Protein 4KRI (pdb70)

Structure (mmCIF, N/CA/C/O backbone):
data_4KRI
#
_entry.id   4KRI
#
_cell.length_a   135.987
_cell.length_b   136.838
_cell.length_c   90.867
_cell.angle_alpha   90.00
_cell.angle_beta   118.39
_cell.angle_gamma   90.00
#
_symmetry.space_group_name_H-M   'C 1 2 1'
#
loop_
_entity.id
_entity.type
_entity.pdbx_description
1 polymer 'Phospholethanolamine N-methyltransferase 2'
2 non-polymer S-ADENOSYL-L-HOMOCYSTEINE
3 non-polymer '2-(methylamino)ethyl dihydrogen phosphate'
4 water water
#
loop_
_atom_site.group_PDB
_atom_site.id
_atom_site.type_symbol
_atom_site.label_atom_id
_atom_site.label_alt_id
_atom_site.label_comp_id
_atom_site.label_asym_id
_atom_site.label_entity_id
_atom_site.label_seq_id
_atom_site.pdbx_PDB_ins_code
_atom_site.Cartn_x
_atom_site.Cartn_y
_atom_site.Cartn_z
_atom_site.occupancy
_atom_site.B_iso_or_equiv
_atom_site.auth_seq_id
_atom_site.auth_comp_id
_atom_site.auth_asym_id
_atom_site.auth_atom_id
_atom_site.pdbx_PDB_model_num
ATOM 1 N N . ALA A 1 1 ? 29.747 -43.221 24.726 1.00 67.22 -1 ALA A N 1
ATOM 2 C CA . ALA A 1 1 ? 30.490 -44.433 24.391 1.00 68.20 -1 ALA A CA 1
ATOM 3 C C . ALA A 1 1 ? 29.646 -45.365 23.514 1.00 67.67 -1 ALA A C 1
ATOM 4 O O . ALA A 1 1 ? 29.165 -46.404 23.978 1.00 68.69 -1 ALA A O 1
ATOM 6 N N . SER A 1 2 ? 29.484 -44.991 22.245 1.00 61.72 0 SER A N 1
ATOM 7 C CA . SER A 1 2 ? 28.567 -45.683 21.333 1.00 58.27 0 SER A CA 1
ATOM 8 C C . SER A 1 2 ? 29.184 -46.877 20.594 1.00 61.50 0 SER A C 1
ATOM 9 O O . SER A 1 2 ? 30.390 -47.118 20.657 1.00 66.77 0 SER A O 1
ATOM 12 N N . MET A 1 3 ? 28.336 -47.619 19.890 1.00 68.97 1 MET A N 1
ATOM 13 C CA . MET A 1 3 ? 28.775 -48.772 19.111 1.00 58.31 1 MET A CA 1
ATOM 14 C C . MET A 1 3 ? 28.251 -48.683 17.672 1.00 45.66 1 MET A C 1
ATOM 15 O O . MET A 1 3 ? 27.368 -47.873 17.398 1.00 41.36 1 MET A O 1
ATOM 20 N N . PRO A 1 4 ? 28.816 -49.488 16.746 1.00 38.28 2 PRO A N 1
ATOM 21 C CA . PRO A 1 4 ? 28.426 -49.449 15.326 1.00 33.93 2 PRO A CA 1
ATOM 22 C C . PRO A 1 4 ? 26.926 -49.536 15.062 1.00 28.44 2 PRO A C 1
ATOM 23 O O . PRO A 1 4 ? 26.466 -49.104 14.002 1.00 29.07 2 PRO A O 1
ATOM 27 N N . ALA A 1 5 ? 26.164 -50.081 16.008 1.00 26.39 3 ALA A N 1
ATOM 28 C CA . ALA A 1 5 ? 24.710 -50.084 15.893 1.00 27.89 3 ALA A CA 1
ATOM 29 C C . ALA A 1 5 ? 24.157 -48.672 15.717 1.00 28.19 3 ALA A C 1
ATOM 30 O O . ALA A 1 5 ? 23.121 -48.484 15.069 1.00 26.95 3 ALA A O 1
ATOM 32 N N . VAL A 1 6 ? 24.836 -47.675 16.286 1.00 23.42 4 VAL A N 1
ATOM 33 C CA . VAL A 1 6 ? 24.354 -46.301 16.163 1.00 21.09 4 VAL A CA 1
ATOM 34 C C . VAL A 1 6 ? 24.401 -45.794 14.724 1.00 21.67 4 VAL A C 1
ATOM 35 O O . VAL A 1 6 ? 23.426 -45.217 14.226 1.00 21.77 4 VAL A O 1
ATOM 39 N N . GLU A 1 7 ? 25.532 -45.997 14.054 1.00 23.43 5 GLU A N 1
ATOM 40 C CA . GLU A 1 7 ? 25.652 -45.534 12.675 1.00 26.07 5 GLU A CA 1
ATOM 41 C C . GLU A 1 7 ? 24.665 -46.246 11.760 1.00 24.66 5 GLU A C 1
ATOM 42 O O . GLU A 1 7 ? 24.141 -45.647 10.818 1.00 26.69 5 GLU A O 1
ATOM 48 N N . ARG A 1 8 ? 24.395 -47.521 12.035 1.00 20.16 6 ARG A N 1
ATOM 49 C CA . ARG A 1 8 ? 23.398 -48.223 11.242 1.00 21.29 6 ARG A CA 1
ATOM 50 C C . ARG A 1 8 ? 22.023 -47.598 11.426 1.00 23.25 6 ARG A C 1
ATOM 51 O O . ARG A 1 8 ? 21.272 -47.462 10.461 1.00 23.63 6 ARG A O 1
ATOM 59 N N . GLN A 1 9 ? 21.705 -47.180 12.649 1.00 20.47 7 GLN A N 1
ATOM 60 C CA . GLN A 1 9 ? 20.414 -46.541 12.878 1.00 19.40 7 GLN A CA 1
ATOM 61 C C . GLN A 1 9 ? 20.321 -45.175 12.181 1.00 19.94 7 GLN A C 1
ATOM 62 O O . GLN A 1 9 ? 19.258 -44.814 11.666 1.00 20.74 7 GLN A O 1
ATOM 68 N N . LEU A 1 10 ? 21.427 -44.426 12.146 1.00 20.21 8 LEU A N 1
ATOM 69 C CA . LEU A 1 10 ? 21.423 -43.134 11.457 1.00 20.70 8 LEU A CA 1
ATOM 70 C C . LEU A 1 10 ? 21.077 -43.323 9.984 1.00 23.27 8 LEU A C 1
ATOM 71 O O . LEU A 1 10 ? 20.301 -42.546 9.418 1.00 19.86 8 LEU A O 1
ATOM 76 N N . ILE A 1 11 ? 21.649 -44.357 9.371 1.00 20.31 9 ILE A N 1
ATOM 77 C CA . ILE A 1 11 ? 21.387 -44.629 7.956 1.00 22.74 9 ILE A CA 1
ATOM 78 C C . ILE A 1 11 ? 19.975 -45.168 7.750 1.00 24.67 9 ILE A C 1
ATOM 79 O O . ILE A 1 11 ? 19.337 -44.877 6.730 1.00 22.18 9 ILE A O 1
ATOM 84 N N . GLU A 1 12 ? 19.460 -45.924 8.717 1.00 22.41 10 GLU A N 1
ATOM 85 C CA . GLU A 1 12 ? 18.063 -46.356 8.628 1.00 22.29 10 GLU A CA 1
ATOM 86 C C . GLU A 1 12 ? 17.114 -45.156 8.634 1.00 24.16 10 GLU A C 1
ATOM 87 O O . GLU A 1 12 ? 16.133 -45.135 7.888 1.00 23.26 10 GLU A O 1
ATOM 93 N N . CYS A 1 13 ? 17.411 -44.163 9.470 1.00 22.37 11 CYS A N 1
ATOM 94 C CA . CYS A 1 13 ? 16.624 -42.929 9.494 1.00 20.23 11 CYS A CA 1
ATOM 95 C C . CYS A 1 13 ? 16.611 -42.238 8.132 1.00 21.44 11 CYS A C 1
ATOM 96 O O . CYS A 1 13 ? 15.569 -41.729 7.691 1.00 21.82 11 CYS A O 1
ATOM 99 N N . LEU A 1 14 ? 17.758 -42.227 7.464 1.00 18.24 12 LEU A N 1
ATOM 100 C CA . LEU A 1 14 ? 17.858 -41.650 6.123 1.00 18.48 12 LEU A CA 1
ATOM 101 C C . LEU A 1 14 ? 16.926 -42.400 5.175 1.00 20.25 12 LEU A C 1
ATOM 102 O O . LEU A 1 14 ? 16.175 -41.794 4.408 1.00 20.48 12 LEU A O 1
ATOM 107 N N . HIS A 1 15 ? 16.960 -43.725 5.243 1.00 19.57 13 HIS A N 1
ATOM 108 C CA . HIS A 1 15 ? 16.115 -44.531 4.358 1.00 21.89 13 HIS A CA 1
ATOM 109 C C . HIS A 1 15 ? 14.611 -44.470 4.642 1.00 25.29 13 HIS A C 1
ATOM 110 O O . HIS A 1 15 ? 13.813 -44.869 3.798 1.00 22.33 13 HIS A O 1
ATOM 117 N N . HIS A 1 16 ? 14.211 -43.942 5.796 1.00 23.30 14 HIS A N 1
ATOM 118 C CA . HIS A 1 16 ? 12.786 -43.673 6.013 1.00 24.42 14 HIS A CA 1
ATOM 119 C C . HIS A 1 16 ? 12.269 -42.668 4.992 1.00 23.96 14 HIS A C 1
ATOM 120 O O . HIS A 1 16 ? 11.101 -42.726 4.575 1.00 24.41 14 HIS A O 1
ATOM 127 N N . VAL A 1 17 ? 13.136 -41.727 4.620 1.00 23.59 15 VAL A N 1
ATOM 128 C CA . VAL A 1 17 ? 12.782 -40.676 3.679 1.00 25.06 15 VAL A CA 1
ATOM 129 C C . VAL A 1 17 ? 13.097 -41.066 2.242 1.00 26.64 15 VAL A C 1
ATOM 130 O O . VAL A 1 17 ? 12.250 -40.909 1.358 1.00 29.70 15 VAL A O 1
ATOM 134 N N . ILE A 1 18 ? 14.299 -41.577 1.993 1.00 21.71 16 ILE A N 1
ATOM 135 C CA . ILE A 1 18 ? 14.704 -41.848 0.610 1.00 22.64 16 ILE A CA 1
ATOM 136 C C . ILE A 1 18 ? 14.381 -43.268 0.129 1.00 26.19 16 ILE A C 1
ATOM 137 O O . ILE A 1 18 ? 14.577 -43.588 -1.047 1.00 29.18 16 ILE A O 1
ATOM 142 N N . LYS A 1 19 ? 13.876 -44.100 1.035 1.00 27.88 17 LYS A N 1
ATOM 143 C CA . LYS A 1 19 ? 13.372 -45.423 0.663 1.00 29.48 17 LYS A CA 1
ATOM 144 C C . LYS A 1 19 ? 14.456 -46.323 0.058 1.00 35.17 17 LYS A C 1
ATOM 145 O O . LYS A 1 19 ? 15.473 -46.584 0.695 1.00 33.77 17 LYS A O 1
ATOM 151 N N . GLY A 1 20 ? 14.233 -46.802 -1.162 1.00 29.84 18 GLY A N 1
ATOM 152 C CA . GLY A 1 20 ? 15.180 -47.721 -1.781 1.00 28.31 18 GLY A CA 1
ATOM 153 C C . GLY A 1 20 ? 16.339 -47.041 -2.489 1.00 35.50 18 GLY A C 1
ATOM 154 O O . GLY A 1 20 ? 17.228 -47.719 -3.005 1.00 34.58 18 GLY A O 1
ATOM 155 N N . ALA A 1 21 ? 16.329 -45.707 -2.522 1.00 31.03 19 ALA A N 1
ATOM 156 C CA . ALA A 1 21 ? 17.382 -44.944 -3.200 1.00 31.83 19 ALA A CA 1
ATOM 157 C C . ALA A 1 21 ? 18.705 -45.048 -2.474 1.00 34.14 19 ALA A C 1
ATOM 158 O O . ALA A 1 21 ? 18.740 -45.152 -1.246 1.00 35.70 19 ALA A O 1
ATOM 160 N N . GLU A 1 22 ? 19.796 -45.009 -3.230 1.00 25.82 20 GLU A N 1
ATOM 161 C CA . GLU A 1 22 ? 21.078 -44.746 -2.608 1.00 29.37 20 GLU A CA 1
ATOM 162 C C . GLU A 1 22 ? 21.433 -43.307 -2.940 1.00 23.63 20 GLU A C 1
ATOM 163 O O . GLU A 1 22 ? 21.357 -42.899 -4.101 1.00 26.04 20 GLU A O 1
ATOM 169 N N . PRO A 1 23 ? 21.816 -42.535 -1.918 1.00 25.31 21 PRO A N 1
ATOM 170 C CA . PRO A 1 23 ? 22.096 -41.116 -2.148 1.00 24.57 21 PRO A CA 1
ATOM 171 C C . PRO A 1 23 ? 23.354 -40.934 -2.998 1.00 22.56 21 PRO A C 1
ATOM 172 O O . PRO A 1 23 ? 24.367 -41.615 -2.772 1.00 24.34 21 PRO A O 1
ATOM 176 N N . GLN A 1 24 ? 23.298 -40.034 -3.975 1.00 22.35 22 GLN A N 1
ATOM 177 C CA . GLN A 1 24 ? 24.442 -39.862 -4.876 1.00 22.74 22 GLN A CA 1
ATOM 178 C C . GLN A 1 24 ? 25.579 -39.116 -4.214 1.00 22.26 22 GLN A C 1
ATOM 179 O O . GLN A 1 24 ? 26.745 -39.464 -4.410 1.00 22.39 22 GLN A O 1
ATOM 185 N N . GLN A 1 25 ? 25.243 -38.084 -3.448 1.00 20.61 23 GLN A N 1
ATOM 186 C CA . GLN A 1 25 ? 26.262 -37.311 -2.727 1.00 24.34 23 GLN A CA 1
ATOM 187 C C . GLN A 1 25 ? 25.903 -37.204 -1.254 1.00 23.93 23 GLN A C 1
ATOM 188 O O . GLN A 1 25 ? 24.824 -36.716 -0.909 1.00 24.76 23 GLN A O 1
ATOM 194 N N . VAL A 1 26 ? 26.808 -37.647 -0.385 1.00 22.09 24 VAL A N 1
ATOM 195 C CA . VAL A 1 26 ? 26.559 -37.597 1.057 1.00 22.42 24 VAL A CA 1
ATOM 196 C C . VAL A 1 26 ? 27.657 -36.780 1.723 1.00 23.44 24 VAL A C 1
ATOM 197 O O . VAL A 1 26 ? 28.825 -36.894 1.353 1.00 23.87 24 VAL A O 1
ATOM 201 N N . GLY A 1 27 ? 27.275 -35.909 2.653 1.00 20.19 25 GLY A N 1
ATOM 202 C CA . GLY A 1 27 ? 28.239 -35.191 3.467 1.00 19.41 25 GLY A CA 1
ATOM 203 C C . GLY A 1 27 ? 28.122 -35.710 4.886 1.00 21.35 25 GLY A C 1
ATOM 204 O O . GLY A 1 27 ? 27.022 -36.058 5.326 1.00 22.28 25 GLY A O 1
ATOM 205 N N . ILE A 1 28 ? 29.254 -35.787 5.581 1.00 24.83 26 ILE A N 1
ATOM 206 C CA . ILE A 1 28 ? 29.290 -36.232 6.967 1.00 25.46 26 ILE A CA 1
ATOM 207 C C . ILE A 1 28 ? 30.060 -35.215 7.802 1.00 24.97 26 ILE A C 1
ATOM 208 O O . ILE A 1 28 ? 31.192 -34.878 7.484 1.00 27.04 26 ILE A O 1
ATOM 213 N N . LEU A 1 29 ? 29.423 -34.704 8.848 1.00 24.71 27 LEU A N 1
ATOM 214 C CA . LEU A 1 29 ? 30.096 -33.826 9.795 1.00 23.10 27 LEU A CA 1
ATOM 215 C C . LEU A 1 29 ? 30.154 -34.584 11.110 1.00 23.66 27 LEU A C 1
ATOM 216 O O . LEU A 1 29 ? 29.121 -34.809 11.744 1.00 25.14 27 LEU A O 1
ATOM 221 N N . CYS A 1 30 ? 31.354 -35.003 11.500 1.00 28.05 28 CYS A N 1
ATOM 222 C CA . CYS A 1 30 ? 31.518 -35.867 12.660 1.00 32.66 28 CYS A CA 1
ATOM 223 C C . CYS A 1 30 ? 32.948 -35.739 13.140 1.00 36.23 28 CYS A C 1
ATOM 224 O O . CYS A 1 30 ? 33.876 -36.152 12.439 1.00 38.55 28 CYS A O 1
ATOM 227 N N . PRO A 1 31 ? 33.135 -35.158 14.334 1.00 32.92 29 PRO A N 1
ATOM 228 C CA . PRO A 1 31 ? 34.497 -34.909 14.823 1.00 37.60 29 PRO A CA 1
ATOM 229 C C . PRO A 1 31 ? 35.228 -36.181 15.260 1.00 45.41 29 PRO A C 1
ATOM 230 O O . PRO A 1 31 ? 36.459 -36.169 15.335 1.00 46.94 29 PRO A O 1
ATOM 234 N N . GLN A 1 32 ? 34.495 -37.256 15.543 1.00 42.64 30 GLN A N 1
ATOM 235 C CA . GLN A 1 32 ? 35.135 -38.505 15.972 1.00 47.49 30 GLN A CA 1
ATOM 236 C C . GLN A 1 32 ? 35.379 -39.451 14.790 1.00 46.26 30 GLN A C 1
ATOM 237 O O . GLN A 1 32 ? 34.437 -39.956 14.178 1.00 40.92 30 GLN A O 1
ATOM 243 N N . ASP A 1 33 ? 36.651 -39.694 14.477 1.00 50.88 31 ASP A N 1
ATOM 244 C CA . ASP A 1 33 ? 37.023 -40.377 13.237 1.00 51.95 31 ASP A CA 1
ATOM 245 C C . ASP A 1 33 ? 36.477 -41.798 13.089 1.00 47.38 31 ASP A C 1
ATOM 246 O O . ASP A 1 33 ? 36.087 -42.209 11.996 1.00 43.62 31 ASP A O 1
ATOM 251 N N . ASP A 1 34 ? 36.435 -42.544 14.185 1.00 43.47 32 ASP A N 1
ATOM 252 C CA . ASP A 1 34 ? 35.936 -43.912 14.128 1.00 47.71 32 ASP A CA 1
ATOM 253 C C . ASP A 1 34 ? 34.442 -43.990 13.781 1.00 41.95 32 ASP A C 1
ATOM 254 O O . ASP A 1 34 ? 34.037 -44.804 12.950 1.00 39.27 32 ASP A O 1
ATOM 259 N N . GLN A 1 35 ? 33.626 -43.147 14.409 1.00 38.50 33 GLN A N 1
ATOM 260 C CA . GLN A 1 35 ? 32.204 -43.085 14.067 1.00 38.80 33 GLN A CA 1
ATOM 261 C C . GLN A 1 35 ? 32.000 -42.621 12.620 1.00 39.79 33 GLN A C 1
ATOM 262 O O . GLN A 1 35 ? 31.156 -43.158 11.899 1.00 36.92 33 GLN A O 1
ATOM 268 N N . ARG A 1 36 ? 32.794 -41.640 12.196 1.00 34.92 34 ARG A N 1
ATOM 269 C CA . ARG A 1 36 ? 32.730 -41.120 10.830 1.00 38.66 34 ARG A CA 1
ATOM 270 C C . ARG A 1 36 ? 33.021 -42.203 9.782 1.00 40.27 34 ARG A C 1
ATOM 271 O O . ARG A 1 36 ? 32.319 -42.310 8.770 1.00 35.05 34 ARG A O 1
ATOM 279 N N . LYS A 1 37 ? 34.048 -43.010 10.031 1.00 34.98 35 LYS A N 1
ATOM 280 C CA . LYS A 1 37 ? 34.394 -44.096 9.116 1.00 36.20 35 LYS A CA 1
ATOM 281 C C . LYS A 1 37 ? 33.342 -45.207 9.098 1.00 38.91 35 LYS A C 1
ATOM 282 O O . LYS A 1 37 ? 33.093 -45.820 8.056 1.00 41.48 35 LYS A O 1
ATOM 288 N N . ALA A 1 38 ? 32.733 -45.465 10.253 1.00 38.63 36 ALA A N 1
ATOM 289 C CA . ALA A 1 38 ? 31.627 -46.417 10.343 1.00 42.03 36 ALA A CA 1
ATOM 290 C C . ALA A 1 38 ? 30.444 -45.970 9.481 1.00 39.49 36 ALA A C 1
ATOM 291 O O . ALA A 1 38 ? 29.760 -46.792 8.868 1.00 39.48 36 ALA A O 1
ATOM 293 N N . LEU A 1 39 ? 30.190 -44.666 9.453 1.00 35.32 37 LEU A N 1
ATOM 294 C CA . LEU A 1 39 ? 29.150 -44.121 8.586 1.00 30.18 37 LEU A CA 1
ATOM 295 C C . LEU A 1 39 ? 29.523 -44.283 7.116 1.00 30.94 37 LEU A C 1
ATOM 296 O O . LEU A 1 39 ? 28.695 -44.676 6.294 1.00 32.57 37 LEU A O 1
ATOM 301 N N . THR A 1 40 ? 30.774 -43.984 6.787 1.00 32.61 38 THR A N 1
ATOM 302 C CA . THR A 1 40 ? 31.231 -44.060 5.402 1.00 35.66 38 THR A CA 1
ATOM 303 C C . THR A 1 40 ? 31.108 -45.468 4.831 1.00 36.63 38 THR A C 1
ATOM 304 O O . THR A 1 40 ? 30.693 -45.639 3.685 1.00 35.69 38 THR A O 1
ATOM 308 N N . GLU A 1 41 ? 31.452 -46.475 5.631 1.00 37.05 39 GLU A N 1
ATOM 309 C CA . GLU A 1 41 ? 31.439 -47.863 5.163 1.00 42.28 39 GLU A CA 1
ATOM 310 C C . GLU A 1 41 ? 30.027 -48.380 4.919 1.00 41.09 39 GLU A C 1
ATOM 311 O O . GLU A 1 41 ? 29.846 -49.451 4.342 1.00 42.36 39 GLU A O 1
ATOM 317 N N . GLN A 1 42 ? 29.034 -47.617 5.361 1.00 37.41 40 GLN A N 1
ATOM 318 C CA . GLN A 1 42 ? 27.634 -47.958 5.147 1.00 40.34 40 GLN A CA 1
ATOM 319 C C . GLN A 1 42 ? 27.219 -47.738 3.696 1.00 38.16 40 GLN A C 1
ATOM 320 O O . GLN A 1 42 ? 26.185 -48.242 3.257 1.00 37.19 40 GLN A O 1
ATOM 326 N N . PHE A 1 43 ? 28.019 -46.980 2.953 1.00 35.34 41 PHE A N 1
ATOM 327 C CA . PHE A 1 43 ? 27.654 -46.629 1.583 1.00 35.72 41 PHE A CA 1
ATOM 328 C C . PHE A 1 43 ? 28.440 -47.421 0.547 1.00 36.38 41 PHE A C 1
ATOM 329 O O . PHE A 1 43 ? 29.581 -47.823 0.796 1.00 38.72 41 PHE A O 1
ATOM 337 N N . GLY A 1 44 ? 27.823 -47.645 -0.613 1.00 28.58 42 GLY A N 1
ATOM 338 C CA . GLY A 1 44 ? 28.467 -48.357 -1.712 1.00 28.32 42 GLY A CA 1
ATOM 339 C C . GLY A 1 44 ? 28.930 -47.443 -2.833 1.00 26.68 42 GLY A C 1
ATOM 340 O O . GLY A 1 44 ? 28.971 -46.225 -2.675 1.00 28.68 42 GLY A O 1
ATOM 341 N N . SER A 1 45 ? 29.281 -48.026 -3.974 1.00 25.17 43 SER A N 1
ATOM 342 C CA . SER A 1 45 ? 29.964 -47.278 -5.025 1.00 24.53 43 SER A CA 1
ATOM 343 C C . SER A 1 45 ? 29.088 -46.253 -5.746 1.00 26.41 43 SER A C 1
ATOM 344 O O . SER A 1 45 ? 29.606 -45.427 -6.494 1.00 30.39 43 SER A O 1
ATOM 347 N N . LYS A 1 46 ? 27.773 -46.294 -5.522 1.00 27.52 44 LYS A N 1
ATOM 348 C CA . LYS A 1 46 ? 26.895 -45.304 -6.138 1.00 27.36 44 LYS A CA 1
ATOM 349 C C . LYS A 1 46 ? 26.836 -44.012 -5.330 1.00 26.77 44 LYS A C 1
ATOM 350 O O . LYS A 1 46 ? 26.172 -43.048 -5.727 1.00 30.75 44 LYS A O 1
ATOM 356 N N . THR A 1 47 ? 27.558 -43.980 -4.213 1.00 24.39 45 THR A N 1
ATOM 357 C CA . THR A 1 47 ? 27.549 -42.816 -3.344 1.00 24.99 45 THR A CA 1
ATOM 358 C C . THR A 1 47 ? 28.941 -42.217 -3.252 1.00 24.39 45 THR A C 1
ATOM 359 O O . THR A 1 47 ? 29.917 -42.950 -3.075 1.00 25.25 45 THR A O 1
ATOM 363 N N . ALA A 1 48 ? 29.033 -40.897 -3.394 1.00 22.71 46 ALA A N 1
ATOM 364 C CA . ALA A 1 48 ? 30.288 -40.192 -3.144 1.00 23.80 46 ALA A CA 1
ATOM 365 C C . ALA A 1 48 ? 30.159 -39.525 -1.799 1.00 20.60 46 ALA A C 1
ATOM 366 O O . ALA A 1 48 ? 29.139 -38.900 -1.516 1.00 25.16 46 ALA A O 1
ATOM 368 N N . THR A 1 49 ? 31.183 -39.647 -0.958 1.00 21.69 47 THR A N 1
ATOM 369 C CA . THR A 1 49 ? 31.075 -39.110 0.395 1.00 23.50 47 THR A CA 1
ATOM 370 C C . THR A 1 49 ? 32.127 -38.043 0.664 1.00 24.07 47 THR A C 1
ATOM 371 O O . THR A 1 49 ? 33.295 -38.216 0.305 1.00 22.91 47 THR A O 1
ATOM 375 N N . SER A 1 50 ? 31.702 -36.934 1.267 1.00 21.96 48 SER A N 1
ATOM 376 C CA . SER A 1 50 ? 32.643 -35.909 1.720 1.00 26.99 48 SER A CA 1
ATOM 377 C C . SER A 1 50 ? 32.544 -35.830 3.232 1.00 24.80 48 SER A C 1
ATOM 378 O O . SER A 1 50 ? 31.442 -35.858 3.771 1.00 27.02 48 SER A O 1
ATOM 381 N N . PHE A 1 51 ? 33.668 -35.706 3.931 1.00 27.37 49 PHE A N 1
ATOM 382 C CA . PHE A 1 51 ? 33.561 -35.555 5.380 1.00 35.51 49 PHE A CA 1
ATOM 383 C C . PHE A 1 51 ? 34.302 -34.344 5.938 1.00 28.68 49 PHE A C 1
ATOM 384 O O . PHE A 1 51 ? 35.325 -33.908 5.402 1.00 28.18 49 PHE A O 1
ATOM 392 N N . CYS A 1 52 ? 33.783 -33.806 7.033 1.00 27.17 50 CYS A N 1
ATOM 393 C CA . CYS A 1 52 ? 34.495 -32.756 7.739 1.00 34.88 50 CYS A CA 1
ATOM 394 C C . CYS A 1 52 ? 34.315 -32.875 9.240 1.00 35.99 50 CYS A C 1
ATOM 395 O O . CYS A 1 52 ? 33.443 -33.601 9.716 1.00 30.40 50 CYS A O 1
ATOM 398 N N . LYS A 1 53 ? 35.150 -32.157 9.980 1.00 33.77 51 LYS A N 1
ATOM 399 C CA . LYS A 1 53 ? 35.209 -32.325 11.426 1.00 37.84 51 LYS A CA 1
ATOM 400 C C . LYS A 1 53 ? 34.836 -31.057 12.190 1.00 40.21 51 LYS A C 1
ATOM 401 O O . LYS A 1 53 ? 34.740 -31.069 13.418 1.00 47.53 51 LYS A O 1
ATOM 407 N N . GLU A 1 54 ? 34.608 -29.969 11.460 1.00 39.52 52 GLU A N 1
ATOM 408 C CA . GLU A 1 54 ? 34.139 -28.717 12.060 1.00 39.88 52 GLU A CA 1
ATOM 409 C C . GLU A 1 54 ? 33.092 -28.104 11.151 1.00 40.55 52 GLU A C 1
ATOM 410 O O . GLU A 1 54 ? 33.115 -28.329 9.938 1.00 37.59 52 GLU A O 1
ATOM 416 N N . VAL A 1 55 ? 32.181 -27.317 11.714 1.00 33.51 53 VAL A N 1
ATOM 417 C CA . VAL A 1 55 ? 31.083 -26.803 10.899 1.00 33.39 53 VAL A CA 1
ATOM 418 C C . VAL A 1 55 ? 31.542 -25.805 9.835 1.00 36.80 53 VAL A C 1
ATOM 419 O O . VAL A 1 55 ? 30.922 -25.693 8.783 1.00 39.38 53 VAL A O 1
ATOM 423 N N . ASP A 1 56 ? 32.650 -25.110 10.075 1.00 37.04 54 ASP A N 1
ATOM 424 C CA . ASP A 1 56 ? 33.108 -24.144 9.082 1.00 44.50 54 ASP A CA 1
ATOM 425 C C . ASP A 1 56 ? 33.521 -24.812 7.768 1.00 44.57 54 ASP A C 1
ATOM 426 O O . ASP A 1 56 ? 33.514 -24.177 6.710 1.00 48.22 54 ASP A O 1
ATOM 431 N N . SER A 1 57 ? 33.841 -26.102 7.831 1.00 37.84 55 SER A N 1
ATOM 432 C CA . SER A 1 57 ? 34.170 -26.850 6.623 1.00 35.75 55 SER A CA 1
ATOM 433 C C . SER A 1 57 ? 32.922 -27.166 5.790 1.00 33.64 55 SER A C 1
ATOM 434 O O . SER A 1 57 ? 33.032 -27.661 4.676 1.00 30.49 55 SER A O 1
ATOM 437 N N . LEU A 1 58 ? 31.737 -26.861 6.308 1.00 28.27 56 LEU A N 1
ATOM 438 C CA . LEU A 1 58 ? 30.515 -27.093 5.520 1.00 24.71 56 LEU A CA 1
ATOM 439 C C . LEU A 1 58 ? 30.469 -26.194 4.288 1.00 32.82 56 LEU A C 1
ATOM 440 O O . LEU A 1 58 ? 29.698 -26.448 3.354 1.00 34.01 56 LEU A O 1
ATOM 445 N N . LYS A 1 59 ? 31.290 -25.146 4.285 1.00 28.61 57 LYS A N 1
ATOM 446 C CA . LYS A 1 59 ? 31.392 -24.242 3.144 1.00 30.15 57 LYS A CA 1
ATOM 447 C C . LYS A 1 59 ? 31.938 -24.968 1.913 1.00 37.92 57 LYS A C 1
ATOM 448 O O . LYS A 1 59 ? 31.835 -24.461 0.787 1.00 37.70 57 LYS A O 1
ATOM 454 N N . ASN A 1 60 ? 32.527 -26.145 2.134 1.00 27.08 58 ASN A N 1
ATOM 455 C CA . ASN A 1 60 ? 33.184 -26.899 1.072 1.00 27.07 58 ASN A CA 1
ATOM 456 C C . ASN A 1 60 ? 32.265 -27.976 0.519 1.00 24.23 58 ASN A C 1
ATOM 457 O O . ASN A 1 60 ? 32.611 -28.683 -0.442 1.00 29.29 58 ASN A O 1
ATOM 462 N N . LEU A 1 61 ? 31.096 -28.085 1.131 1.00 25.32 59 LEU A N 1
ATOM 463 C CA . LEU A 1 61 ? 30.094 -29.060 0.714 1.00 26.21 59 LEU A CA 1
ATOM 464 C C . LEU A 1 61 ? 28.927 -28.396 -0.013 1.00 27.96 59 LEU A C 1
ATOM 465 O O . LEU A 1 61 ? 28.457 -27.326 0.391 1.00 32.99 59 LEU A O 1
ATOM 470 N N . SER A 1 62 ? 28.457 -29.031 -1.089 1.00 27.08 60 SER A N 1
ATOM 471 C CA . SER A 1 62 ? 27.307 -28.520 -1.832 1.00 24.52 60 SER A CA 1
ATOM 472 C C . SER A 1 62 ? 26.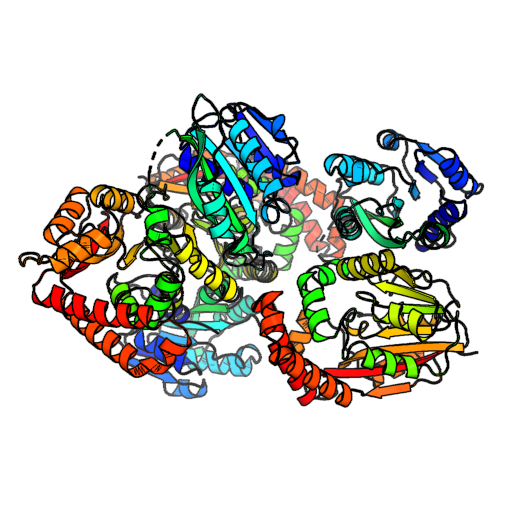632 -29.638 -2.618 1.00 28.60 60 SER A C 1
ATOM 473 O O . SER A 1 62 ? 27.211 -30.711 -2.794 1.00 28.80 60 SER A O 1
ATOM 476 N N . ASN A 1 63 ? 25.413 -29.372 -3.085 1.00 25.23 61 ASN A N 1
ATOM 477 C CA . ASN A 1 63 ? 24.666 -30.326 -3.906 1.00 26.88 61 ASN A CA 1
ATOM 478 C C . ASN A 1 63 ? 24.520 -31.698 -3.227 1.00 28.13 61 ASN A C 1
ATOM 479 O O . ASN A 1 63 ? 24.549 -32.745 -3.886 1.00 28.05 61 ASN A O 1
ATOM 484 N N . LEU A 1 64 ? 24.371 -31.699 -1.907 1.00 24.90 62 LEU A N 1
ATOM 485 C CA . LEU A 1 64 ? 24.276 -32.964 -1.174 1.00 21.36 62 LEU A CA 1
ATOM 486 C C . LEU A 1 64 ? 22.868 -33.528 -1.219 1.00 22.61 62 LEU A C 1
ATOM 487 O O . LEU A 1 64 ? 21.885 -32.790 -1.105 1.00 25.30 62 LEU A O 1
ATOM 492 N N . ASP A 1 65 ? 22.773 -34.844 -1.361 1.00 20.44 63 ASP A N 1
ATOM 493 C CA . ASP A 1 65 ? 21.483 -35.509 -1.194 1.00 18.34 63 ASP A CA 1
ATOM 494 C C . ASP A 1 65 ? 21.192 -35.809 0.271 1.00 21.52 63 ASP A C 1
ATOM 495 O O . ASP A 1 65 ? 20.040 -35.931 0.667 1.00 20.89 63 ASP A O 1
ATOM 500 N N . ALA A 1 66 ? 22.235 -35.937 1.081 1.00 20.94 64 ALA A N 1
ATOM 501 C CA . ALA A 1 66 ? 22.061 -36.172 2.505 1.00 21.43 64 ALA A CA 1
ATOM 502 C C . ALA A 1 66 ? 23.257 -35.613 3.227 1.00 19.40 64 ALA A C 1
ATOM 503 O O . ALA A 1 66 ? 24.385 -35.691 2.741 1.00 20.19 64 ALA A O 1
ATOM 505 N N . LEU A 1 67 ? 22.986 -35.042 4.391 1.00 18.21 65 LEU A N 1
ATOM 506 C CA . LEU A 1 67 ? 24.017 -34.558 5.277 1.00 20.62 65 LEU A CA 1
ATOM 507 C C . LEU A 1 67 ? 23.775 -35.227 6.617 1.00 23.67 65 LEU A C 1
ATOM 508 O O . LEU A 1 67 ? 22.694 -35.085 7.203 1.00 24.73 65 LEU A O 1
ATOM 513 N N . ILE A 1 68 ? 24.769 -35.968 7.095 1.00 22.86 66 ILE A N 1
ATOM 514 C CA . ILE A 1 68 ? 24.666 -36.653 8.377 1.00 19.92 66 ILE A CA 1
ATOM 515 C C . ILE A 1 68 ? 25.566 -35.939 9.364 1.00 25.76 66 ILE A C 1
ATOM 516 O O . ILE A 1 68 ? 26.763 -35.816 9.131 1.00 25.32 66 ILE A O 1
ATOM 521 N N . VAL A 1 69 ? 24.988 -35.453 10.460 1.00 18.52 67 VAL A N 1
ATOM 522 C CA . VAL A 1 69 ? 25.743 -34.675 11.429 1.00 21.44 67 VAL A CA 1
ATOM 523 C C . VAL A 1 69 ? 25.696 -35.429 12.741 1.00 25.28 67 VAL A C 1
ATOM 524 O O . VAL A 1 69 ? 24.627 -35.614 13.322 1.00 26.92 67 VAL A O 1
ATOM 528 N N . ASN A 1 70 ? 26.855 -35.868 13.212 1.00 25.33 68 ASN A N 1
ATOM 529 C CA . ASN A 1 70 ? 26.891 -36.797 14.330 1.00 22.75 68 ASN A CA 1
ATOM 530 C C . ASN A 1 70 ? 27.745 -36.289 15.497 1.00 24.04 68 ASN A C 1
ATOM 531 O O . ASN A 1 70 ? 28.967 -36.212 15.391 1.00 24.76 68 ASN A O 1
ATOM 536 N N . GLN A 1 71 ? 27.079 -35.916 16.591 1.00 24.73 69 GLN A N 1
ATOM 537 C CA . GLN A 1 71 ? 27.753 -35.440 17.808 1.00 30.16 69 GLN A CA 1
ATOM 538 C C . GLN A 1 71 ? 28.685 -34.262 17.543 1.00 28.54 69 GLN A C 1
ATOM 539 O O . GLN A 1 71 ? 29.799 -34.212 18.061 1.00 32.07 69 GLN A O 1
ATOM 545 N N . ALA A 1 72 ? 28.208 -33.306 16.755 1.00 27.81 70 ALA A N 1
ATOM 546 C CA . ALA A 1 72 ? 29.054 -32.204 16.305 1.00 30.17 70 ALA A CA 1
ATOM 547 C C . ALA A 1 72 ? 28.611 -30.851 16.851 1.00 30.33 70 ALA A C 1
ATOM 548 O O . ALA A 1 72 ? 29.275 -29.837 16.614 1.00 35.74 70 ALA A O 1
ATOM 550 N N . LEU A 1 73 ? 27.501 -30.831 17.583 1.00 28.11 71 LEU A N 1
ATOM 551 C CA . LEU A 1 73 ? 26.861 -29.566 17.932 1.00 24.24 71 LEU A CA 1
ATOM 552 C C . LEU A 1 73 ? 26.866 -29.215 19.419 1.00 31.82 71 LEU A C 1
ATOM 553 O O . LEU A 1 73 ? 25.985 -28.486 19.868 1.00 32.59 71 LEU A O 1
ATOM 558 N N . ASP A 1 74 ? 27.837 -29.724 20.175 1.00 29.50 72 ASP A N 1
ATOM 559 C CA . ASP A 1 74 ? 27.915 -29.423 21.612 1.00 37.49 72 ASP A CA 1
ATOM 560 C C . ASP A 1 74 ? 27.907 -27.919 21.887 1.00 36.94 72 ASP A C 1
ATOM 561 O O . ASP A 1 74 ? 27.237 -27.445 22.799 1.00 40.36 72 ASP A O 1
ATOM 566 N N . GLU A 1 75 ? 28.664 -27.169 21.095 1.00 39.08 73 GLU A N 1
ATOM 567 C CA . GLU A 1 75 ? 28.710 -25.720 21.252 1.00 41.91 73 GLU A CA 1
ATOM 568 C C . GLU A 1 75 ? 27.432 -25.052 20.764 1.00 43.16 73 GLU A C 1
ATOM 569 O O . GLU A 1 75 ? 26.889 -24.169 21.432 1.00 41.87 73 GLU A O 1
ATOM 575 N N . GLU A 1 76 ? 26.959 -25.476 19.594 1.00 35.47 74 GLU A N 1
ATOM 576 C CA . GLU A 1 76 ? 25.794 -24.859 18.955 1.00 31.46 74 GLU A CA 1
ATOM 577 C C . GLU A 1 76 ? 24.517 -24.928 19.782 1.00 36.21 74 GLU A C 1
ATOM 578 O O . GLU A 1 76 ? 23.726 -23.984 19.788 1.00 36.64 74 GLU A O 1
ATOM 584 N N . ILE A 1 77 ? 24.298 -26.038 20.478 1.00 34.09 75 ILE A N 1
ATOM 585 C CA . ILE A 1 77 ? 23.048 -26.176 21.229 1.00 37.36 75 ILE A CA 1
ATOM 586 C C . ILE A 1 77 ? 23.003 -25.261 22.457 1.00 40.27 75 ILE A C 1
ATOM 587 O O . ILE A 1 77 ? 21.967 -25.136 23.107 1.00 44.29 75 ILE A O 1
ATOM 592 N N . ASN A 1 78 ? 24.122 -24.610 22.762 1.00 39.40 76 ASN A N 1
ATOM 593 C CA . ASN A 1 78 ? 24.180 -23.673 23.884 1.00 49.26 76 ASN A CA 1
ATOM 594 C C . ASN A 1 78 ? 24.390 -22.221 23.442 1.00 52.39 76 ASN A C 1
ATOM 595 O O . ASN A 1 78 ? 24.575 -21.330 24.276 1.00 54.97 76 ASN A O 1
ATOM 600 N N . ASP A 1 79 ? 24.361 -21.988 22.131 1.00 45.22 77 ASP A N 1
ATOM 601 C CA . ASP A 1 79 ? 24.693 -20.678 21.566 1.00 43.73 77 ASP A CA 1
ATOM 602 C C . ASP A 1 79 ? 23.935 -20.474 20.254 1.00 38.75 77 ASP A C 1
ATOM 603 O O . ASP A 1 79 ? 24.283 -21.071 19.238 1.00 40.35 77 ASP A O 1
ATOM 608 N N . SER A 1 80 ? 22.918 -19.618 20.273 1.00 35.03 78 SER A N 1
ATOM 609 C CA . SER A 1 80 ? 22.028 -19.479 19.119 1.00 36.49 78 SER A CA 1
ATOM 610 C C . SER A 1 80 ? 22.728 -18.901 17.890 1.00 40.15 78 SER A C 1
ATOM 611 O O . SER A 1 80 ? 22.392 -19.253 16.761 1.00 38.55 78 SER A O 1
ATOM 614 N N . GLU A 1 81 ? 23.698 -18.015 18.100 1.00 36.56 79 GLU A N 1
ATOM 615 C CA . GLU A 1 81 ? 24.431 -17.445 16.972 1.00 37.45 79 GLU A CA 1
ATOM 616 C C . GLU A 1 81 ? 25.241 -18.518 16.248 1.00 38.54 79 GLU A C 1
ATOM 617 O O . GLU A 1 81 ? 25.261 -18.557 15.016 1.00 38.48 79 GLU A O 1
ATOM 623 N N . LYS A 1 82 ? 25.898 -19.390 17.011 1.00 33.59 80 LYS A N 1
ATOM 624 C CA . LYS A 1 82 ? 26.590 -20.534 16.421 1.00 34.70 80 LYS A CA 1
ATOM 625 C C . LYS A 1 82 ? 25.613 -21.516 15.785 1.00 34.24 80 LYS A C 1
ATOM 626 O O . LYS A 1 82 ? 25.895 -22.072 14.722 1.00 33.79 80 LYS A O 1
ATOM 632 N N . LEU A 1 83 ? 24.474 -21.741 16.436 1.00 28.60 81 LEU A N 1
ATOM 633 C CA . LEU A 1 83 ? 23.456 -22.636 15.885 1.00 27.62 81 LEU A CA 1
ATOM 634 C C . LEU A 1 83 ? 22.924 -22.076 14.566 1.00 28.12 81 LEU A C 1
ATOM 635 O O . LEU A 1 83 ? 22.718 -22.820 13.610 1.00 27.52 81 LEU A O 1
ATOM 640 N N . ASP A 1 84 ? 22.733 -20.763 14.503 1.00 32.07 82 ASP A N 1
ATOM 641 C CA . ASP A 1 84 ? 22.248 -20.139 13.271 1.00 34.18 82 ASP A CA 1
ATOM 642 C C . ASP A 1 84 ? 23.242 -20.315 12.120 1.00 34.02 82 ASP A C 1
ATOM 643 O O . ASP A 1 84 ? 22.844 -20.542 10.974 1.00 32.20 82 ASP A O 1
ATOM 648 N N . LYS A 1 85 ? 24.530 -20.186 12.419 1.00 35.24 83 LYS A N 1
ATOM 649 C CA . LYS A 1 85 ? 25.560 -20.425 11.412 1.00 30.52 83 LYS A CA 1
ATOM 650 C C . LYS A 1 85 ? 25.497 -21.855 10.885 1.00 32.49 83 LYS A C 1
ATOM 651 O O . LYS A 1 85 ? 25.629 -22.083 9.683 1.00 31.26 83 LYS A O 1
ATOM 657 N N . PHE A 1 86 ? 25.279 -22.812 11.781 1.00 29.08 84 PHE A N 1
ATOM 658 C CA . PHE A 1 86 ? 25.196 -24.209 11.369 1.00 32.90 84 PHE A CA 1
ATOM 659 C C . PHE A 1 86 ? 23.975 -24.474 10.505 1.00 31.50 84 PHE A C 1
ATOM 660 O O . PHE A 1 86 ? 24.077 -25.131 9.476 1.00 26.86 84 PHE A O 1
ATOM 668 N N . ILE A 1 87 ? 22.811 -23.996 10.933 1.00 25.68 85 ILE A N 1
ATOM 669 C CA . ILE A 1 87 ? 21.594 -24.273 10.165 1.00 24.10 85 ILE A CA 1
ATOM 670 C C . ILE A 1 87 ? 21.716 -23.659 8.782 1.00 27.09 85 ILE A C 1
ATOM 671 O O . ILE A 1 87 ? 21.318 -24.264 7.784 1.00 27.01 85 ILE A O 1
ATOM 676 N N . THR A 1 88 ? 22.280 -22.457 8.738 1.00 26.13 86 THR A N 1
ATOM 677 C CA . THR A 1 88 ? 22.536 -21.773 7.480 1.00 28.33 86 THR A CA 1
ATOM 678 C C . THR A 1 88 ? 23.447 -22.603 6.585 1.00 27.46 86 THR A C 1
ATOM 679 O O . THR A 1 88 ? 23.138 -22.823 5.414 1.00 27.34 86 THR A O 1
ATOM 683 N N . ALA A 1 89 ? 24.548 -23.092 7.142 1.00 26.91 87 ALA A N 1
ATOM 684 C CA . ALA A 1 89 ? 25.526 -23.840 6.352 1.00 27.47 87 ALA A CA 1
ATOM 685 C C . ALA A 1 89 ? 24.934 -25.174 5.910 1.00 25.65 87 ALA A C 1
ATOM 686 O O . ALA A 1 89 ? 25.190 -25.645 4.804 1.00 28.47 87 ALA A O 1
ATOM 688 N N . ALA A 1 90 ? 24.141 -25.788 6.780 1.00 22.75 88 ALA A N 1
ATOM 689 C CA . ALA A 1 90 ? 23.499 -27.053 6.437 1.00 22.49 88 ALA A CA 1
ATOM 690 C C . ALA A 1 90 ? 22.535 -26.883 5.266 1.00 25.88 88 ALA A C 1
ATOM 691 O O . ALA A 1 90 ? 22.554 -27.673 4.324 1.00 24.72 88 ALA A O 1
ATOM 693 N N . LEU A 1 91 ? 21.707 -25.842 5.319 1.00 22.34 89 LEU A N 1
ATOM 694 C CA . LEU A 1 91 ? 20.777 -25.543 4.232 1.00 23.68 89 LEU A CA 1
ATOM 695 C C . LEU A 1 91 ? 21.502 -25.244 2.926 1.00 25.41 89 LEU A C 1
ATOM 696 O O . LEU A 1 91 ? 21.084 -25.708 1.862 1.00 26.25 89 LEU A O 1
ATOM 701 N N . ARG A 1 92 ? 22.588 -24.479 2.989 1.00 25.86 90 ARG A N 1
ATOM 702 C CA . ARG A 1 92 ? 23.320 -24.180 1.762 1.00 25.20 90 ARG A CA 1
ATOM 703 C C . ARG A 1 92 ? 23.928 -25.435 1.131 1.00 29.67 90 ARG A C 1
ATOM 704 O O . ARG A 1 92 ? 24.001 -25.546 -0.091 1.00 29.21 90 ARG A O 1
ATOM 712 N N . SER A 1 93 ? 24.338 -26.392 1.960 1.00 22.58 91 SER A N 1
ATOM 713 C CA . SER A 1 93 ? 25.050 -27.561 1.453 1.00 23.46 91 SER A CA 1
ATOM 714 C C . SER A 1 93 ? 24.122 -28.572 0.784 1.00 27.97 91 SER A C 1
ATOM 715 O O . SER A 1 93 ? 24.570 -29.388 -0.030 1.00 25.95 91 SER A O 1
ATOM 718 N N . LEU A 1 94 ? 22.839 -28.532 1.137 1.00 25.30 92 LEU A N 1
ATOM 719 C CA . LEU A 1 94 ? 21.883 -29.539 0.660 1.00 22.42 92 LEU A CA 1
ATOM 720 C C . LEU A 1 94 ? 21.159 -29.116 -0.602 1.00 23.56 92 LEU A C 1
ATOM 721 O O . LEU A 1 94 ? 20.845 -27.942 -0.779 1.00 24.82 92 LEU A O 1
ATOM 726 N N . ARG A 1 95 ? 20.899 -30.079 -1.481 1.00 23.91 93 ARG A N 1
ATOM 727 C CA . ARG A 1 95 ? 19.940 -29.873 -2.566 1.00 26.86 93 ARG A CA 1
ATOM 728 C C . ARG A 1 95 ? 18.545 -29.730 -1.987 1.00 27.46 93 ARG A C 1
ATOM 729 O O . ARG A 1 95 ? 18.264 -30.239 -0.902 1.00 25.28 93 ARG A O 1
ATOM 737 N N . THR A 1 96 ? 17.644 -29.074 -2.716 1.00 28.40 94 THR A N 1
ATOM 738 C CA . THR A 1 96 ? 16.248 -29.094 -2.302 1.00 25.91 94 THR A CA 1
ATOM 739 C C . THR A 1 96 ? 15.780 -30.556 -2.259 1.00 26.80 94 THR A C 1
ATOM 740 O O . THR A 1 96 ? 16.144 -31.356 -3.127 1.00 26.34 94 THR A O 1
ATOM 744 N N . ASP A 1 97 ? 15.019 -30.883 -1.218 1.00 23.35 95 ASP A N 1
ATOM 745 C CA . ASP A 1 97 ? 14.577 -32.251 -0.877 1.00 24.04 95 ASP A CA 1
ATOM 746 C C . ASP A 1 97 ? 15.682 -33.103 -0.257 1.00 23.92 95 ASP A C 1
ATOM 747 O O . ASP A 1 97 ? 15.455 -34.270 0.059 1.00 24.45 95 ASP A O 1
ATOM 752 N N . GLY A 1 98 ? 16.860 -32.521 -0.071 1.00 21.28 96 GLY A N 1
ATOM 753 C CA . GLY A 1 98 ? 17.955 -33.220 0.586 1.00 22.87 96 GLY A CA 1
ATOM 754 C C . GLY A 1 98 ? 17.635 -33.446 2.054 1.00 24.11 96 GLY A C 1
ATOM 755 O O . GLY A 1 98 ? 16.863 -32.694 2.649 1.00 23.26 96 GLY A O 1
ATOM 756 N N . VAL A 1 99 ? 18.215 -34.489 2.640 1.00 18.64 97 VAL A N 1
ATOM 757 C CA . VAL A 1 99 ? 17.832 -34.899 3.980 1.00 19.40 97 VAL A CA 1
ATOM 758 C C . VAL A 1 99 ? 18.954 -34.591 4.965 1.00 21.30 97 VAL A C 1
ATOM 759 O O . VAL A 1 99 ? 20.116 -34.867 4.687 1.00 21.09 97 VAL A O 1
ATOM 763 N N . LEU A 1 100 ? 18.600 -33.998 6.105 1.00 17.58 98 LEU A N 1
ATOM 764 C CA . LEU A 1 100 ? 19.537 -33.838 7.215 1.00 19.28 98 LEU A CA 1
ATOM 765 C C . LEU A 1 100 ? 19.207 -34.852 8.281 1.00 19.96 98 LEU A C 1
ATOM 766 O O . LEU A 1 100 ? 18.085 -34.889 8.772 1.00 21.71 98 LEU A O 1
ATOM 771 N N . ILE A 1 101 ? 20.187 -35.679 8.634 1.00 18.30 99 ILE A N 1
ATOM 772 C CA . ILE A 1 101 ? 20.071 -36.580 9.772 1.00 18.91 99 ILE A CA 1
ATOM 773 C C . ILE A 1 101 ? 21.011 -36.034 10.836 1.00 22.65 99 ILE A C 1
ATOM 774 O O . ILE A 1 101 ? 22.224 -35.993 10.639 1.00 20.63 99 ILE A O 1
ATOM 779 N N . LEU A 1 102 ? 20.455 -35.582 11.954 1.00 19.85 100 LEU A N 1
ATOM 780 C CA . LEU A 1 102 ? 21.249 -34.919 12.966 1.00 21.53 100 LEU A CA 1
ATOM 781 C C . LEU A 1 102 ? 21.149 -35.691 14.271 1.00 23.45 100 LEU A C 1
ATOM 782 O O . LEU A 1 102 ? 20.065 -35.850 14.822 1.00 21.49 100 LEU A O 1
ATOM 787 N N . ARG A 1 103 ? 22.282 -36.186 14.753 1.00 22.68 101 ARG A N 1
ATOM 788 C CA . ARG A 1 103 ? 22.317 -36.923 16.005 1.00 20.86 101 ARG A CA 1
ATOM 789 C C . ARG A 1 103 ? 23.033 -36.072 17.042 1.00 21.92 101 ARG A C 1
ATOM 790 O O . ARG A 1 103 ? 24.181 -35.667 16.850 1.00 21.80 101 ARG A O 1
ATOM 798 N N . GLN A 1 104 ? 22.361 -35.808 18.151 1.00 20.41 102 GLN A N 1
ATOM 799 C CA . GLN A 1 104 ? 22.977 -35.080 19.242 1.00 25.11 102 GLN A CA 1
ATOM 800 C C . GLN A 1 104 ? 22.455 -35.615 20.559 1.00 24.75 102 GLN A C 1
ATOM 801 O O . GLN A 1 104 ? 21.240 -35.701 20.756 1.00 24.78 102 GLN A O 1
ATOM 807 N N . ASP A 1 105 ? 23.376 -35.968 21.458 1.00 25.37 103 ASP A N 1
ATOM 808 C CA . ASP A 1 105 ? 23.014 -36.435 22.799 1.00 23.48 103 ASP A CA 1
ATOM 809 C C . ASP A 1 105 ? 22.652 -35.246 23.685 1.00 25.24 103 ASP A C 1
ATOM 810 O O . ASP A 1 105 ? 23.449 -34.312 23.825 1.00 32.12 103 ASP A O 1
ATOM 815 N N . LEU A 1 106 ? 21.457 -35.268 24.277 1.00 23.72 104 LEU A N 1
ATOM 816 C CA . LEU A 1 106 ? 21.015 -34.179 25.146 1.00 24.33 104 LEU A CA 1
ATOM 817 C C . LEU A 1 106 ? 20.972 -34.593 26.627 1.00 26.81 104 LEU A C 1
ATOM 818 O O . LEU A 1 106 ? 20.400 -33.889 27.452 1.00 30.74 104 LEU A O 1
ATOM 823 N N . SER A 1 107 ? 21.584 -35.728 26.960 1.00 27.54 105 SER A N 1
ATOM 824 C CA . SER A 1 107 ? 21.529 -36.233 28.333 1.00 32.52 105 SER A CA 1
ATOM 825 C C . SER A 1 107 ? 22.322 -35.369 29.319 1.00 34.31 105 SER A C 1
ATOM 826 O O . SER A 1 107 ? 22.052 -35.387 30.521 1.00 34.00 105 SER A O 1
ATOM 829 N N . LYS A 1 108 ? 23.296 -34.618 28.813 1.00 32.23 106 LYS A N 1
ATOM 830 C CA . LYS A 1 108 ? 24.090 -33.734 29.670 1.00 39.52 106 LYS A CA 1
ATOM 831 C C . LYS A 1 108 ? 23.543 -32.318 29.628 1.00 50.01 106 LYS A C 1
ATOM 832 O O . LYS A 1 108 ? 24.128 -31.405 30.211 1.00 50.24 106 LYS A O 1
ATOM 838 N N . VAL A 1 109 ? 22.433 -32.143 28.914 1.00 48.78 107 VAL A N 1
ATOM 839 C CA . VAL A 1 109 ? 21.697 -30.885 28.928 1.00 49.62 107 VAL A CA 1
ATOM 840 C C . VAL A 1 109 ? 20.559 -30.996 29.934 1.00 52.97 107 VAL A C 1
ATOM 841 O O . VAL A 1 109 ? 19.544 -31.659 29.683 1.00 51.81 107 VAL A O 1
ATOM 845 N N . LYS A 1 110 ? 20.746 -30.346 31.077 1.00 53.14 108 LYS A N 1
ATOM 846 C CA . LYS A 1 110 ? 19.803 -30.424 32.184 1.00 54.69 108 LYS A CA 1
ATOM 847 C C . LYS A 1 110 ? 18.380 -30.015 31.777 1.00 56.33 108 LYS A C 1
ATOM 848 O O . LYS A 1 110 ? 17.409 -30.664 32.168 1.00 58.83 108 LYS A O 1
ATOM 854 N N . GLU A 1 111 ? 18.263 -28.961 30.973 1.00 53.11 109 GLU A N 1
ATOM 855 C CA . GLU A 1 111 ? 16.958 -28.502 30.486 1.00 45.95 109 GLU A CA 1
ATOM 856 C C . GLU A 1 111 ? 16.212 -29.616 29.740 1.00 47.57 109 GLU A C 1
ATOM 857 O O . GLU A 1 111 ? 16.622 -30.041 28.658 1.00 41.17 109 GLU A O 1
ATOM 863 N N . MET A 1 112 ? 15.120 -30.097 30.324 1.00 47.97 110 MET A N 1
ATOM 864 C CA . MET A 1 112 ? 14.414 -31.240 29.755 1.00 54.17 110 MET A CA 1
ATOM 865 C C . MET A 1 112 ? 13.648 -30.922 28.475 1.00 49.56 110 MET A C 1
ATOM 866 O O . MET A 1 112 ? 13.402 -31.815 27.658 1.00 49.46 110 MET A O 1
ATOM 871 N N . LYS A 1 113 ? 13.263 -29.661 28.298 1.00 41.46 111 LYS A N 1
ATOM 872 C CA . LYS A 1 113 ? 12.530 -29.270 27.099 1.00 45.20 111 LYS A CA 1
ATOM 873 C C . LYS A 1 113 ? 13.470 -29.021 25.925 1.00 36.31 111 LYS A C 1
ATOM 874 O O . LYS A 1 113 ? 13.018 -28.599 24.862 1.00 34.97 111 LYS A O 1
ATOM 880 N N . LYS A 1 114 ? 14.767 -29.262 26.114 1.00 30.56 112 LYS A N 1
ATOM 881 C CA . LYS A 1 114 ? 15.753 -28.949 25.076 1.00 29.11 112 LYS A CA 1
ATOM 882 C C . LYS A 1 114 ? 15.430 -29.582 23.723 1.00 25.28 112 LYS A C 1
ATOM 883 O O . LYS A 1 114 ? 15.527 -28.927 22.681 1.00 25.24 112 LYS A O 1
ATOM 889 N N . MET A 1 115 ? 15.046 -30.852 23.724 1.00 28.55 113 MET A N 1
ATOM 890 C CA . MET A 1 115 ? 14.707 -31.508 22.461 1.00 23.11 113 MET A CA 1
ATOM 891 C C . MET A 1 115 ? 13.578 -30.757 21.765 1.00 26.35 113 MET A C 1
ATOM 892 O O . MET A 1 115 ? 13.625 -30.523 20.555 1.00 27.16 113 MET A O 1
ATOM 897 N N . ALA A 1 116 ? 12.569 -30.369 22.532 1.00 23.45 114 ALA A N 1
ATOM 898 C CA . ALA A 1 116 ? 11.417 -29.676 21.954 1.00 26.56 114 ALA A CA 1
ATOM 899 C C . ALA A 1 116 ? 11.792 -28.297 21.425 1.00 28.82 114 ALA A C 1
ATOM 900 O O . ALA A 1 116 ? 11.356 -27.897 20.349 1.00 25.99 114 ALA A O 1
ATOM 902 N N . MET A 1 117 ? 12.607 -27.571 22.184 1.00 25.81 115 MET A N 1
ATOM 903 C CA . MET A 1 117 ? 13.011 -26.228 21.780 1.00 24.97 115 MET A CA 1
ATOM 904 C C . MET A 1 117 ? 13.898 -26.258 20.542 1.00 27.22 115 MET A C 1
ATOM 905 O O . MET A 1 117 ? 13.786 -25.399 19.670 1.00 28.90 115 MET A O 1
ATOM 910 N N . LEU A 1 118 ? 14.777 -27.252 20.460 1.00 22.69 116 LEU A N 1
ATOM 911 C CA . LEU A 1 118 ? 15.609 -27.412 19.274 1.00 22.51 116 LEU A CA 1
ATOM 912 C C . LEU A 1 118 ? 14.744 -27.733 18.058 1.00 22.85 116 LEU A C 1
ATOM 913 O O . LEU A 1 118 ? 14.936 -27.157 16.976 1.00 23.84 116 LEU A O 1
ATOM 918 N N . THR A 1 119 ? 13.773 -28.626 18.238 1.00 21.37 117 THR A N 1
ATOM 919 C CA . THR A 1 119 ? 12.894 -29.008 17.139 1.00 22.13 117 THR A CA 1
ATOM 920 C C . THR A 1 119 ? 12.148 -27.793 16.609 1.00 22.83 117 THR A C 1
ATOM 921 O O . THR A 1 119 ? 12.066 -27.582 15.391 1.00 24.82 117 THR A O 1
ATOM 925 N N . ASP A 1 120 ? 11.627 -26.972 17.515 1.00 25.49 118 ASP A N 1
ATOM 926 C CA . ASP A 1 120 ? 10.931 -25.759 17.094 1.00 27.60 118 ASP A CA 1
ATOM 927 C C . ASP A 1 120 ? 11.883 -24.801 16.382 1.00 28.86 118 ASP A C 1
ATOM 928 O O . ASP A 1 120 ? 11.519 -24.176 15.389 1.00 31.80 118 ASP A O 1
ATOM 933 N N . TYR A 1 121 ? 13.108 -24.700 16.883 1.00 25.43 119 TYR A N 1
ATOM 934 C CA . TYR A 1 121 ? 14.093 -23.797 16.301 1.00 25.21 119 TYR A CA 1
ATOM 935 C C . TYR A 1 121 ? 14.404 -24.187 14.854 1.00 26.27 119 TYR A C 1
ATOM 936 O O . TYR A 1 121 ? 14.462 -23.333 13.968 1.00 32.71 119 TYR A O 1
ATOM 945 N N . PHE A 1 122 ? 14.618 -25.480 14.626 1.00 24.43 120 PHE A N 1
ATOM 946 C CA . PHE A 1 122 ? 14.886 -25.988 13.283 1.00 28.66 120 PHE A CA 1
ATOM 947 C C . PHE A 1 122 ? 13.679 -25.756 12.374 1.00 31.11 120 PHE A C 1
ATOM 948 O O . PHE A 1 122 ? 13.829 -25.445 11.185 1.00 32.40 120 PHE A O 1
ATOM 956 N N . ASP A 1 123 ? 12.484 -25.905 12.937 1.00 25.60 121 ASP A N 1
ATOM 957 C CA . ASP A 1 123 ? 11.246 -25.850 12.147 1.00 29.61 121 ASP A CA 1
ATOM 958 C C . ASP A 1 123 ? 10.922 -24.426 11.693 1.00 30.52 121 ASP A C 1
ATOM 959 O O . ASP A 1 123 ? 10.249 -24.219 10.680 1.00 32.83 121 ASP A O 1
ATOM 964 N N . VAL A 1 124 ? 11.416 -23.449 12.447 1.00 28.98 122 VAL A N 1
ATOM 965 C CA . VAL A 1 124 ? 11.088 -22.042 12.231 1.00 31.33 122 VAL A CA 1
ATOM 966 C C . VAL A 1 124 ? 12.120 -21.324 11.355 1.00 33.04 122 VAL A C 1
ATOM 967 O O . VAL A 1 124 ? 11.784 -20.390 10.624 1.00 30.29 122 VAL A O 1
ATOM 971 N N . PHE A 1 125 ? 13.369 -21.773 11.415 1.00 25.77 123 PHE A N 1
ATOM 972 C CA . PHE A 1 125 ? 14.459 -21.104 10.699 1.00 31.38 123 PHE A CA 1
ATOM 973 C C . PHE A 1 125 ? 14.228 -20.980 9.186 1.00 29.64 123 PHE A C 1
ATOM 974 O O . PHE A 1 125 ? 13.828 -21.933 8.522 1.00 29.24 123 PHE A O 1
ATOM 982 N N . ARG A 1 126 ? 14.484 -19.791 8.653 1.00 29.06 124 ARG A N 1
ATOM 983 C CA . ARG A 1 126 ? 14.329 -19.554 7.221 1.00 30.15 124 ARG A CA 1
ATOM 984 C C . ARG A 1 126 ? 15.580 -18.903 6.640 1.00 32.16 124 ARG A C 1
ATOM 985 O O . ARG A 1 126 ? 16.201 -18.052 7.275 1.00 35.78 124 ARG A O 1
ATOM 993 N N . LEU A 1 127 ? 15.958 -19.318 5.434 1.00 28.73 125 LEU A N 1
ATOM 994 C CA . LEU A 1 127 ? 17.113 -18.735 4.760 1.00 29.16 125 LEU A CA 1
ATOM 995 C C . LEU A 1 127 ? 16.715 -18.247 3.378 1.00 35.06 125 LEU A C 1
AT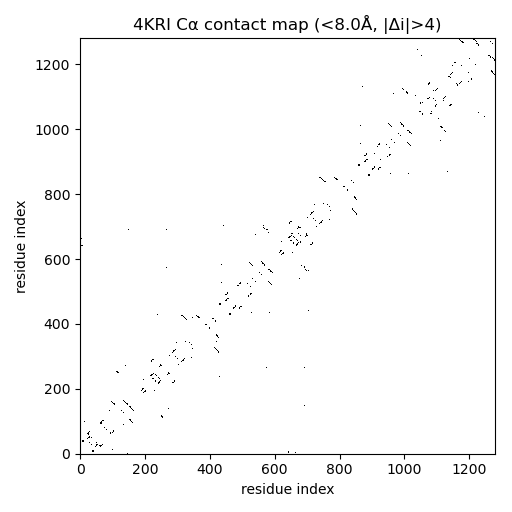OM 996 O O . LEU A 1 127 ? 16.041 -18.960 2.633 1.00 31.29 125 LEU A O 1
ATOM 1001 N N . GLU A 1 128 ? 17.119 -17.030 3.028 1.00 30.29 126 GLU A N 1
ATOM 1002 C CA . GLU A 1 128 ? 16.873 -16.551 1.673 1.00 38.55 126 GLU A CA 1
ATOM 1003 C C . GLU A 1 128 ? 17.687 -17.337 0.639 1.00 36.38 126 GLU A C 1
ATOM 1004 O O . GLU A 1 128 ? 18.898 -17.481 0.764 1.00 40.08 126 GLU A O 1
ATOM 1010 N N . GLU A 1 129 ? 17.010 -17.854 -0.378 1.00 41.95 127 GLU A N 1
ATOM 1011 C CA . GLU A 1 129 ? 17.687 -18.553 -1.468 1.00 45.62 127 GLU A CA 1
ATOM 1012 C C . GLU A 1 129 ? 16.931 -18.285 -2.762 1.00 49.06 127 GLU A C 1
ATOM 1013 O O . GLU A 1 129 ? 15.789 -18.710 -2.925 1.00 46.38 127 GLU A O 1
ATOM 1019 N N . GLY A 1 130 ? 17.559 -17.561 -3.680 1.00 55.20 128 GLY A N 1
ATOM 1020 C CA . GLY A 1 130 ? 16.866 -17.153 -4.888 1.00 56.09 128 GLY A CA 1
ATOM 1021 C C . GLY A 1 130 ? 15.793 -16.133 -4.560 1.00 58.04 128 GLY A C 1
ATOM 1022 O O . GLY A 1 130 ? 16.024 -15.229 -3.757 1.00 61.64 128 GLY A O 1
ATOM 1023 N N . ASN A 1 131 ? 14.617 -16.278 -5.167 1.00 60.93 129 ASN A N 1
ATOM 1024 C CA . ASN A 1 131 ? 13.525 -15.333 -4.934 1.00 68.71 129 ASN A CA 1
ATOM 1025 C C . ASN A 1 131 ? 12.497 -15.805 -3.905 1.00 64.52 129 ASN A C 1
ATOM 1026 O O . ASN A 1 131 ? 11.358 -15.329 -3.882 1.00 65.67 129 ASN A O 1
ATOM 1031 N N . GLY A 1 132 ? 12.912 -16.735 -3.051 1.00 55.14 130 GLY A N 1
ATOM 1032 C CA . GLY A 1 132 ? 12.079 -17.205 -1.960 1.00 51.63 130 GLY A CA 1
ATOM 1033 C C . GLY A 1 132 ? 12.948 -17.662 -0.804 1.00 46.68 130 GLY A C 1
ATOM 1034 O O . GLY A 1 132 ? 14.141 -17.352 -0.758 1.00 52.01 130 GLY A O 1
ATOM 1035 N N . ASN A 1 133 ? 12.357 -18.399 0.129 1.00 33.69 131 ASN A N 1
ATOM 1036 C CA . ASN A 1 133 ? 13.106 -18.927 1.264 1.00 31.41 131 ASN A CA 1
ATOM 1037 C C . ASN A 1 133 ? 13.282 -20.440 1.192 1.00 30.98 131 ASN A C 1
ATOM 1038 O O . ASN A 1 133 ? 12.551 -21.129 0.480 1.00 29.92 131 ASN A O 1
ATOM 1043 N N . VAL A 1 134 ? 14.265 -20.946 1.929 1.00 26.45 132 VAL A N 1
ATOM 1044 C CA . VAL A 1 134 ? 14.381 -22.379 2.153 1.00 23.17 132 VAL A CA 1
ATOM 1045 C C . VAL A 1 134 ? 14.437 -22.620 3.650 1.00 28.50 132 VAL A C 1
ATOM 1046 O O . VAL A 1 134 ? 14.791 -21.722 4.420 1.00 29.79 132 VAL A O 1
ATOM 1050 N N . GLY A 1 135 ? 14.089 -23.833 4.059 1.00 27.66 133 GLY A N 1
ATOM 1051 C CA . GLY A 1 135 ? 14.111 -24.182 5.465 1.00 23.09 133 GLY A CA 1
ATOM 1052 C C . GLY A 1 135 ? 13.955 -25.678 5.597 1.00 25.55 133 GLY A C 1
ATOM 1053 O O . GLY A 1 135 ? 13.854 -26.386 4.593 1.00 24.79 133 GLY A O 1
ATOM 1054 N N . PHE A 1 136 ? 13.936 -26.173 6.828 1.00 22.54 134 PHE A N 1
ATOM 1055 C CA . PHE A 1 136 ? 13.756 -27.604 7.027 1.00 22.39 134 PHE A CA 1
ATOM 1056 C C . PHE A 1 136 ? 12.320 -27.972 7.344 1.00 28.55 134 PHE A C 1
ATOM 1057 O O . PHE A 1 136 ? 11.698 -27.377 8.227 1.00 29.69 134 PHE A O 1
ATOM 1065 N N . GLN A 1 137 ? 11.798 -28.957 6.616 1.00 22.95 135 GLN A N 1
ATOM 1066 C CA . GLN A 1 137 ? 10.514 -29.565 6.942 1.00 21.68 135 GLN A CA 1
ATOM 1067 C C . GLN A 1 137 ? 10.756 -30.709 7.921 1.00 25.77 135 GLN A C 1
ATOM 1068 O O . GLN A 1 137 ? 11.680 -31.507 7.747 1.00 23.85 135 GLN A O 1
ATOM 1074 N N . PHE A 1 138 ? 9.931 -30.783 8.958 1.00 25.16 136 PHE A N 1
ATOM 1075 C CA . PHE A 1 138 ? 10.085 -31.808 9.986 1.00 24.51 136 PHE A CA 1
ATOM 1076 C C . PHE A 1 138 ? 9.619 -33.192 9.517 1.00 21.70 136 PHE A C 1
ATOM 1077 O O . PHE A 1 138 ? 8.567 -33.323 8.876 1.00 24.42 136 PHE A O 1
ATOM 1085 N N . TYR A 1 139 ? 10.409 -34.224 9.830 1.00 20.73 137 TYR A N 1
ATOM 1086 C CA . TYR A 1 139 ? 9.974 -35.602 9.615 1.00 19.53 137 TYR A CA 1
ATOM 1087 C C . TYR A 1 139 ? 9.837 -36.392 10.922 1.00 22.58 137 TYR A C 1
ATOM 1088 O O . TYR A 1 139 ? 8.779 -36.964 11.192 1.00 21.00 137 TYR A O 1
ATOM 1097 N N . ALA A 1 140 ? 10.898 -36.453 11.718 1.00 22.66 138 ALA A N 1
ATOM 1098 C CA . ALA A 1 140 ? 10.832 -37.197 12.975 1.00 18.79 138 ALA A CA 1
ATOM 1099 C C . ALA A 1 140 ? 11.951 -36.839 13.932 1.00 19.96 138 ALA A C 1
ATOM 1100 O O . ALA A 1 140 ? 12.976 -36.290 13.536 1.00 20.24 138 ALA A O 1
ATOM 1102 N N . VAL A 1 141 ? 11.731 -37.151 15.202 1.00 19.17 139 VAL A N 1
ATOM 1103 C CA . VAL A 1 141 ? 12.815 -37.221 16.173 1.00 19.21 139 VAL A CA 1
ATOM 1104 C C . VAL A 1 141 ? 12.769 -38.622 16.752 1.00 20.30 139 VAL A C 1
ATOM 1105 O O . VAL A 1 141 ? 11.734 -39.058 17.259 1.00 20.05 139 VAL A O 1
ATOM 1109 N N . ASN A 1 142 ? 13.882 -39.335 16.659 1.00 21.51 140 ASN A N 1
ATOM 1110 C CA . ASN A 1 142 ? 13.982 -40.659 17.248 1.00 19.42 140 ASN A CA 1
ATOM 1111 C C . ASN A 1 142 ? 15.005 -40.679 18.361 1.00 20.97 140 ASN A C 1
ATOM 1112 O O . ASN A 1 142 ? 15.857 -39.791 18.455 1.00 22.04 140 ASN A O 1
ATOM 1117 N N . GLU A 1 143 ? 14.925 -41.702 19.199 1.00 17.83 141 GLU A N 1
ATOM 1118 C CA . GLU A 1 143 ? 15.990 -41.954 20.168 1.00 20.17 141 GLU A CA 1
ATOM 1119 C C . GLU A 1 143 ? 17.029 -42.875 19.562 1.00 22.92 141 GLU A C 1
ATOM 1120 O O . GLU A 1 143 ? 16.682 -43.804 18.822 1.00 19.25 141 GLU A O 1
ATOM 1126 N N . VAL A 1 144 ? 18.298 -42.636 19.900 1.00 20.06 142 VAL A N 1
ATOM 1127 C CA . VAL A 1 144 ? 19.353 -43.582 19.575 1.00 19.36 142 VAL A CA 1
ATOM 1128 C C . VAL A 1 144 ? 19.167 -44.815 20.454 1.00 19.37 142 VAL A C 1
ATOM 1129 O O . VAL A 1 144 ? 19.263 -44.731 21.681 1.00 20.26 142 VAL A O 1
ATOM 1133 N N . LEU A 1 145 ? 18.873 -45.956 19.843 1.00 21.09 143 LEU A N 1
ATOM 1134 C CA . LEU A 1 145 ? 18.464 -47.126 20.627 1.00 20.15 143 LEU A CA 1
ATOM 1135 C C . LEU A 1 145 ? 19.639 -47.759 21.373 1.00 21.47 143 LEU A C 1
ATOM 1136 O O . LEU A 1 145 ? 19.471 -48.293 22.478 1.00 20.66 143 LEU A O 1
ATOM 1141 N N . ASP A 1 146 ? 20.829 -47.682 20.788 1.00 19.70 144 ASP A N 1
ATOM 1142 C CA . ASP A 1 146 ? 22.014 -48.186 21.454 1.00 22.48 144 ASP A CA 1
ATOM 1143 C C . ASP A 1 146 ? 22.137 -47.510 22.807 1.00 22.03 144 ASP A C 1
ATOM 1144 O O . ASP A 1 146 ? 22.528 -48.130 23.796 1.00 22.22 144 ASP A O 1
ATOM 1149 N N . SER A 1 147 ? 21.800 -46.232 22.854 1.00 19.37 145 SER A N 1
ATOM 1150 C CA . SER A 1 147 ? 21.998 -45.478 24.089 1.00 21.56 145 SER A CA 1
ATOM 1151 C C . SER A 1 147 ? 20.987 -45.892 25.151 1.00 20.93 145 SER A C 1
ATOM 1152 O O . SER A 1 147 ? 21.304 -45.906 26.337 1.00 20.44 145 SER A O 1
ATOM 1155 N N . VAL A 1 148 ? 19.776 -46.248 24.724 1.00 19.77 146 VAL A N 1
ATOM 1156 C CA . VAL A 1 148 ? 18.790 -46.753 25.671 1.00 20.59 146 VAL A CA 1
ATOM 1157 C C . VAL A 1 148 ? 19.243 -48.077 26.271 1.00 21.04 146 VAL A C 1
ATOM 1158 O O . VAL A 1 148 ? 19.217 -48.275 27.499 1.00 20.33 146 VAL A O 1
ATOM 1162 N N . TYR A 1 149 ? 19.674 -48.991 25.410 1.00 18.56 147 TYR A N 1
ATOM 1163 C CA . TYR A 1 149 ? 19.906 -50.366 25.840 1.00 20.23 147 TYR A CA 1
ATOM 1164 C C . TYR A 1 149 ? 21.250 -50.611 26.518 1.00 20.33 147 TYR A C 1
ATOM 1165 O O . TYR A 1 149 ? 21.370 -51.555 27.284 1.00 23.36 147 TYR A O 1
ATOM 1174 N N . VAL A 1 150 ? 22.245 -49.772 26.218 1.00 21.23 148 VAL A N 1
ATOM 1175 C CA . VAL A 1 150 ? 23.603 -49.955 26.747 1.00 19.41 148 VAL A CA 1
ATOM 1176 C C . VAL A 1 150 ? 23.931 -48.940 27.844 1.00 22.92 148 VAL A C 1
ATOM 1177 O O . VAL A 1 150 ? 24.682 -49.233 28.789 1.00 26.88 148 VAL A O 1
ATOM 1181 N N . HIS A 1 151 ? 23.368 -47.747 27.723 1.00 24.40 149 HIS A N 1
ATOM 1182 C CA . HIS A 1 151 ? 23.733 -46.656 28.632 1.00 23.99 149 HIS A CA 1
ATOM 1183 C C . HIS A 1 151 ? 22.591 -46.076 29.465 1.00 22.71 149 HIS A C 1
ATOM 1184 O O . HIS A 1 151 ? 22.777 -45.056 30.143 1.00 28.25 149 HIS A O 1
ATOM 1191 N N . GLN A 1 152 ? 21.425 -46.720 29.443 1.00 21.81 150 GLN A N 1
ATOM 1192 C CA . GLN A 1 152 ? 20.242 -46.197 30.123 1.00 22.51 150 GLN A CA 1
ATOM 1193 C C . GLN A 1 152 ? 20.014 -44.708 29.846 1.00 25.43 150 GLN A C 1
ATOM 1194 O O . GLN A 1 152 ? 19.738 -43.919 30.755 1.00 26.37 150 GLN A O 1
ATOM 1200 N N . ASN A 1 153 ? 20.162 -44.339 28.578 1.00 20.78 151 ASN A N 1
ATOM 1201 C CA . ASN A 1 153 ? 20.041 -42.952 28.146 1.00 18.72 151 ASN A CA 1
ATOM 1202 C C . ASN A 1 153 ? 18.956 -42.835 27.086 1.00 17.34 151 ASN A C 1
ATOM 1203 O O . ASN A 1 153 ? 19.122 -43.337 25.976 1.00 21.74 151 ASN A O 1
ATOM 1208 N N . TRP A 1 154 ? 17.859 -42.158 27.437 1.00 18.94 152 TRP A N 1
ATOM 1209 C CA . TRP A 1 154 ? 16.702 -41.982 26.559 1.00 18.71 152 TRP A CA 1
ATOM 1210 C C . TRP A 1 154 ? 16.714 -40.614 25.887 1.00 20.00 152 TRP A C 1
ATOM 1211 O O . TRP A 1 154 ? 15.802 -40.287 25.124 1.00 22.35 152 TRP A O 1
ATOM 1222 N N . LEU A 1 155 ? 17.747 -39.819 26.160 1.00 21.40 153 LEU A N 1
ATOM 1223 C CA . LEU A 1 155 ? 17.813 -38.455 25.628 1.00 24.15 153 LEU A CA 1
ATOM 1224 C C . LEU A 1 155 ? 18.906 -38.256 24.573 1.00 22.86 153 LEU A C 1
ATOM 1225 O O . LEU A 1 155 ? 19.445 -37.152 24.409 1.00 24.58 153 LEU A O 1
ATOM 1230 N N . ASP A 1 156 ? 19.221 -39.319 23.849 1.00 20.00 154 ASP A N 1
ATOM 1231 C CA . ASP A 1 156 ? 20.189 -39.240 22.758 1.00 21.75 154 ASP A CA 1
ATOM 1232 C C . ASP A 1 156 ? 19.323 -39.206 21.496 1.00 22.35 154 ASP A C 1
ATOM 1233 O O . ASP A 1 156 ? 18.660 -40.189 21.173 1.00 22.58 154 ASP A O 1
ATOM 1238 N N . PHE A 1 157 ? 19.270 -38.063 20.813 1.00 19.97 155 PHE A N 1
ATOM 1239 C CA . PHE A 1 157 ? 18.249 -37.880 19.763 1.00 21.79 155 PHE A CA 1
ATOM 1240 C C . PHE A 1 157 ? 18.778 -37.847 18.329 1.00 23.29 155 PHE A C 1
ATOM 1241 O O . PHE A 1 157 ? 19.912 -37.450 18.089 1.00 21.04 155 PHE A O 1
ATOM 1249 N N . ILE A 1 158 ? 17.937 -38.276 17.391 1.00 19.70 156 ILE A N 1
ATOM 1250 C CA . ILE A 1 158 ? 18.208 -38.175 15.960 1.00 18.88 156 ILE A CA 1
ATOM 1251 C C . ILE A 1 158 ? 17.066 -37.396 15.333 1.00 20.33 156 ILE A C 1
ATOM 1252 O O . ILE A 1 158 ? 15.915 -37.823 15.404 1.00 21.21 156 ILE A O 1
ATOM 1257 N N . TRP A 1 159 ? 17.368 -36.258 14.721 1.00 19.80 157 TRP A N 1
ATOM 1258 C CA . TRP A 1 159 ? 16.346 -35.542 13.957 1.00 16.66 157 TRP A CA 1
ATOM 1259 C C . TRP A 1 159 ? 16.451 -35.948 12.503 1.00 20.01 157 TRP A C 1
ATOM 1260 O O . TRP A 1 159 ? 17.543 -36.047 11.962 1.00 18.45 157 TRP A O 1
ATOM 1271 N N . THR A 1 160 ? 15.312 -36.155 11.861 1.00 19.36 158 THR A N 1
ATOM 1272 C CA . THR A 1 160 ? 15.271 -36.353 10.416 1.00 18.44 158 THR A CA 1
ATOM 1273 C C . THR A 1 160 ? 14.523 -35.156 9.857 1.00 19.87 158 THR A C 1
ATOM 1274 O O . THR A 1 160 ? 13.355 -34.969 10.179 1.00 19.33 158 THR A O 1
ATOM 1278 N N . LEU A 1 161 ? 15.193 -34.351 9.030 1.00 20.58 159 LEU A N 1
ATOM 1279 C CA . LEU A 1 161 ? 14.599 -33.124 8.470 1.00 19.15 159 LEU A CA 1
ATOM 1280 C C . LEU A 1 161 ? 14.880 -33.076 6.976 1.00 25.30 159 LEU A C 1
ATOM 1281 O O . LEU A 1 161 ? 15.848 -33.672 6.513 1.00 21.99 159 LEU A O 1
ATOM 1286 N N . MET A 1 162 ? 14.044 -32.369 6.217 1.00 20.74 160 MET A N 1
ATOM 1287 C CA . MET A 1 162 ? 14.242 -32.280 4.772 1.00 21.16 160 MET A CA 1
ATOM 1288 C C . MET A 1 162 ? 14.248 -30.824 4.329 1.00 21.72 160 MET A C 1
ATOM 1289 O O . MET A 1 162 ? 13.406 -30.037 4.770 1.00 23.37 160 MET A O 1
ATOM 1294 N N . LYS A 1 163 ? 15.182 -30.457 3.455 1.00 23.54 161 LYS A N 1
ATOM 1295 C CA . LYS A 1 163 ? 15.232 -29.088 2.941 1.00 23.72 161 LYS A CA 1
ATOM 1296 C C . LYS A 1 163 ? 14.091 -28.850 1.960 1.00 24.96 161 LYS A C 1
ATOM 1297 O O . LYS A 1 163 ? 13.906 -29.632 1.029 1.00 24.41 161 LYS A O 1
ATOM 1303 N N . LYS A 1 164 ? 13.339 -27.768 2.159 1.00 22.77 162 LYS A N 1
ATOM 1304 C CA . LYS A 1 164 ? 12.185 -27.450 1.305 1.00 22.20 162 LYS A CA 1
ATOM 1305 C C . LYS A 1 164 ? 12.147 -25.958 0.990 1.00 25.44 162 LYS A C 1
ATOM 1306 O O . LYS A 1 164 ? 12.722 -25.142 1.722 1.00 24.76 162 LYS A O 1
ATOM 1312 N N . PRO A 1 165 ? 11.491 -25.597 -0.122 1.00 29.25 163 PRO A N 1
ATOM 1313 C CA . PRO A 1 165 ? 11.278 -24.181 -0.449 1.00 31.27 163 PRO A CA 1
ATOM 1314 C C . PRO A 1 165 ? 10.064 -23.629 0.302 1.00 32.02 163 PRO A C 1
ATOM 1315 O O . PRO A 1 165 ? 9.091 -24.364 0.511 1.00 28.68 163 PRO A O 1
ATOM 1319 N N . PHE A 1 166 ? 10.117 -22.360 0.712 1.00 36.23 164 PHE A N 1
ATOM 1320 C CA . PHE A 1 166 ? 8.991 -21.740 1.424 1.00 35.85 164 PHE A CA 1
ATOM 1321 C C . PHE A 1 166 ? 8.662 -20.340 0.903 1.00 44.33 164 PHE A C 1
ATOM 1322 O O . PHE A 1 166 ? 9.564 -19.603 0.494 1.00 38.84 164 PHE A O 1
ATOM 1330 N N . PRO A 1 167 ? 7.369 -19.957 0.948 1.00 61.51 165 PRO A N 1
ATOM 1331 C CA . PRO A 1 167 ? 6.956 -18.578 0.643 1.00 72.84 165 PRO A CA 1
ATOM 1332 C C . PRO A 1 167 ? 7.638 -17.574 1.575 1.00 80.03 165 PRO A C 1
ATOM 1333 O O . PRO A 1 167 ? 8.307 -17.978 2.527 1.00 82.82 165 PRO A O 1
ATOM 1337 N N . LYS A 1 168 ? 7.462 -16.282 1.315 1.00 85.79 166 LYS A N 1
ATOM 1338 C CA . LYS A 1 168 ? 8.157 -15.258 2.089 1.00 88.13 166 LYS A CA 1
ATOM 1339 C C . LYS A 1 168 ? 7.264 -14.625 3.155 1.00 89.14 166 LYS A C 1
ATOM 1340 O O . LYS A 1 168 ? 7.021 -15.215 4.210 1.00 87.67 166 LYS A O 1
ATOM 1346 N N . VAL A 1 173 ? -0.298 -19.672 8.031 1.00 90.29 171 VAL A N 1
ATOM 1347 C CA . VAL A 1 173 ? -0.383 -21.099 7.729 1.00 87.71 171 VAL A CA 1
ATOM 1348 C C . VAL A 1 173 ? 0.317 -21.939 8.812 1.00 82.66 171 VAL A C 1
ATOM 1349 O O . VAL A 1 173 ? 1.519 -22.207 8.744 1.00 89.19 171 VAL A O 1
ATOM 1353 N N . VAL A 1 174 ? -0.446 -22.343 9.823 1.00 69.65 172 VAL A N 1
ATOM 1354 C CA . VAL A 1 174 ? 0.124 -23.031 10.978 1.00 60.00 172 VAL A CA 1
ATOM 1355 C C . VAL A 1 174 ? 0.090 -24.546 10.798 1.00 52.15 172 VAL A C 1
ATOM 1356 O O . VAL A 1 174 ? -0.931 -25.105 10.397 1.00 47.68 172 VAL A O 1
ATOM 1360 N N . SER A 1 175 ? 1.209 -25.208 11.089 1.00 47.51 173 SER A N 1
ATOM 1361 C CA . SER A 1 175 ? 1.287 -26.662 10.955 1.00 41.38 173 SER A CA 1
ATOM 1362 C C . SER A 1 175 ? 0.431 -27.381 11.997 1.00 39.43 173 SER A C 1
ATOM 1363 O O . SER A 1 175 ? 0.097 -26.815 13.038 1.00 38.19 173 SER A O 1
ATOM 1366 N N . PHE A 1 176 ? 0.073 -28.625 11.692 1.00 37.88 174 PHE A N 1
ATOM 1367 C CA . PHE A 1 176 ? -0.671 -29.486 12.602 1.00 33.07 174 PHE A CA 1
ATOM 1368 C C . PHE A 1 176 ? 0.080 -29.603 13.931 1.00 34.73 174 PHE A C 1
ATOM 1369 O O . PHE A 1 176 ? -0.515 -29.453 14.998 1.00 32.48 174 PHE A O 1
ATOM 1377 N N . ARG A 1 177 ? 1.390 -29.848 13.851 1.00 30.93 175 ARG A N 1
ATOM 1378 C CA . ARG A 1 177 ? 2.233 -29.976 15.038 1.00 31.43 175 ARG A CA 1
ATOM 1379 C C . ARG A 1 177 ? 2.182 -28.691 15.857 1.00 30.65 175 ARG A C 1
ATOM 1380 O O . ARG A 1 177 ? 2.022 -28.729 17.077 1.00 34.04 175 ARG A O 1
ATOM 1388 N N . ASP A 1 178 ? 2.300 -27.554 15.181 1.00 29.84 176 ASP A N 1
ATOM 1389 C CA . ASP A 1 178 ? 2.324 -26.278 15.886 1.00 30.33 176 ASP A CA 1
ATOM 1390 C C . ASP A 1 178 ? 0.960 -25.962 16.485 1.00 34.33 176 ASP A C 1
ATOM 1391 O O . ASP A 1 178 ? 0.867 -25.394 17.572 1.00 35.48 176 ASP A O 1
ATOM 1396 N N . PHE A 1 179 ? -0.098 -26.341 15.778 1.00 31.46 177 PHE A N 1
ATOM 1397 C CA . PHE A 1 179 ? -1.446 -26.172 16.296 1.00 31.90 177 PHE A CA 1
ATOM 1398 C C . PHE A 1 179 ? -1.640 -26.914 17.618 1.00 31.94 177 PHE A C 1
ATOM 1399 O O . PHE A 1 179 ? -2.199 -26.358 18.563 1.00 34.13 177 PHE A O 1
ATOM 1407 N N . LEU A 1 180 ? -1.192 -28.166 17.666 1.00 28.31 178 LEU A N 1
ATOM 1408 C CA . LEU A 1 180 ? -1.274 -28.983 18.878 1.00 28.81 178 LEU A CA 1
ATOM 1409 C C . LEU A 1 180 ? -0.468 -28.349 20.023 1.00 31.12 178 LEU A C 1
ATOM 1410 O O . LEU A 1 180 ? -0.967 -28.212 21.139 1.00 35.54 178 LEU A O 1
ATOM 1415 N N . ASP A 1 181 ? 0.769 -27.952 19.731 1.00 32.27 179 ASP A N 1
ATOM 1416 C CA . ASP A 1 181 ? 1.682 -27.414 20.750 1.00 31.16 179 ASP A CA 1
ATOM 1417 C C . ASP A 1 181 ? 1.293 -26.015 21.239 1.00 33.29 179 ASP A C 1
ATOM 1418 O O . ASP A 1 181 ? 1.667 -25.617 22.345 1.00 33.98 179 ASP A O 1
ATOM 1423 N N . ARG A 1 182 ? 0.571 -25.257 20.418 1.00 29.65 180 ARG A N 1
ATOM 1424 C CA . ARG A 1 182 ? 0.287 -23.858 20.747 1.00 35.13 180 ARG A CA 1
ATOM 1425 C C . ARG A 1 182 ? -1.109 -23.631 21.306 1.00 35.13 180 ARG A C 1
ATOM 1426 O O . ARG A 1 182 ? -1.401 -22.562 21.836 1.00 38.60 180 ARG A O 1
ATOM 1434 N N . THR A 1 183 ? -1.974 -24.632 21.181 1.00 34.25 181 THR A N 1
ATOM 1435 C CA . THR A 1 183 ? -3.363 -24.464 21.586 1.00 38.33 181 THR A CA 1
ATOM 1436 C C . THR A 1 183 ? -3.770 -25.435 22.687 1.00 34.20 181 THR A C 1
ATOM 1437 O O . THR A 1 183 ? -3.697 -25.111 23.870 1.00 35.83 181 THR A O 1
ATOM 1441 N N . GLN A 1 184 ? -4.187 -26.634 22.299 1.00 29.70 182 GLN A N 1
ATOM 1442 C CA . GLN A 1 184 ? -4.711 -27.588 23.271 1.00 32.48 182 GLN A CA 1
ATOM 1443 C C . GLN A 1 184 ? -3.614 -28.161 24.166 1.00 30.20 182 GLN A C 1
ATOM 1444 O O . GLN A 1 184 ? -3.814 -28.358 25.370 1.00 27.58 182 GLN A O 1
ATOM 1450 N N . TYR A 1 185 ? -2.455 -28.425 23.579 1.00 24.11 183 TYR A N 1
ATOM 1451 C CA . TYR A 1 185 ? -1.404 -29.111 24.313 1.00 24.23 183 TYR A CA 1
ATOM 1452 C C . TYR A 1 185 ? -0.187 -28.218 24.550 1.00 26.55 183 TYR A C 1
ATOM 1453 O O . TYR A 1 185 ? 0.950 -28.610 24.288 1.00 26.88 183 TYR A O 1
ATOM 1462 N N . THR A 1 186 ? -0.446 -27.008 25.037 1.00 26.86 184 THR A N 1
ATOM 1463 C CA . THR A 1 186 ? 0.598 -26.199 25.659 1.00 30.60 184 THR A CA 1
ATOM 1464 C C . THR A 1 186 ? 1.056 -26.904 26.919 1.00 30.07 184 THR A C 1
ATOM 1465 O O . THR A 1 186 ? 0.351 -27.765 27.440 1.00 28.31 184 THR A O 1
ATOM 1469 N N . ASP A 1 187 ? 2.221 -26.526 27.428 1.00 28.02 185 ASP A N 1
ATOM 1470 C CA . ASP A 1 187 ? 2.699 -27.123 28.670 1.00 34.66 185 ASP A CA 1
ATOM 1471 C C . ASP A 1 187 ? 1.681 -26.976 29.814 1.00 33.69 185 ASP A C 1
ATOM 1472 O O . ASP A 1 187 ? 1.382 -27.943 30.512 1.00 32.43 185 ASP A O 1
ATOM 1477 N N . THR A 1 188 ? 1.128 -25.778 29.992 1.00 34.49 186 THR A N 1
ATOM 1478 C CA . THR A 1 188 ? 0.133 -25.579 31.045 1.00 30.25 186 THR A CA 1
ATOM 1479 C C . THR A 1 188 ? -1.142 -26.380 30.794 1.00 35.04 186 THR A C 1
ATOM 1480 O O . THR A 1 188 ? -1.744 -26.914 31.731 1.00 33.85 186 THR A O 1
ATOM 1484 N N . GLY A 1 189 ? -1.564 -26.456 29.536 1.00 32.08 187 GLY A N 1
ATOM 1485 C CA . GLY A 1 189 ? -2.701 -27.280 29.186 1.00 28.58 187 GLY A CA 1
ATOM 1486 C C . GLY A 1 189 ? -2.464 -28.746 29.501 1.00 29.87 187 GLY A C 1
ATOM 1487 O O . GLY A 1 189 ? -3.347 -29.425 30.035 1.00 29.39 187 GLY A O 1
ATOM 1488 N N . ILE A 1 190 ? -1.278 -29.236 29.149 1.00 27.39 188 ILE A N 1
ATOM 1489 C CA . ILE A 1 190 ? -0.918 -30.622 29.422 1.00 29.50 188 ILE A CA 1
ATOM 1490 C C . ILE A 1 190 ? -0.960 -30.910 30.924 1.00 31.18 188 ILE A C 1
ATOM 1491 O O . ILE A 1 190 ? -1.608 -31.858 31.358 1.00 25.65 188 ILE A O 1
ATOM 1496 N N . PHE A 1 191 ? -0.292 -30.089 31.728 1.00 29.95 189 PHE A N 1
ATOM 1497 C CA . PHE A 1 191 ? -0.258 -30.364 33.160 1.00 32.94 189 PHE A CA 1
ATOM 1498 C C . PHE A 1 191 ? -1.613 -30.163 33.849 1.00 30.94 189 PHE A C 1
ATOM 1499 O O . PHE A 1 191 ? -1.923 -30.852 34.816 1.00 34.98 189 PHE A O 1
ATOM 1507 N N . ALA A 1 192 ? -2.438 -29.250 33.338 1.00 30.18 190 ALA A N 1
ATOM 1508 C CA . ALA A 1 192 ? -3.787 -29.097 33.873 1.00 31.99 190 ALA A CA 1
ATOM 1509 C C . ALA A 1 192 ? -4.622 -30.340 33.541 1.00 35.14 190 ALA A C 1
ATOM 1510 O O . ALA A 1 192 ? -5.376 -30.828 34.375 1.00 30.48 190 ALA A O 1
ATOM 1512 N N . TYR A 1 193 ? -4.477 -30.855 32.324 1.00 27.07 191 TYR A N 1
ATOM 1513 C CA . TYR A 1 193 ? -5.146 -32.100 31.943 1.00 27.91 191 TYR A CA 1
ATOM 1514 C C . TYR A 1 193 ? -4.686 -33.272 32.823 1.00 32.21 191 TYR A C 1
ATOM 1515 O O . TYR A 1 193 ? -5.513 -34.051 33.306 1.00 28.60 191 TYR A O 1
ATOM 1524 N N . GLU A 1 194 ? -3.374 -33.411 33.010 1.00 29.31 192 GLU A N 1
ATOM 1525 C CA . GLU A 1 194 ? -2.845 -34.494 33.841 1.00 30.67 192 GLU A CA 1
ATOM 1526 C C . GLU A 1 194 ? -3.429 -34.429 35.256 1.00 33.12 192 GLU A C 1
ATOM 1527 O O . GLU A 1 194 ? -3.719 -35.456 35.884 1.00 30.05 192 GLU A O 1
ATOM 1533 N N . TRP A 1 195 ? -3.616 -33.212 35.754 1.00 33.30 193 TRP A N 1
ATOM 1534 C CA . TRP A 1 195 ? -4.146 -33.040 37.099 1.00 35.18 193 TRP A CA 1
ATOM 1535 C C . TRP A 1 195 ? -5.545 -33.637 37.217 1.00 34.77 193 TRP A C 1
ATOM 1536 O O . TRP A 1 195 ? -5.845 -34.328 38.188 1.00 37.64 193 TRP A O 1
ATOM 1547 N N . ILE A 1 196 ? -6.399 -33.389 36.226 1.00 30.03 194 ILE A N 1
ATOM 1548 C CA . ILE A 1 196 ? -7.755 -33.927 36.274 1.00 30.93 194 ILE A CA 1
ATOM 1549 C C . ILE A 1 196 ? -7.846 -35.414 35.887 1.00 33.55 194 ILE A C 1
ATOM 1550 O O . ILE A 1 196 ? -8.607 -36.173 36.498 1.00 36.07 194 ILE A O 1
ATOM 1555 N N . PHE A 1 197 ? -7.084 -35.832 34.884 1.00 30.35 195 PHE A N 1
ATOM 1556 C CA . PHE A 1 197 ? -7.164 -37.218 34.420 1.00 32.89 195 PHE A CA 1
ATOM 1557 C C . PHE A 1 197 ? -6.446 -38.205 35.350 1.00 34.49 195 PHE A C 1
ATOM 1558 O O . PHE A 1 197 ? -6.899 -39.338 35.539 1.00 32.10 195 PHE A O 1
ATOM 1566 N N . GLY A 1 198 ? -5.331 -37.771 35.931 1.00 33.36 196 GLY A N 1
ATOM 1567 C CA . GLY A 1 198 ? -4.537 -38.636 36.788 1.00 34.03 196 GLY A CA 1
ATOM 1568 C C . GLY A 1 198 ? -3.090 -38.659 36.334 1.00 31.90 196 GLY A C 1
ATOM 1569 O O . GLY A 1 198 ? -2.821 -38.451 35.152 1.00 28.10 196 GLY A O 1
ATOM 1570 N N . ASN A 1 199 ? -2.162 -38.906 37.260 1.00 30.13 197 ASN A N 1
ATOM 1571 C CA . ASN A 1 199 ? -0.734 -38.910 36.936 1.00 30.21 197 ASN A CA 1
ATOM 1572 C C . ASN A 1 199 ? -0.372 -39.647 35.644 1.00 26.77 197 ASN A C 1
ATOM 1573 O O . ASN A 1 199 ? -0.758 -40.796 35.459 1.00 27.94 197 ASN A O 1
ATOM 1578 N N . ASN A 1 200 ? 0.371 -38.966 34.772 1.00 25.13 198 ASN A N 1
ATOM 1579 C CA . ASN A 1 200 ? 0.871 -39.520 33.502 1.00 25.30 198 ASN A CA 1
ATOM 1580 C C . ASN A 1 200 ? -0.166 -39.760 32.409 1.00 22.83 198 ASN A C 1
ATOM 1581 O O . ASN A 1 200 ? 0.180 -40.268 31.341 1.00 24.14 198 ASN A O 1
ATOM 1586 N N . PHE A 1 201 ? -1.416 -39.381 32.654 1.00 25.88 199 PHE A N 1
ATOM 1587 C CA . PHE A 1 201 ? -2.473 -39.612 31.675 1.00 22.76 199 PHE A CA 1
ATOM 1588 C C . PHE A 1 201 ? -3.134 -38.337 31.175 1.00 28.02 199 PHE A C 1
ATOM 1589 O O . PHE A 1 201 ? -3.314 -37.385 31.934 1.00 28.00 199 PHE A O 1
ATOM 1597 N N . ILE A 1 202 ? -3.520 -38.351 29.897 1.00 24.54 200 ILE A N 1
ATOM 1598 C CA . ILE A 1 202 ? -4.279 -37.259 29.295 1.00 22.66 200 ILE A CA 1
ATOM 1599 C C . ILE A 1 202 ? -5.576 -37.844 28.727 1.00 25.05 200 ILE A C 1
ATOM 1600 O O . ILE A 1 202 ? -6.143 -37.320 27.780 1.00 30.51 200 ILE A O 1
ATOM 1605 N N . SER A 1 203 ? -6.041 -38.944 29.313 1.00 25.98 201 SER A N 1
ATOM 1606 C CA . SER A 1 203 ? -7.220 -39.640 28.817 1.00 25.52 201 SER A CA 1
ATOM 1607 C C . SER A 1 203 ? -8.181 -39.943 29.959 1.00 26.06 201 SER A C 1
ATOM 1608 O O . SER A 1 203 ? -7.756 -40.133 31.103 1.00 28.18 201 SER A O 1
ATOM 1611 N N . PRO A 1 204 ? -9.482 -39.981 29.651 1.00 27.40 202 PRO A N 1
ATOM 1612 C CA . PRO A 1 204 ? -10.549 -40.239 30.621 1.00 28.06 202 PRO A CA 1
ATOM 1613 C C . PRO A 1 204 ? -10.261 -41.440 31.511 1.00 25.60 202 PRO A C 1
ATOM 1614 O O . PRO A 1 204 ? -9.934 -42.528 31.012 1.00 28.20 202 PRO A O 1
ATOM 1618 N N . GLY A 1 205 ? -10.355 -41.227 32.818 1.00 28.31 203 GLY A N 1
ATOM 1619 C CA . GLY A 1 205 ? -10.330 -42.320 33.772 1.00 31.70 203 GLY A CA 1
ATOM 1620 C C . GLY A 1 205 ? -8.963 -42.699 34.311 1.00 33.37 203 GLY A C 1
ATOM 1621 O O . GLY A 1 205 ? -8.870 -43.525 35.219 1.00 29.58 203 GLY A O 1
ATOM 1622 N N . GLY A 1 206 ? -7.910 -42.110 33.753 1.00 31.15 204 GLY A N 1
ATOM 1623 C CA . GLY A 1 206 ? -6.561 -42.328 34.245 1.00 31.78 204 GLY A CA 1
ATOM 1624 C C . GLY A 1 206 ? -6.135 -43.787 34.291 1.00 27.04 204 GLY A C 1
ATOM 1625 O O . GLY A 1 206 ? -6.525 -44.584 33.433 1.00 28.27 204 GLY A O 1
ATOM 1626 N N . TRP A 1 207 ? -5.343 -44.135 35.303 1.00 22.86 205 TRP A N 1
ATOM 1627 C CA . TRP A 1 207 ? -4.672 -45.447 35.361 1.00 23.70 205 TRP A CA 1
ATOM 1628 C C . TRP A 1 207 ? -5.677 -46.604 35.373 1.00 26.25 205 TRP A C 1
ATOM 1629 O O . TRP A 1 207 ? -5.551 -47.551 34.608 1.00 24.28 205 TRP A O 1
ATOM 1640 N N . ASN A 1 208 ? -6.676 -46.531 36.244 1.00 28.59 206 ASN A N 1
ATOM 1641 C CA . ASN A 1 208 ? -7.624 -47.630 36.358 1.00 25.73 206 ASN A CA 1
ATOM 1642 C C . ASN A 1 208 ? -8.392 -47.861 35.064 1.00 28.30 206 ASN A C 1
ATOM 1643 O O . ASN A 1 208 ? -8.676 -49.002 34.696 1.00 27.19 206 ASN A O 1
ATOM 1648 N N . GLN A 1 209 ? -8.746 -46.784 34.373 1.00 25.46 207 GLN A N 1
ATOM 1649 C CA . GLN A 1 209 ? -9.534 -46.952 33.158 1.00 27.11 207 GLN A CA 1
ATOM 1650 C C . GLN A 1 209 ? -8.664 -47.497 32.044 1.00 24.56 207 GLN A C 1
ATOM 1651 O O . GLN A 1 209 ? -9.093 -48.364 31.284 1.00 25.68 207 GLN A O 1
ATOM 1657 N N . ASN A 1 210 ? -7.446 -46.990 31.936 1.00 23.67 208 ASN A N 1
ATOM 1658 C CA . ASN A 1 210 ? -6.563 -47.503 30.901 1.00 21.58 208 ASN A CA 1
ATOM 1659 C C . ASN A 1 210 ? -6.272 -48.989 31.086 1.00 21.81 208 ASN A C 1
ATOM 1660 O O . ASN A 1 210 ? -6.140 -49.730 30.109 1.00 24.92 208 ASN A O 1
ATOM 1665 N N . LEU A 1 211 ? -6.199 -49.441 32.332 1.00 25.30 209 LEU A N 1
ATOM 1666 C CA . LEU A 1 211 ? -5.946 -50.859 32.570 1.00 27.40 209 LEU A CA 1
ATOM 1667 C C . LEU A 1 211 ? -7.129 -51.697 32.094 1.00 29.98 209 LEU A C 1
ATOM 1668 O O . LEU A 1 211 ? -6.954 -52.769 31.515 1.00 27.41 209 LEU A O 1
ATOM 1673 N N . ALA A 1 212 ? -8.336 -51.203 32.341 1.00 27.30 210 ALA A N 1
ATOM 1674 C CA . ALA A 1 212 ? -9.542 -51.902 31.910 1.00 26.11 210 ALA A CA 1
ATOM 1675 C C . ALA A 1 212 ? -9.579 -52.001 30.383 1.00 30.75 210 ALA A C 1
ATOM 1676 O O . ALA A 1 212 ? -9.957 -53.032 29.835 1.00 27.76 210 ALA A O 1
ATOM 1678 N N . ILE A 1 213 ? -9.162 -50.934 29.702 1.00 25.92 211 ILE A N 1
ATOM 1679 C CA . ILE A 1 213 ? -9.115 -50.939 28.239 1.00 25.46 211 ILE A CA 1
ATOM 1680 C C . ILE A 1 213 ? -8.057 -51.912 27.711 1.00 24.05 211 ILE A C 1
ATOM 1681 O O . ILE A 1 213 ? -8.318 -52.672 26.775 1.00 27.22 211 ILE A O 1
ATOM 1686 N N . LEU A 1 214 ? -6.871 -51.911 28.315 1.00 25.17 212 LEU A N 1
ATOM 1687 C CA . LEU A 1 214 ? -5.807 -52.820 27.878 1.00 25.13 212 LEU A CA 1
ATOM 1688 C C . LEU A 1 214 ? -6.224 -54.282 27.962 1.00 22.97 212 LEU A C 1
ATOM 1689 O O . LEU A 1 214 ? -5.829 -55.102 27.129 1.00 25.52 212 LEU A O 1
ATOM 1694 N N . LYS A 1 215 ? -7.021 -54.612 28.965 1.00 25.28 213 LYS A N 1
ATOM 1695 C CA . LYS A 1 215 ? -7.478 -55.983 29.130 1.00 27.93 213 LYS A CA 1
ATOM 1696 C C . LYS A 1 215 ? -8.390 -56.448 27.995 1.00 31.23 213 LYS A C 1
ATOM 1697 O O . LYS A 1 215 ? -8.535 -57.643 27.763 1.00 32.42 213 LYS A O 1
ATOM 1703 N N . ARG A 1 216 ? -8.993 -55.505 27.285 1.00 28.76 214 ARG A N 1
ATOM 1704 C CA . ARG A 1 216 ? -9.884 -55.867 26.187 1.00 30.24 214 ARG A CA 1
ATOM 1705 C C . ARG A 1 216 ? -9.142 -56.313 24.926 1.00 31.96 214 ARG A C 1
ATOM 1706 O O . ARG A 1 216 ? -9.766 -56.713 23.937 1.00 32.56 214 ARG A O 1
ATOM 1714 N N . PHE A 1 217 ? -7.814 -56.273 24.973 1.00 27.88 215 PHE A N 1
ATOM 1715 C CA . PHE A 1 217 ? -7.002 -56.879 23.914 1.00 26.71 215 PHE A CA 1
ATOM 1716 C C . PHE A 1 217 ? -7.125 -58.392 23.999 1.00 34.43 215 PHE A C 1
ATOM 1717 O O . PHE A 1 217 ? -6.901 -59.098 23.011 1.00 38.43 215 PHE A O 1
ATOM 1725 N N . GLY A 1 218 ? -7.472 -58.883 25.188 1.00 34.59 216 GLY A N 1
ATOM 1726 C CA . GLY A 1 218 ? -7.417 -60.305 25.474 1.00 34.22 216 GLY A CA 1
ATOM 1727 C C . GLY A 1 218 ? -6.035 -60.672 25.980 1.00 38.03 216 GLY A C 1
ATOM 1728 O O . GLY A 1 218 ? -5.286 -59.800 26.422 1.00 43.41 216 GLY A O 1
ATOM 1729 N N . PRO A 1 219 ? -5.680 -61.962 25.917 1.00 37.55 217 PRO A N 1
ATOM 1730 C CA . PRO A 1 219 ? -4.381 -62.420 26.425 1.00 43.89 217 PRO A CA 1
ATOM 1731 C C . PRO A 1 219 ? -3.216 -61.745 25.708 1.00 43.95 217 PRO A C 1
ATOM 1732 O O . PRO A 1 219 ? -3.163 -61.746 24.474 1.00 43.60 217 PRO A O 1
ATOM 1736 N N . MET A 1 220 ? -2.317 -61.146 26.482 1.00 29.85 218 MET A N 1
ATOM 1737 C CA . MET A 1 220 ? -1.075 -60.591 25.952 1.00 29.28 218 MET A CA 1
ATOM 1738 C C . MET A 1 220 ? 0.086 -61.238 26.689 1.00 30.79 218 MET A C 1
ATOM 1739 O O . MET A 1 220 ? -0.054 -61.634 27.851 1.00 32.84 218 MET A O 1
ATOM 1744 N N . LYS A 1 221 ? 1.227 -61.368 26.017 1.00 28.95 219 LYS A N 1
ATOM 1745 C CA . LYS A 1 221 ? 2.366 -62.053 26.617 1.00 29.63 219 LYS A CA 1
ATOM 1746 C C . LYS A 1 221 ? 3.581 -61.155 26.741 1.00 23.72 219 LYS A C 1
ATOM 1747 O O . LYS A 1 221 ? 3.771 -60.240 25.942 1.00 24.30 219 LYS A O 1
ATOM 1753 N N . THR A 1 222 ? 4.395 -61.425 27.756 1.00 27.74 220 THR A N 1
ATOM 1754 C CA . THR A 1 222 ? 5.633 -60.698 27.965 1.00 25.77 220 THR A CA 1
ATOM 1755 C C . THR A 1 222 ? 6.467 -60.671 26.693 1.00 25.72 220 THR A C 1
ATOM 1756 O O . THR A 1 222 ? 6.664 -61.704 26.044 1.00 29.33 220 THR A O 1
ATOM 1760 N N . GLY A 1 223 ? 6.940 -59.488 26.320 1.00 23.88 221 GLY A N 1
ATOM 1761 C CA . GLY A 1 223 ? 7.872 -59.392 25.214 1.00 29.11 221 GLY A CA 1
ATOM 1762 C C . GLY A 1 223 ? 7.209 -59.122 23.874 1.00 25.88 221 GLY A C 1
ATOM 1763 O O . GLY A 1 223 ? 7.906 -58.809 22.897 1.00 27.27 221 GLY A O 1
ATOM 1764 N N . GLN A 1 224 ? 5.888 -59.259 23.799 1.00 21.43 222 GLN A N 1
ATOM 1765 C CA . GLN A 1 224 ? 5.199 -58.878 22.566 1.00 19.31 222 GLN A CA 1
ATOM 1766 C C . GLN A 1 224 ? 5.357 -57.382 22.300 1.00 25.78 222 GLN A C 1
ATOM 1767 O O . GLN A 1 224 ? 5.605 -56.598 23.222 1.00 25.50 222 GLN A O 1
ATOM 1773 N N . ARG A 1 225 ? 5.256 -56.992 21.031 1.00 20.66 223 ARG A N 1
ATOM 1774 C CA . ARG A 1 225 ? 5.566 -55.617 20.651 1.00 21.33 223 ARG A CA 1
ATOM 1775 C C . ARG A 1 225 ? 4.316 -54.805 20.404 1.00 22.60 223 ARG A C 1
ATOM 1776 O O . ARG A 1 225 ? 3.444 -55.213 19.627 1.00 21.31 223 ARG A O 1
ATOM 1784 N N . MET A 1 226 ? 4.233 -53.645 21.048 1.00 17.60 224 MET A N 1
ATOM 1785 C CA . MET A 1 226 ? 3.076 -52.778 20.894 1.00 17.95 224 MET A CA 1
ATOM 1786 C C . MET A 1 226 ? 3.475 -51.405 20.367 1.00 21.72 224 MET A C 1
ATOM 1787 O O . MET A 1 226 ? 4.459 -50.819 20.826 1.00 22.24 224 MET A O 1
ATOM 1792 N N . LEU A 1 227 ? 2.706 -50.906 19.399 1.00 17.45 225 LEU A N 1
ATOM 1793 C CA . LEU A 1 227 ? 2.842 -49.530 18.936 1.00 17.60 225 LEU A CA 1
ATOM 1794 C C . LEU A 1 227 ? 1.741 -48.716 19.574 1.00 20.25 225 LEU A C 1
ATOM 1795 O O . LEU A 1 227 ? 0.555 -49.052 19.427 1.00 21.31 225 LEU A O 1
ATOM 1800 N N . ASP A 1 228 ? 2.109 -47.640 20.274 1.00 16.85 226 ASP A N 1
ATOM 1801 C CA . ASP A 1 228 ? 1.094 -46.755 20.869 1.00 16.84 226 ASP A CA 1
ATOM 1802 C C . ASP A 1 228 ? 1.055 -45.473 20.066 1.00 22.27 226 ASP A C 1
ATOM 1803 O O . ASP A 1 228 ? 2.036 -44.744 20.019 1.00 21.28 226 ASP A O 1
ATOM 1808 N N . ILE A 1 229 ? -0.083 -45.200 19.432 1.00 18.36 227 ILE A N 1
ATOM 1809 C CA . ILE A 1 229 ? -0.219 -44.023 18.594 1.00 17.82 227 ILE A CA 1
ATOM 1810 C C . ILE A 1 229 ? -0.859 -42.901 19.411 1.00 19.18 227 ILE A C 1
ATOM 1811 O O . ILE A 1 229 ? -1.970 -43.049 19.913 1.00 23.12 227 ILE A O 1
ATOM 1816 N N . GLY A 1 230 ? -0.157 -41.774 19.525 1.00 18.23 228 GLY A N 1
ATOM 1817 C CA . GLY A 1 230 ? -0.640 -40.654 20.312 1.00 19.11 228 GLY A CA 1
ATOM 1818 C C . GLY A 1 230 ? -0.436 -40.894 21.791 1.00 22.43 228 GLY A C 1
ATOM 1819 O O . GLY A 1 230 ? -1.352 -40.742 22.592 1.00 23.52 228 GLY A O 1
ATOM 1820 N N . VAL A 1 231 ? 0.795 -41.227 22.142 1.00 20.21 229 VAL A N 1
ATOM 1821 C CA . VAL A 1 231 ? 1.143 -41.714 23.468 1.00 21.34 229 VAL A CA 1
ATOM 1822 C C . VAL A 1 231 ? 1.121 -40.628 24.560 1.00 23.96 229 VAL A C 1
ATOM 1823 O O . VAL A 1 231 ? 1.143 -40.940 25.755 1.00 24.59 229 VAL A O 1
ATOM 1827 N N . GLY A 1 232 ? 1.050 -39.358 24.157 1.00 21.93 230 GLY A N 1
ATOM 1828 C CA . GLY A 1 232 ? 0.895 -38.268 25.109 1.00 19.06 230 GLY A CA 1
ATOM 1829 C C . GLY A 1 232 ? 2.095 -38.177 26.042 1.00 19.34 230 GLY A C 1
ATOM 1830 O O . GLY A 1 232 ? 3.235 -38.249 25.590 1.00 22.24 230 GLY A O 1
ATOM 1831 N N . ILE A 1 233 ? 1.846 -38.056 27.347 1.00 21.79 231 ILE A N 1
ATOM 1832 C CA . ILE A 1 233 ? 2.953 -37.979 28.297 1.00 22.05 231 ILE A CA 1
ATOM 1833 C C . ILE A 1 233 ? 3.382 -39.339 28.837 1.00 21.46 231 ILE A C 1
ATOM 1834 O O . ILE A 1 233 ? 4.204 -39.417 29.758 1.00 22.29 231 ILE A O 1
ATOM 1839 N N . GLY A 1 234 ? 2.841 -40.408 28.248 1.00 23.46 232 GLY A N 1
ATOM 1840 C CA . GLY A 1 234 ? 3.475 -41.716 28.373 1.00 24.43 232 GLY A CA 1
ATOM 1841 C C . GLY A 1 234 ? 2.846 -42.713 29.336 1.00 21.70 232 GLY A C 1
ATOM 1842 O O . GLY A 1 234 ? 3.269 -43.874 29.389 1.00 22.93 232 GLY A O 1
ATOM 1843 N N . GLY A 1 235 ? 1.856 -42.271 30.103 1.00 22.01 233 GLY A N 1
ATOM 1844 C CA . GLY A 1 235 ? 1.272 -43.110 31.136 1.00 23.48 233 GLY A CA 1
ATOM 1845 C C . GLY A 1 235 ? 0.784 -44.463 30.661 1.00 24.13 233 GLY A C 1
ATOM 1846 O O . GLY A 1 235 ? 1.021 -45.483 31.320 1.00 24.67 233 GLY A O 1
ATOM 1847 N N . GLY A 1 236 ? 0.116 -44.475 29.517 1.00 24.48 234 GLY A N 1
ATOM 1848 C CA . GLY A 1 236 ? -0.397 -45.711 28.946 1.00 21.71 234 GLY A CA 1
ATOM 1849 C C . GLY A 1 236 ? 0.694 -46.655 28.485 1.00 19.48 234 GLY A C 1
ATOM 1850 O O . GLY A 1 236 ? 0.622 -47.867 28.735 1.00 23.06 234 GLY A O 1
ATOM 1851 N N . ALA A 1 237 ? 1.702 -46.123 27.793 1.00 18.87 235 ALA A N 1
ATOM 1852 C CA . ALA A 1 237 ? 2.801 -46.964 27.342 1.00 18.41 235 ALA A CA 1
ATOM 1853 C C . ALA A 1 237 ? 3.547 -47.555 28.525 1.00 21.12 235 ALA A C 1
ATOM 1854 O O . ALA A 1 237 ? 3.903 -48.741 28.527 1.00 21.87 235 ALA A O 1
ATOM 1856 N N . ARG A 1 238 ? 3.810 -46.717 29.523 1.00 21.23 236 ARG A N 1
ATOM 1857 C CA . ARG A 1 238 ? 4.534 -47.158 30.700 1.00 24.39 236 ARG A CA 1
ATOM 1858 C C . ARG A 1 238 ? 3.753 -48.235 31.453 1.00 24.26 236 ARG A C 1
ATOM 1859 O O . ARG A 1 238 ? 4.340 -49.168 32.010 1.00 21.63 236 ARG A O 1
ATOM 1867 N N . GLN A 1 239 ? 2.431 -48.101 31.459 1.00 23.18 237 GLN A N 1
ATOM 1868 C CA . GLN A 1 239 ? 1.555 -49.078 32.105 1.00 20.25 237 GLN A CA 1
ATOM 1869 C C . GLN A 1 239 ? 1.493 -50.412 31.357 1.00 21.50 237 GLN A C 1
ATOM 1870 O O . GLN A 1 239 ? 1.496 -51.482 31.971 1.00 25.28 237 GLN A O 1
ATOM 1876 N N . ALA A 1 240 ? 1.423 -50.343 30.033 1.00 20.78 238 ALA A N 1
ATOM 1877 C CA . ALA A 1 240 ? 1.465 -51.561 29.221 1.00 21.19 238 ALA A CA 1
ATOM 1878 C C . ALA A 1 240 ? 2.751 -52.339 29.489 1.00 24.06 238 ALA A C 1
ATOM 1879 O O . ALA A 1 240 ? 2.743 -53.576 29.608 1.00 21.42 238 ALA A O 1
ATOM 1881 N N . ALA A 1 241 ? 3.863 -51.616 29.609 1.00 19.17 239 ALA A N 1
ATOM 1882 C CA . ALA A 1 241 ? 5.131 -52.264 29.876 1.00 21.38 239 ALA A CA 1
ATOM 1883 C C . ALA A 1 241 ? 5.163 -52.802 31.307 1.00 22.91 239 ALA A C 1
ATOM 1884 O O . ALA A 1 241 ? 5.572 -53.949 31.540 1.00 22.42 239 ALA A O 1
ATOM 1886 N N . SER A 1 242 ? 4.744 -51.994 32.276 1.00 22.30 240 SER A N 1
ATOM 1887 C CA . SER A 1 242 ? 4.934 -52.417 33.669 1.00 24.23 240 SER A CA 1
ATOM 1888 C C . SER A 1 242 ? 3.955 -53.512 34.098 1.00 26.92 240 SER A C 1
ATOM 1889 O O . SER A 1 242 ? 4.298 -54.370 34.910 1.00 25.26 240 SER A O 1
ATOM 1892 N N . GLU A 1 243 ? 2.754 -53.496 33.536 1.00 27.11 241 GLU A N 1
ATOM 1893 C CA . GLU A 1 243 ? 1.709 -54.442 33.928 1.00 25.20 241 GLU A CA 1
ATOM 1894 C C . GLU A 1 243 ? 1.734 -55.737 33.132 1.00 32.04 241 GLU A C 1
ATOM 1895 O O . GLU A 1 243 ? 1.431 -56.805 33.668 1.00 29.06 241 GLU A O 1
ATOM 1901 N N . PHE A 1 244 ? 2.066 -55.640 31.848 1.00 26.48 242 PHE A N 1
ATOM 1902 C CA . PHE A 1 244 ? 2.032 -56.815 30.983 1.00 24.56 242 PHE A CA 1
ATOM 1903 C C . PHE A 1 244 ? 3.394 -57.223 30.440 1.00 27.15 242 PHE A C 1
ATOM 1904 O O . PHE A 1 244 ? 3.515 -58.270 29.805 1.00 27.79 242 PHE A O 1
ATOM 1912 N N . GLY A 1 245 ? 4.422 -56.411 30.672 1.00 20.43 243 GLY A N 1
ATOM 1913 C CA . GLY A 1 245 ? 5.749 -56.757 30.189 1.00 20.22 243 GLY A CA 1
ATOM 1914 C C . GLY A 1 245 ? 5.886 -56.627 28.681 1.00 21.32 243 GLY A C 1
ATOM 1915 O O . GLY A 1 245 ? 6.753 -57.262 28.067 1.00 23.77 243 GLY A O 1
ATOM 1916 N N . LEU A 1 246 ? 5.025 -55.804 28.092 1.00 20.19 244 LEU A N 1
ATOM 1917 C CA . LEU A 1 246 ? 5.089 -55.544 26.660 1.00 22.58 244 LEU A CA 1
ATOM 1918 C C . LEU A 1 246 ? 6.278 -54.645 26.350 1.00 23.48 244 LEU A C 1
ATOM 1919 O O . LEU A 1 246 ? 6.675 -53.818 27.178 1.00 21.95 244 LEU A O 1
ATOM 1924 N N . GLN A 1 247 ? 6.844 -54.817 25.157 1.00 21.31 245 GLN A N 1
ATOM 1925 C CA . GLN A 1 247 ? 7.779 -53.844 24.606 1.00 17.14 245 GLN A CA 1
ATOM 1926 C C . GLN A 1 247 ? 6.940 -52.836 23.836 1.00 18.91 245 GLN A C 1
ATOM 1927 O O . GLN A 1 247 ? 6.191 -53.203 22.915 1.00 23.16 245 GLN A O 1
ATOM 1933 N N . VAL A 1 248 ? 7.031 -51.570 24.227 1.00 17.91 246 VAL A N 1
ATOM 1934 C CA . VAL A 1 248 ? 6.110 -50.566 23.709 1.00 18.67 246 VAL A CA 1
ATOM 1935 C C . VAL A 1 248 ? 6.863 -49.434 23.047 1.00 22.78 246 VAL A C 1
ATOM 1936 O O . VAL A 1 248 ? 7.770 -48.871 23.640 1.00 22.07 246 VAL A O 1
ATOM 1940 N N . HIS A 1 249 ? 6.492 -49.114 21.810 1.00 18.30 247 HIS A N 1
ATOM 1941 C CA . HIS A 1 249 ? 7.052 -47.955 21.132 1.00 18.89 247 HIS A CA 1
ATOM 1942 C C . HIS A 1 249 ? 5.945 -46.949 20.989 1.00 18.32 247 HIS A C 1
ATOM 1943 O O . HIS A 1 249 ? 4.928 -47.216 20.350 1.00 20.60 247 HIS A O 1
ATOM 1950 N N . GLY A 1 250 ? 6.131 -45.785 21.591 1.00 17.56 248 GLY A N 1
ATOM 1951 C CA . GLY A 1 250 ? 5.092 -44.774 21.573 1.00 17.58 248 GLY A CA 1
ATOM 1952 C C . GLY A 1 250 ? 5.445 -43.625 20.665 1.00 22.21 248 GLY A C 1
ATOM 1953 O O . GLY A 1 250 ? 6.585 -43.156 20.681 1.00 20.27 248 GLY A O 1
ATOM 1954 N N . VAL A 1 251 ? 4.471 -43.169 19.874 1.00 20.66 249 VAL A N 1
ATOM 1955 C CA . VAL A 1 251 ? 4.706 -42.032 18.991 1.00 21.27 249 VAL A CA 1
ATOM 1956 C C . VAL A 1 251 ? 3.719 -40.916 19.293 1.00 17.53 249 VAL A C 1
ATOM 1957 O O . VAL A 1 251 ? 2.577 -41.166 19.703 1.00 19.30 249 VAL A O 1
ATOM 1961 N N . ASP A 1 252 ? 4.171 -39.674 19.136 1.00 17.77 250 ASP A N 1
ATOM 1962 C CA . ASP A 1 252 ? 3.279 -38.537 19.291 1.00 18.60 250 ASP A CA 1
ATOM 1963 C C . ASP A 1 252 ? 3.783 -37.405 18.430 1.00 24.56 250 ASP A C 1
ATOM 1964 O O . ASP A 1 252 ? 4.985 -37.275 18.226 1.00 21.33 250 ASP A O 1
ATOM 1969 N N . LEU A 1 253 ? 2.865 -36.585 17.926 1.00 19.46 251 LEU A N 1
ATOM 1970 C CA . LEU A 1 253 ? 3.265 -35.481 17.075 1.00 20.81 251 LEU A CA 1
ATOM 1971 C C . LEU A 1 253 ? 3.680 -34.289 17.922 1.00 22.74 251 LEU A C 1
ATOM 1972 O O . LEU A 1 253 ? 4.461 -33.443 17.480 1.00 26.35 251 LEU A O 1
ATOM 1977 N N . SER A 1 254 ? 3.171 -34.225 19.149 1.00 23.46 252 SER A N 1
ATOM 1978 C CA . SER A 1 254 ? 3.462 -33.079 20.002 1.00 25.03 252 SER A CA 1
ATOM 1979 C C . SER A 1 254 ? 4.780 -33.211 20.755 1.00 26.20 252 SER A C 1
ATOM 1980 O O . SER A 1 254 ? 4.943 -34.130 21.557 1.00 23.86 252 SER A O 1
ATOM 1983 N N . THR A 1 255 ? 5.719 -32.291 20.515 1.00 25.33 253 THR A N 1
ATOM 1984 C CA . THR A 1 255 ? 6.969 -32.281 21.265 1.00 25.30 253 THR A CA 1
ATOM 1985 C C . THR A 1 255 ? 6.748 -31.886 22.718 1.00 25.54 253 THR A C 1
ATOM 1986 O O . THR A 1 255 ? 7.494 -32.326 23.591 1.00 26.74 253 THR A O 1
ATOM 1990 N N . ASN A 1 256 ? 5.751 -31.047 22.983 1.00 25.25 254 ASN A N 1
ATOM 1991 C CA . ASN A 1 256 ? 5.390 -30.734 24.366 1.00 25.56 254 ASN A CA 1
ATOM 1992 C C . ASN A 1 256 ? 5.020 -31.987 25.166 1.00 23.97 254 ASN A C 1
ATOM 1993 O O . ASN A 1 256 ? 5.474 -32.163 26.300 1.00 26.93 254 ASN A O 1
ATOM 1998 N N . MET A 1 257 ? 4.206 -32.849 24.563 1.00 23.67 255 MET A N 1
ATOM 1999 C CA . MET A 1 257 ? 3.800 -34.106 25.179 1.00 20.84 255 MET A CA 1
ATOM 2000 C C . MET A 1 257 ? 4.987 -35.036 25.367 1.00 23.48 255 MET A C 1
ATOM 2001 O O . MET A 1 257 ? 5.231 -35.554 26.463 1.00 22.43 255 MET A O 1
ATOM 2006 N N . LEU A 1 258 ? 5.734 -35.261 24.292 1.00 20.18 256 LEU A N 1
ATOM 2007 C CA . LEU A 1 258 ? 6.777 -36.268 24.352 1.00 22.87 256 LEU A CA 1
ATOM 2008 C C . LEU A 1 258 ? 7.956 -35.820 25.213 1.00 26.72 256 LEU A C 1
ATOM 2009 O O . LEU A 1 258 ? 8.647 -36.651 25.801 1.00 24.47 256 LEU A O 1
ATOM 2014 N N . ALA A 1 259 ? 8.176 -34.509 25.321 1.00 22.83 257 ALA A N 1
ATOM 2015 C CA . ALA A 1 259 ? 9.214 -34.019 26.224 1.00 28.12 257 ALA A CA 1
ATOM 2016 C C . ALA A 1 259 ? 8.990 -34.560 27.636 1.00 27.19 257 ALA A C 1
ATOM 2017 O O . ALA A 1 259 ? 9.953 -34.924 28.333 1.00 28.37 257 ALA A O 1
ATOM 2019 N N . VAL A 1 260 ? 7.727 -34.604 28.051 1.00 26.66 258 VAL A N 1
ATOM 2020 C CA . VAL A 1 260 ? 7.362 -35.087 29.383 1.00 26.81 258 VAL A CA 1
ATOM 2021 C C . VAL A 1 260 ? 7.541 -36.597 29.489 1.00 24.04 258 VAL A C 1
ATOM 2022 O O . VAL A 1 260 ? 8.117 -37.104 30.453 1.00 25.49 258 VAL A O 1
ATOM 2026 N N . ALA A 1 261 ? 7.051 -37.314 28.488 1.00 21.32 259 ALA A N 1
ATOM 2027 C CA . ALA A 1 261 ? 7.213 -38.761 28.459 1.00 22.61 259 ALA A CA 1
ATOM 2028 C C . ALA A 1 261 ? 8.692 -39.154 28.536 1.00 21.88 259 ALA A C 1
ATOM 2029 O O . ALA A 1 261 ? 9.064 -40.061 29.280 1.00 19.58 259 ALA A O 1
ATOM 2031 N N . LEU A 1 262 ? 9.530 -38.451 27.770 1.00 20.83 260 LEU A N 1
ATOM 2032 C CA . LEU A 1 262 ? 10.939 -38.752 27.667 1.00 21.05 260 LEU A CA 1
ATOM 2033 C C . LEU A 1 262 ? 11.648 -38.434 28.959 1.00 22.64 260 LEU A C 1
ATOM 2034 O O . LEU A 1 262 ? 12.463 -39.230 29.414 1.00 21.38 260 LEU A O 1
ATOM 2039 N N . GLU A 1 263 ? 11.320 -37.290 29.563 1.00 22.51 261 GLU A N 1
ATOM 2040 C CA . GLU A 1 263 ? 11.942 -36.903 30.830 1.00 25.42 261 GLU A CA 1
ATOM 2041 C C . GLU A 1 263 ? 11.666 -37.971 31.870 1.00 23.84 261 GLU A C 1
ATOM 2042 O O . GLU A 1 263 ? 12.552 -38.358 32.646 1.00 25.85 261 GLU A O 1
ATOM 2048 N N . ARG A 1 264 ? 10.432 -38.458 31.866 1.00 23.78 262 ARG A N 1
ATOM 2049 C CA . ARG A 1 264 ? 10.000 -39.395 32.893 1.00 21.43 262 ARG A CA 1
ATOM 2050 C C . ARG A 1 264 ? 10.578 -40.793 32.719 1.00 26.44 262 ARG A C 1
ATOM 2051 O O . ARG A 1 264 ? 10.977 -41.425 33.691 1.00 26.06 262 ARG A O 1
ATOM 2059 N N . VAL A 1 265 ? 10.667 -41.273 31.488 1.00 21.49 263 VAL A N 1
ATOM 2060 C CA . VAL A 1 265 ? 11.272 -42.584 31.306 1.00 21.58 263 VAL A CA 1
ATOM 2061 C C . VAL A 1 265 ? 12.787 -42.529 31.512 1.00 24.02 263 VAL A C 1
ATOM 2062 O O . VAL A 1 265 ? 13.374 -43.483 32.025 1.00 23.04 263 VAL A O 1
ATOM 2066 N N . HIS A 1 266 ? 13.427 -41.413 31.151 1.00 24.14 264 HIS A N 1
ATOM 2067 C CA . HIS A 1 266 ? 14.863 -41.282 31.360 1.00 21.35 264 HIS A CA 1
ATOM 2068 C C . HIS A 1 266 ? 15.201 -41.294 32.855 1.00 20.88 264 HIS A C 1
ATOM 2069 O O . HIS A 1 266 ? 16.226 -41.830 33.278 1.00 24.19 264 HIS A O 1
ATOM 2076 N N . LYS A 1 267 ? 14.334 -40.696 33.652 1.00 25.26 265 LYS A N 1
ATOM 2077 C CA . LYS A 1 267 ? 14.575 -40.657 35.091 1.00 28.22 265 LYS A CA 1
ATOM 2078 C C . LYS A 1 267 ? 14.246 -41.971 35.787 1.00 24.93 265 LYS A C 1
ATOM 2079 O O . LYS A 1 267 ? 14.976 -42.407 36.684 1.00 28.17 265 LYS A O 1
ATOM 2085 N N . GLU A 1 268 ? 13.163 -42.605 35.356 1.00 26.01 266 GLU A N 1
ATOM 2086 C CA . GLU A 1 268 ? 12.630 -43.791 36.032 1.00 30.43 266 GLU A CA 1
ATOM 2087 C C . GLU A 1 268 ? 13.233 -45.090 35.488 1.00 34.05 266 GLU A C 1
ATOM 2088 O O . GLU A 1 268 ? 13.416 -46.061 36.229 1.00 30.84 266 GLU A O 1
ATOM 2094 N N . LYS A 1 269 ? 13.546 -45.078 34.193 1.00 25.25 267 LYS A N 1
ATOM 2095 C CA . LYS A 1 269 ? 14.276 -46.156 33.503 1.00 26.35 267 LYS A CA 1
ATOM 2096 C C . LYS A 1 269 ? 13.460 -47.455 33.319 1.00 32.54 267 LYS A C 1
ATOM 2097 O O . LYS A 1 269 ? 13.228 -48.215 34.262 1.00 35.34 267 LYS A O 1
ATOM 2103 N N . ASP A 1 270 ? 12.991 -47.677 32.094 1.00 24.81 268 ASP A N 1
ATOM 2104 C CA . ASP A 1 270 ? 12.352 -48.936 31.742 1.00 21.27 268 ASP A CA 1
ATOM 2105 C C . ASP A 1 270 ? 12.680 -49.191 30.274 1.00 19.94 268 ASP A C 1
ATOM 2106 O O . ASP A 1 270 ? 12.118 -48.533 29.393 1.00 22.45 268 ASP A O 1
ATOM 2111 N N . ALA A 1 271 ? 13.582 -50.141 30.015 1.00 19.91 269 ALA A N 1
ATOM 2112 C CA . ALA A 1 271 ? 14.055 -50.378 28.650 1.00 18.89 269 ALA A CA 1
ATOM 2113 C C . ALA A 1 271 ? 13.007 -50.997 27.735 1.00 20.50 269 ALA A C 1
ATOM 2114 O O . ALA A 1 271 ? 13.260 -51.159 26.537 1.00 20.19 269 ALA A O 1
ATOM 2116 N N . ARG A 1 272 ? 11.836 -51.326 28.275 1.00 19.21 270 ARG A N 1
ATOM 2117 C CA . ARG A 1 272 ? 10.739 -51.809 27.418 1.00 20.52 270 ARG A CA 1
ATOM 2118 C C . ARG A 1 272 ? 10.081 -50.697 26.632 1.00 19.05 270 ARG A C 1
ATOM 2119 O O . ARG A 1 272 ? 9.341 -50.956 25.683 1.00 19.90 270 ARG A O 1
ATOM 2127 N N . VAL A 1 273 ? 10.357 -49.454 27.010 1.00 18.89 271 VAL A N 1
ATOM 2128 C CA . VAL A 1 273 ? 9.630 -48.327 26.449 1.00 17.72 271 VAL A CA 1
ATOM 2129 C C . VAL A 1 273 ? 10.529 -47.373 25.683 1.00 23.65 271 VAL A C 1
ATOM 2130 O O . VAL A 1 273 ? 11.538 -46.919 26.198 1.00 21.64 271 VAL A O 1
ATOM 2134 N N . THR A 1 274 ? 10.153 -47.069 24.446 1.00 18.60 272 THR A N 1
ATOM 2135 C CA . THR A 1 274 ? 10.890 -46.087 23.648 1.00 18.31 272 THR A CA 1
ATOM 2136 C C . THR A 1 274 ? 9.859 -45.153 23.004 1.00 19.03 272 THR A C 1
ATOM 2137 O O . THR A 1 274 ? 8.680 -45.494 22.944 1.00 20.41 272 THR A O 1
ATOM 2141 N N . TYR A 1 275 ? 10.304 -43.987 22.541 1.00 18.87 273 TYR A N 1
ATOM 2142 C CA . TYR A 1 275 ? 9.404 -42.956 22.022 1.00 17.92 273 TYR A CA 1
ATOM 2143 C C . TYR A 1 275 ? 9.953 -42.313 20.746 1.00 18.54 273 TYR A C 1
ATOM 2144 O O . TYR A 1 275 ? 11.165 -42.297 20.527 1.00 21.50 273 TYR A O 1
ATOM 2153 N N . ALA A 1 276 ? 9.063 -41.778 19.903 1.00 18.86 274 ALA A N 1
ATOM 2154 C CA . ALA A 1 276 ? 9.487 -41.012 18.720 1.00 19.00 274 ALA A CA 1
ATOM 2155 C C . ALA A 1 276 ? 8.502 -39.876 18.486 1.00 22.21 274 ALA A C 1
ATOM 2156 O O . ALA A 1 276 ? 7.305 -40.051 18.710 1.00 21.98 274 ALA A O 1
ATOM 2158 N N . VAL A 1 277 ? 9.000 -38.705 18.089 1.00 18.82 275 VAL A N 1
ATOM 2159 C CA . VAL A 1 277 ? 8.111 -37.634 17.653 1.00 16.26 275 VAL A CA 1
ATOM 2160 C C . VAL A 1 277 ? 7.875 -37.837 16.158 1.00 17.44 275 VAL A C 1
ATOM 2161 O O . VAL A 1 277 ? 8.824 -37.827 15.375 1.00 20.15 275 VAL A O 1
ATOM 2165 N N . CYS A 1 278 ? 6.622 -38.036 15.764 1.00 18.63 276 CYS A N 1
ATOM 2166 C CA . CYS A 1 278 ? 6.284 -38.151 14.339 1.00 18.01 276 CYS A CA 1
ATOM 2167 C C . CYS A 1 278 ? 4.792 -38.148 14.175 1.00 22.58 276 CYS A C 1
ATOM 2168 O O . CYS A 1 278 ? 4.058 -38.285 15.145 1.00 20.67 276 CYS A O 1
ATOM 2171 N N . ASP A 1 279 ? 4.355 -37.962 12.937 1.00 20.04 277 ASP A N 1
ATOM 2172 C CA . ASP A 1 279 ? 2.940 -37.993 12.593 1.00 23.90 277 ASP A CA 1
ATOM 2173 C C . ASP A 1 279 ? 2.644 -39.431 12.177 1.00 23.64 277 ASP A C 1
ATOM 2174 O O . ASP A 1 279 ? 3.212 -39.937 11.213 1.00 25.91 277 ASP A O 1
ATOM 2179 N N . ALA A 1 280 ? 1.772 -40.097 12.926 1.00 21.86 278 ALA A N 1
ATOM 2180 C CA . ALA A 1 280 ? 1.524 -41.524 12.722 1.00 25.98 278 ALA A CA 1
ATOM 2181 C C . ALA A 1 280 ? 0.891 -41.830 11.359 1.00 27.12 278 ALA A C 1
ATOM 2182 O O . ALA A 1 280 ? 0.897 -42.974 10.906 1.00 33.30 278 ALA A O 1
ATOM 2184 N N . CYS A 1 281 ? 0.376 -40.801 10.700 1.00 30.23 279 CYS A N 1
ATOM 2185 C CA . CYS A 1 281 ? -0.153 -40.948 9.346 1.00 32.84 279 CYS A CA 1
ATOM 2186 C C . CYS A 1 281 ? 0.911 -40.925 8.261 1.00 42.00 279 CYS A C 1
ATOM 2187 O O . CYS A 1 281 ? 0.641 -41.299 7.116 1.00 45.61 279 CYS A O 1
ATOM 2190 N N . GLU A 1 282 ? 2.110 -40.472 8.611 1.00 36.27 280 GLU A N 1
ATOM 2191 C CA . GLU A 1 282 ? 3.178 -40.288 7.629 1.00 37.60 280 GLU A CA 1
ATOM 2192 C C . GLU A 1 282 ? 4.353 -41.228 7.840 1.00 39.35 280 GLU A C 1
ATOM 2193 O O . GLU A 1 282 ? 4.970 -41.699 6.883 1.00 40.25 280 GLU A O 1
ATOM 2199 N N . TYR A 1 283 ? 4.671 -41.489 9.099 1.00 31.10 281 TYR A N 1
ATOM 2200 C CA . TYR A 1 283 ? 5.917 -42.139 9.457 1.00 31.21 281 TYR A CA 1
ATOM 2201 C C . TYR A 1 283 ? 6.043 -43.566 8.936 1.00 38.04 281 TYR A C 1
ATOM 2202 O O . TYR A 1 283 ? 5.060 -44.303 8.855 1.00 35.18 281 TYR A O 1
ATOM 2211 N N . GLU A 1 284 ? 7.271 -43.942 8.592 1.00 35.47 282 GLU A N 1
ATOM 2212 C CA . GLU A 1 284 ? 7.546 -45.248 8.009 1.00 35.97 282 GLU A CA 1
ATOM 2213 C C . GLU A 1 284 ? 7.756 -46.299 9.100 1.00 36.75 282 GLU A C 1
ATOM 2214 O O . GLU A 1 284 ? 8.879 -46.487 9.574 1.00 44.72 282 GLU A O 1
ATOM 2220 N N . PHE A 1 285 ? 6.682 -46.975 9.502 1.00 34.78 283 PHE A N 1
ATOM 2221 C CA . PHE A 1 285 ? 6.798 -48.071 10.468 1.00 28.85 283 PHE A CA 1
ATOM 2222 C C . PHE A 1 285 ? 7.264 -49.342 9.777 1.00 31.65 283 PHE A C 1
ATOM 2223 O O . PHE A 1 285 ? 7.040 -49.522 8.578 1.00 33.81 283 PHE A O 1
ATOM 2231 N N . GLU A 1 286 ? 7.916 -50.221 10.529 1.00 30.13 284 GLU A N 1
ATOM 2232 C CA . GLU A 1 286 ? 8.361 -51.485 9.965 1.00 28.90 284 GLU A CA 1
ATOM 2233 C C . GLU A 1 286 ? 7.121 -52.322 9.692 1.00 22.09 284 GLU A C 1
ATOM 2234 O O . GLU A 1 286 ? 6.284 -52.492 10.574 1.00 27.12 284 GLU A O 1
ATOM 2240 N N . PRO A 1 287 ? 6.998 -52.853 8.474 1.00 24.38 285 PRO A N 1
ATOM 2241 C CA . PRO A 1 287 ? 5.780 -53.626 8.213 1.00 25.17 285 PRO A CA 1
ATOM 2242 C C . PRO A 1 287 ? 5.797 -54.975 8.918 1.00 22.53 285 PRO A C 1
ATOM 2243 O O . PRO A 1 287 ? 6.886 -55.553 9.133 1.00 24.22 285 PRO A O 1
ATOM 2247 N N . ASN A 1 288 ? 4.605 -55.466 9.259 1.00 24.59 286 ASN A N 1
ATOM 2248 C CA . ASN A 1 288 ? 4.428 -56.807 9.809 1.00 25.13 286 ASN A CA 1
ATOM 2249 C C . ASN A 1 288 ? 5.262 -57.023 11.050 1.00 25.99 286 ASN A C 1
ATOM 2250 O O . ASN A 1 288 ? 5.813 -58.096 11.247 1.00 27.22 286 ASN A O 1
ATOM 2255 N N . SER A 1 289 ? 5.337 -56.011 11.897 1.00 21.10 287 SER A N 1
ATOM 2256 C CA . SER A 1 289 ? 6.300 -56.061 12.990 1.00 20.65 287 SER A CA 1
ATOM 2257 C C . SER A 1 289 ? 5.673 -55.952 14.373 1.00 22.55 287 SER A C 1
ATOM 2258 O O . SER A 1 289 ? 6.291 -56.373 15.361 1.00 24.11 287 SER A O 1
ATOM 2261 N N . PHE A 1 290 ? 4.459 -55.408 14.458 1.00 22.09 288 PHE A N 1
ATOM 2262 C CA . PHE A 1 290 ? 3.816 -55.230 15.764 1.00 20.21 288 PHE A CA 1
ATOM 2263 C C . PHE A 1 290 ? 2.769 -56.283 16.082 1.00 20.03 288 PHE A C 1
ATOM 2264 O O . PHE A 1 290 ? 1.922 -56.609 15.251 1.00 20.93 288 PHE A O 1
ATOM 2272 N N . ASP A 1 291 ? 2.803 -56.789 17.316 1.00 19.39 289 ASP A N 1
ATOM 2273 C CA . ASP A 1 291 ? 1.727 -57.653 17.797 1.00 20.68 289 ASP A CA 1
ATOM 2274 C C . ASP A 1 291 ? 0.431 -56.883 18.061 1.00 22.28 289 ASP A C 1
ATOM 2275 O O . ASP A 1 291 ? -0.659 -57.419 17.869 1.00 21.57 289 ASP A O 1
ATOM 2280 N N . TYR A 1 292 ? 0.559 -55.633 18.510 1.00 19.77 290 TYR A N 1
ATOM 2281 C CA . TYR A 1 292 ? -0.578 -54.808 18.894 1.00 20.70 290 TYR A CA 1
ATOM 2282 C C . TYR A 1 292 ? -0.354 -53.389 18.456 1.00 23.37 290 TYR A C 1
ATOM 2283 O O . TYR A 1 292 ? 0.768 -52.895 18.471 1.00 22.00 290 TYR A O 1
ATOM 2292 N N . VAL A 1 293 ? -1.434 -52.727 18.071 1.00 18.06 291 VAL A N 1
ATOM 2293 C CA . VAL A 1 293 ? -1.409 -51.293 17.890 1.00 18.29 291 VAL A CA 1
ATOM 2294 C C . VAL A 1 293 ? -2.517 -50.760 18.776 1.00 19.78 291 VAL A C 1
ATOM 2295 O O . VAL A 1 293 ? -3.661 -51.220 18.718 1.00 20.52 291 VAL A O 1
ATOM 2299 N N . PHE A 1 294 ? -2.165 -49.813 19.626 1.00 17.64 292 PHE A N 1
ATOM 2300 C CA . PHE A 1 294 ? -3.090 -49.283 20.613 1.00 17.27 292 PHE A CA 1
ATOM 2301 C C . PHE A 1 294 ? -3.170 -47.788 20.412 1.00 17.79 292 PHE A C 1
ATOM 2302 O O . PHE A 1 294 ? -2.143 -47.134 20.247 1.00 21.40 292 PHE A O 1
ATOM 2310 N N . SER A 1 295 ? -4.369 -47.218 20.447 1.00 18.51 293 SER A N 1
ATOM 2311 C CA . SER A 1 295 ? -4.463 -45.768 20.380 1.00 18.55 293 SER A CA 1
ATOM 2312 C C . SER A 1 295 ? -5.546 -45.309 21.312 1.00 21.09 293 SER A C 1
ATOM 2313 O O . SER A 1 295 ? -6.705 -45.663 21.142 1.00 22.82 293 SER A O 1
ATOM 2316 N N . ARG A 1 296 ? -5.168 -44.526 22.313 1.00 19.46 294 ARG A N 1
ATOM 2317 C CA . ARG A 1 296 ? -6.125 -44.150 23.348 1.00 19.51 294 ARG A CA 1
ATOM 2318 C C . ARG A 1 296 ? -6.487 -42.666 23.275 1.00 22.40 294 ARG A C 1
ATOM 2319 O O . ARG A 1 296 ? -5.685 -41.805 23.661 1.00 24.94 294 ARG A O 1
ATOM 2327 N N . ASP A 1 297 ? -7.670 -42.387 22.728 1.00 22.29 295 ASP A N 1
ATOM 2328 C CA . ASP A 1 297 ? -8.247 -41.051 22.689 1.00 24.37 295 ASP A CA 1
ATOM 2329 C C . ASP A 1 297 ? -7.367 -40.056 21.937 1.00 22.71 295 ASP A C 1
ATOM 2330 O O . ASP A 1 297 ? -7.193 -38.906 22.348 1.00 27.88 295 ASP A O 1
ATOM 2335 N N . CYS A 1 298 ? -6.857 -40.525 20.800 1.00 22.08 296 CYS A N 1
ATOM 2336 C CA . CYS A 1 298 ? -6.000 -39.744 19.921 1.00 25.42 296 CYS A CA 1
ATOM 2337 C C . CYS A 1 298 ? -6.670 -39.448 18.582 1.00 26.55 296 CYS A C 1
ATOM 2338 O O . CYS A 1 298 ? -6.578 -38.329 18.071 1.00 24.88 296 CYS A O 1
ATOM 2341 N N . ILE A 1 299 ? -7.345 -40.435 18.003 1.00 22.42 297 ILE A N 1
ATOM 2342 C CA . ILE A 1 299 ? -7.622 -40.321 16.571 1.00 22.89 297 ILE A CA 1
ATOM 2343 C C . ILE A 1 299 ? -8.730 -39.351 16.187 1.00 26.04 297 ILE A C 1
ATOM 2344 O O . ILE A 1 299 ? -8.909 -39.083 15.010 1.00 26.18 297 ILE A O 1
ATOM 2349 N N . GLN A 1 300 ? -9.435 -38.784 17.163 1.00 23.95 298 GLN A N 1
ATOM 2350 C CA . GLN A 1 300 ? -10.337 -37.674 16.846 1.00 25.69 298 GLN A CA 1
ATOM 2351 C C . GLN A 1 300 ? -9.557 -36.463 16.311 1.00 25.71 298 GLN A C 1
ATOM 2352 O O . GLN A 1 300 ? -10.141 -35.556 15.717 1.00 28.73 298 GLN A O 1
ATOM 2358 N N . HIS A 1 301 ? -8.240 -36.456 16.522 1.00 22.44 299 HIS A N 1
ATOM 2359 C CA . HIS A 1 301 ? -7.361 -35.419 15.972 1.00 25.79 299 HIS A CA 1
ATOM 2360 C C . HIS A 1 301 ? -7.040 -35.635 14.491 1.00 25.14 299 HIS A C 1
ATOM 2361 O O . HIS A 1 301 ? -6.574 -34.713 13.815 1.00 27.19 299 HIS A O 1
ATOM 2368 N N . ILE A 1 302 ? -7.288 -36.845 13.990 1.00 23.76 300 ILE A N 1
ATOM 2369 C CA . ILE A 1 302 ? -6.777 -37.252 12.680 1.00 22.37 300 ILE A CA 1
ATOM 2370 C C . ILE A 1 302 ? -7.865 -37.310 11.623 1.00 26.78 300 ILE A C 1
ATOM 2371 O O . ILE A 1 302 ? -8.828 -38.069 11.758 1.00 27.48 300 ILE A O 1
ATOM 2376 N N . LYS A 1 303 ? -7.714 -36.502 10.574 1.00 23.32 301 LYS A N 1
ATOM 2377 C CA . LYS A 1 303 ? -8.735 -36.407 9.533 1.00 28.04 301 LYS A CA 1
ATOM 2378 C C . LYS A 1 303 ? -8.794 -37.665 8.677 1.00 33.26 301 LYS A C 1
ATOM 2379 O O . LYS A 1 303 ? -9.873 -38.250 8.498 1.00 28.26 301 LYS A O 1
ATOM 2385 N N . ASP A 1 304 ? -7.647 -38.082 8.147 1.00 32.20 302 ASP A N 1
ATOM 2386 C CA . ASP A 1 304 ? -7.631 -39.190 7.190 1.00 30.08 302 ASP A CA 1
ATOM 2387 C C . ASP A 1 304 ? -7.632 -40.551 7.874 1.00 28.22 302 ASP A C 1
ATOM 2388 O O . ASP A 1 304 ? -6.604 -41.223 7.932 1.00 25.36 302 ASP A O 1
ATOM 2393 N N . THR A 1 305 ? -8.792 -40.971 8.366 1.00 29.33 303 THR A N 1
ATOM 2394 C CA . THR A 1 305 ? -8.907 -42.276 9.025 1.00 29.33 303 THR A CA 1
ATOM 2395 C C . THR A 1 305 ? -8.531 -43.447 8.108 1.00 26.89 303 THR A C 1
ATOM 2396 O O . THR A 1 305 ? -7.868 -44.400 8.544 1.00 25.97 303 THR A O 1
ATOM 2400 N N . ASP A 1 306 ? -8.942 -43.380 6.840 1.00 25.21 304 ASP A N 1
ATOM 2401 C CA . ASP A 1 306 ? -8.560 -44.412 5.861 1.00 28.75 304 ASP A CA 1
ATOM 2402 C C . ASP A 1 306 ? -7.039 -44.611 5.778 1.00 29.04 304 ASP A C 1
ATOM 2403 O O . ASP A 1 306 ? -6.548 -45.744 5.813 1.00 25.47 304 ASP A O 1
ATOM 2408 N N . LYS A 1 307 ? -6.298 -43.513 5.655 1.00 25.04 305 LYS A N 1
ATOM 2409 C CA . LYS A 1 307 ? -4.848 -43.609 5.563 1.00 22.63 305 LYS A CA 1
ATOM 2410 C C . LYS A 1 307 ? -4.289 -44.191 6.853 1.00 23.77 305 LYS A C 1
ATOM 2411 O O . LYS A 1 307 ? -3.428 -45.058 6.813 1.00 22.88 305 LYS A O 1
ATOM 2417 N N . LEU A 1 308 ? -4.785 -43.709 7.988 1.00 24.70 306 LEU A N 1
ATOM 2418 C CA . LEU A 1 308 ? -4.311 -44.188 9.284 1.00 22.90 306 LEU A CA 1
ATOM 2419 C C . LEU A 1 308 ? -4.544 -45.677 9.428 1.00 22.72 306 LEU A C 1
ATOM 2420 O O . LEU A 1 308 ? -3.646 -46.414 9.841 1.00 19.24 306 LEU A O 1
ATOM 2425 N N . PHE A 1 309 ? -5.751 -46.121 9.088 1.00 22.41 307 PHE A N 1
ATOM 2426 C CA . PHE A 1 309 ? -6.071 -47.543 9.213 1.00 24.63 307 PHE A CA 1
ATOM 2427 C C . PHE A 1 309 ? -5.233 -48.421 8.291 1.00 22.66 307 PHE A C 1
ATOM 2428 O O . PHE A 1 309 ? -4.845 -49.524 8.682 1.00 23.21 307 PHE A O 1
ATOM 2436 N N . SER A 1 310 ? -4.933 -47.947 7.079 1.00 22.37 308 SER A N 1
ATOM 2437 C CA . SER A 1 310 ? -4.075 -48.721 6.171 1.00 22.64 308 SER A CA 1
ATOM 2438 C C . SER A 1 310 ? -2.644 -48.805 6.702 1.00 21.52 308 SER A C 1
ATOM 2439 O O . SER A 1 310 ? -1.981 -49.838 6.569 1.00 25.81 308 SER A O 1
ATOM 2442 N N . ARG A 1 311 ? -2.173 -47.719 7.318 1.00 21.74 309 ARG A N 1
ATOM 2443 C CA . ARG A 1 311 ? -0.846 -47.720 7.929 1.00 22.79 309 ARG A CA 1
ATOM 2444 C C . ARG A 1 311 ? -0.763 -48.659 9.137 1.00 22.52 309 ARG A C 1
ATOM 2445 O O . ARG A 1 311 ? 0.240 -49.361 9.333 1.00 22.19 309 ARG A O 1
ATOM 2453 N N . ILE A 1 312 ? -1.814 -48.675 9.943 1.00 21.00 310 ILE A N 1
ATOM 2454 C CA . ILE A 1 312 ? -1.905 -49.602 11.065 1.00 19.42 310 ILE A CA 1
ATOM 2455 C C . ILE A 1 312 ? -1.925 -51.045 10.574 1.00 22.71 310 ILE A C 1
ATOM 2456 O O . ILE A 1 312 ? -1.205 -51.900 11.095 1.00 21.27 310 ILE A O 1
ATOM 2461 N N . TYR A 1 313 ? -2.759 -51.325 9.573 1.00 20.80 311 TYR A N 1
ATOM 2462 C CA . TYR A 1 313 ? -2.816 -52.657 8.987 1.00 20.99 311 TYR A CA 1
ATOM 2463 C C . TYR A 1 313 ? -1.437 -53.105 8.506 1.00 21.38 311 TYR A C 1
ATOM 2464 O O . TYR A 1 313 ? -1.022 -54.247 8.737 1.00 21.95 311 TYR A O 1
ATOM 2473 N N . ARG A 1 314 ? -0.722 -52.203 7.840 1.00 21.16 312 ARG A N 1
ATOM 2474 C CA . ARG A 1 314 ? 0.604 -52.515 7.302 1.00 21.58 312 ARG A CA 1
ATOM 2475 C C . ARG A 1 314 ? 1.597 -52.870 8.423 1.00 22.57 312 ARG A C 1
ATOM 2476 O O . ARG A 1 314 ? 2.382 -53.824 8.293 1.00 22.76 312 ARG A O 1
ATOM 2484 N N . ALA A 1 315 ? 1.532 -52.125 9.522 1.00 23.22 313 ALA A N 1
ATOM 2485 C CA . ALA A 1 315 ? 2.508 -52.276 10.604 1.00 21.41 313 ALA A CA 1
ATOM 2486 C C . ALA A 1 315 ? 2.266 -53.515 11.467 1.00 20.45 313 ALA A C 1
ATOM 2487 O O . ALA A 1 315 ? 3.191 -54.020 12.099 1.00 21.47 313 ALA A O 1
ATOM 2489 N N . LEU A 1 316 ? 1.020 -53.992 11.505 1.00 23.12 314 LEU A N 1
ATOM 2490 C CA . LEU A 1 316 ? 0.693 -55.183 12.299 1.00 20.45 314 LEU A CA 1
ATOM 2491 C C . LEU A 1 316 ? 1.240 -56.448 11.668 1.00 22.52 314 LEU A C 1
ATOM 2492 O O . LEU A 1 316 ? 1.239 -56.588 10.439 1.00 22.74 314 LEU A O 1
ATOM 2497 N N . LYS A 1 317 ? 1.695 -57.376 12.510 1.00 22.03 315 LYS A N 1
ATOM 2498 C CA . LYS A 1 317 ? 1.946 -58.752 12.079 1.00 23.11 315 LYS A CA 1
ATOM 2499 C C . LYS A 1 317 ? 0.620 -59.386 11.664 1.00 27.34 315 LYS A C 1
ATOM 2500 O O . LYS A 1 317 ? -0.427 -59.028 12.191 1.00 25.74 315 LYS A O 1
ATOM 2506 N N . PRO A 1 318 ? 0.651 -60.318 10.703 1.00 22.19 316 PRO A N 1
ATOM 2507 C CA . PRO A 1 318 ? -0.543 -61.135 10.448 1.00 26.37 316 PRO A CA 1
ATOM 2508 C C . PRO A 1 318 ? -1.028 -61.745 11.766 1.00 23.72 316 PRO A C 1
ATOM 2509 O O . PRO A 1 318 ? -0.191 -62.270 12.523 1.00 26.58 316 PRO A O 1
ATOM 2513 N N . GLY A 1 319 ? -2.323 -61.640 12.052 1.00 28.50 317 GLY A N 1
ATOM 2514 C CA . GLY A 1 319 ? -2.880 -62.124 13.307 1.00 32.56 317 GLY A CA 1
ATOM 2515 C C . GLY A 1 319 ? -2.817 -61.100 14.432 1.00 31.14 317 GLY A C 1
ATOM 2516 O O . GLY A 1 319 ? -3.365 -61.321 15.514 1.00 30.75 317 GLY A O 1
ATOM 2517 N N . GLY A 1 320 ? -2.152 -59.976 14.181 1.00 25.64 318 GLY A N 1
ATOM 2518 C CA . GLY A 1 320 ? -2.029 -58.919 15.181 1.00 20.89 318 GLY A CA 1
ATOM 2519 C C . GLY A 1 320 ? -3.330 -58.169 15.414 1.00 23.25 318 GLY A C 1
ATOM 2520 O O . GLY A 1 320 ? -4.267 -58.260 14.618 1.00 23.59 318 GLY A O 1
ATOM 2521 N N . LYS A 1 321 ? -3.386 -57.408 16.503 1.00 21.93 319 LYS A N 1
ATOM 2522 C CA . LYS A 1 321 ? -4.642 -56.780 16.910 1.00 20.75 319 LYS A CA 1
ATOM 2523 C C . LYS A 1 321 ? -4.503 -55.281 17.107 1.00 20.72 319 LYS A C 1
ATOM 2524 O O . LYS A 1 321 ? -3.513 -54.811 17.665 1.00 20.69 319 LYS A O 1
ATOM 2530 N N . VAL A 1 322 ? -5.505 -54.543 16.631 1.00 21.20 320 VAL A N 1
ATOM 2531 C CA . VAL A 1 322 ? -5.584 -53.102 16.838 1.00 19.09 320 VAL A CA 1
ATOM 2532 C C . VAL A 1 322 ? -6.720 -52.824 17.811 1.00 22.39 320 VAL A C 1
ATOM 2533 O O . VAL A 1 322 ? -7.742 -53.489 17.765 1.00 23.02 320 VAL A O 1
ATOM 2537 N N . LEU A 1 323 ? -6.507 -51.884 18.732 1.00 19.91 321 LEU A N 1
ATOM 2538 C CA . LEU A 1 323 ? -7.539 -51.459 19.667 1.00 19.68 321 LEU A CA 1
ATOM 2539 C C . LEU A 1 323 ? -7.433 -49.955 19.820 1.00 19.98 321 LEU A C 1
ATOM 2540 O O . LEU A 1 323 ? -6.361 -49.426 20.099 1.00 22.38 321 LEU A O 1
ATOM 2545 N N . ILE A 1 324 ? -8.549 -49.264 19.607 1.00 21.34 322 ILE A N 1
ATOM 2546 C CA . ILE A 1 324 ? -8.574 -47.804 19.652 1.00 19.17 322 ILE A CA 1
ATOM 2547 C C . ILE A 1 324 ? -9.790 -47.344 20.461 1.00 21.87 322 ILE A C 1
ATOM 2548 O O . ILE A 1 324 ? -10.880 -47.911 20.330 1.00 24.50 322 ILE A O 1
ATOM 2553 N N . THR A 1 325 ? -9.604 -46.337 21.310 1.00 21.17 323 THR A N 1
ATOM 2554 C CA . THR A 1 325 ? -10.737 -45.594 21.854 1.00 19.27 323 THR A CA 1
ATOM 2555 C C . THR A 1 325 ? -10.636 -44.173 21.331 1.00 22.38 323 THR A C 1
ATOM 2556 O O . THR A 1 325 ? -9.546 -43.685 21.094 1.00 21.73 323 THR A O 1
ATOM 2560 N N . MET A 1 326 ? -11.776 -43.509 21.130 1.00 22.60 324 MET A N 1
ATOM 2561 C CA . MET A 1 326 ? -11.731 -42.176 20.539 1.00 22.92 324 MET A CA 1
ATOM 2562 C C . MET A 1 326 ? -12.974 -41.389 20.904 1.00 22.32 324 MET A C 1
ATOM 2563 O O . MET A 1 326 ? -14.016 -41.978 21.178 1.00 24.77 324 MET A O 1
ATOM 2568 N N . TYR A 1 327 ? -12.876 -40.063 20.900 1.00 22.25 325 TYR A N 1
ATOM 2569 C CA . TYR A 1 327 ? -14.093 -39.247 20.891 1.00 25.04 325 TYR A CA 1
ATOM 2570 C C . TYR A 1 327 ? -14.758 -39.489 19.544 1.00 25.99 325 TYR A C 1
ATOM 2571 O O . TYR A 1 327 ? -14.068 -39.555 18.521 1.00 25.69 325 TYR A O 1
ATOM 2580 N N . GLY A 1 328 ? -16.082 -39.628 19.536 1.00 24.70 326 GLY A N 1
ATOM 2581 C CA . GLY A 1 328 ? -16.826 -39.757 18.293 1.00 24.12 326 GLY A CA 1
ATOM 2582 C C . GLY A 1 328 ? -18.066 -38.888 18.305 1.00 30.21 326 GLY A C 1
ATOM 2583 O O . GLY A 1 328 ? -18.342 -38.198 19.289 1.00 29.31 326 GLY A O 1
ATOM 2584 N N . VAL A 1 329 ? -18.818 -38.911 17.210 1.00 24.02 327 VAL A N 1
ATOM 2585 C CA . VAL A 1 329 ? -20.060 -38.145 17.157 1.00 28.56 327 VAL A CA 1
ATOM 2586 C C . VAL A 1 329 ? -21.246 -39.102 17.262 1.00 32.28 327 VAL A C 1
ATOM 2587 O O . VAL A 1 329 ? -21.219 -40.209 16.708 1.00 33.52 327 VAL A O 1
ATOM 2591 N N . GLY A 1 330 ? -22.265 -38.681 18.008 1.00 32.39 328 GLY A N 1
ATOM 2592 C CA . GLY A 1 330 ? -23.450 -39.484 18.231 1.00 34.54 328 GLY A CA 1
ATOM 2593 C C . GLY A 1 330 ? -24.494 -39.235 17.164 1.00 34.96 328 GLY A C 1
ATOM 2594 O O . GLY A 1 330 ? -24.194 -38.690 16.094 1.00 34.94 328 GLY A O 1
ATOM 2595 N N . HIS A 1 331 ? -25.726 -39.636 17.446 1.00 31.58 329 HIS A N 1
ATOM 2596 C CA . HIS A 1 331 ? -26.779 -39.536 16.445 1.00 31.95 329 HIS A CA 1
ATOM 2597 C C . HIS A 1 331 ? -27.835 -38.492 16.783 1.00 36.04 329 HIS A C 1
ATOM 2598 O O . HIS A 1 331 ? -28.874 -38.427 16.132 1.00 40.37 329 HIS A O 1
ATOM 2605 N N . GLY A 1 332 ? -27.569 -37.676 17.793 1.00 35.58 330 GLY A N 1
ATOM 2606 C CA . GLY A 1 332 ? -28.500 -36.619 18.152 1.00 37.87 330 GLY A CA 1
ATOM 2607 C C . GLY A 1 332 ? -28.321 -35.377 17.300 1.00 37.53 330 GLY A C 1
ATOM 2608 O O . GLY A 1 332 ? -27.358 -35.261 16.543 1.00 43.67 330 GLY A O 1
ATOM 2609 N N . THR A 1 333 ? -29.257 -34.444 17.427 1.00 37.73 331 THR A N 1
ATOM 2610 C CA . THR A 1 333 ? -29.167 -33.177 16.725 1.00 35.11 331 THR A CA 1
ATOM 2611 C C . THR A 1 333 ? -28.024 -32.355 17.302 1.00 34.30 331 THR A C 1
ATOM 2612 O O . THR A 1 333 ? -28.006 -32.054 18.496 1.00 38.15 331 THR A O 1
ATOM 2616 N N . LEU A 1 334 ? -27.077 -31.988 16.449 1.00 35.77 332 LEU A N 1
ATOM 2617 C CA . LEU A 1 334 ? -25.881 -31.279 16.897 1.00 39.93 332 LEU A CA 1
ATOM 2618 C C . LEU A 1 334 ? -26.203 -29.850 17.337 1.00 38.04 332 LEU A C 1
ATOM 2619 O O . LEU A 1 334 ? -26.890 -29.123 16.628 1.00 43.79 332 LEU A O 1
ATOM 2624 N N . SER A 1 335 ? -25.706 -29.454 18.507 1.00 39.23 333 SER A N 1
ATOM 2625 C CA . SER A 1 335 ? -25.883 -28.079 18.981 1.00 40.60 333 SER A CA 1
ATOM 2626 C C . SER A 1 335 ? -24.779 -27.166 18.451 1.00 39.15 333 SER A C 1
ATOM 2627 O O . SER A 1 335 ? -23.681 -27.627 18.139 1.00 35.00 333 SER A O 1
ATOM 2630 N N . GLU A 1 336 ? -25.073 -25.872 18.346 1.00 40.35 334 GLU A N 1
ATOM 2631 C CA . GLU A 1 336 ? -24.089 -24.901 17.874 1.00 39.08 334 GLU A CA 1
ATOM 2632 C C . GLU A 1 336 ? -22.884 -24.866 18.814 1.00 42.08 334 GLU A C 1
ATOM 2633 O O . GLU A 1 336 ? -21.748 -24.663 18.387 1.00 37.61 334 GLU A O 1
ATOM 2639 N N . SER A 1 337 ? -23.144 -25.079 20.100 1.00 36.35 335 SER A N 1
ATOM 2640 C CA . SER A 1 337 ? -22.097 -25.089 21.108 1.00 38.18 335 SER A CA 1
ATOM 2641 C C . SER A 1 337 ? -21.161 -26.282 20.914 1.00 33.98 335 SER A C 1
ATOM 2642 O O . SER A 1 337 ? -19.960 -26.146 21.047 1.00 33.66 335 SER A O 1
ATOM 2645 N N . PHE A 1 338 ? -21.722 -27.443 20.589 1.00 31.94 336 PHE A N 1
ATOM 2646 C CA . PHE A 1 338 ? -20.894 -28.623 20.346 1.00 32.33 336 PHE A CA 1
ATOM 2647 C C . PHE A 1 338 ? -20.068 -28.421 19.085 1.00 35.70 336 PHE A C 1
ATOM 2648 O O . PHE A 1 338 ? -18.886 -28.765 19.034 1.00 32.18 336 PHE A O 1
ATOM 2656 N N . LYS A 1 339 ? -20.698 -27.861 18.061 1.00 34.88 337 LYS A N 1
ATOM 2657 C CA . LYS A 1 339 ? -20.026 -27.616 16.789 1.00 34.46 337 LYS A CA 1
ATOM 2658 C C . LYS A 1 339 ? -18.879 -26.607 16.932 1.00 33.92 337 LYS A C 1
ATOM 2659 O O . LYS A 1 339 ? -17.824 -26.767 16.312 1.00 34.41 337 LYS A O 1
ATOM 2665 N N . GLU A 1 340 ? -19.074 -25.586 17.759 1.00 31.58 338 GLU A N 1
ATOM 2666 C CA . GLU A 1 340 ? -18.006 -24.626 18.030 1.00 31.14 338 GLU A CA 1
ATOM 2667 C C . GLU A 1 340 ? -16.867 -25.291 18.803 1.00 33.91 338 GLU A C 1
ATOM 2668 O O . GLU A 1 340 ? -15.701 -24.991 18.569 1.00 33.93 338 GLU A O 1
ATOM 2674 N N . TYR A 1 341 ? -17.213 -26.187 19.724 1.00 30.02 339 TYR A N 1
ATOM 2675 C CA . TYR A 1 341 ? -16.221 -26.961 20.468 1.00 30.66 339 TYR A CA 1
ATOM 2676 C C . TYR A 1 341 ? -15.432 -27.835 19.498 1.00 30.97 339 TYR A C 1
ATOM 2677 O O . TYR A 1 341 ? -14.199 -27.874 19.552 1.00 29.77 339 TYR A O 1
ATOM 2686 N N . VAL A 1 342 ? -16.136 -28.501 18.583 1.00 30.06 340 VAL A N 1
ATOM 2687 C CA . VAL A 1 342 ? -15.472 -29.377 17.620 1.00 29.79 340 VAL A CA 1
ATOM 2688 C C . VAL A 1 342 ? -14.550 -28.593 16.691 1.00 32.26 340 VAL A C 1
ATOM 2689 O O . VAL A 1 342 ? -13.435 -29.022 16.410 1.00 28.42 340 VAL A O 1
ATOM 2693 N N . SER A 1 343 ? -15.010 -27.431 16.243 1.00 31.23 341 SER A N 1
ATOM 2694 C CA . SER A 1 343 ? -14.235 -26.590 15.341 1.00 32.10 341 SER A CA 1
ATOM 2695 C C . SER A 1 343 ? -12.999 -25.998 16.018 1.00 30.94 341 SER A C 1
ATOM 2696 O O . SER A 1 343 ? -11.933 -25.922 15.407 1.00 33.32 341 SER A O 1
ATOM 2699 N N . GLN A 1 344 ? -13.145 -25.591 17.278 1.00 29.50 342 GLN A N 1
ATOM 2700 C CA . GLN A 1 344 ? -12.049 -24.997 18.034 1.00 30.04 342 GLN A CA 1
ATOM 2701 C C . GLN A 1 344 ? -10.987 -26.046 18.347 1.00 31.93 342 GLN A C 1
ATOM 2702 O O . GLN A 1 344 ? -9.793 -25.740 18.331 1.00 32.69 342 GLN A O 1
ATOM 2708 N N . ARG A 1 345 ? -11.414 -27.278 18.620 1.00 28.23 343 ARG A N 1
ATOM 2709 C CA . ARG A 1 345 ? -10.479 -28.377 18.882 1.00 28.49 343 ARG A CA 1
ATOM 2710 C C . ARG A 1 345 ? -9.908 -28.939 17.584 1.00 27.79 343 ARG A C 1
ATOM 2711 O O . ARG A 1 345 ? -8.900 -29.655 17.598 1.00 29.33 343 ARG A O 1
ATOM 2719 N N . GLN A 1 346 ? -10.562 -28.606 16.473 1.00 24.74 344 GLN A N 1
ATOM 2720 C CA . GLN A 1 346 ? -10.302 -29.231 15.177 1.00 30.52 344 GLN A CA 1
ATOM 2721 C C . GLN A 1 346 ? -10.422 -30.754 15.202 1.00 29.95 344 GLN A C 1
ATOM 2722 O O . GLN A 1 346 ? -9.634 -31.463 14.567 1.00 27.68 344 GLN A O 1
ATOM 2728 N N . TYR A 1 347 ? -11.427 -31.260 15.908 1.00 28.87 345 TYR A N 1
ATOM 2729 C CA . TYR A 1 347 ? -11.681 -32.695 15.884 1.00 27.80 345 TYR A CA 1
ATOM 2730 C C . TYR A 1 347 ? -12.359 -33.109 14.584 1.00 26.16 345 TYR A C 1
ATOM 2731 O O . TYR A 1 347 ? -13.234 -32.398 14.070 1.00 28.19 345 TYR A O 1
ATOM 2740 N N . TYR A 1 348 ? -11.947 -34.263 14.062 1.00 25.70 346 TYR A N 1
ATOM 2741 C CA . TYR A 1 348 ? -12.609 -34.881 12.916 1.00 24.33 346 TYR A CA 1
ATOM 2742 C C . TYR A 1 348 ? -13.348 -36.111 13.417 1.00 24.96 346 TYR A C 1
ATOM 2743 O O . TYR A 1 348 ? -12.800 -37.218 13.436 1.00 28.47 346 TYR A O 1
ATOM 2752 N N . LEU A 1 349 ? -14.588 -35.916 13.857 1.00 25.87 347 LEU A N 1
ATOM 2753 C CA . LEU A 1 349 ? -15.333 -37.004 14.504 1.00 25.31 347 LEU A CA 1
ATOM 2754 C C . LEU A 1 349 ? -16.071 -37.919 13.536 1.00 28.41 347 LEU A C 1
ATOM 2755 O O . LEU A 1 349 ? -16.633 -37.472 12.525 1.00 29.28 347 LEU A O 1
ATOM 2760 N N . LYS A 1 350 ? -16.081 -39.204 13.876 1.00 27.35 348 LYS A N 1
ATOM 2761 C CA . LYS A 1 350 ? -16.813 -40.213 13.120 1.00 28.67 348 LYS A CA 1
ATOM 2762 C C . LYS A 1 350 ? -17.745 -40.964 14.056 1.00 26.08 348 LYS A C 1
ATOM 2763 O O . LYS A 1 350 ? -17.577 -40.908 15.279 1.00 27.92 348 LYS A O 1
ATOM 2769 N N . ASN A 1 351 ? -18.712 -41.681 13.484 1.00 29.01 349 ASN A N 1
ATOM 2770 C CA . ASN A 1 351 ? -19.543 -42.588 14.274 1.00 24.94 349 ASN A CA 1
ATOM 2771 C C . ASN A 1 351 ? -19.065 -44.026 14.120 1.00 25.77 349 ASN A C 1
ATOM 2772 O O . ASN A 1 351 ? -18.116 -44.285 13.374 1.00 27.05 349 ASN A O 1
ATOM 2777 N N . LEU A 1 352 ? -19.686 -44.960 14.835 1.00 28.68 350 LEU A N 1
ATOM 2778 C CA . LEU A 1 352 ? -19.193 -46.338 14.816 1.00 31.21 350 LEU A CA 1
ATOM 2779 C C . LEU A 1 352 ? -19.398 -46.997 13.454 1.00 30.79 350 LEU A C 1
ATOM 2780 O O . LEU A 1 352 ? -18.580 -47.829 13.024 1.00 31.88 350 LEU A O 1
ATOM 2785 N N . GLU A 1 353 ? -20.483 -46.623 12.787 1.00 29.36 351 GLU A N 1
ATOM 2786 C CA . GLU A 1 353 ? -20.785 -47.155 11.464 1.00 35.70 351 GLU A CA 1
ATOM 2787 C C . GLU A 1 353 ? -19.641 -46.819 10.529 1.00 28.34 351 GLU A C 1
ATOM 2788 O O . GLU A 1 353 ? -19.226 -47.640 9.713 1.00 30.56 351 GLU A O 1
ATOM 2794 N N . GLN A 1 354 ? -19.142 -45.592 10.647 1.00 24.91 352 GLN A N 1
ATOM 2795 C CA . GLN A 1 354 ? -18.095 -45.129 9.749 1.00 29.06 352 GLN A CA 1
ATOM 2796 C C . GLN A 1 354 ? -16.776 -45.837 10.012 1.00 26.08 352 GLN A C 1
ATOM 2797 O O . GLN A 1 354 ? -16.060 -46.213 9.080 1.00 28.21 352 GLN A O 1
ATOM 2803 N N . ILE A 1 355 ? -16.454 -46.006 11.290 1.00 24.88 353 ILE A N 1
ATOM 2804 C CA . ILE A 1 355 ? -15.237 -46.706 11.678 1.00 22.60 353 ILE A CA 1
ATOM 2805 C C . ILE A 1 355 ? -15.273 -48.143 11.175 1.00 24.91 353 ILE A C 1
ATOM 2806 O O . ILE A 1 355 ? -14.295 -48.638 10.612 1.00 26.01 353 ILE A O 1
ATOM 2811 N N . GLU A 1 356 ? -16.415 -48.810 11.330 1.00 26.06 354 GLU A N 1
ATOM 2812 C CA . GLU A 1 356 ? -16.506 -50.194 10.867 1.00 29.21 354 GLU A CA 1
ATOM 2813 C C . GLU A 1 356 ? -16.355 -50.301 9.342 1.00 33.43 354 GLU A C 1
ATOM 2814 O O . GLU A 1 356 ? -15.694 -51.213 8.851 1.00 30.93 354 GLU A O 1
ATOM 2820 N N . GLU A 1 357 ? -16.959 -49.365 8.607 1.00 28.65 355 GLU A N 1
ATOM 2821 C CA . GLU A 1 357 ? -16.842 -49.323 7.144 1.00 30.16 355 GLU A CA 1
ATOM 2822 C C . GLU A 1 357 ? -15.385 -49.231 6.706 1.00 27.22 355 GLU A C 1
ATOM 2823 O O . GLU A 1 357 ? -14.932 -49.966 5.819 1.00 30.41 355 GLU A O 1
ATOM 2829 N N . ILE A 1 358 ? -14.652 -48.316 7.334 1.00 26.70 356 ILE A N 1
ATOM 2830 C CA . ILE A 1 358 ? -13.246 -48.109 7.006 1.00 25.62 356 ILE A CA 1
ATOM 2831 C C . ILE A 1 358 ? -12.416 -49.341 7.359 1.00 26.63 356 ILE A C 1
ATOM 2832 O O . ILE A 1 358 ? -11.540 -49.757 6.596 1.00 26.72 356 ILE A O 1
ATOM 2837 N N . ALA A 1 359 ? -12.716 -49.954 8.497 1.00 23.71 357 ALA A N 1
ATOM 2838 C CA . ALA A 1 359 ? -11.942 -51.115 8.927 1.00 26.55 357 ALA A CA 1
ATOM 2839 C C . ALA A 1 359 ? -12.160 -52.296 7.987 1.00 28.63 357 ALA A C 1
ATOM 2840 O O . ALA A 1 359 ? -11.217 -53.033 7.683 1.00 27.30 357 ALA A O 1
ATOM 2842 N N . LYS A 1 360 ? -13.397 -52.475 7.525 1.00 27.88 358 LYS A N 1
ATOM 2843 C CA . LYS A 1 360 ? -13.680 -53.529 6.555 1.00 26.63 358 LYS A CA 1
ATOM 2844 C C . LYS A 1 360 ? -12.933 -53.310 5.237 1.00 32.25 358 LYS A C 1
ATOM 2845 O O . LYS A 1 360 ? -12.326 -54.243 4.692 1.00 30.60 358 LYS A O 1
ATOM 2851 N N . LYS A 1 361 ? -12.978 -52.078 4.735 1.00 26.44 359 LYS A N 1
ATOM 2852 C CA . LYS A 1 361 ? -12.296 -51.723 3.482 1.00 31.97 359 LYS A CA 1
ATOM 2853 C C . LYS A 1 361 ? -10.791 -51.959 3.581 1.00 24.84 359 LYS A C 1
ATOM 2854 O O . LYS A 1 361 ? -10.154 -52.437 2.629 1.00 29.46 359 LYS A O 1
ATOM 2860 N N . THR A 1 362 ? -10.236 -51.637 4.746 1.00 25.98 360 THR A N 1
ATOM 2861 C CA . THR A 1 362 ? -8.809 -51.821 5.012 1.00 26.03 360 THR A CA 1
ATOM 2862 C C . THR A 1 362 ? -8.403 -53.294 5.016 1.00 31.64 360 THR A C 1
ATOM 2863 O O . THR A 1 362 ? -7.267 -53.651 4.675 1.00 33.12 360 THR A O 1
ATOM 2867 N N . GLY A 1 363 ? -9.331 -54.159 5.403 1.00 26.72 361 GLY A N 1
ATOM 2868 C CA . GLY A 1 363 ? -9.059 -55.584 5.369 1.00 27.92 361 GLY A CA 1
ATOM 2869 C C . GLY A 1 363 ? -9.026 -56.258 6.730 1.00 28.08 361 GLY A C 1
ATOM 2870 O O . GLY A 1 363 ? -8.677 -57.440 6.832 1.00 28.56 361 GLY A O 1
ATOM 2871 N N . PHE A 1 364 ? -9.389 -55.511 7.771 1.00 27.88 362 PHE A N 1
ATOM 2872 C CA . PHE A 1 364 ? -9.475 -56.068 9.118 1.00 30.15 362 PHE A CA 1
ATOM 2873 C C . PHE A 1 364 ? -10.626 -57.066 9.237 1.00 27.94 362 PHE A C 1
ATOM 2874 O O . PHE A 1 364 ? -11.648 -56.932 8.559 1.00 27.47 362 PHE A O 1
ATOM 2882 N N . ILE A 1 365 ? -10.444 -58.073 10.088 1.00 26.90 363 ILE A N 1
ATOM 2883 C CA . ILE A 1 365 ? -11.501 -59.042 10.391 1.00 32.17 363 ILE A CA 1
ATOM 2884 C C . ILE A 1 365 ? -11.783 -59.028 11.895 1.00 28.53 363 ILE A C 1
ATOM 2885 O O . ILE A 1 365 ? -11.116 -58.309 12.635 1.00 26.96 363 ILE A O 1
ATOM 2890 N N . ASP A 1 366 ? -12.764 -59.815 12.342 1.00 33.00 364 ASP A N 1
ATOM 2891 C CA . ASP A 1 366 ? -13.119 -59.876 13.766 1.00 30.56 364 ASP A CA 1
ATOM 2892 C C . ASP A 1 366 ? -13.301 -58.487 14.366 1.00 29.84 364 ASP A C 1
ATOM 2893 O O . ASP A 1 366 ? -12.742 -58.177 15.422 1.00 31.68 364 ASP A O 1
ATOM 2898 N N . ILE A 1 367 ? -14.075 -57.649 13.684 1.00 24.87 365 ILE A N 1
ATOM 2899 C CA . ILE A 1 367 ? -14.276 -56.269 14.122 1.00 26.54 365 ILE A CA 1
ATOM 2900 C C . ILE A 1 367 ? -15.251 -56.170 15.295 1.00 30.01 365 ILE A C 1
ATOM 2901 O O . ILE A 1 367 ? -16.370 -56.686 15.235 1.00 32.77 365 ILE A O 1
ATOM 2906 N N . GLU A 1 368 ? -14.813 -55.512 16.363 1.00 28.78 366 GLU A N 1
ATOM 2907 C CA . GLU A 1 368 ? -15.672 -55.205 17.505 1.00 26.99 366 GLU A CA 1
ATOM 2908 C C . GLU A 1 368 ? -15.811 -53.693 17.639 1.00 29.36 366 GLU A C 1
ATOM 2909 O O . GLU A 1 368 ? -14.805 -52.972 17.636 1.00 29.22 366 GLU A O 1
ATOM 2915 N N . VAL A 1 369 ? -17.044 -53.203 17.748 1.00 29.07 367 VAL A N 1
ATOM 2916 C CA . VAL A 1 369 ? -17.248 -51.791 18.050 1.00 25.77 367 VAL A CA 1
ATOM 2917 C C . VAL A 1 369 ? -18.174 -51.648 19.251 1.00 32.54 367 VAL A C 1
ATOM 2918 O O . VAL A 1 369 ? -19.086 -52.461 19.447 1.00 37.15 367 VAL A O 1
ATOM 2922 N N . GLU A 1 370 ? -17.941 -50.617 20.054 1.00 29.63 368 GLU A N 1
ATOM 2923 C CA . GLU A 1 370 ? -18.804 -50.362 21.205 1.00 30.03 368 GLU A CA 1
ATOM 2924 C C . GLU A 1 370 ? -18.991 -48.890 21.509 1.00 27.39 368 GLU A C 1
ATOM 2925 O O . GLU A 1 370 ? -18.044 -48.115 21.464 1.00 27.54 368 GLU A O 1
ATOM 2931 N N . ASN A 1 371 ? -20.230 -48.509 21.827 1.00 25.52 369 ASN A N 1
ATOM 2932 C CA . ASN A 1 371 ? -20.510 -47.163 22.284 1.00 28.85 369 ASN A CA 1
ATOM 2933 C C . ASN A 1 371 ? -20.324 -47.115 23.798 1.00 28.88 369 ASN A C 1
ATOM 2934 O O . ASN A 1 371 ? -21.170 -47.604 24.540 1.00 35.14 369 ASN A O 1
ATOM 2939 N N . MET A 1 372 ? -19.211 -46.535 24.251 1.00 31.42 370 MET A N 1
ATOM 2940 C CA . MET A 1 372 ? -18.893 -46.500 25.679 1.00 29.89 370 MET A CA 1
ATOM 2941 C C . MET A 1 372 ? -19.284 -45.184 26.317 1.00 31.08 370 MET A C 1
ATOM 2942 O O . MET A 1 372 ? -18.790 -44.829 27.391 1.00 30.31 370 MET A O 1
ATOM 2947 N N . THR A 1 373 ? -20.176 -44.454 25.660 1.00 32.55 371 THR A N 1
ATOM 2948 C CA . THR A 1 373 ? -20.597 -43.163 26.180 1.00 27.46 371 THR A CA 1
ATOM 2949 C C . THR A 1 373 ? -21.137 -43.203 27.626 1.00 30.11 371 THR A C 1
ATOM 2950 O O . THR A 1 373 ? -20.860 -42.282 28.401 1.00 32.94 371 THR A O 1
ATOM 2954 N N . PRO A 1 374 ? -21.879 -44.266 28.008 1.00 36.04 372 PRO A N 1
ATOM 2955 C CA . PRO A 1 374 ? -22.313 -44.271 29.411 1.00 35.02 372 PRO A CA 1
ATOM 2956 C C . PRO A 1 374 ? -21.168 -44.322 30.420 1.00 31.71 372 PRO A C 1
ATOM 2957 O O . PRO A 1 374 ? -21.291 -43.708 31.480 1.00 36.31 372 PRO A O 1
ATOM 2961 N N . ARG A 1 375 ? -20.087 -45.037 30.113 1.00 28.93 373 ARG A N 1
ATOM 2962 C CA . ARG A 1 375 ? -18.914 -45.016 30.981 1.00 26.92 373 ARG A CA 1
ATOM 2963 C C . ARG A 1 375 ? -18.238 -43.636 30.964 1.00 31.45 373 ARG A C 1
ATOM 2964 O O . ARG A 1 375 ? -17.802 -43.141 31.998 1.00 34.23 373 ARG A O 1
ATOM 2972 N N . PHE A 1 376 ? -18.164 -43.023 29.786 1.00 31.09 374 PHE A N 1
ATOM 2973 C CA . PHE A 1 376 ? -17.593 -41.690 29.635 1.00 33.47 374 PHE A CA 1
ATOM 2974 C C . PHE A 1 376 ? -18.316 -40.711 30.556 1.00 32.82 374 PHE A C 1
ATOM 2975 O O . PHE A 1 376 ? -17.679 -39.896 31.225 1.00 33.10 374 PHE A O 1
ATOM 2983 N N . LYS A 1 377 ? -19.642 -40.811 30.601 1.00 33.65 375 LYS A N 1
ATOM 2984 C CA . LYS A 1 377 ? -20.447 -39.938 31.463 1.00 35.16 375 LYS A CA 1
ATOM 2985 C C . LYS A 1 377 ? -20.076 -40.121 32.941 1.00 34.37 375 LYS A C 1
ATOM 2986 O O . LYS A 1 377 ? -19.875 -39.138 33.654 1.00 31.95 375 LYS A O 1
ATOM 2992 N N . GLU A 1 378 ? -19.956 -41.373 33.386 1.00 34.06 376 GLU A N 1
ATOM 2993 C CA . GLU A 1 378 ? -19.561 -41.662 34.768 1.00 37.19 376 GLU A CA 1
ATOM 2994 C C . GLU A 1 378 ? -18.197 -41.052 35.089 1.00 35.84 376 GLU A C 1
ATOM 2995 O O . GLU A 1 378 ? -18.002 -40.474 36.159 1.00 35.31 376 GLU A O 1
ATOM 3001 N N . ILE A 1 379 ? -17.261 -41.197 34.156 1.00 31.06 377 ILE A N 1
ATOM 3002 C CA . ILE A 1 379 ? -15.913 -40.675 34.331 1.00 34.71 377 ILE A CA 1
ATOM 3003 C C . ILE A 1 379 ? -15.920 -39.148 34.459 1.00 35.84 377 ILE A C 1
ATOM 3004 O O . ILE A 1 379 ? -15.251 -38.589 35.335 1.00 31.12 377 ILE A O 1
ATOM 3009 N N . LEU A 1 380 ? -16.690 -38.476 33.605 1.00 28.59 378 LEU A N 1
ATOM 3010 C CA . LEU A 1 380 ? -16.753 -37.015 33.647 1.00 36.08 378 LEU A CA 1
ATOM 3011 C C . LEU A 1 380 ? -17.288 -36.540 34.990 1.00 39.45 378 LEU A C 1
ATOM 3012 O O . LEU A 1 380 ? -16.783 -35.568 35.563 1.00 36.73 378 LEU A O 1
ATOM 3017 N N . LEU A 1 381 ? -18.296 -37.239 35.502 1.00 38.91 379 LEU A N 1
ATOM 3018 C CA . LEU A 1 381 ? -18.892 -36.885 36.795 1.00 42.79 379 LEU A CA 1
ATOM 3019 C C . LEU A 1 381 ? -17.919 -37.060 37.963 1.00 46.58 379 LEU A C 1
ATOM 3020 O O . LEU A 1 381 ? -17.853 -36.213 38.859 1.00 44.26 379 LEU A O 1
ATOM 3025 N N . GLU A 1 382 ? -17.193 -38.175 37.955 1.00 40.13 380 GLU A N 1
ATOM 3026 C CA . GLU A 1 382 ? -16.215 -38.481 38.995 1.00 43.57 380 GLU A CA 1
ATOM 3027 C C . GLU A 1 382 ? -15.073 -37.484 38.930 1.00 39.98 380 GLU A C 1
ATOM 3028 O O . GLU A 1 382 ? -14.668 -36.909 39.943 1.00 40.88 380 GLU A O 1
ATOM 3034 N N . GLU A 1 383 ? -14.547 -37.291 37.725 1.00 37.66 381 GLU A N 1
ATOM 3035 C CA . GLU A 1 383 ? -13.462 -36.348 37.513 1.00 42.92 381 GLU A CA 1
ATOM 3036 C C . GLU A 1 383 ? -13.850 -34.955 38.007 1.00 42.61 381 GLU A C 1
ATOM 3037 O O . GLU A 1 383 ? -13.075 -34.304 38.709 1.00 43.15 381 GLU A O 1
ATOM 3043 N N . ARG A 1 384 ? -15.061 -34.512 37.683 1.00 35.69 382 ARG A N 1
ATOM 3044 C CA . ARG A 1 384 ? -15.475 -33.165 38.071 1.00 43.22 382 ARG A CA 1
ATOM 3045 C C . ARG A 1 384 ? -15.646 -32.982 39.576 1.00 46.05 382 ARG A C 1
ATOM 3046 O O . ARG A 1 384 ? -15.335 -31.913 40.109 1.00 53.07 382 ARG A O 1
ATOM 3054 N N . GLU A 1 385 ? -16.134 -34.004 40.271 1.00 42.08 383 GLU A N 1
ATOM 3055 C CA . GLU A 1 385 ? -16.262 -33.869 41.718 1.00 50.54 383 GLU A CA 1
ATOM 3056 C C . GLU A 1 385 ? -14.864 -33.732 42.313 1.00 51.24 383 GLU A C 1
ATOM 3057 O O . GLU A 1 385 ? -14.680 -33.087 43.340 1.00 46.61 383 GLU A O 1
ATOM 3063 N N . ARG A 1 386 ? -13.877 -34.315 41.636 1.00 52.26 384 ARG A N 1
ATOM 3064 C CA . ARG A 1 386 ? -12.484 -34.235 42.077 1.00 52.18 384 ARG A CA 1
ATOM 3065 C C . ARG A 1 386 ? -11.871 -32.832 41.917 1.00 57.12 384 ARG A C 1
ATOM 3066 O O . ARG A 1 386 ? -11.303 -32.308 42.876 1.00 64.09 384 ARG A O 1
ATOM 3074 N N . ILE A 1 387 ? -11.985 -32.222 40.732 1.00 53.67 385 ILE A N 1
ATOM 3075 C CA . ILE A 1 387 ? -11.507 -30.841 40.544 1.00 68.29 385 ILE A CA 1
ATOM 3076 C C . ILE A 1 387 ? -12.236 -29.858 41.460 1.00 69.49 385 ILE A C 1
ATOM 3077 O O . ILE A 1 387 ? -11.629 -28.939 42.011 1.00 73.33 385 ILE A O 1
ATOM 3082 N N . GLU A 1 388 ? -13.544 -30.048 41.597 1.00 69.41 386 GLU A N 1
ATOM 3083 C CA . GLU A 1 388 ? -14.367 -29.201 42.455 1.00 67.48 386 GLU A CA 1
ATOM 3084 C C . GLU A 1 388 ? -13.961 -29.346 43.915 1.00 64.86 386 GLU A C 1
ATOM 3085 O O . GLU A 1 388 ? -13.981 -28.378 44.674 1.00 60.43 386 GLU A O 1
ATOM 3091 N N . GLN A 1 389 ? -13.587 -30.559 44.307 1.00 60.48 387 GLN A N 1
ATOM 3092 C CA . GLN A 1 389 ? -13.248 -30.833 45.699 1.00 71.28 387 GLN A CA 1
ATOM 3093 C C . GLN A 1 389 ? -11.816 -30.423 46.049 1.00 69.53 387 GLN A C 1
ATOM 3094 O O . GLN A 1 389 ? -11.539 -30.019 47.178 1.00 73.03 387 GLN A O 1
ATOM 3100 N N . ASP A 1 390 ? -10.912 -30.519 45.080 1.00 62.95 388 ASP A N 1
ATOM 3101 C CA . ASP A 1 390 ? -9.504 -30.218 45.325 1.00 63.61 388 ASP A CA 1
ATOM 3102 C C . ASP A 1 390 ? -9.083 -28.877 44.731 1.00 54.42 388 ASP A C 1
ATOM 3103 O O . ASP A 1 390 ? -7.900 -28.653 44.478 1.00 51.82 388 ASP A O 1
ATOM 3108 N N . LYS A 1 391 ? -10.065 -28.003 44.518 1.00 49.41 389 LYS A N 1
ATOM 3109 C CA . LYS A 1 391 ? -9.856 -26.631 44.049 1.00 55.82 389 LYS A CA 1
ATOM 3110 C C . LYS A 1 391 ? -8.627 -25.939 44.660 1.00 55.17 389 LYS A C 1
ATOM 3111 O O . LYS A 1 391 ? -7.777 -25.415 43.940 1.00 46.57 389 LYS A O 1
ATOM 3117 N N . GLU A 1 392 ? -8.536 -25.962 45.986 1.00 57.67 390 GLU A N 1
ATOM 3118 C CA . GLU A 1 392 ? -7.479 -25.263 46.720 1.00 67.89 390 GLU A CA 1
ATOM 3119 C C . GLU A 1 392 ? -6.065 -25.761 46.395 1.00 65.02 390 GLU A C 1
ATOM 3120 O O . GLU A 1 392 ? -5.116 -24.977 46.342 1.00 64.66 390 GLU A O 1
ATOM 3126 N N . THR A 1 393 ? -5.924 -27.065 46.187 1.00 60.98 391 THR A N 1
ATOM 3127 C CA . THR A 1 393 ? -4.624 -27.631 45.842 1.00 65.22 391 THR A CA 1
ATOM 3128 C C . THR A 1 393 ? -4.280 -27.333 44.378 1.00 62.38 391 THR A C 1
ATOM 3129 O O . THR A 1 393 ? -3.108 -27.191 44.024 1.00 65.80 391 THR A O 1
ATOM 3133 N N . PHE A 1 394 ? -5.308 -27.226 43.538 1.00 58.83 392 PHE A N 1
ATOM 3134 C CA . PHE A 1 394 ? -5.128 -26.889 42.126 1.00 54.55 392 PHE A CA 1
ATOM 3135 C C . PHE A 1 394 ? -4.634 -25.450 41.963 1.00 57.43 392 PHE A C 1
ATOM 3136 O O . PHE A 1 394 ? -3.706 -25.182 41.197 1.00 53.27 392 PHE A O 1
ATOM 3144 N N . LEU A 1 395 ? -5.262 -24.529 42.688 1.00 53.19 393 LEU A N 1
ATOM 3145 C CA . LEU A 1 395 ? -4.954 -23.108 42.565 1.00 57.10 393 LEU A CA 1
ATOM 3146 C C . LEU A 1 395 ? -3.565 -22.764 43.091 1.00 59.47 393 LEU A C 1
ATOM 3147 O O . LEU A 1 395 ? -3.036 -21.690 42.810 1.00 58.92 393 LEU A O 1
ATOM 3152 N N . ALA A 1 396 ? -2.975 -23.680 43.850 1.00 58.08 394 ALA A N 1
ATOM 3153 C CA . ALA A 1 396 ? -1.605 -23.510 44.311 1.00 64.27 394 ALA A CA 1
ATOM 3154 C C . ALA A 1 396 ? -0.616 -23.751 43.173 1.00 62.65 394 ALA A C 1
ATOM 3155 O O . ALA A 1 396 ? 0.525 -23.290 43.224 1.00 60.29 394 ALA A O 1
ATOM 3157 N N . LYS A 1 397 ? -1.061 -24.478 42.152 1.00 55.57 395 LYS A N 1
ATOM 3158 C CA . LYS A 1 397 ? -0.185 -24.887 41.059 1.00 61.57 395 LYS A CA 1
ATOM 3159 C C . LYS A 1 397 ? -0.492 -24.163 39.745 1.00 55.85 395 LYS A C 1
ATOM 3160 O O . LYS A 1 397 ? 0.422 -23.813 38.994 1.00 55.17 395 LYS A O 1
ATOM 3166 N N . PHE A 1 398 ? -1.774 -23.943 39.469 1.00 50.31 396 PHE A N 1
ATOM 3167 C CA . PHE A 1 398 ? -2.193 -23.329 38.210 1.00 48.97 396 PHE A CA 1
ATOM 3168 C C . PHE A 1 398 ? -3.044 -22.086 38.442 1.00 50.39 396 PHE A C 1
ATOM 3169 O O . PHE A 1 398 ? -3.457 -21.807 39.572 1.00 51.97 396 PHE A O 1
ATOM 3177 N N . SER A 1 399 ? -3.318 -21.353 37.365 1.00 52.53 397 SER A N 1
ATOM 3178 C CA . SER A 1 399 ? -4.084 -20.110 37.457 1.00 52.87 397 SER A CA 1
ATOM 3179 C C . SER A 1 399 ? -5.576 -20.358 37.646 1.00 48.66 397 SER A C 1
ATOM 3180 O O . SER A 1 399 ? -6.064 -21.472 37.453 1.00 47.08 397 SER A O 1
ATOM 3183 N N . GLN A 1 400 ? -6.290 -19.305 38.030 1.00 50.67 398 GLN A N 1
ATOM 3184 C CA . GLN A 1 400 ? -7.740 -19.338 38.139 1.00 50.98 398 GLN A CA 1
ATOM 3185 C C . GLN A 1 400 ? -8.369 -19.570 36.764 1.00 52.76 398 GLN A C 1
ATOM 3186 O O . GLN A 1 400 ? -9.373 -20.271 36.640 1.00 48.94 398 GLN A O 1
ATOM 3192 N N . ASN A 1 401 ? -7.770 -18.975 35.734 1.00 56.09 399 ASN A N 1
ATOM 3193 C CA . ASN A 1 401 ? -8.264 -19.123 34.363 1.00 58.26 399 ASN A CA 1
ATOM 3194 C C . ASN A 1 401 ? -8.208 -20.576 33.899 1.00 53.65 399 ASN A C 1
ATOM 3195 O O . ASN A 1 401 ? -9.111 -21.063 33.215 1.00 51.80 399 ASN A O 1
ATOM 3200 N N . ALA A 1 402 ? -7.131 -21.259 34.272 1.00 52.08 400 ALA A N 1
ATOM 3201 C CA . ALA A 1 402 ? -6.975 -22.675 33.961 1.00 51.62 400 ALA A CA 1
ATOM 3202 C C . ALA A 1 402 ? -8.032 -23.497 34.694 1.00 47.39 400 ALA A C 1
ATOM 3203 O O . ALA A 1 402 ? -8.657 -24.386 34.108 1.00 45.95 400 ALA A O 1
ATOM 3205 N N . TYR A 1 403 ? -8.229 -23.188 35.973 1.00 45.04 401 TYR A N 1
ATOM 3206 C CA . TYR A 1 403 ? -9.211 -23.894 36.796 1.00 43.50 401 TYR A CA 1
ATOM 3207 C C . TYR A 1 403 ? -10.636 -23.803 36.250 1.00 44.34 401 TYR A C 1
ATOM 3208 O O . TYR A 1 403 ? -11.322 -24.818 36.113 1.00 42.63 401 TYR A O 1
ATOM 3217 N N . ASP A 1 404 ? -11.091 -22.590 35.953 1.00 48.04 402 ASP A N 1
ATOM 3218 C CA . ASP A 1 404 ? -12.445 -22.413 35.438 1.00 49.19 402 ASP A CA 1
ATOM 3219 C C . ASP A 1 404 ? -12.639 -23.115 34.087 1.00 48.78 402 ASP A C 1
ATOM 3220 O O . ASP A 1 404 ? -13.716 -23.645 33.807 1.00 50.91 402 ASP A O 1
ATOM 3225 N N . GLY A 1 405 ? -11.592 -23.127 33.264 1.00 46.33 403 GLY A N 1
ATOM 3226 C CA . GLY A 1 405 ? -11.638 -23.803 31.977 1.00 39.85 403 GLY A CA 1
ATOM 3227 C C . GLY A 1 405 ? -11.835 -25.305 32.101 1.00 39.96 403 GLY A C 1
ATOM 3228 O O . GLY A 1 405 ? -12.485 -25.934 31.253 1.00 40.14 403 GLY A O 1
ATOM 3229 N N . LEU A 1 406 ? -11.266 -25.893 33.151 1.00 37.26 404 LEU A N 1
ATOM 3230 C CA . LEU A 1 406 ? -11.479 -27.315 33.408 1.00 39.95 404 LEU A CA 1
ATOM 3231 C C . LEU A 1 406 ? -12.915 -27.565 33.868 1.00 43.56 404 LEU A C 1
ATOM 3232 O O . LEU A 1 406 ? -13.585 -28.483 33.390 1.00 42.97 404 LEU A O 1
ATOM 3237 N N . VAL A 1 407 ? -13.382 -26.748 34.806 1.00 39.64 405 VAL A N 1
ATOM 3238 C CA . VAL A 1 407 ? -14.733 -26.903 35.332 1.00 45.17 405 VAL A CA 1
ATOM 3239 C C . VAL A 1 407 ? -15.780 -26.730 34.236 1.00 40.68 405 VAL A C 1
ATOM 3240 O O . VAL A 1 407 ? -16.697 -27.546 34.108 1.00 40.61 405 VAL A O 1
ATOM 3244 N N . SER A 1 408 ? -15.629 -25.676 33.437 1.00 40.71 406 SER A N 1
ATOM 3245 C CA . SER A 1 408 ? -16.591 -25.381 32.380 1.00 38.90 406 SER A CA 1
ATOM 3246 C C . SER A 1 408 ? -16.510 -26.394 31.250 1.00 33.97 406 SER A C 1
ATOM 3247 O O . SER A 1 408 ? -17.511 -26.695 30.607 1.00 37.91 406 SER A O 1
ATOM 3250 N N . GLY A 1 409 ? -15.316 -26.917 31.006 1.00 37.10 407 GLY A N 1
ATOM 3251 C CA . GLY A 1 409 ? -15.157 -27.910 29.963 1.00 40.74 407 GLY A CA 1
ATOM 3252 C C . GLY A 1 409 ? -15.881 -29.192 30.310 1.00 35.48 407 GLY A C 1
ATOM 3253 O O . GLY A 1 409 ? -16.535 -29.810 29.465 1.00 34.83 407 GLY A O 1
ATOM 3254 N N . TRP A 1 410 ? -15.762 -29.607 31.563 1.00 39.67 408 TRP A N 1
ATOM 3255 C CA . TRP A 1 410 ? -16.379 -30.859 31.976 1.00 31.69 408 TRP A CA 1
ATOM 3256 C C . TRP A 1 410 ? -17.898 -30.704 32.039 1.00 40.95 408 TRP A C 1
ATOM 3257 O O . TRP A 1 410 ? -18.637 -31.593 31.601 1.00 34.10 408 TRP A O 1
ATOM 3268 N N . LYS A 1 411 ? -18.361 -29.557 32.533 1.00 39.55 409 LYS A N 1
ATOM 3269 C CA . LYS A 1 411 ? -19.787 -29.234 32.486 1.00 40.41 409 LYS A CA 1
ATOM 3270 C C . LYS A 1 411 ? -20.314 -29.326 31.049 1.00 40.75 409 LYS A C 1
ATOM 3271 O O . LYS A 1 411 ? -21.333 -29.965 30.791 1.00 40.13 409 LYS A O 1
ATOM 3277 N N . SER A 1 412 ? -19.596 -28.706 30.115 1.00 42.30 410 SER A N 1
ATOM 3278 C CA . SER A 1 412 ? -19.994 -28.714 28.708 1.00 32.98 410 SER A CA 1
ATOM 3279 C C . SER A 1 412 ? -20.054 -30.104 28.070 1.00 32.29 410 SER A C 1
ATOM 3280 O O . SER A 1 412 ? -21.010 -30.424 27.359 1.00 34.74 410 SER A O 1
ATOM 3283 N N . LYS A 1 413 ? -19.034 -30.924 28.305 1.00 36.30 411 LYS A N 1
ATOM 3284 C CA . LYS A 1 413 ? -19.029 -32.280 27.762 1.00 33.15 411 LYS A CA 1
ATOM 3285 C C . LYS A 1 413 ? -20.224 -33.096 28.251 1.00 34.12 411 LYS A C 1
ATOM 3286 O O . LYS A 1 413 ? -20.810 -33.866 27.493 1.00 33.27 411 LYS A O 1
ATOM 3292 N N . LEU A 1 414 ? -20.608 -32.895 29.506 1.00 36.35 412 LEU A N 1
ATOM 3293 C CA . LEU A 1 414 ? -21.783 -33.564 30.048 1.00 41.27 412 LEU A CA 1
ATOM 3294 C C . LEU A 1 414 ? -23.051 -33.201 29.259 1.00 43.72 412 LEU A C 1
ATOM 3295 O O . LEU A 1 414 ? -23.851 -34.077 28.921 1.00 38.63 412 LEU A O 1
ATOM 3300 N N . GLN A 1 415 ? -23.211 -31.925 28.925 1.00 37.85 413 GLN A N 1
ATOM 3301 C CA . GLN A 1 415 ? -24.335 -31.511 28.090 1.00 37.60 413 GLN A CA 1
ATOM 3302 C C . GLN A 1 415 ? -24.231 -32.029 26.641 1.00 39.88 413 GLN A C 1
ATOM 3303 O O . GLN A 1 415 ? -25.248 -32.351 26.014 1.00 38.40 413 GLN A O 1
ATOM 3309 N N . TYR A 1 416 ? -23.011 -32.112 26.112 1.00 34.09 414 TYR A N 1
ATOM 3310 C CA . TYR A 1 416 ? -22.803 -32.650 24.769 1.00 35.16 414 TYR A CA 1
ATOM 3311 C C . TYR A 1 416 ? -23.214 -34.115 24.725 1.00 39.77 414 TYR A C 1
ATOM 3312 O O . TYR A 1 416 ? -23.739 -34.596 23.717 1.00 35.80 414 TYR A O 1
ATOM 3321 N N . ILE A 1 417 ? -22.956 -34.828 25.816 1.00 38.77 415 ILE A N 1
ATOM 3322 C CA . ILE A 1 417 ? -23.378 -36.218 25.920 1.00 40.90 415 ILE A CA 1
ATOM 3323 C C . ILE A 1 417 ? -24.899 -36.286 25.973 1.00 42.18 415 ILE A C 1
ATOM 3324 O O . ILE A 1 417 ? -25.519 -37.131 25.329 1.00 40.91 415 ILE A O 1
ATOM 3329 N N . ALA A 1 418 ? -25.489 -35.381 26.744 1.00 35.29 416 ALA A N 1
ATOM 3330 C CA . ALA A 1 418 ? -26.937 -35.348 26.930 1.00 38.57 416 ALA A CA 1
ATOM 3331 C C . ALA A 1 418 ? -27.686 -35.205 25.610 1.00 42.87 416 ALA A C 1
ATOM 3332 O O . ALA A 1 418 ? -28.742 -35.807 25.410 1.00 44.96 416 ALA A O 1
ATOM 3334 N N . ASP A 1 419 ? -27.140 -34.405 24.706 1.00 40.69 417 ASP A N 1
ATOM 3335 C CA . ASP A 1 419 ? -27.762 -34.216 23.400 1.00 38.54 417 ASP A CA 1
ATOM 3336 C C . ASP A 1 419 ? -27.398 -35.339 22.418 1.00 37.72 417 ASP A C 1
ATOM 3337 O O . ASP A 1 419 ? -27.826 -35.324 21.262 1.00 39.25 417 ASP A O 1
ATOM 3342 N N . ASP A 1 420 ? -26.627 -36.317 22.899 1.00 36.27 418 ASP A N 1
ATOM 3343 C CA . ASP A 1 420 ? -26.049 -37.385 22.063 1.00 33.75 418 ASP A CA 1
ATOM 3344 C C . ASP A 1 420 ? -25.243 -36.814 20.901 1.00 35.65 418 ASP A C 1
ATOM 3345 O O . ASP A 1 420 ? -25.296 -37.324 19.778 1.00 34.85 418 ASP A O 1
ATOM 3350 N N . ASN A 1 421 ? -24.496 -35.748 21.182 1.00 31.11 419 ASN A N 1
ATOM 3351 C CA . ASN A 1 421 ? -23.553 -35.209 20.214 1.00 32.40 419 ASN A CA 1
ATOM 3352 C C . ASN A 1 421 ? -22.193 -35.886 20.423 1.00 28.00 419 ASN A C 1
ATOM 3353 O O . ASN A 1 421 ? -21.601 -36.428 19.492 1.00 31.36 419 ASN A O 1
ATOM 3358 N N . HIS A 1 422 ? -21.723 -35.856 21.667 1.00 30.80 420 HIS A N 1
ATOM 3359 C CA . HIS A 1 422 ? -20.395 -36.353 22.036 1.00 31.16 420 HIS A CA 1
ATOM 3360 C C . HIS A 1 422 ? -20.505 -37.814 22.460 1.00 29.08 420 HIS A C 1
ATOM 3361 O O . HIS A 1 422 ? -21.232 -38.133 23.397 1.00 30.91 420 HIS A O 1
ATOM 3368 N N . ASN A 1 423 ? -19.790 -38.704 21.774 1.00 29.93 421 ASN A N 1
ATOM 3369 C CA . ASN A 1 423 ? -19.751 -40.104 22.172 1.00 27.75 421 ASN A CA 1
ATOM 3370 C C . ASN A 1 423 ? -18.316 -40.546 22.458 1.00 26.00 421 ASN A C 1
ATOM 3371 O O . ASN A 1 423 ? -17.355 -39.900 22.027 1.00 25.81 421 ASN A O 1
ATOM 3376 N N . TRP A 1 424 ? -18.172 -41.653 23.181 1.00 24.25 422 TRP A N 1
ATOM 3377 C CA . TRP A 1 424 ? -16.844 -42.198 23.466 1.00 24.92 422 TRP A CA 1
ATOM 3378 C C . TRP A 1 424 ? -16.853 -43.615 22.931 1.00 26.82 422 TRP A C 1
ATOM 3379 O O . TRP A 1 424 ? -17.557 -44.480 23.468 1.00 27.70 422 TRP A O 1
ATOM 3390 N N . ASN A 1 425 ? -16.101 -43.845 21.854 1.00 26.13 423 ASN A N 1
ATOM 3391 C CA . ASN A 1 425 ? -16.209 -45.082 21.088 1.00 22.11 423 ASN A CA 1
ATOM 3392 C C . ASN A 1 425 ? -15.011 -46.019 21.223 1.00 27.19 423 ASN A C 1
ATOM 3393 O O . ASN A 1 425 ? -13.883 -45.566 21.393 1.00 26.84 423 ASN A O 1
ATOM 3398 N N . PHE A 1 426 ? -15.286 -47.318 21.119 1.00 23.99 424 PHE A N 1
ATOM 3399 C CA . PHE A 1 426 ? -14.287 -48.381 21.187 1.00 25.57 424 PHE A CA 1
ATOM 3400 C C . PHE A 1 426 ? -14.278 -49.136 19.855 1.00 24.53 424 PHE A C 1
ATOM 3401 O O . PHE A 1 426 ? -15.334 -49.422 19.284 1.00 24.91 424 PHE A O 1
ATOM 3409 N N . PHE A 1 427 ? -13.092 -49.446 19.353 1.00 22.05 425 PHE A N 1
ATOM 3410 C CA . PHE A 1 427 ? -12.944 -50.244 18.143 1.00 24.54 425 PHE A CA 1
ATOM 3411 C C . PHE A 1 427 ? -11.792 -51.224 18.343 1.00 22.31 425 PHE A C 1
ATOM 3412 O O . PHE A 1 427 ? -10.729 -50.848 18.832 1.00 22.82 425 PHE A O 1
ATOM 3420 N N . ALA A 1 428 ? -12.009 -52.488 17.993 1.00 20.53 426 ALA A N 1
ATOM 3421 C CA . ALA A 1 428 ? -10.907 -53.453 17.953 1.00 23.96 426 ALA A CA 1
ATOM 3422 C C . ALA A 1 428 ? -11.065 -54.339 16.729 1.00 24.54 426 ALA A C 1
ATOM 3423 O O . ALA A 1 428 ? -12.177 -54.522 16.245 1.00 25.31 426 ALA A O 1
ATOM 3425 N N . ALA A 1 429 ? -9.959 -54.879 16.221 1.00 24.04 427 ALA A N 1
ATOM 3426 C CA . ALA A 1 429 ? -10.006 -55.781 15.074 1.00 20.85 427 ALA A CA 1
ATOM 3427 C C . ALA A 1 429 ? -8.670 -56.473 14.917 1.00 23.24 427 ALA A C 1
ATOM 3428 O O . ALA A 1 429 ? -7.679 -56.104 15.567 1.00 24.36 427 ALA A O 1
ATOM 3430 N N . VAL A 1 430 ? -8.646 -57.482 14.059 1.00 22.17 428 VAL A N 1
ATOM 3431 C CA . VAL A 1 430 ? -7.428 -58.251 13.839 1.00 21.27 428 VAL A CA 1
ATOM 3432 C C . VAL A 1 430 ? -7.030 -58.283 12.356 1.00 24.35 428 VAL A C 1
ATOM 3433 O O . VAL A 1 430 ? -7.887 -58.207 11.463 1.00 23.79 428 VAL A O 1
ATOM 3437 N N . LYS A 1 431 ? -5.728 -58.370 12.108 1.00 25.37 429 LYS A N 1
ATOM 3438 C CA . LYS A 1 431 ? -5.214 -58.530 10.755 1.00 26.88 429 LYS A CA 1
ATOM 3439 C C . LYS A 1 431 ? -5.251 -60.013 10.439 1.00 22.62 429 LYS A C 1
ATOM 3440 O O . LYS A 1 431 ? -4.814 -60.817 11.247 1.00 27.03 429 LYS A O 1
ATOM 3446 N N . PRO A 1 432 ? -5.806 -60.387 9.272 1.00 23.01 430 PRO A N 1
ATOM 3447 C CA . PRO A 1 432 ? -5.979 -61.818 9.004 1.00 26.31 430 PRO A CA 1
ATOM 3448 C C . PRO A 1 432 ? -4.698 -62.621 9.030 1.00 36.79 430 PRO A C 1
ATOM 3449 O O . PRO A 1 432 ? -3.645 -62.054 8.699 1.00 32.57 430 PRO A O 1
ATOM 3453 N N . GLN A 1 433 ? -4.838 -63.874 9.493 1.00 43.33 431 GLN A N 1
ATOM 3454 C CA . GLN A 1 433 ? -3.875 -64.999 9.440 1.00 60.75 431 GLN A CA 1
ATOM 3455 C C . GLN A 1 433 ? -3.221 -65.463 10.759 1.00 68.98 431 GLN A C 1
ATOM 3456 O O . GLN A 1 433 ? -2.301 -66.285 10.739 1.00 73.49 431 GLN A O 1
ATOM 3463 N N . PRO B 1 4 ? 3.812 -56.218 38.382 1.00 48.08 2 PRO B N 1
ATOM 3464 C CA . PRO B 1 4 ? 2.961 -57.369 38.064 1.00 42.17 2 PRO B CA 1
ATOM 3465 C C . PRO B 1 4 ? 3.473 -58.125 36.846 1.00 34.53 2 PRO B C 1
ATOM 3466 O O . PRO B 1 4 ? 3.032 -59.246 36.598 1.00 34.86 2 PRO B O 1
ATOM 3470 N N . ALA B 1 5 ? 4.372 -57.505 36.084 1.00 31.15 3 ALA B N 1
ATOM 3471 C CA . ALA B 1 5 ? 4.935 -58.144 34.897 1.00 31.02 3 ALA B CA 1
ATOM 3472 C C . ALA B 1 5 ? 5.665 -59.429 35.272 1.00 27.31 3 ALA B C 1
ATOM 3473 O O . ALA B 1 5 ? 5.691 -60.391 34.501 1.00 31.78 3 ALA B O 1
ATOM 3475 N N . VAL B 1 6 ? 6.268 -59.442 36.459 1.00 28.07 4 VAL B N 1
ATOM 3476 C CA . VAL B 1 6 ? 6.993 -60.622 36.920 1.00 29.66 4 VAL B CA 1
ATOM 3477 C C . VAL B 1 6 ? 6.047 -61.799 37.132 1.00 26.89 4 VAL B C 1
ATOM 3478 O O . VAL B 1 6 ? 6.300 -62.901 36.647 1.00 26.30 4 VAL B O 1
ATOM 3482 N N . GLU B 1 7 ? 4.957 -61.563 37.855 1.00 30.53 5 GLU B N 1
ATOM 3483 C CA . GLU B 1 7 ? 4.014 -62.631 38.167 1.00 31.93 5 GLU B CA 1
ATOM 3484 C C . GLU B 1 7 ? 3.366 -63.185 36.903 1.00 36.92 5 GLU B C 1
ATOM 3485 O O . GLU B 1 7 ? 3.085 -64.375 36.810 1.00 32.67 5 GLU B O 1
ATOM 3491 N N . ARG B 1 8 ? 3.142 -62.320 35.920 1.00 31.71 6 ARG B N 1
ATOM 3492 C CA . ARG B 1 8 ? 2.631 -62.782 34.638 1.00 31.71 6 ARG B CA 1
ATOM 3493 C C . ARG B 1 8 ? 3.642 -63.662 33.905 1.00 32.40 6 ARG B C 1
ATOM 3494 O O . ARG B 1 8 ? 3.259 -64.643 33.265 1.00 29.80 6 ARG B O 1
ATOM 3502 N N . GLN B 1 9 ? 4.929 -63.331 34.006 1.00 26.30 7 GLN B N 1
ATOM 3503 C CA . GLN B 1 9 ? 5.947 -64.158 33.368 1.00 23.96 7 GLN B CA 1
ATOM 3504 C C . GLN B 1 9 ? 6.047 -65.533 34.037 1.00 26.04 7 GLN B C 1
ATOM 3505 O O . GLN B 1 9 ? 6.271 -66.539 33.359 1.00 28.98 7 GLN B O 1
ATOM 3511 N N . LEU B 1 10 ? 5.892 -65.574 35.361 1.00 29.57 8 LEU B N 1
ATOM 3512 C CA . LEU B 1 10 ? 5.921 -66.853 36.071 1.00 29.18 8 LEU B CA 1
ATOM 3513 C C . LEU B 1 10 ? 4.802 -67.761 35.565 1.00 30.61 8 LEU B C 1
ATOM 3514 O O . LEU B 1 10 ? 5.011 -68.956 35.353 1.00 28.88 8 LEU B O 1
ATOM 3519 N N . ILE B 1 11 ? 3.623 -67.185 35.346 1.00 27.01 9 ILE B N 1
ATOM 3520 C CA . ILE B 1 11 ? 2.484 -67.953 34.839 1.00 32.38 9 ILE B CA 1
ATOM 3521 C C . ILE B 1 11 ? 2.694 -68.390 33.386 1.00 31.80 9 ILE B C 1
ATOM 3522 O O . ILE B 1 11 ? 2.275 -69.484 32.985 1.00 30.88 9 ILE B O 1
ATOM 3527 N N . GLU B 1 12 ? 3.349 -67.543 32.596 1.00 32.83 10 GLU B N 1
ATOM 3528 C CA . GLU B 1 12 ? 3.681 -67.905 31.222 1.00 30.30 10 GLU B CA 1
ATOM 3529 C C . GLU B 1 12 ? 4.622 -69.113 31.191 1.00 34.16 10 GLU B C 1
ATOM 3530 O O . GLU B 1 12 ? 4.467 -70.009 30.354 1.00 31.85 10 GLU B O 1
ATOM 3536 N N . CYS B 1 13 ? 5.590 -69.140 32.108 1.00 28.78 11 CYS B N 1
ATOM 3537 C CA . CYS B 1 13 ? 6.521 -70.268 32.195 1.00 28.81 11 CYS B CA 1
ATOM 3538 C C . CYS B 1 13 ? 5.756 -71.559 32.450 1.00 29.30 11 CYS B C 1
ATOM 3539 O O . CYS B 1 13 ? 6.068 -72.591 31.860 1.00 28.74 11 CYS B O 1
ATOM 3542 N N . LEU B 1 14 ? 4.746 -71.490 33.315 1.00 28.31 12 LEU B N 1
ATOM 3543 C CA . LEU B 1 14 ? 3.895 -72.646 33.595 1.00 30.17 12 LEU B CA 1
ATOM 3544 C C . LEU B 1 14 ? 3.194 -73.116 32.325 1.00 33.54 12 LEU B C 1
ATOM 3545 O O . LEU B 1 14 ? 3.107 -74.317 32.060 1.00 33.42 12 LEU B O 1
ATOM 3550 N N . HIS B 1 15 ? 2.716 -72.168 31.527 1.00 29.04 13 HIS B N 1
ATOM 3551 C CA . HIS B 1 15 ? 2.002 -72.521 30.297 1.00 30.96 13 HIS B CA 1
ATOM 3552 C C . HIS B 1 15 ? 2.892 -72.990 29.146 1.00 34.46 13 HIS B C 1
ATOM 3553 O O . HIS B 1 15 ? 2.389 -73.520 28.162 1.00 39.43 13 HIS B O 1
ATOM 3560 N N . HIS B 1 16 ? 4.205 -72.806 29.259 1.00 33.52 14 HIS B N 1
ATOM 3561 C CA . HIS B 1 16 ? 5.123 -73.402 28.287 1.00 32.49 14 HIS B CA 1
ATOM 3562 C C . HIS B 1 16 ? 5.009 -74.918 28.390 1.00 36.08 14 HIS B C 1
ATOM 3563 O O . HIS B 1 16 ? 5.153 -75.642 27.396 1.00 37.90 14 HIS B O 1
ATOM 3570 N N . VAL B 1 17 ? 4.753 -75.393 29.605 1.00 33.21 15 VAL B N 1
ATOM 3571 C CA . VAL B 1 17 ? 4.616 -76.824 29.851 1.00 37.05 15 VAL B CA 1
ATOM 3572 C C . VAL B 1 17 ? 3.182 -77.319 29.653 1.00 45.20 15 VAL B C 1
ATOM 3573 O O . VAL B 1 17 ? 2.942 -78.247 28.876 1.00 49.46 15 VAL B O 1
ATOM 3577 N N . ILE B 1 18 ? 2.229 -76.692 30.336 1.00 38.07 16 ILE B N 1
ATOM 3578 C CA . ILE B 1 18 ? 0.853 -77.189 30.316 1.00 38.62 16 ILE B CA 1
ATOM 3579 C C . ILE B 1 18 ? 0.012 -76.630 29.163 1.00 42.95 16 ILE B C 1
ATOM 3580 O O . ILE B 1 18 ? -1.153 -77.005 28.999 1.00 44.30 16 ILE B O 1
ATOM 3585 N N . LYS B 1 19 ? 0.602 -75.734 28.375 1.00 45.98 17 LYS B N 1
ATOM 3586 C CA . LYS B 1 19 ? -0.052 -75.207 27.173 1.00 53.73 17 LYS B CA 1
ATOM 3587 C C . LYS B 1 19 ? -1.336 -74.433 27.464 1.00 49.31 17 LYS B C 1
ATOM 3588 O O . LYS B 1 19 ? -1.342 -73.495 28.263 1.00 47.01 17 LYS B O 1
ATOM 3594 N N . GLY B 1 20 ? -2.419 -74.836 26.805 1.00 57.82 18 GLY B N 1
ATOM 3595 C CA . GLY B 1 20 ? -3.691 -74.145 26.919 1.00 60.67 18 GLY B CA 1
ATOM 3596 C C . GLY B 1 20 ? -4.526 -74.594 28.101 1.00 62.39 18 GLY B C 1
ATOM 3597 O O . GLY B 1 20 ? -5.568 -74.005 28.394 1.00 70.75 18 GLY B O 1
ATOM 3598 N N . ALA B 1 21 ? -4.074 -75.640 28.782 1.00 59.43 19 ALA B N 1
ATOM 3599 C CA . ALA B 1 21 ? -4.765 -76.124 29.973 1.00 64.95 19 ALA B CA 1
ATOM 3600 C C . ALA B 1 21 ? -4.663 -75.113 31.109 1.00 59.70 19 ALA B C 1
ATOM 3601 O O . ALA B 1 21 ? -3.745 -74.291 31.145 1.00 56.08 19 ALA B O 1
ATOM 3603 N N . GLU B 1 22 ? -5.618 -75.177 32.030 1.00 54.81 20 GLU B N 1
ATOM 3604 C CA . GLU B 1 22 ? -5.543 -74.421 33.271 1.00 56.05 20 GLU B CA 1
ATOM 3605 C C . GLU B 1 22 ? -5.458 -75.428 34.409 1.00 53.83 20 GLU B C 1
ATOM 3606 O O . GLU B 1 22 ? -6.184 -76.423 34.414 1.00 54.64 20 GLU B O 1
ATOM 3612 N N . PRO B 1 23 ? -4.560 -75.182 35.373 1.00 52.47 21 PRO B N 1
ATOM 3613 C CA . PRO B 1 23 ? -4.301 -76.169 36.425 1.00 54.81 21 PRO B CA 1
ATOM 3614 C C . PRO B 1 23 ? -5.499 -76.263 37.360 1.00 47.95 21 PRO B C 1
ATOM 3615 O O . PRO B 1 23 ? -6.163 -75.247 37.573 1.00 48.17 21 PRO B O 1
ATOM 3619 N N . GLN B 1 24 ? -5.773 -77.447 37.900 1.00 48.25 22 GLN B N 1
ATOM 3620 C CA . GLN B 1 24 ? -6.885 -77.619 38.833 1.00 53.99 22 GLN B CA 1
ATOM 3621 C C . GLN B 1 24 ? -6.514 -77.139 40.231 1.00 54.19 22 GLN B C 1
ATOM 3622 O O . GLN B 1 24 ? -7.282 -76.422 40.879 1.00 49.55 22 GLN B O 1
ATOM 3628 N N . GLN B 1 25 ? -5.340 -77.560 40.694 1.00 48.63 23 GLN B N 1
ATOM 3629 C CA . GLN B 1 25 ? -4.813 -77.151 41.993 1.00 47.60 23 GLN B CA 1
ATOM 3630 C C . GLN B 1 25 ? -3.497 -76.399 41.798 1.00 44.01 23 GLN B C 1
ATOM 3631 O O . GLN B 1 25 ? -2.566 -76.916 41.181 1.00 44.22 23 GLN B O 1
ATOM 3637 N N . VAL B 1 26 ? -3.427 -75.172 42.302 1.00 41.51 24 VAL B N 1
ATOM 3638 C CA . VAL B 1 26 ? -2.175 -74.420 42.273 1.00 40.21 24 VAL B CA 1
ATOM 3639 C C . VAL B 1 26 ? -1.752 -74.056 43.692 1.00 41.39 24 VAL B C 1
ATOM 3640 O O . VAL B 1 26 ? -2.561 -73.560 44.481 1.00 42.63 24 VAL B O 1
ATOM 3644 N N . GLY B 1 27 ? -0.492 -74.329 44.024 1.00 38.88 25 GLY B N 1
ATOM 3645 C CA . GLY B 1 27 ? 0.054 -73.938 45.316 1.00 35.04 25 GLY B CA 1
ATOM 3646 C C . GLY B 1 27 ? 1.015 -72.776 45.142 1.00 36.67 25 GLY B C 1
ATOM 3647 O O . GLY B 1 27 ? 1.780 -72.730 44.174 1.00 36.90 25 GLY B O 1
ATOM 3648 N N . ILE B 1 28 ? 0.964 -71.820 46.064 1.00 34.06 26 ILE B N 1
ATOM 3649 C CA . ILE B 1 28 ? 1.821 -70.642 45.976 1.00 38.80 26 ILE B CA 1
ATOM 3650 C C . ILE B 1 28 ? 2.608 -70.417 47.267 1.00 38.89 26 ILE B C 1
ATOM 3651 O O . ILE B 1 28 ? 2.027 -70.268 48.348 1.00 39.05 26 ILE B O 1
ATOM 3656 N N . LEU B 1 29 ? 3.932 -70.416 47.147 1.00 36.98 27 LEU B N 1
ATOM 3657 C CA . LEU B 1 29 ? 4.817 -70.108 48.270 1.00 34.26 27 LEU B CA 1
ATOM 3658 C C . LEU B 1 29 ? 5.475 -68.765 47.977 1.00 36.94 27 LEU B C 1
ATOM 3659 O O . LEU B 1 29 ? 6.359 -68.665 47.128 1.00 31.45 27 LEU B O 1
ATOM 3664 N N . CYS B 1 30 ? 5.028 -67.727 48.673 1.00 39.99 28 CYS B N 1
ATOM 3665 C CA . CYS B 1 30 ? 5.463 -66.370 48.372 1.00 42.09 28 CYS B CA 1
ATOM 3666 C C . CYS B 1 30 ? 5.294 -65.487 49.607 1.00 44.39 28 CYS B C 1
ATOM 3667 O O . CYS B 1 30 ? 4.175 -65.108 49.949 1.00 45.09 28 CYS B O 1
ATOM 3670 N N . PRO B 1 31 ? 6.411 -65.167 50.279 1.00 43.79 29 PRO B N 1
ATOM 3671 C CA . PRO B 1 31 ? 6.417 -64.415 51.543 1.00 47.86 29 PRO B CA 1
ATOM 3672 C C . PRO B 1 31 ? 5.827 -63.010 51.421 1.00 49.64 29 PRO B C 1
ATOM 3673 O O . PRO B 1 31 ? 5.291 -62.492 52.403 1.00 48.82 29 PRO B O 1
ATOM 3677 N N . GLN B 1 32 ? 5.934 -62.403 50.243 1.00 50.69 30 GLN B N 1
ATOM 3678 C CA . GLN B 1 32 ? 5.444 -61.038 50.033 1.00 55.91 30 GLN B CA 1
ATOM 3679 C C . GLN B 1 32 ? 3.974 -61.020 49.580 1.00 51.65 30 GLN B C 1
ATOM 3680 O O . GLN B 1 32 ? 3.644 -61.463 48.479 1.00 46.64 30 GLN B O 1
ATOM 3686 N N . ASP B 1 33 ? 3.096 -60.506 50.440 1.00 49.85 31 ASP B N 1
ATOM 3687 C CA . ASP B 1 33 ? 1.649 -60.580 50.217 1.00 47.08 31 ASP B CA 1
ATOM 3688 C C . ASP B 1 33 ? 1.165 -59.928 48.916 1.00 47.28 31 ASP B C 1
ATOM 3689 O O . ASP B 1 33 ? 0.266 -60.453 48.256 1.00 49.63 31 ASP B O 1
ATOM 3694 N N . ASP B 1 34 ? 1.753 -58.791 48.553 1.00 48.29 32 ASP B N 1
ATOM 3695 C CA . ASP B 1 34 ? 1.394 -58.108 47.309 1.00 55.65 32 ASP B CA 1
ATOM 3696 C C . ASP B 1 34 ? 1.703 -58.984 46.094 1.00 52.13 32 ASP B C 1
ATOM 3697 O O . ASP B 1 34 ? 0.927 -59.045 45.134 1.00 49.46 32 ASP B O 1
ATOM 3702 N N . GLN B 1 35 ? 2.837 -59.671 46.144 1.00 48.33 33 GLN B N 1
ATOM 3703 C CA . GLN B 1 35 ? 3.222 -60.565 45.060 1.00 50.61 33 GLN B CA 1
ATOM 3704 C C . GLN B 1 35 ? 2.335 -61.813 45.026 1.00 46.67 33 GLN B C 1
ATOM 3705 O O . GLN B 1 35 ? 2.007 -62.308 43.949 1.00 43.14 33 GLN B O 1
ATOM 3711 N N . ARG B 1 36 ? 1.937 -62.311 46.196 1.00 42.40 34 ARG B N 1
ATOM 3712 C CA . ARG B 1 36 ? 1.069 -63.491 46.257 1.00 44.03 34 ARG B CA 1
ATOM 3713 C C . ARG B 1 36 ? -0.299 -63.229 45.642 1.00 44.21 34 ARG B C 1
ATOM 3714 O O . ARG B 1 36 ? -0.804 -64.032 44.853 1.00 46.38 34 ARG B O 1
ATOM 3722 N N . LYS B 1 37 ? -0.900 -62.105 46.013 1.00 45.06 35 LYS B N 1
ATOM 3723 C CA . LYS B 1 37 ? -2.242 -61.780 45.558 1.00 52.36 35 LYS B CA 1
ATOM 3724 C C . LYS B 1 37 ? -2.278 -61.553 44.056 1.00 48.05 35 LYS B C 1
ATOM 3725 O O . LYS B 1 37 ? -3.231 -61.944 43.380 1.00 51.45 35 LYS B O 1
ATOM 3731 N N . ALA B 1 38 ? -1.227 -60.927 43.541 1.00 43.33 36 ALA B N 1
ATOM 3732 C CA . ALA B 1 38 ? -1.086 -60.728 42.108 1.00 44.21 36 ALA B CA 1
ATOM 3733 C C . ALA B 1 38 ? -1.064 -62.078 41.400 1.00 47.09 36 ALA B C 1
ATOM 3734 O O . ALA B 1 38 ? -1.675 -62.250 40.344 1.00 53.29 36 ALA B O 1
ATOM 3736 N N . LEU B 1 39 ? -0.346 -63.033 41.988 1.00 46.01 37 LEU B N 1
ATOM 3737 C CA . LEU B 1 39 ? -0.307 -64.397 41.470 1.00 45.15 37 LEU B CA 1
ATOM 3738 C C . LEU B 1 39 ? -1.689 -65.049 41.491 1.00 45.54 37 LEU B C 1
ATOM 3739 O O . LEU B 1 39 ? -2.130 -65.621 40.493 1.00 46.85 37 LEU B O 1
ATOM 3744 N N . THR B 1 40 ? -2.366 -64.955 42.632 1.00 44.00 38 THR B N 1
ATOM 3745 C CA . THR B 1 40 ? -3.666 -65.587 42.820 1.00 44.81 38 THR B CA 1
ATOM 3746 C C . THR B 1 40 ? -4.708 -65.103 41.810 1.00 44.74 38 THR B C 1
ATOM 3747 O O . THR B 1 40 ? -5.464 -65.905 41.256 1.00 46.53 38 THR B O 1
ATOM 3751 N N . GLU B 1 41 ? -4.736 -63.797 41.561 1.00 47.43 39 GLU B N 1
ATOM 3752 C CA . GLU B 1 41 ? -5.723 -63.220 40.651 1.00 63.77 39 GLU B CA 1
ATOM 3753 C C . GLU B 1 41 ? -5.410 -63.448 39.173 1.00 65.46 39 GLU B C 1
ATOM 3754 O O . GLU B 1 41 ? -6.106 -62.930 38.302 1.00 69.03 39 GLU B O 1
ATOM 3760 N N . GLN B 1 42 ? -4.371 -64.228 38.894 1.00 61.14 40 GLN B N 1
ATOM 3761 C CA . GLN B 1 42 ? -4.054 -64.614 37.527 1.00 59.09 40 GLN B CA 1
ATOM 3762 C C . GLN B 1 42 ? -4.845 -65.856 37.124 1.00 54.32 40 GLN B C 1
ATOM 3763 O O . GLN B 1 42 ? -4.981 -66.151 35.939 1.00 58.73 40 GLN B O 1
ATOM 3769 N N . PHE B 1 43 ? -5.368 -66.577 38.112 1.00 52.93 41 PHE B N 1
ATOM 3770 C CA . PHE B 1 43 ? -6.110 -67.815 37.849 1.00 60.07 41 PHE B CA 1
ATOM 3771 C C . PHE B 1 43 ? -7.627 -67.627 37.873 1.00 58.85 41 PHE B C 1
ATOM 3772 O O . PHE B 1 43 ? -8.142 -66.729 38.542 1.00 61.42 41 PHE B O 1
ATOM 3780 N N . GLY B 1 44 ? -8.334 -68.484 37.141 1.00 57.31 42 GLY B N 1
ATOM 3781 C CA . GLY B 1 44 ? -9.776 -68.365 37.003 1.00 64.29 42 GLY B CA 1
ATOM 3782 C C . GLY B 1 44 ? -10.573 -69.312 37.882 1.00 66.68 42 GLY B C 1
ATOM 3783 O O . GLY B 1 44 ? -10.047 -69.882 38.838 1.00 64.95 42 GLY B O 1
ATOM 3784 N N . SER B 1 45 ? -11.849 -69.481 37.543 1.00 69.82 43 SER B N 1
ATOM 3785 C CA . SER B 1 45 ? -12.777 -70.288 38.331 1.00 70.85 43 SER B CA 1
ATOM 3786 C C . SER B 1 45 ? -12.454 -71.780 38.313 1.00 66.82 43 SER B C 1
ATOM 3787 O O . SER B 1 45 ? -12.812 -72.505 39.241 1.00 65.59 43 SER B O 1
ATOM 3790 N N . LYS B 1 46 ? -11.777 -72.234 37.260 1.00 69.25 44 LYS B N 1
ATOM 3791 C CA . LYS B 1 46 ? -11.446 -73.652 37.104 1.00 74.16 44 LYS B CA 1
ATOM 3792 C C . LYS B 1 46 ? -10.261 -74.078 37.971 1.00 70.27 44 LYS B C 1
ATOM 3793 O O . LYS B 1 46 ? -9.906 -75.259 38.019 1.00 70.94 44 LYS B O 1
ATOM 3799 N N . THR B 1 47 ? -9.658 -73.111 38.656 1.00 62.59 45 THR B N 1
ATOM 3800 C CA . THR B 1 47 ? -8.464 -73.356 39.456 1.00 53.41 45 THR B CA 1
ATOM 3801 C C . THR B 1 47 ? -8.701 -73.034 40.925 1.00 54.07 45 THR B C 1
ATOM 3802 O O . THR B 1 47 ? -9.135 -71.932 41.258 1.00 57.50 45 THR B O 1
ATOM 3806 N N . ALA B 1 48 ? -8.417 -73.993 41.802 1.00 51.04 46 ALA B N 1
ATOM 3807 C CA . ALA B 1 48 ? -8.420 -73.730 43.238 1.00 54.81 46 ALA B CA 1
ATOM 3808 C C . ALA B 1 48 ? -6.992 -73.453 43.685 1.00 56.11 46 ALA B C 1
ATOM 3809 O O . ALA B 1 48 ? -6.080 -74.220 43.370 1.00 54.72 46 ALA B O 1
ATOM 3811 N N . THR B 1 49 ? -6.800 -72.355 44.410 1.00 55.87 47 THR B N 1
ATOM 3812 C CA . THR B 1 49 ? -5.466 -71.944 44.837 1.00 55.59 47 THR B CA 1
ATOM 3813 C C . THR B 1 49 ? -5.274 -72.062 46.345 1.00 51.64 47 THR B C 1
ATOM 3814 O O . THR B 1 49 ? -6.188 -71.799 47.127 1.00 51.19 47 THR B O 1
ATOM 3818 N N . SER B 1 50 ? -4.075 -72.472 46.742 1.00 43.08 48 SER B N 1
ATOM 3819 C CA . SER B 1 50 ? -3.706 -72.548 48.148 1.00 46.06 48 SER B CA 1
ATOM 3820 C C . SER B 1 50 ? -2.351 -71.875 48.316 1.00 41.81 48 SER B C 1
ATOM 3821 O O . SER B 1 50 ? -1.528 -71.890 47.399 1.00 43.29 48 SER B O 1
ATOM 3824 N N . PHE B 1 51 ? -2.116 -71.261 49.469 1.00 44.65 49 PHE B N 1
ATOM 3825 C CA . PHE B 1 51 ? -0.849 -70.567 49.669 1.00 43.29 49 PHE B CA 1
ATOM 3826 C C . PHE B 1 51 ? -0.249 -70.784 51.054 1.00 46.35 49 PHE B C 1
ATOM 3827 O O . PHE B 1 51 ? -0.960 -71.105 52.006 1.00 51.10 49 PHE B O 1
ATOM 3835 N N . CYS B 1 52 ? 1.068 -70.618 51.146 1.00 46.12 50 CYS B N 1
ATOM 3836 C CA . CYS B 1 52 ? 1.772 -70.597 52.428 1.00 49.36 50 CYS B CA 1
ATOM 3837 C C . CYS B 1 52 ? 2.910 -69.584 52.321 1.00 51.49 50 CYS B C 1
ATOM 3838 O O . CYS B 1 52 ? 3.237 -69.132 51.219 1.00 47.66 50 CYS B O 1
ATOM 3841 N N . LYS B 1 53 ? 3.511 -69.225 53.453 1.00 54.88 51 LYS B N 1
ATOM 3842 C CA . LYS B 1 53 ? 4.484 -68.132 53.470 1.00 56.38 51 LYS B CA 1
ATOM 3843 C C . LYS B 1 53 ? 5.893 -68.564 53.878 1.00 56.31 51 LYS B C 1
ATOM 3844 O O . LYS B 1 53 ? 6.849 -67.804 53.714 1.00 58.66 51 LYS B O 1
ATOM 3850 N N . GLU B 1 54 ? 6.018 -69.778 54.405 1.00 57.53 52 GLU B N 1
ATOM 3851 C CA . GLU B 1 54 ? 7.332 -70.358 54.686 1.00 63.36 52 GLU B CA 1
ATOM 3852 C C . GLU B 1 54 ? 7.465 -71.736 54.059 1.00 57.44 52 GLU B C 1
ATOM 3853 O O . GLU B 1 54 ? 6.463 -72.424 53.850 1.00 58.86 52 GLU B O 1
ATOM 3859 N N . VAL B 1 55 ? 8.702 -72.131 53.763 1.00 54.27 53 VAL B N 1
ATOM 3860 C CA . VAL B 1 55 ? 8.976 -73.465 53.241 1.00 57.12 53 VAL B CA 1
ATOM 3861 C C . VAL B 1 55 ? 8.340 -74.520 54.135 1.00 58.04 53 VAL B C 1
ATOM 3862 O O . VAL B 1 55 ? 7.697 -75.448 53.657 1.00 53.79 53 VAL B O 1
ATOM 3866 N N . ASP B 1 56 ? 8.479 -74.345 55.441 1.00 71.46 54 ASP B N 1
ATOM 3867 C CA . ASP B 1 56 ? 8.015 -75.352 56.384 1.00 80.76 54 ASP B CA 1
ATOM 3868 C C . ASP B 1 56 ? 6.498 -75.572 56.420 1.00 76.58 54 ASP B C 1
ATOM 3869 O O . ASP B 1 56 ? 6.032 -76.554 56.991 1.00 82.71 54 ASP B O 1
ATOM 3874 N N . SER B 1 57 ? 5.728 -74.679 55.806 1.00 66.66 55 SER B N 1
ATOM 3875 C CA . SER B 1 57 ? 4.288 -74.907 55.699 1.00 62.22 55 SER B CA 1
ATOM 3876 C C . SER B 1 57 ? 3.888 -75.423 54.311 1.00 52.02 55 SER B C 1
ATOM 3877 O O . SER B 1 57 ? 2.704 -75.514 53.989 1.00 52.14 55 SER B O 1
ATOM 3880 N N . LEU B 1 58 ? 4.888 -75.776 53.501 1.00 51.14 56 LEU B N 1
ATOM 3881 C CA . LEU B 1 58 ? 4.647 -76.409 52.205 1.00 50.25 56 LEU B CA 1
ATOM 3882 C C . LEU B 1 58 ? 3.997 -77.778 52.426 1.00 50.17 56 LEU B C 1
ATOM 3883 O O . LEU B 1 58 ? 3.328 -78.314 51.542 1.00 48.32 56 LEU B O 1
ATOM 3888 N N . LYS B 1 59 ? 4.175 -78.324 53.626 1.00 53.58 57 LYS B N 1
ATOM 3889 C CA . LYS B 1 59 ? 3.604 -79.621 53.972 1.00 59.97 57 LYS B CA 1
ATOM 3890 C C . LYS B 1 59 ? 2.086 -79.571 54.091 1.00 59.84 57 LYS B C 1
ATOM 3891 O O . LYS B 1 59 ? 1.425 -80.611 54.099 1.00 64.63 57 LYS B O 1
ATOM 3897 N N . ASN B 1 60 ? 1.539 -78.362 54.183 1.00 54.79 58 ASN B N 1
ATOM 3898 C CA . ASN B 1 60 ? 0.092 -78.176 54.233 1.00 60.81 58 ASN B CA 1
ATOM 3899 C C . ASN B 1 60 ? -0.523 -78.166 52.835 1.00 59.38 58 ASN B C 1
ATOM 3900 O O . ASN B 1 60 ? -1.746 -78.107 52.681 1.00 57.55 58 ASN B O 1
ATOM 3905 N N . LEU B 1 61 ? 0.338 -78.218 51.822 1.00 56.25 59 LEU B N 1
ATOM 3906 C CA . LEU B 1 61 ? -0.098 -78.208 50.430 1.00 53.90 59 LEU B CA 1
ATOM 3907 C C . LEU B 1 61 ? 0.020 -79.614 49.840 1.00 54.96 59 LEU B C 1
ATOM 3908 O O . LEU B 1 61 ? 0.977 -80.336 50.128 1.00 56.00 59 LEU B O 1
ATOM 3913 N N . SER B 1 62 ? -0.954 -80.004 49.020 1.00 53.65 60 SER B N 1
ATOM 3914 C CA . SER B 1 62 ? -0.980 -81.357 48.465 1.00 49.34 60 SER B CA 1
ATOM 3915 C C . SER B 1 62 ? -1.730 -81.439 47.135 1.00 49.63 60 SER B C 1
ATOM 3916 O O . SER B 1 62 ? -2.571 -80.589 46.829 1.00 53.19 60 SER B O 1
ATOM 3919 N N . ASN B 1 63 ? -1.411 -82.468 46.352 1.00 50.69 61 ASN B N 1
ATOM 3920 C CA . ASN B 1 63 ? -2.083 -82.746 45.083 1.00 55.37 61 ASN B CA 1
ATOM 3921 C C . ASN B 1 63 ? -2.116 -81.556 44.120 1.00 49.64 61 ASN B C 1
ATOM 3922 O O . ASN B 1 63 ? -3.133 -81.289 43.473 1.00 52.07 61 ASN B O 1
ATOM 3927 N N . LEU B 1 64 ? -0.994 -80.847 44.030 1.00 39.04 62 LEU B N 1
ATOM 3928 C CA . LEU B 1 64 ? -0.890 -79.677 43.159 1.00 41.72 62 LEU B CA 1
ATOM 3929 C C . LEU B 1 64 ? -0.565 -80.054 41.719 1.00 37.24 62 LEU B C 1
ATOM 3930 O O . LEU B 1 64 ? 0.191 -80.998 41.467 1.00 40.66 62 LEU B O 1
ATOM 3935 N N . ASP B 1 65 ? -1.136 -79.311 40.773 1.00 41.78 63 ASP B N 1
ATOM 3936 C CA . ASP B 1 65 ? -0.767 -79.443 39.368 1.00 38.01 63 ASP B CA 1
ATOM 3937 C C . ASP B 1 65 ? 0.381 -78.483 39.085 1.00 36.12 63 ASP B C 1
ATOM 3938 O O . ASP B 1 65 ? 1.169 -78.681 38.159 1.00 37.08 63 ASP B O 1
ATOM 3943 N N . ALA B 1 66 ? 0.468 -77.440 39.905 1.00 37.54 64 ALA B N 1
ATOM 3944 C CA . ALA B 1 66 ? 1.524 -76.443 39.768 1.00 33.29 64 ALA B CA 1
ATOM 3945 C C . ALA B 1 66 ? 1.858 -75.869 41.132 1.00 34.22 64 ALA B C 1
ATOM 3946 O O . ALA B 1 66 ? 0.966 -75.631 41.944 1.00 35.76 64 ALA B O 1
ATOM 3948 N N . LEU B 1 67 ? 3.144 -75.645 41.368 1.00 36.39 65 LEU B N 1
ATOM 3949 C CA . LEU B 1 67 ? 3.608 -75.000 42.586 1.00 32.41 65 LEU B CA 1
ATOM 3950 C C . LEU B 1 67 ? 4.517 -73.859 42.167 1.00 31.95 65 LEU B C 1
ATOM 3951 O O . LEU B 1 67 ? 5.491 -74.059 41.435 1.00 30.45 65 LEU B O 1
ATOM 3956 N N . ILE B 1 68 ? 4.180 -72.656 42.607 1.00 30.41 66 ILE B N 1
ATOM 3957 C CA . ILE B 1 68 ? 4.938 -71.475 42.242 1.00 30.63 66 ILE B CA 1
ATOM 3958 C C . ILE B 1 68 ? 5.620 -70.947 43.496 1.00 32.45 66 ILE B C 1
ATOM 3959 O O . ILE B 1 68 ? 4.955 -70.636 44.490 1.00 37.31 66 ILE B O 1
ATOM 3964 N N . VAL B 1 69 ? 6.946 -70.893 43.454 1.00 30.29 67 VAL B N 1
ATOM 3965 C CA . VAL B 1 69 ? 7.750 -70.501 44.608 1.00 29.16 67 VAL B CA 1
ATOM 3966 C C . VAL B 1 69 ? 8.502 -69.230 44.249 1.00 34.13 67 VAL B C 1
ATOM 3967 O O . VAL B 1 69 ? 9.389 -69.246 43.390 1.00 34.92 67 VAL B O 1
ATOM 3971 N N . ASN B 1 70 ? 8.133 -68.128 44.893 1.00 32.07 68 ASN B N 1
ATOM 3972 C CA . ASN B 1 70 ? 8.622 -66.812 44.481 1.00 34.06 68 ASN B CA 1
ATOM 3973 C C . ASN B 1 70 ? 9.389 -66.086 45.588 1.00 31.62 68 ASN B C 1
ATOM 3974 O O . ASN B 1 70 ? 8.797 -65.663 46.579 1.00 33.94 68 ASN B O 1
ATOM 3979 N N . GLN B 1 71 ? 10.704 -65.962 45.402 1.00 30.91 69 GLN B N 1
ATOM 3980 C CA . GLN B 1 71 ? 11.604 -65.274 46.339 1.00 34.82 69 GLN B CA 1
ATOM 3981 C C . GLN B 1 71 ? 11.507 -65.836 47.749 1.00 38.48 69 GLN B C 1
ATOM 3982 O O . GLN B 1 71 ? 11.493 -65.089 48.725 1.00 38.38 69 GLN B O 1
ATOM 3988 N N . ALA B 1 72 ? 11.459 -67.158 47.857 1.00 37.61 70 ALA B N 1
ATOM 3989 C CA . ALA B 1 72 ? 11.217 -67.784 49.152 1.00 38.63 70 ALA B CA 1
ATOM 3990 C C . ALA B 1 72 ? 12.421 -68.553 49.678 1.00 41.52 70 ALA B C 1
ATOM 3991 O O . ALA B 1 72 ? 12.361 -69.124 50.767 1.00 41.35 70 ALA B O 1
ATOM 3993 N N . LEU B 1 73 ? 13.512 -68.558 48.917 1.00 37.72 71 LEU B N 1
ATOM 3994 C CA . LEU B 1 73 ? 14.637 -69.435 49.226 1.00 38.25 71 LEU B CA 1
ATOM 3995 C C . LEU B 1 73 ? 15.954 -68.715 49.543 1.00 42.73 71 LEU B C 1
ATOM 3996 O O . LEU B 1 73 ? 17.027 -69.276 49.310 1.00 41.79 71 LEU B O 1
ATOM 4001 N N . ASP B 1 74 ? 15.872 -67.494 50.073 1.00 44.42 72 ASP B N 1
ATOM 4002 C CA . ASP B 1 74 ? 17.064 -66.732 50.472 1.00 49.36 72 ASP B CA 1
ATOM 4003 C C . ASP B 1 74 ? 18.024 -67.564 51.320 1.00 51.09 72 ASP B C 1
ATOM 4004 O O . ASP B 1 74 ? 19.237 -67.533 51.109 1.00 56.59 72 ASP B O 1
ATOM 4009 N N . GLU B 1 75 ? 17.471 -68.316 52.268 1.00 47.54 73 GLU B N 1
ATOM 4010 C CA . GLU B 1 75 ? 18.276 -69.122 53.178 1.00 50.41 73 GLU B CA 1
ATOM 4011 C C . GLU B 1 75 ? 18.697 -70.450 52.561 1.00 49.45 73 GLU B C 1
ATOM 4012 O O . GLU B 1 75 ? 19.822 -70.909 52.756 1.00 53.71 73 GLU B O 1
ATOM 4018 N N . GLU B 1 76 ? 17.779 -71.070 51.830 1.00 44.13 74 GLU B N 1
ATOM 4019 C CA . GLU B 1 76 ? 17.995 -72.420 51.317 1.00 48.18 74 GLU B CA 1
ATOM 4020 C C . GLU B 1 76 ? 19.113 -72.487 50.276 1.00 46.93 74 GLU B C 1
ATOM 4021 O O . GLU B 1 76 ? 19.826 -73.488 50.193 1.00 46.75 74 GLU B O 1
ATOM 4027 N N . ILE B 1 77 ? 19.280 -71.425 49.488 1.00 47.12 75 ILE B N 1
ATOM 4028 C CA . ILE B 1 77 ? 20.337 -71.415 48.473 1.00 49.20 75 ILE B CA 1
ATOM 4029 C C . ILE B 1 77 ? 21.740 -71.367 49.083 1.00 55.47 75 ILE B C 1
ATOM 4030 O O . ILE B 1 77 ? 22.736 -71.517 48.376 1.00 53.34 75 ILE B O 1
ATOM 4035 N N . ASN B 1 78 ? 21.816 -71.166 50.396 1.00 57.37 76 ASN B N 1
ATOM 4036 C CA . ASN B 1 78 ? 23.099 -71.164 51.095 1.00 67.76 76 ASN B CA 1
ATOM 4037 C C . ASN B 1 78 ? 23.182 -72.214 52.202 1.00 69.36 76 ASN B C 1
ATOM 4038 O O . ASN B 1 78 ? 24.029 -72.124 53.090 1.00 72.97 76 ASN B O 1
ATOM 4043 N N . ASP B 1 79 ? 22.302 -73.210 52.143 1.00 64.11 77 ASP B N 1
ATOM 4044 C CA . ASP B 1 79 ? 22.267 -74.272 53.148 1.00 57.39 77 ASP B CA 1
ATOM 4045 C C . ASP B 1 79 ? 21.690 -75.554 52.547 1.00 52.78 77 ASP B C 1
ATOM 4046 O O . ASP B 1 79 ? 20.480 -75.660 52.342 1.00 54.45 77 ASP B O 1
ATOM 4051 N N . SER B 1 80 ? 22.562 -76.524 52.288 1.00 53.13 78 SER B N 1
ATOM 4052 C CA . SER B 1 80 ? 22.176 -77.786 51.658 1.00 55.24 78 SER B CA 1
ATOM 4053 C C . SER B 1 80 ? 21.071 -78.514 52.421 1.00 56.71 78 SER B C 1
ATOM 4054 O O . SER B 1 80 ? 20.162 -79.084 51.817 1.00 59.29 78 SER B O 1
ATOM 4057 N N . GLU B 1 81 ? 21.145 -78.493 53.749 1.00 49.97 79 GLU B N 1
ATOM 4058 C CA . GLU B 1 81 ? 20.141 -79.171 54.562 1.00 53.01 79 GLU B CA 1
ATOM 4059 C C . GLU B 1 81 ? 18.753 -78.523 54.468 1.00 49.98 79 GLU B C 1
ATOM 4060 O O . GLU B 1 81 ? 17.737 -79.221 54.450 1.00 50.20 79 GLU B O 1
ATOM 4066 N N . LYS B 1 82 ? 18.711 -77.195 54.400 1.00 47.56 80 LYS B N 1
ATOM 4067 C CA . LYS B 1 82 ? 17.447 -76.483 54.233 1.00 44.48 80 LYS B CA 1
ATOM 4068 C C . LYS B 1 82 ? 16.907 -76.623 52.811 1.00 44.00 80 LYS B C 1
ATOM 4069 O O . LYS B 1 82 ? 15.695 -76.711 52.602 1.00 42.93 80 LYS B O 1
ATOM 4075 N N . LEU B 1 83 ? 17.812 -76.645 51.838 1.00 41.17 81 LEU B N 1
ATOM 4076 C CA . LEU B 1 83 ? 17.419 -76.805 50.443 1.00 37.59 81 LEU B CA 1
ATOM 4077 C C . LEU B 1 83 ? 16.812 -78.193 50.231 1.00 43.92 81 LEU B C 1
ATOM 4078 O O . LEU B 1 83 ? 15.820 -78.348 49.515 1.00 42.93 81 LEU B O 1
ATOM 4083 N N . ASP B 1 84 ? 17.396 -79.197 50.882 1.00 44.16 82 ASP B N 1
ATOM 4084 C CA . ASP B 1 84 ? 16.891 -80.561 50.782 1.00 44.56 82 ASP B CA 1
ATOM 4085 C C . ASP B 1 84 ? 15.456 -80.660 51.291 1.00 44.67 82 ASP B C 1
ATOM 4086 O O . ASP B 1 84 ? 14.615 -81.305 50.662 1.00 46.71 82 ASP B O 1
ATOM 4091 N N . LYS B 1 85 ? 15.184 -80.013 52.423 1.00 46.36 83 LYS B N 1
ATOM 4092 C CA . LYS B 1 85 ? 13.837 -79.971 52.982 1.00 51.89 83 LYS B CA 1
ATOM 4093 C C . LYS B 1 85 ? 12.846 -79.363 52.000 1.00 44.88 83 LYS B C 1
ATOM 4094 O O . LYS B 1 85 ? 11.722 -79.846 51.866 1.00 46.19 83 LYS B O 1
ATOM 4100 N N . PHE B 1 86 ? 13.263 -78.303 51.317 1.00 44.64 84 PHE B N 1
ATOM 4101 C CA . PHE B 1 86 ? 12.389 -77.654 50.353 1.00 43.18 84 PHE B CA 1
ATOM 4102 C C . PHE B 1 86 ? 12.060 -78.570 49.185 1.00 40.53 84 PHE B C 1
ATOM 4103 O O . PHE B 1 86 ? 10.890 -78.738 48.833 1.00 41.52 84 PHE B O 1
ATOM 4111 N N . ILE B 1 87 ? 13.098 -79.145 48.580 1.00 39.88 85 ILE B N 1
ATOM 4112 C CA . ILE B 1 87 ? 12.919 -79.974 47.393 1.00 36.21 85 ILE B CA 1
ATOM 4113 C C . ILE B 1 87 ? 12.023 -81.159 47.727 1.00 35.60 85 ILE B C 1
ATOM 4114 O O . ILE B 1 87 ? 11.126 -81.516 46.962 1.00 42.25 85 ILE B O 1
ATOM 4119 N N . THR B 1 88 ? 12.258 -81.745 48.892 1.00 39.06 86 THR B N 1
ATOM 4120 C CA . THR B 1 88 ? 11.427 -82.836 49.381 1.00 41.21 86 THR B CA 1
ATOM 4121 C C . THR B 1 88 ? 9.960 -82.420 49.525 1.00 44.16 86 THR B C 1
ATOM 4122 O O . THR B 1 88 ? 9.065 -83.103 49.025 1.00 42.70 86 THR B O 1
ATOM 4126 N N . ALA B 1 89 ? 9.714 -81.299 50.193 1.00 44.46 87 ALA B N 1
ATOM 4127 C CA . ALA B 1 89 ? 8.341 -80.836 50.397 1.00 41.02 87 ALA B CA 1
ATOM 4128 C C . ALA B 1 89 ? 7.685 -80.438 49.076 1.00 41.47 87 ALA B C 1
ATOM 4129 O O . ALA B 1 89 ? 6.492 -80.655 48.881 1.00 42.45 87 ALA B O 1
ATOM 4131 N N . ALA B 1 90 ? 8.473 -79.861 48.172 1.00 39.20 88 ALA B N 1
ATOM 4132 C CA . ALA B 1 90 ? 7.978 -79.496 46.850 1.00 36.97 88 ALA B CA 1
ATOM 4133 C C . ALA B 1 90 ? 7.535 -80.739 46.078 1.00 41.40 88 ALA B C 1
ATOM 4134 O O . ALA B 1 90 ? 6.453 -80.763 45.489 1.00 41.12 88 ALA B O 1
ATOM 4136 N N . LEU B 1 91 ? 8.373 -81.772 46.091 1.00 38.59 89 LEU B N 1
ATOM 4137 C CA . LEU B 1 91 ? 8.055 -83.018 45.402 1.00 39.06 89 LEU B CA 1
ATOM 4138 C C . LEU B 1 91 ? 6.801 -83.666 45.982 1.00 41.14 89 LEU B C 1
ATOM 4139 O O . LEU B 1 91 ? 5.946 -84.152 45.240 1.00 43.42 89 LEU B O 1
ATOM 4144 N N . ARG B 1 92 ? 6.682 -83.640 47.305 1.00 40.19 90 ARG B N 1
ATOM 4145 C CA . ARG B 1 92 ? 5.533 -84.235 47.983 1.00 47.41 90 ARG B CA 1
ATOM 4146 C C . ARG B 1 92 ? 4.234 -83.499 47.677 1.00 48.26 90 ARG B C 1
ATOM 4147 O O . ARG B 1 92 ? 3.173 -84.116 47.577 1.00 49.09 90 ARG B O 1
ATOM 4155 N N . SER B 1 93 ? 4.322 -82.182 47.519 1.00 44.95 91 SER B N 1
ATOM 4156 C CA . SER B 1 93 ? 3.137 -81.363 47.278 1.00 43.26 91 SER B CA 1
ATOM 4157 C C . SER B 1 93 ? 2.577 -81.548 45.872 1.00 43.00 91 SER B C 1
ATOM 4158 O O . SER B 1 93 ? 1.392 -81.311 45.642 1.00 46.80 91 SER B O 1
ATOM 4161 N N . LEU B 1 94 ? 3.426 -81.971 44.939 1.00 41.85 92 LEU B N 1
ATOM 4162 C CA . LEU B 1 94 ? 3.031 -82.070 43.537 1.00 40.18 92 LEU B CA 1
ATOM 4163 C C . LEU B 1 94 ? 2.533 -83.458 43.141 1.00 43.21 92 LEU B C 1
ATOM 4164 O O . LEU B 1 94 ? 2.999 -84.476 43.661 1.00 42.51 92 LEU B O 1
ATOM 4169 N N . ARG B 1 95 ? 1.563 -83.483 42.232 1.00 49.46 93 ARG B N 1
ATOM 4170 C CA . ARG B 1 95 ? 1.165 -84.714 41.568 1.00 53.56 93 ARG B CA 1
ATOM 4171 C C . ARG B 1 95 ? 2.252 -85.021 40.539 1.00 47.21 93 ARG B C 1
ATOM 4172 O O . ARG B 1 95 ? 3.023 -84.135 40.164 1.00 44.15 93 ARG B O 1
ATOM 4180 N N . THR B 1 96 ? 2.336 -86.270 40.095 1.00 43.04 94 THR B N 1
ATOM 4181 C CA . THR B 1 96 ? 3.277 -86.616 39.035 1.00 46.15 94 THR B CA 1
ATOM 4182 C C . THR B 1 96 ? 2.879 -85.863 37.763 1.00 41.94 94 THR B C 1
ATOM 4183 O O . THR B 1 96 ? 1.691 -85.749 37.458 1.00 47.77 94 THR B O 1
ATOM 4187 N N . ASP B 1 97 ? 3.883 -85.337 37.059 1.00 41.24 95 ASP B N 1
ATOM 4188 C CA . ASP B 1 97 ? 3.722 -84.431 35.910 1.00 48.20 95 ASP B CA 1
ATOM 4189 C C . ASP B 1 97 ? 3.402 -82.996 36.339 1.00 45.01 95 ASP B C 1
ATOM 4190 O O . ASP B 1 97 ? 3.276 -82.105 35.498 1.00 39.87 95 ASP B O 1
ATOM 4195 N N . GLY B 1 98 ? 3.279 -82.781 37.646 1.00 42.90 96 GLY B N 1
ATOM 4196 C CA . GLY B 1 98 ? 3.073 -81.445 38.178 1.00 37.28 96 GLY B CA 1
ATOM 4197 C C . GLY B 1 98 ? 4.287 -80.564 37.947 1.00 36.62 96 GLY B C 1
ATOM 4198 O O . GLY B 1 98 ? 5.412 -81.059 37.855 1.00 35.14 96 GLY B O 1
ATOM 4199 N N . VAL B 1 99 ? 4.062 -79.256 37.859 1.00 32.58 97 VAL B N 1
ATOM 4200 C CA . VAL B 1 99 ? 5.119 -78.329 37.466 1.00 31.82 97 VAL B CA 1
ATOM 4201 C C . VAL B 1 99 ? 5.536 -77.421 38.614 1.00 32.50 97 VAL B C 1
ATOM 4202 O O . VAL B 1 99 ? 4.687 -76.841 39.286 1.00 33.31 97 VAL B O 1
ATOM 4206 N N . LEU B 1 100 ? 6.845 -77.305 38.828 1.00 31.73 98 LEU B N 1
ATOM 4207 C CA . LEU B 1 100 ? 7.392 -76.338 39.774 1.00 32.04 98 LEU B CA 1
ATOM 4208 C C . LEU B 1 100 ? 7.976 -75.145 39.037 1.00 27.90 98 LEU B C 1
ATOM 4209 O O . LEU B 1 100 ? 8.842 -75.307 38.173 1.00 28.22 98 LEU B O 1
ATOM 4214 N N . ILE B 1 101 ? 7.479 -73.951 39.369 1.00 28.31 99 ILE B N 1
ATOM 4215 C CA . ILE B 1 101 ? 8.025 -72.702 38.847 1.00 28.55 99 ILE B CA 1
ATOM 4216 C C . ILE B 1 101 ? 8.708 -71.997 40.015 1.00 28.83 99 ILE B C 1
ATOM 4217 O O . ILE B 1 101 ? 8.053 -71.587 40.978 1.00 30.81 99 ILE B O 1
ATOM 4222 N N . LEU B 1 102 ? 10.024 -71.878 39.936 1.00 26.57 100 LEU B N 1
ATOM 4223 C CA . LEU B 1 102 ? 10.822 -71.385 41.050 1.00 29.25 100 LEU B CA 1
ATOM 4224 C C . LEU B 1 102 ? 11.542 -70.118 40.629 1.00 28.99 100 LEU B C 1
ATOM 4225 O O . LEU B 1 102 ? 12.374 -70.146 39.719 1.00 28.25 100 LEU B O 1
ATOM 4230 N N . ARG B 1 103 ? 11.219 -69.009 41.285 1.00 27.77 101 ARG B N 1
ATOM 4231 C CA . ARG B 1 103 ? 11.855 -67.731 40.985 1.00 29.46 101 ARG B CA 1
ATOM 4232 C C . ARG B 1 103 ? 12.741 -67.358 42.162 1.00 25.90 101 ARG B C 1
ATOM 4233 O O . ARG B 1 103 ? 12.261 -67.270 43.295 1.00 27.64 101 ARG B O 1
ATOM 4241 N N . GLN B 1 104 ? 14.021 -67.123 41.895 1.00 26.81 102 GLN B N 1
ATOM 4242 C CA . GLN B 1 104 ? 14.950 -66.685 42.938 1.00 30.71 102 GLN B CA 1
ATOM 4243 C C . GLN B 1 104 ? 16.019 -65.783 42.330 1.00 28.56 102 GLN B C 1
ATOM 4244 O O . GLN B 1 104 ? 16.650 -66.148 41.337 1.00 28.32 102 GLN B O 1
ATOM 4250 N N . ASP B 1 105 ? 16.218 -64.606 42.919 1.00 29.78 103 ASP B N 1
ATOM 4251 C CA . ASP B 1 105 ? 17.217 -63.658 42.425 1.00 28.38 103 ASP B CA 1
ATOM 4252 C C . ASP B 1 105 ? 18.613 -64.040 42.927 1.00 31.38 103 ASP B C 1
ATOM 4253 O O . ASP B 1 105 ? 18.807 -64.272 44.129 1.00 34.64 103 ASP B O 1
ATOM 4258 N N . LEU B 1 106 ? 19.578 -64.123 42.012 1.00 28.89 104 LEU B N 1
ATOM 4259 C CA . LEU B 1 106 ? 20.942 -64.512 42.377 1.00 30.74 104 LEU B CA 1
ATOM 4260 C C . LEU B 1 106 ? 21.942 -63.367 42.184 1.00 31.90 104 LEU B C 1
ATOM 4261 O O . LEU B 1 106 ? 23.149 -63.591 42.207 1.00 34.05 104 LEU B O 1
ATOM 4266 N N . SER B 1 107 ? 21.441 -62.143 42.002 1.00 31.12 105 SER B N 1
ATOM 4267 C CA . SER B 1 107 ? 22.312 -61.005 41.698 1.00 31.83 105 SER B CA 1
ATOM 4268 C C . SER B 1 107 ? 23.227 -60.648 42.874 1.00 36.77 105 SER B C 1
ATOM 4269 O O . SER B 1 107 ? 24.317 -60.108 42.681 1.00 37.87 105 SER B O 1
ATOM 4272 N N . LYS B 1 108 ? 22.773 -60.952 44.085 1.00 33.06 106 LYS B N 1
ATOM 4273 C CA . LYS B 1 108 ? 23.527 -60.641 45.305 1.00 39.82 106 LYS B CA 1
ATOM 4274 C C . LYS B 1 108 ? 24.415 -61.795 45.746 1.00 48.76 106 LYS B C 1
ATOM 4275 O O . LYS B 1 108 ? 25.161 -61.673 46.724 1.00 48.67 106 LYS B O 1
ATOM 4281 N N . VAL B 1 109 ? 24.318 -62.921 45.045 1.00 45.37 107 VAL B N 1
ATOM 4282 C CA . VAL B 1 109 ? 25.179 -64.066 45.328 1.00 50.29 107 VAL B CA 1
ATOM 4283 C C . VAL B 1 109 ? 26.503 -63.890 44.594 1.00 58.01 107 VAL B C 1
ATOM 4284 O O . VAL B 1 109 ? 26.551 -63.873 43.367 1.00 59.83 107 VAL B O 1
ATOM 4288 N N . LYS B 1 110 ? 27.576 -63.749 45.362 1.00 65.55 108 LYS B N 1
ATOM 4289 C CA . LYS B 1 110 ? 28.889 -63.438 44.815 1.00 72.24 108 LYS B CA 1
ATOM 4290 C C . LYS B 1 110 ? 29.442 -64.560 43.929 1.00 74.06 108 LYS B C 1
ATOM 4291 O O . LYS B 1 110 ? 30.233 -64.313 43.013 1.00 75.88 108 LYS B O 1
ATOM 4297 N N . GLU B 1 111 ? 29.003 -65.786 44.199 1.00 68.27 109 GLU B N 1
ATOM 4298 C CA . GLU B 1 111 ? 29.396 -66.951 43.406 1.00 61.37 109 GLU B CA 1
ATOM 4299 C C . GLU B 1 111 ? 28.681 -66.984 42.053 1.00 63.57 109 GLU B C 1
ATOM 4300 O O . GLU B 1 111 ? 27.463 -67.168 41.986 1.00 60.36 109 GLU B O 1
ATOM 4306 N N . MET B 1 112 ? 29.442 -66.819 40.973 1.00 56.84 110 MET B N 1
ATOM 4307 C CA . MET B 1 112 ? 28.842 -66.672 39.649 1.00 59.39 110 MET B CA 1
ATOM 4308 C C . MET B 1 112 ? 28.369 -67.971 38.988 1.00 57.67 110 MET B C 1
ATOM 4309 O O . MET B 1 112 ? 27.629 -67.931 38.003 1.00 55.65 110 MET B O 1
ATOM 4314 N N . LYS B 1 113 ? 28.783 -69.115 39.523 1.00 56.96 111 LYS B N 1
ATOM 4315 C CA . LYS B 1 113 ? 28.331 -70.394 38.981 1.00 57.38 111 LYS B CA 1
ATOM 4316 C C . LYS B 1 113 ? 27.110 -70.897 39.743 1.00 50.67 111 LYS B C 1
ATOM 4317 O O . LYS B 1 113 ? 26.698 -72.048 39.578 1.00 46.34 111 LYS B O 1
ATOM 4323 N N . LYS B 1 114 ? 26.534 -70.031 40.574 1.00 42.98 112 LYS B N 1
ATOM 4324 C CA . LYS B 1 114 ? 25.439 -70.432 41.454 1.00 41.00 112 LYS B CA 1
ATOM 4325 C C . LYS B 1 114 ? 24.223 -70.966 40.689 1.00 36.20 112 LYS B C 1
ATOM 4326 O O . LYS B 1 114 ? 23.636 -71.978 41.082 1.00 36.29 112 LYS B O 1
ATOM 4332 N N . MET B 1 115 ? 23.842 -70.287 39.612 1.00 33.67 113 MET B N 1
ATOM 4333 C CA . MET B 1 115 ? 22.720 -70.753 38.794 1.00 33.42 113 MET B CA 1
ATOM 4334 C C . MET B 1 115 ? 22.952 -72.190 38.320 1.00 36.80 113 MET B C 1
ATOM 4335 O O . MET B 1 115 ? 22.078 -73.049 38.458 1.00 31.67 113 MET B O 1
ATOM 4340 N N . ALA B 1 116 ? 24.138 -72.448 37.779 1.00 35.41 114 ALA B N 1
ATOM 4341 C CA . ALA B 1 116 ? 24.489 -73.785 37.309 1.00 35.24 114 ALA B CA 1
ATOM 4342 C C . ALA B 1 116 ? 24.504 -74.826 38.429 1.00 35.75 114 ALA B C 1
ATOM 4343 O O . ALA B 1 116 ? 24.059 -75.963 38.236 1.00 36.03 114 ALA B O 1
ATOM 4345 N N . MET B 1 117 ? 25.014 -74.446 39.600 1.00 31.21 115 MET B N 1
ATOM 4346 C CA . MET B 1 117 ? 25.106 -75.378 40.711 1.00 35.00 115 MET B CA 1
ATOM 4347 C C . MET B 1 117 ? 23.722 -75.761 41.225 1.00 35.49 115 MET B C 1
ATOM 4348 O O . MET B 1 117 ? 23.483 -76.920 41.564 1.00 37.35 115 MET B O 1
ATOM 4353 N N . LEU B 1 118 ? 22.813 -74.787 41.283 1.00 31.51 116 LEU B N 1
ATOM 4354 C CA . LEU B 1 118 ? 21.448 -75.059 41.731 1.00 33.18 116 LEU B CA 1
ATOM 4355 C C . LEU B 1 118 ? 20.724 -75.962 40.744 1.00 30.95 116 LEU B C 1
ATOM 4356 O O . LEU B 1 118 ? 20.005 -76.882 41.138 1.00 33.98 116 LEU B O 1
ATOM 4361 N N . THR B 1 119 ? 20.926 -75.691 39.462 1.00 30.53 117 THR B N 1
ATOM 4362 C CA . THR B 1 119 ? 20.314 -76.476 38.400 1.00 31.65 117 THR B CA 1
ATOM 4363 C C . THR B 1 119 ? 20.741 -77.937 38.510 1.00 34.69 117 THR B C 1
ATOM 4364 O O . THR B 1 119 ? 19.898 -78.837 38.467 1.00 35.10 117 THR B O 1
ATOM 4368 N N . ASP B 1 120 ? 22.041 -78.172 38.676 1.00 34.70 118 ASP B N 1
ATOM 4369 C CA . ASP B 1 120 ? 22.536 -79.533 38.880 1.00 37.03 118 ASP B CA 1
ATOM 4370 C C . ASP B 1 120 ? 21.970 -80.145 40.159 1.00 36.55 118 ASP B C 1
ATOM 4371 O O . ASP B 1 120 ? 21.665 -81.338 40.195 1.00 39.55 118 ASP B O 1
ATOM 4376 N N . TYR B 1 121 ? 21.829 -79.337 41.210 1.00 34.45 119 TYR B N 1
ATOM 4377 C CA . TYR B 1 121 ? 21.341 -79.850 42.491 1.00 36.14 119 TYR B CA 1
ATOM 4378 C C . TYR B 1 121 ? 19.900 -80.355 42.378 1.00 39.84 119 TYR B C 1
ATOM 4379 O O . TYR B 1 121 ? 19.567 -81.421 42.908 1.00 40.44 119 TYR B O 1
ATOM 4388 N N . PHE B 1 122 ? 19.061 -79.576 41.697 1.00 35.68 120 PHE B N 1
ATOM 4389 C CA . PHE B 1 122 ? 17.676 -79.957 41.418 1.00 40.44 120 PHE B CA 1
ATOM 4390 C C . PHE B 1 122 ? 17.623 -81.185 40.517 1.00 43.04 120 PHE B C 1
ATOM 4391 O O . PHE B 1 122 ? 16.775 -82.060 40.695 1.00 43.31 120 PHE B O 1
ATOM 4399 N N . ASP B 1 123 ? 18.526 -81.236 39.541 1.00 36.19 121 ASP B N 1
ATOM 4400 C CA . ASP B 1 123 ? 18.519 -82.306 38.548 1.00 44.05 121 ASP B CA 1
ATOM 4401 C C . ASP B 1 123 ? 18.927 -83.647 39.149 1.00 42.98 121 ASP B C 1
ATOM 4402 O O . ASP B 1 123 ? 18.535 -84.705 38.656 1.00 44.33 121 ASP B O 1
ATOM 4407 N N . VAL B 1 124 ? 19.702 -83.593 40.227 1.00 38.27 122 VAL B N 1
ATOM 4408 C CA . VAL B 1 124 ? 20.256 -84.791 40.843 1.00 41.93 122 VAL B CA 1
ATOM 4409 C C . VAL B 1 124 ? 19.384 -85.336 41.983 1.00 43.88 122 VAL B C 1
ATOM 4410 O O . VAL B 1 124 ? 19.313 -86.553 42.194 1.00 49.46 122 VAL B O 1
ATOM 4414 N N . PHE B 1 125 ? 18.701 -84.444 42.696 1.00 34.82 123 PHE B N 1
ATOM 4415 C CA . PHE B 1 125 ? 17.985 -84.831 43.915 1.00 38.01 123 PHE B CA 1
ATOM 4416 C C . PHE B 1 125 ? 16.929 -85.894 43.626 1.00 36.00 123 PHE B C 1
ATOM 4417 O O . PHE B 1 125 ? 16.232 -85.834 42.611 1.00 42.72 123 PHE B O 1
ATOM 4425 N N . ARG B 1 126 ? 16.833 -86.875 44.515 1.00 41.77 124 ARG B N 1
ATOM 4426 C CA . ARG B 1 126 ? 15.878 -87.962 44.363 1.00 49.55 124 ARG B CA 1
ATOM 4427 C C . ARG B 1 126 ? 15.184 -88.234 45.688 1.00 50.04 124 ARG B C 1
ATOM 4428 O O . ARG B 1 126 ? 15.812 -88.199 46.749 1.00 49.84 124 ARG B O 1
ATOM 4436 N N . LEU B 1 127 ? 13.884 -88.503 45.616 1.00 54.37 125 LEU B N 1
ATOM 4437 C CA . LEU B 1 127 ? 13.073 -88.747 46.805 1.00 53.65 125 LEU B CA 1
ATOM 4438 C C . LEU B 1 127 ? 12.276 -90.040 46.652 1.00 53.54 125 LEU B C 1
ATOM 4439 O O . LEU B 1 127 ? 11.685 -90.293 45.601 1.00 50.51 125 LEU B O 1
ATOM 4444 N N . GLU B 1 128 ? 12.260 -90.860 47.696 1.00 58.02 126 GLU B N 1
ATOM 4445 C CA . GLU B 1 128 ? 11.522 -92.117 47.642 1.00 64.71 126 GLU B CA 1
ATOM 4446 C C . GLU B 1 128 ? 10.009 -91.891 47.691 1.00 60.52 126 GLU B C 1
ATOM 4447 O O . GLU B 1 128 ? 9.490 -91.315 48.649 1.00 54.47 126 GLU B O 1
ATOM 4453 N N . GLU B 1 129 ? 9.317 -92.352 46.649 1.00 64.07 127 GLU B N 1
ATOM 4454 C CA . GLU B 1 129 ? 7.862 -92.221 46.545 1.00 70.54 127 GLU B CA 1
ATOM 4455 C C . GLU B 1 129 ? 7.311 -93.101 45.418 1.00 79.64 127 GLU B C 1
ATOM 4456 O O . GLU B 1 129 ? 7.675 -92.931 44.253 1.00 77.73 127 GLU B O 1
ATOM 4462 N N . GLY B 1 130 ? 6.441 -94.044 45.768 1.00 90.87 128 GLY B N 1
ATOM 4463 C CA . GLY B 1 130 ? 5.722 -94.827 44.774 1.00 98.23 128 GLY B CA 1
ATOM 4464 C C . GLY B 1 130 ? 6.391 -96.119 44.339 1.00 102.56 128 GLY B C 1
ATOM 4465 O O . GLY B 1 130 ? 6.216 -96.558 43.200 1.00 102.91 128 GLY B O 1
ATOM 4466 N N . ASN B 1 131 ? 7.134 -96.736 45.257 1.00 105.49 129 ASN B N 1
ATOM 4467 C CA . ASN B 1 131 ? 7.958 -97.917 44.971 1.00 108.94 129 ASN B CA 1
ATOM 4468 C C . ASN B 1 131 ? 9.014 -97.637 43.916 1.00 104.60 129 ASN B C 1
ATOM 4469 O O . ASN B 1 131 ? 9.375 -98.501 43.115 1.00 104.65 129 ASN B O 1
ATOM 4474 N N . GLY B 1 132 ? 9.502 -96.407 43.935 1.00 98.73 130 GLY B N 1
ATOM 4475 C CA . GLY B 1 132 ? 10.559 -95.969 43.052 1.00 89.29 130 GLY B CA 1
ATOM 4476 C C . GLY B 1 132 ? 10.988 -94.617 43.570 1.00 78.76 130 GLY B C 1
ATOM 4477 O O . GLY B 1 132 ? 10.782 -94.301 44.745 1.00 74.93 130 GLY B O 1
ATOM 4478 N N . ASN B 1 133 ? 11.574 -93.808 42.702 1.00 66.06 131 ASN B N 1
ATOM 4479 C CA . ASN B 1 133 ? 11.911 -92.450 43.081 1.00 53.80 131 ASN B CA 1
ATOM 4480 C C . ASN B 1 133 ? 11.113 -91.448 42.279 1.00 48.99 131 ASN B C 1
ATOM 4481 O O . ASN B 1 133 ? 10.560 -91.770 41.227 1.00 46.36 131 ASN B O 1
ATOM 4486 N N . VAL B 1 134 ? 11.059 -90.225 42.788 1.00 43.59 132 VAL B N 1
ATOM 4487 C CA . VAL B 1 134 ? 10.542 -89.106 42.029 1.00 43.45 132 VAL B CA 1
ATOM 4488 C C . VAL B 1 134 ? 11.618 -88.036 42.099 1.00 40.94 132 VAL B C 1
ATOM 4489 O O . VAL B 1 134 ? 12.475 -88.073 42.987 1.00 42.86 132 VAL B O 1
ATOM 4493 N N . GLY B 1 135 ? 11.585 -87.098 41.162 1.00 41.36 133 GLY B N 1
ATOM 4494 C CA . GLY B 1 135 ? 12.569 -86.037 41.132 1.00 39.57 133 GLY B CA 1
ATOM 4495 C C . GLY B 1 135 ? 12.123 -85.030 40.110 1.00 39.74 133 GLY B C 1
ATOM 4496 O O . GLY B 1 135 ? 11.096 -85.231 39.456 1.00 38.61 133 GLY B O 1
ATOM 4497 N N . PHE B 1 136 ? 12.876 -83.948 39.959 1.00 33.84 134 PHE B N 1
ATOM 4498 C CA . PHE B 1 136 ? 12.498 -82.942 38.988 1.00 31.25 134 PHE B CA 1
ATOM 4499 C C . PHE B 1 136 ? 13.213 -83.142 37.666 1.00 34.21 134 PHE B C 1
ATOM 4500 O O . PHE B 1 136 ? 14.434 -83.285 37.621 1.00 38.61 134 PHE B O 1
ATOM 4508 N N . GLN B 1 137 ? 12.436 -83.166 36.590 1.00 34.05 135 GLN B N 1
ATOM 4509 C CA . GLN B 1 137 ? 12.991 -83.185 35.252 1.00 34.82 135 GLN B CA 1
ATOM 4510 C C . GLN B 1 137 ? 13.186 -81.735 34.831 1.00 36.14 135 GLN B C 1
ATOM 4511 O O . GLN B 1 137 ? 12.326 -80.885 35.078 1.00 36.25 135 GLN B O 1
ATOM 4517 N N . PHE B 1 138 ? 14.330 -81.451 34.228 1.00 33.10 136 PHE B N 1
ATOM 4518 C CA . PHE B 1 138 ? 14.647 -80.102 33.795 1.00 30.55 136 PHE B CA 1
ATOM 4519 C C . PHE B 1 138 ? 13.852 -79.692 32.553 1.00 32.21 136 PHE B C 1
ATOM 4520 O O . PHE B 1 138 ? 13.768 -80.452 31.592 1.00 32.68 136 PHE B O 1
ATOM 4528 N N . TYR B 1 139 ? 13.267 -78.494 32.573 1.00 28.57 137 TYR B N 1
ATOM 4529 C CA . TYR B 1 139 ? 12.697 -77.922 31.354 1.00 26.50 137 TYR B CA 1
ATOM 4530 C C . TYR B 1 139 ? 13.472 -76.680 30.922 1.00 28.50 137 TYR B C 1
ATOM 4531 O O . TYR B 1 139 ? 13.930 -76.597 29.780 1.00 30.06 137 TYR B O 1
ATOM 4540 N N . ALA B 1 140 ? 13.623 -75.714 31.828 1.00 28.58 138 ALA B N 1
ATOM 4541 C CA . ALA B 1 140 ? 14.287 -74.469 31.464 1.00 23.72 138 ALA B CA 1
ATOM 4542 C C . ALA B 1 140 ? 14.747 -73.637 32.639 1.00 22.87 138 ALA B C 1
ATOM 4543 O O . ALA B 1 140 ? 14.257 -73.787 33.764 1.00 26.01 138 ALA B O 1
ATOM 4545 N N . VAL B 1 141 ? 15.695 -72.747 32.366 1.00 23.13 139 VAL B N 1
ATOM 4546 C CA . VAL B 1 141 ? 15.967 -71.638 33.268 1.00 23.84 139 VAL B CA 1
ATOM 4547 C C . VAL B 1 141 ? 15.816 -70.372 32.447 1.00 22.33 139 VAL B C 1
ATOM 4548 O O . VAL B 1 141 ? 16.456 -70.225 31.403 1.00 25.07 139 VAL B O 1
ATOM 4552 N N . ASN B 1 142 ? 14.964 -69.461 32.901 1.00 20.96 140 ASN B N 1
ATOM 4553 C CA . ASN B 1 142 ? 14.793 -68.180 32.211 1.00 21.54 140 ASN B CA 1
ATOM 4554 C C . ASN B 1 142 ? 15.231 -67.035 33.092 1.00 24.31 140 ASN B C 1
ATOM 4555 O O . ASN B 1 142 ? 15.370 -67.196 34.308 1.00 24.88 140 ASN B O 1
ATOM 4560 N N . GLU B 1 143 ? 15.447 -65.879 32.472 1.00 25.43 141 GLU B N 1
ATOM 4561 C CA . GLU B 1 143 ? 15.649 -64.648 33.227 1.00 26.06 141 GLU B CA 1
ATOM 4562 C C . GLU B 1 143 ? 14.317 -63.961 33.456 1.00 24.64 141 GLU B C 1
ATOM 4563 O O . GLU B 1 143 ? 13.450 -63.984 32.583 1.00 23.63 141 GLU B O 1
ATOM 4569 N N . VAL B 1 144 ? 14.150 -63.361 34.631 1.00 23.28 142 VAL B N 1
ATOM 4570 C CA . VAL B 1 144 ? 13.035 -62.461 34.879 1.00 22.32 142 VAL B CA 1
ATOM 4571 C C . VAL B 1 144 ? 13.273 -61.195 34.068 1.00 24.81 142 VAL B C 1
ATOM 4572 O O . VAL B 1 144 ? 14.210 -60.439 34.337 1.00 24.51 142 VAL B O 1
ATOM 4576 N N . LEU B 1 145 ? 12.441 -60.971 33.059 1.00 24.89 143 LEU B N 1
ATOM 4577 C CA . LEU B 1 145 ? 12.693 -59.891 32.109 1.00 24.88 143 LEU B CA 1
ATOM 4578 C C . LEU B 1 145 ? 12.499 -58.500 32.721 1.00 24.47 143 LEU B C 1
ATOM 4579 O O . LEU B 1 145 ? 13.180 -57.550 32.347 1.00 24.52 143 LEU B O 1
ATOM 4584 N N . ASP B 1 146 ? 11.583 -58.381 33.671 1.00 22.31 144 ASP B N 1
ATOM 4585 C CA . ASP B 1 146 ? 11.362 -57.107 34.335 1.00 22.93 144 ASP B CA 1
ATOM 4586 C C . ASP B 1 146 ? 12.657 -56.666 35.012 1.00 25.50 144 ASP B C 1
ATOM 4587 O O . ASP B 1 146 ? 13.016 -55.477 35.034 1.00 24.72 144 ASP B O 1
ATOM 4592 N N . SER B 1 147 ? 13.382 -57.634 35.545 1.00 23.10 145 SER B N 1
ATOM 4593 C CA . SER B 1 147 ? 14.622 -57.323 36.236 1.00 22.52 145 SER B CA 1
ATOM 4594 C C . SER B 1 147 ? 15.680 -56.842 35.250 1.00 21.88 145 SER B C 1
ATOM 4595 O O . SER B 1 147 ? 16.465 -55.938 35.560 1.00 22.75 145 SER B O 1
ATOM 4598 N N . VAL B 1 148 ? 15.679 -57.414 34.048 1.00 20.93 146 VAL B N 1
ATOM 4599 C CA . VAL B 1 148 ? 16.632 -56.982 33.035 1.00 21.64 146 VAL B CA 1
ATOM 4600 C C . VAL B 1 148 ? 16.340 -55.544 32.616 1.00 27.15 146 VAL B C 1
ATOM 4601 O O . VAL B 1 148 ? 17.231 -54.693 32.596 1.00 23.28 146 VAL B O 1
ATOM 4605 N N . TYR B 1 149 ? 15.082 -55.256 32.311 1.00 22.06 147 TYR B N 1
ATOM 4606 C CA . TYR B 1 149 ? 14.767 -54.010 31.651 1.00 19.80 147 TYR B CA 1
ATOM 4607 C C . TYR B 1 149 ? 14.597 -52.831 32.596 1.00 20.55 147 TYR B C 1
ATOM 4608 O O . TYR B 1 149 ? 14.716 -51.684 32.170 1.00 21.16 147 TYR B O 1
ATOM 4617 N N . VAL B 1 150 ? 14.292 -53.106 33.867 1.00 19.96 148 VAL B N 1
ATOM 4618 C CA . VAL B 1 150 ? 14.041 -52.048 34.852 1.00 20.61 148 VAL B CA 1
ATOM 4619 C C . VAL B 1 150 ? 15.201 -51.916 35.862 1.00 21.88 148 VAL B C 1
ATOM 4620 O O . VAL B 1 150 ? 15.510 -50.815 36.329 1.00 27.44 148 VAL B O 1
ATOM 4624 N N . HIS B 1 151 ? 15.854 -53.026 36.175 1.00 23.15 149 HIS B N 1
ATOM 4625 C CA . HIS B 1 151 ? 16.886 -53.012 37.224 1.00 24.60 149 HIS B CA 1
ATOM 4626 C C . HIS B 1 151 ? 18.295 -53.412 36.790 1.00 22.47 149 HIS B C 1
ATOM 4627 O O . HIS B 1 151 ? 19.158 -53.639 37.644 1.00 26.71 149 HIS B O 1
ATOM 4634 N N . GLN B 1 152 ? 18.527 -53.480 35.479 1.00 21.11 150 GLN B N 1
ATOM 4635 C CA . GLN B 1 152 ? 19.790 -53.958 34.916 1.00 26.48 150 GLN B CA 1
ATOM 4636 C C . GLN B 1 152 ? 20.332 -55.199 35.623 1.00 24.87 150 GLN B C 1
ATOM 4637 O O . GLN B 1 152 ? 21.500 -55.273 35.981 1.00 25.71 150 GLN B O 1
ATOM 4643 N N . ASN B 1 153 ? 19.454 -56.172 35.822 1.00 22.05 151 ASN B N 1
ATOM 4644 C CA . ASN B 1 153 ? 19.795 -57.384 36.558 1.00 20.96 151 ASN B CA 1
ATOM 4645 C C . ASN B 1 153 ? 19.480 -58.564 35.660 1.00 20.91 151 ASN B C 1
ATOM 4646 O O . ASN B 1 153 ? 18.314 -58.843 35.380 1.00 22.04 151 ASN B O 1
ATOM 4651 N N . TRP B 1 154 ? 20.529 -59.248 35.209 1.00 22.00 152 TRP B N 1
ATOM 4652 C CA . TRP B 1 154 ? 20.393 -60.407 34.331 1.00 22.52 152 TRP B CA 1
ATOM 4653 C C . TRP B 1 154 ? 20.418 -61.719 35.106 1.00 22.69 152 TRP B C 1
ATOM 4654 O O . TRP B 1 154 ? 20.343 -62.787 34.510 1.00 27.05 152 TRP B O 1
ATOM 4665 N N . LEU B 1 155 ? 20.514 -61.645 36.432 1.00 22.21 153 LEU B N 1
ATOM 4666 C CA . LEU B 1 155 ? 20.720 -62.854 37.236 1.00 23.88 153 LEU B CA 1
ATOM 4667 C C . LEU B 1 155 ? 19.539 -63.154 38.146 1.00 23.72 153 LEU B C 1
ATOM 4668 O O . LEU B 1 155 ? 19.712 -63.726 39.220 1.00 27.91 153 LEU B O 1
ATOM 4673 N N . ASP B 1 156 ? 18.341 -62.749 37.720 1.00 22.91 154 ASP B N 1
ATOM 4674 C CA . ASP B 1 156 ? 17.111 -63.052 38.453 1.00 23.13 154 ASP B CA 1
ATOM 4675 C C . ASP B 1 156 ? 16.469 -64.202 37.684 1.00 25.22 154 ASP B C 1
ATOM 4676 O O . ASP B 1 156 ? 16.016 -64.021 36.549 1.00 27.15 154 ASP B O 1
ATOM 4681 N N . PHE B 1 157 ? 16.456 -65.389 38.277 1.00 26.44 155 PHE B N 1
ATOM 4682 C CA . PHE B 1 157 ? 16.166 -66.602 37.515 1.00 25.08 155 PHE B CA 1
ATOM 4683 C C . PHE B 1 157 ? 14.845 -67.260 37.844 1.00 24.35 155 PHE B C 1
ATOM 4684 O O . PHE B 1 157 ? 14.346 -67.168 38.971 1.00 27.88 155 PHE B O 1
ATOM 4692 N N . ILE B 1 158 ? 14.293 -67.923 36.833 1.00 24.10 156 ILE B N 1
ATOM 4693 C CA . ILE B 1 158 ? 13.099 -68.741 36.974 1.00 25.18 156 ILE B CA 1
ATOM 4694 C C . ILE B 1 158 ? 13.436 -70.128 36.466 1.00 24.22 156 ILE B C 1
ATOM 4695 O O . ILE B 1 158 ? 13.838 -70.282 35.311 1.00 28.02 156 ILE B O 1
ATOM 4700 N N . TRP B 1 159 ? 13.281 -71.133 37.321 1.00 23.53 157 TRP B N 1
ATOM 4701 C CA . TRP B 1 159 ? 13.457 -72.520 36.896 1.00 24.87 157 TRP B CA 1
ATOM 4702 C C . TRP B 1 159 ? 12.085 -73.094 36.587 1.00 27.46 157 TRP B C 1
ATOM 4703 O O . TRP B 1 159 ? 11.136 -72.875 37.336 1.00 26.75 157 TRP B O 1
ATOM 4714 N N . THR B 1 160 ? 11.982 -73.821 35.481 1.00 27.46 158 THR B N 1
ATOM 4715 C CA . THR B 1 160 ? 10.769 -74.572 35.173 1.00 26.99 158 THR B CA 1
ATOM 4716 C C . THR B 1 160 ? 11.146 -76.037 35.250 1.00 26.43 158 THR B C 1
ATOM 4717 O O . THR B 1 160 ? 11.990 -76.506 34.482 1.00 28.32 158 THR B O 1
ATOM 4721 N N . LEU B 1 161 ? 10.529 -76.759 36.178 1.00 27.93 159 LEU B N 1
ATOM 4722 C CA . LEU B 1 161 ? 10.898 -78.147 36.447 1.00 33.55 159 LEU B CA 1
ATOM 4723 C C . LEU B 1 161 ? 9.637 -78.995 36.521 1.00 37.66 159 LEU B C 1
ATOM 4724 O O . LEU B 1 161 ? 8.595 -78.520 36.960 1.00 35.33 159 LEU B O 1
ATOM 4729 N N . MET B 1 162 ? 9.726 -80.255 36.111 1.00 32.47 160 MET B N 1
ATOM 4730 C CA . MET B 1 162 ? 8.549 -81.123 36.151 1.00 38.16 160 MET B CA 1
ATOM 4731 C C . MET B 1 162 ? 8.790 -82.326 37.050 1.00 38.82 160 MET B C 1
ATOM 4732 O O . MET B 1 162 ? 9.830 -82.977 36.944 1.00 40.41 160 MET B O 1
ATOM 4737 N N . LYS B 1 163 ? 7.831 -82.634 37.920 1.00 36.29 161 LYS B N 1
ATOM 4738 C CA . LYS B 1 163 ? 7.960 -83.816 38.769 1.00 33.69 161 LYS B CA 1
ATOM 4739 C C . LYS B 1 163 ? 7.800 -85.068 37.918 1.00 39.26 161 LYS B C 1
ATOM 4740 O O . LYS B 1 163 ? 6.813 -85.205 37.189 1.00 40.63 161 LYS B O 1
ATOM 4746 N N . LYS B 1 164 ? 8.771 -85.972 38.011 1.00 38.93 162 LYS B N 1
ATOM 4747 C CA . LYS B 1 164 ? 8.771 -87.192 37.205 1.00 41.16 162 LYS B CA 1
ATOM 4748 C C . LYS B 1 164 ? 9.110 -88.411 38.042 1.00 41.83 162 LYS B C 1
ATOM 4749 O O . LYS B 1 164 ? 9.814 -88.303 39.047 1.00 42.09 162 LYS B O 1
ATOM 4755 N N . PRO B 1 165 ? 8.603 -89.585 37.631 1.00 48.64 163 PRO B N 1
ATOM 4756 C CA . PRO B 1 165 ? 8.986 -90.834 38.294 1.00 49.70 163 PRO B CA 1
ATOM 4757 C C . PRO B 1 165 ? 10.336 -91.315 37.780 1.00 50.57 163 PRO B C 1
ATOM 4758 O O . PRO B 1 165 ? 10.623 -91.186 36.588 1.00 48.51 163 PRO B O 1
ATOM 4762 N N . PHE B 1 166 ? 11.169 -91.830 38.677 1.00 57.53 164 PHE B N 1
ATOM 4763 C CA . PHE B 1 166 ? 12.433 -92.438 38.279 1.00 60.84 164 PHE B CA 1
ATOM 4764 C C . PHE B 1 166 ? 12.561 -93.821 38.905 1.00 66.96 164 PHE B C 1
ATOM 4765 O O . PHE B 1 166 ? 12.055 -94.056 40.004 1.00 63.02 164 PHE B O 1
ATOM 4773 N N . PRO B 1 167 ? 13.222 -94.743 38.189 1.00 75.36 165 PRO B N 1
ATOM 4774 C CA . PRO B 1 167 ? 13.680 -96.059 38.645 1.00 82.40 165 PRO B CA 1
ATOM 4775 C C . PRO B 1 167 ? 14.013 -96.111 40.141 1.00 86.92 165 PRO B C 1
ATOM 4776 O O . PRO B 1 167 ? 15.176 -95.955 40.519 1.00 88.01 165 PRO B O 1
ATOM 4780 N N . VAL B 1 173 ? 21.720 -93.990 33.888 1.00 97.97 171 VAL B N 1
ATOM 4781 C CA . VAL B 1 173 ? 21.354 -93.328 32.640 1.00 96.97 171 VAL B CA 1
ATOM 4782 C C . VAL B 1 173 ? 21.804 -91.859 32.665 1.00 94.80 171 VAL B C 1
ATOM 4783 O O . VAL B 1 173 ? 21.833 -91.231 33.725 1.00 98.92 171 VAL B O 1
ATOM 4787 N N . VAL B 1 174 ? 22.187 -91.328 31.503 1.00 87.11 172 VAL B N 1
ATOM 4788 C CA . VAL B 1 174 ? 22.878 -90.034 31.436 1.00 77.84 172 VAL B CA 1
ATOM 4789 C C . VAL B 1 174 ? 22.224 -89.031 30.483 1.00 64.24 172 VAL B C 1
ATOM 4790 O O . VAL B 1 174 ? 22.033 -89.315 29.298 1.00 63.54 172 VAL B O 1
ATOM 4794 N N . SER B 1 175 ? 21.906 -87.847 30.998 1.00 53.01 173 SER B N 1
ATOM 4795 C CA . SER B 1 175 ? 21.252 -86.818 30.194 1.00 49.33 173 SER B CA 1
ATOM 4796 C C . SER B 1 175 ? 22.201 -86.176 29.180 1.00 41.29 173 SER B C 1
ATOM 4797 O O . SER B 1 175 ? 23.421 -86.191 29.357 1.00 38.66 173 SER B O 1
ATOM 4800 N N . PHE B 1 176 ? 21.618 -85.630 28.114 1.00 40.21 174 PHE B N 1
ATOM 4801 C CA . PHE B 1 176 ? 22.348 -84.889 27.090 1.00 39.16 174 PHE B CA 1
ATOM 4802 C C . PHE B 1 176 ? 22.998 -83.662 27.737 1.00 37.75 174 PHE B C 1
ATOM 4803 O O . PHE B 1 176 ? 24.162 -83.350 27.476 1.00 37.87 174 PHE B O 1
ATOM 4811 N N . ARG B 1 177 ? 22.238 -82.977 28.589 1.00 37.57 175 ARG B N 1
ATOM 4812 C CA . ARG B 1 177 ? 22.740 -81.821 29.333 1.00 37.91 175 ARG B CA 1
ATOM 4813 C C . ARG B 1 177 ? 24.006 -82.155 30.136 1.00 37.62 175 ARG B C 1
ATOM 4814 O O . ARG B 1 177 ? 25.006 -81.429 30.084 1.00 36.80 175 ARG B O 1
ATOM 4822 N N . ASP B 1 178 ? 23.964 -83.255 30.880 1.00 33.32 176 ASP B N 1
ATOM 4823 C CA . ASP B 1 178 ? 25.115 -83.641 31.698 1.00 35.37 176 ASP B CA 1
ATOM 4824 C C . ASP B 1 178 ? 26.312 -84.065 30.856 1.00 36.51 176 ASP B C 1
ATOM 4825 O O . ASP B 1 178 ? 27.453 -83.804 31.230 1.00 34.68 176 ASP B O 1
ATOM 4830 N N . PHE B 1 179 ? 26.046 -84.712 29.722 1.00 34.33 177 PHE B N 1
ATOM 4831 C CA . PHE B 1 179 ? 27.106 -85.115 28.805 1.00 35.55 177 PHE B CA 1
ATOM 4832 C C . PHE B 1 179 ? 27.895 -83.906 28.300 1.00 32.56 177 PHE B C 1
ATOM 4833 O O . PHE B 1 179 ? 29.125 -83.933 28.282 1.00 33.36 177 PHE B O 1
ATOM 4841 N N . LEU B 1 180 ? 27.182 -82.851 27.906 1.00 30.52 178 LEU B N 1
ATOM 4842 C CA . LEU B 1 180 ? 27.809 -81.607 27.469 1.00 28.42 178 LEU B CA 1
ATOM 4843 C C . LEU B 1 180 ? 28.633 -80.978 28.599 1.00 33.45 178 LEU B C 1
ATOM 4844 O O . LEU B 1 180 ? 29.797 -80.620 28.405 1.00 32.33 178 LEU B O 1
ATOM 4849 N N . ASP B 1 181 ? 28.026 -80.851 29.777 1.00 31.92 179 ASP B N 1
ATOM 4850 C CA . ASP B 1 181 ? 28.671 -80.200 30.917 1.00 30.55 179 ASP B CA 1
ATOM 4851 C C . ASP B 1 181 ? 29.859 -80.979 31.479 1.00 33.93 179 ASP B C 1
ATOM 4852 O O . ASP B 1 181 ? 30.770 -80.385 32.063 1.00 38.24 179 ASP B O 1
ATOM 4857 N N . ARG B 1 182 ? 29.860 -82.300 31.310 1.00 31.33 180 ARG B N 1
ATOM 4858 C CA . ARG B 1 182 ? 30.907 -83.124 31.916 1.00 33.83 180 ARG B CA 1
ATOM 4859 C C . ARG B 1 182 ? 32.003 -83.558 30.952 1.00 35.85 180 ARG B C 1
ATOM 4860 O O . ARG B 1 182 ? 33.025 -84.099 31.377 1.00 36.53 180 ARG B O 1
ATOM 4868 N N . THR B 1 183 ? 31.804 -83.339 29.658 1.00 34.34 181 THR B N 1
ATOM 4869 C CA . THR B 1 183 ? 32.774 -83.848 28.695 1.00 36.02 181 THR B CA 1
ATOM 4870 C C . THR B 1 183 ? 33.393 -82.734 27.871 1.00 34.57 181 THR B C 1
ATOM 4871 O O . THR B 1 183 ? 34.422 -82.173 28.247 1.00 32.67 181 THR B O 1
ATOM 4875 N N . GLN B 1 184 ? 32.761 -82.395 26.757 1.00 31.43 182 GLN B N 1
ATOM 4876 C CA . GLN B 1 184 ? 33.341 -81.405 25.863 1.00 31.59 182 GLN B CA 1
ATOM 4877 C C . GLN B 1 184 ? 33.311 -80.004 26.464 1.00 32.82 182 GLN B C 1
ATOM 4878 O O . GLN B 1 184 ? 34.232 -79.204 26.254 1.00 27.79 182 GLN B O 1
ATOM 4884 N N . TYR B 1 185 ? 32.250 -79.700 27.203 1.00 26.74 183 TYR B N 1
ATOM 4885 C CA . TYR B 1 185 ? 32.066 -78.336 27.689 1.00 24.44 183 TYR B CA 1
ATOM 4886 C C . TYR B 1 185 ? 32.141 -78.209 29.208 1.00 24.88 183 TYR B C 1
ATOM 4887 O O . TYR B 1 185 ? 31.325 -77.531 29.834 1.00 28.20 183 TYR B O 1
ATOM 4896 N N . THR B 1 186 ? 33.142 -78.855 29.798 1.00 28.23 184 THR B N 1
ATOM 4897 C CA . THR B 1 186 ? 33.532 -78.537 31.172 1.00 29.44 184 THR B CA 1
ATOM 4898 C C . THR B 1 186 ? 34.049 -77.107 31.188 1.00 29.55 184 THR B C 1
ATOM 4899 O O . THR B 1 186 ? 34.377 -76.561 30.131 1.00 28.98 184 THR B O 1
ATOM 4903 N N . ASP B 1 187 ? 34.149 -76.507 32.376 1.00 30.73 185 ASP B N 1
ATOM 4904 C CA . ASP B 1 187 ? 34.647 -75.136 32.467 1.00 32.28 185 ASP B CA 1
ATOM 4905 C C . ASP B 1 187 ? 36.044 -74.995 31.852 1.00 32.71 185 ASP B C 1
ATOM 4906 O O . ASP B 1 187 ? 36.293 -74.050 31.102 1.00 36.22 185 ASP B O 1
ATOM 4911 N N . THR B 1 188 ? 36.949 -75.925 32.164 1.00 32.26 186 THR B N 1
ATOM 4912 C CA . THR B 1 188 ? 38.307 -75.862 31.617 1.00 32.63 186 THR B CA 1
ATOM 4913 C C . THR B 1 188 ? 38.296 -76.025 30.099 1.00 36.53 186 THR B C 1
ATOM 4914 O O . THR B 1 188 ? 39.034 -75.342 29.388 1.00 34.51 186 THR B O 1
ATOM 4918 N N . GLY B 1 189 ? 37.456 -76.932 29.608 1.00 33.13 187 GLY B N 1
ATOM 4919 C CA . GLY B 1 189 ? 37.306 -77.129 28.177 1.00 29.76 187 GLY B CA 1
ATOM 4920 C C . GLY B 1 189 ? 36.788 -75.886 27.479 1.00 29.23 187 GLY B C 1
ATOM 4921 O O . GLY B 1 189 ? 37.285 -75.501 26.417 1.00 30.38 187 GLY B O 1
ATOM 4922 N N . ILE B 1 190 ? 35.778 -75.258 28.070 1.00 26.11 188 ILE B N 1
ATOM 4923 C CA . ILE B 1 190 ? 35.230 -74.021 27.527 1.00 24.81 188 ILE B CA 1
ATOM 4924 C C . ILE B 1 190 ? 36.304 -72.942 27.429 1.00 26.51 188 ILE B C 1
ATOM 4925 O O . ILE B 1 190 ? 36.469 -72.313 26.390 1.00 26.07 188 ILE B O 1
ATOM 4930 N N . PHE B 1 191 ? 37.047 -72.731 28.509 1.00 29.54 189 PHE B N 1
ATOM 4931 C CA . PHE B 1 191 ? 38.010 -71.637 28.519 1.00 30.76 189 PHE B CA 1
ATOM 4932 C C . PHE B 1 191 ? 39.215 -71.902 27.609 1.00 28.27 189 PHE B C 1
ATOM 4933 O O . PHE B 1 191 ? 39.786 -70.968 27.045 1.00 31.40 189 PHE B O 1
ATOM 4941 N N . ALA B 1 192 ? 39.593 -73.169 27.457 1.00 29.57 190 ALA B N 1
ATOM 4942 C CA . ALA B 1 192 ? 40.651 -73.538 26.516 1.00 31.58 190 ALA B CA 1
ATOM 4943 C C . ALA B 1 192 ? 40.185 -73.273 25.074 1.00 32.65 190 ALA B C 1
ATOM 4944 O O . ALA B 1 192 ? 40.933 -72.730 24.252 1.00 29.44 190 ALA B O 1
ATOM 4946 N N . TYR B 1 193 ? 38.951 -73.657 24.772 1.00 27.33 191 TYR B N 1
ATOM 4947 C CA . TYR B 1 193 ? 38.375 -73.365 23.466 1.00 26.34 191 TYR B CA 1
ATOM 4948 C C . TYR B 1 193 ? 38.326 -71.853 23.229 1.00 28.58 191 TYR B C 1
ATOM 4949 O O . TYR B 1 193 ? 38.672 -71.372 22.148 1.00 28.90 191 TYR B O 1
ATOM 4958 N N . GLU B 1 194 ? 37.884 -71.101 24.233 1.00 28.17 192 GLU B N 1
ATOM 4959 C CA . GLU B 1 194 ? 37.837 -69.649 24.094 1.00 27.16 192 GLU B CA 1
ATOM 4960 C C . GLU B 1 194 ? 39.217 -69.081 23.784 1.00 28.34 192 GLU B C 1
ATOM 4961 O O . GLU B 1 194 ? 39.349 -68.140 22.999 1.00 27.62 192 GLU B O 1
ATOM 4967 N N . TRP B 1 195 ? 40.246 -69.663 24.392 1.00 27.35 193 TRP B N 1
ATOM 4968 C CA . TRP B 1 195 ? 41.607 -69.206 24.153 1.00 32.33 193 TRP B CA 1
ATOM 4969 C C . TRP B 1 195 ? 41.979 -69.329 22.671 1.00 32.69 193 TRP B C 1
ATOM 4970 O O . TRP B 1 195 ? 42.529 -68.391 22.091 1.00 34.10 193 TRP B O 1
ATOM 4981 N N . ILE B 1 196 ? 41.665 -70.467 22.053 1.00 29.38 194 ILE B N 1
ATOM 4982 C CA . ILE B 1 196 ? 42.095 -70.707 20.669 1.00 30.43 194 ILE B CA 1
ATOM 4983 C C . ILE B 1 196 ? 41.182 -70.051 19.631 1.00 31.42 194 ILE B C 1
ATOM 4984 O O . ILE B 1 196 ? 41.648 -69.633 18.567 1.00 32.74 194 ILE B O 1
ATOM 4989 N N . PHE B 1 197 ? 39.892 -69.939 19.942 1.00 26.44 195 PHE B N 1
ATOM 4990 C CA . PHE B 1 197 ? 38.939 -69.399 18.979 1.00 28.22 195 PHE B CA 1
ATOM 4991 C C . PHE B 1 197 ? 38.901 -67.866 19.025 1.00 29.04 195 PHE B C 1
ATOM 4992 O O . PHE B 1 197 ? 38.770 -67.205 17.990 1.00 31.19 195 PHE B O 1
ATOM 5000 N N . GLY B 1 198 ? 38.992 -67.310 20.232 1.00 31.74 196 GLY B N 1
ATOM 5001 C CA . GLY B 1 198 ? 38.946 -65.867 20.431 1.00 29.89 196 GLY B CA 1
ATOM 5002 C C . GLY B 1 198 ? 37.982 -65.474 21.540 1.00 34.56 196 GLY B C 1
ATOM 5003 O O . GLY B 1 198 ? 37.004 -66.187 21.785 1.00 25.85 196 GLY B O 1
ATOM 5004 N N . ASN B 1 199 ? 38.249 -64.355 22.219 1.00 32.00 197 ASN B N 1
ATOM 5005 C CA . ASN B 1 199 ? 37.408 -63.932 23.347 1.00 33.44 197 ASN B CA 1
ATOM 5006 C C . ASN B 1 199 ? 35.914 -64.007 23.053 1.00 30.12 197 ASN B C 1
ATOM 5007 O O . ASN B 1 199 ? 35.453 -63.490 22.027 1.00 28.87 197 ASN B O 1
ATOM 5012 N N . ASN B 1 200 ? 35.180 -64.661 23.955 1.00 27.87 198 ASN B N 1
ATOM 5013 C CA . ASN B 1 200 ? 33.727 -64.826 23.869 1.00 24.28 198 ASN B CA 1
ATOM 5014 C C . ASN B 1 200 ? 33.225 -65.817 22.812 1.00 24.72 198 ASN B C 1
ATOM 5015 O O . ASN B 1 200 ? 32.015 -65.970 22.636 1.00 24.45 198 ASN B O 1
ATOM 5020 N N . PHE B 1 201 ? 34.129 -66.492 22.109 1.00 23.74 199 PHE B N 1
ATOM 5021 C CA . PHE B 1 201 ? 33.697 -67.398 21.038 1.00 25.81 199 PHE B CA 1
ATOM 5022 C C . PHE B 1 201 ? 34.169 -68.828 21.244 1.00 26.89 199 PHE B C 1
ATOM 5023 O O . PHE B 1 201 ? 35.267 -69.064 21.751 1.00 26.90 199 PHE B O 1
ATOM 5031 N N . ILE B 1 202 ? 33.325 -69.776 20.855 1.00 22.82 200 ILE B N 1
ATOM 5032 C CA . ILE B 1 202 ? 33.679 -71.195 20.880 1.00 25.96 200 ILE B CA 1
ATOM 5033 C C . ILE B 1 202 ? 33.499 -71.723 19.452 1.00 28.46 200 ILE B C 1
ATOM 5034 O O . ILE B 1 202 ? 33.171 -72.885 19.246 1.00 30.11 200 ILE B O 1
ATOM 5039 N N . SER B 1 203 ? 33.691 -70.851 18.461 1.00 25.03 201 SER B N 1
ATOM 5040 C CA . SER B 1 203 ? 33.449 -71.233 17.067 1.00 24.55 201 SER B CA 1
ATOM 5041 C C . SER B 1 203 ? 34.558 -70.736 16.152 1.00 22.89 201 SER B C 1
ATOM 5042 O O . SER B 1 203 ? 35.162 -69.697 16.413 1.00 25.62 201 SER B O 1
ATOM 5045 N N . PRO B 1 204 ? 34.822 -71.483 15.070 1.00 25.71 202 PRO B N 1
ATOM 5046 C CA . PRO B 1 204 ? 35.888 -71.189 14.112 1.00 28.90 202 PRO B CA 1
ATOM 5047 C C . PRO B 1 204 ? 35.991 -69.719 13.716 1.00 28.66 202 PRO B C 1
ATOM 5048 O O . PRO B 1 204 ? 35.002 -69.124 13.259 1.00 29.50 202 PRO B O 1
ATOM 5052 N N . GLY B 1 205 ? 37.176 -69.146 13.904 1.00 27.63 203 GLY B N 1
ATOM 5053 C CA . GLY B 1 205 ? 37.479 -67.839 13.350 1.00 29.99 203 GLY B CA 1
ATOM 5054 C C . GLY B 1 205 ? 37.092 -66.662 14.219 1.00 26.07 203 GLY B C 1
ATOM 5055 O O . GLY B 1 205 ? 37.404 -65.515 13.886 1.00 26.85 203 GLY B O 1
ATOM 5056 N N . GLY B 1 206 ? 36.412 -66.938 15.328 1.00 25.17 204 GLY B N 1
ATOM 5057 C CA . GLY B 1 206 ? 36.110 -65.903 16.309 1.00 26.49 204 GLY B CA 1
ATOM 5058 C C . GLY B 1 206 ? 35.334 -64.714 15.760 1.00 23.29 204 GLY B C 1
ATOM 5059 O O . GLY B 1 206 ? 34.466 -64.874 14.908 1.00 24.87 204 GLY B O 1
ATOM 5060 N N . TRP B 1 207 ? 35.661 -63.516 16.245 1.00 25.23 205 TRP B N 1
ATOM 5061 C CA . TRP B 1 207 ? 34.860 -62.316 15.979 1.00 23.72 205 TRP B CA 1
ATOM 5062 C C . TRP B 1 207 ? 34.765 -62.016 14.499 1.00 24.97 205 TRP B C 1
ATOM 5063 O O . TRP B 1 207 ? 33.672 -61.818 13.975 1.00 24.52 205 TRP B O 1
ATOM 5074 N N . ASN B 1 208 ? 35.913 -61.957 13.827 1.00 24.09 206 ASN B N 1
ATOM 5075 C CA . ASN B 1 208 ? 35.922 -61.616 12.404 1.00 25.19 206 ASN B CA 1
ATOM 5076 C C . ASN B 1 208 ? 35.081 -62.579 11.575 1.00 28.44 206 ASN B C 1
ATOM 5077 O O . ASN B 1 208 ? 34.317 -62.155 10.699 1.00 26.18 206 ASN B O 1
ATOM 5082 N N . GLN B 1 209 ? 35.198 -63.870 11.869 1.00 24.48 207 GLN B N 1
ATOM 5083 C CA . GLN B 1 209 ? 34.493 -64.875 11.085 1.00 25.10 207 GLN B CA 1
ATOM 5084 C C . GLN B 1 209 ? 32.995 -64.803 11.338 1.00 25.04 207 GLN B C 1
ATOM 5085 O O . GLN B 1 209 ? 32.195 -64.900 10.406 1.00 23.86 207 GLN B O 1
ATOM 5091 N N . ASN B 1 210 ? 32.604 -64.618 12.595 1.00 22.09 208 ASN B N 1
ATOM 5092 C CA . ASN B 1 210 ? 31.180 -64.532 12.881 1.00 20.31 208 ASN B CA 1
ATOM 5093 C C . ASN B 1 210 ? 30.543 -63.314 12.215 1.00 23.39 208 ASN B C 1
ATOM 5094 O O . ASN B 1 210 ? 29.405 -63.375 11.752 1.00 23.69 208 ASN B O 1
ATOM 5099 N N . LEU B 1 211 ? 31.283 -62.214 12.139 1.00 21.14 209 LEU B N 1
ATOM 5100 C CA . LEU B 1 211 ? 30.744 -61.017 11.506 1.00 22.12 209 LEU B CA 1
ATOM 5101 C C . LEU B 1 211 ? 30.509 -61.302 10.028 1.00 24.55 209 LEU B C 1
ATOM 5102 O O . LEU B 1 211 ? 29.488 -60.888 9.462 1.00 25.28 209 LEU B O 1
ATOM 5107 N N . ALA B 1 212 ? 31.442 -62.027 9.412 1.00 24.09 210 ALA B N 1
ATOM 5108 C CA . ALA B 1 212 ? 31.325 -62.385 8.002 1.00 23.71 210 ALA B CA 1
ATOM 5109 C C . ALA B 1 212 ? 30.087 -63.250 7.786 1.00 27.39 210 ALA B C 1
ATOM 5110 O O . ALA B 1 212 ? 29.341 -63.058 6.821 1.00 27.55 210 ALA B O 1
ATOM 5112 N N . ILE B 1 213 ? 29.858 -64.200 8.685 1.00 24.65 211 ILE B N 1
ATOM 5113 C CA . ILE B 1 213 ? 28.680 -65.058 8.567 1.00 22.50 211 ILE B CA 1
ATOM 5114 C C . ILE B 1 213 ? 27.386 -64.266 8.797 1.00 22.19 211 ILE B C 1
ATOM 5115 O O . ILE B 1 213 ? 26.402 -64.442 8.060 1.00 24.24 211 ILE B O 1
ATOM 5120 N N . LEU B 1 214 ? 27.378 -63.373 9.785 1.00 22.44 212 LEU B N 1
ATOM 5121 C CA . LEU B 1 214 ? 26.183 -62.566 10.055 1.00 22.93 212 LEU B CA 1
ATOM 5122 C C . LEU B 1 214 ? 25.794 -61.711 8.853 1.00 28.06 212 LEU B C 1
ATOM 5123 O O . LEU B 1 214 ? 24.606 -61.476 8.607 1.00 24.04 212 LEU B O 1
ATOM 5128 N N . LYS B 1 215 ? 26.784 -61.254 8.094 1.00 27.25 213 LYS B N 1
ATOM 5129 C CA . LYS B 1 215 ? 26.496 -60.437 6.920 1.00 28.69 213 LYS B CA 1
ATOM 5130 C C . LYS B 1 215 ? 25.754 -61.216 5.837 1.00 27.53 213 LYS B C 1
ATOM 5131 O O . LYS B 1 215 ? 25.117 -60.624 4.967 1.00 30.38 213 LYS B O 1
ATOM 5137 N N . ARG B 1 216 ? 25.829 -62.540 5.889 1.00 25.84 214 ARG B N 1
ATOM 5138 C CA . ARG B 1 216 ? 25.161 -63.351 4.878 1.00 29.31 214 ARG B CA 1
ATOM 5139 C C . ARG B 1 216 ? 23.645 -63.482 5.056 1.00 29.56 214 ARG B C 1
ATOM 5140 O O . ARG B 1 216 ? 22.957 -64.010 4.174 1.00 31.62 214 ARG B O 1
ATOM 5148 N N . PHE B 1 217 ? 23.119 -62.973 6.170 1.00 25.23 215 PHE B N 1
ATOM 5149 C CA . PHE B 1 217 ? 21.669 -62.855 6.334 1.00 25.76 215 PHE B CA 1
ATOM 5150 C C . PHE B 1 217 ? 21.109 -61.890 5.305 1.00 34.88 215 PHE B C 1
ATOM 5151 O O . PHE B 1 217 ? 19.934 -61.973 4.943 1.00 33.95 215 PHE B O 1
ATOM 5159 N N . GLY B 1 218 ? 21.952 -60.967 4.844 1.00 36.81 216 GLY B N 1
ATOM 5160 C CA . GLY B 1 218 ? 21.493 -59.878 4.000 1.00 35.70 216 GLY B CA 1
ATOM 5161 C C . GLY B 1 218 ? 21.185 -58.707 4.904 1.00 34.80 216 GLY B C 1
ATOM 5162 O O . GLY B 1 218 ? 21.596 -58.714 6.060 1.00 38.01 216 GLY B O 1
ATOM 5163 N N . PRO B 1 219 ? 20.460 -57.700 4.391 1.00 34.74 217 PRO B N 1
ATOM 5164 C CA . PRO B 1 219 ? 20.103 -56.525 5.191 1.00 36.74 217 PRO B CA 1
ATOM 5165 C C . PRO B 1 219 ? 19.312 -56.895 6.442 1.00 35.66 217 PRO B C 1
ATOM 5166 O O . PRO B 1 219 ? 18.325 -57.631 6.352 1.00 39.60 217 PRO B O 1
ATOM 5170 N N . MET B 1 220 ? 19.777 -56.413 7.593 1.00 26.65 218 MET B N 1
ATOM 5171 C CA . MET B 1 220 ? 19.082 -56.567 8.875 1.00 25.98 218 MET B CA 1
ATOM 5172 C C . MET B 1 220 ? 18.876 -55.173 9.460 1.00 30.15 218 MET B C 1
ATOM 5173 O O . MET B 1 220 ? 19.666 -54.267 9.183 1.00 32.68 218 MET B O 1
ATOM 5178 N N . LYS B 1 221 ? 17.815 -54.985 10.246 1.00 23.53 219 LYS B N 1
ATOM 5179 C CA . LYS B 1 221 ? 17.478 -53.660 10.756 1.00 25.27 219 LYS B CA 1
ATOM 5180 C C . LYS B 1 221 ? 17.493 -53.619 12.272 1.00 22.90 219 LYS B C 1
ATOM 5181 O O . LYS B 1 221 ? 17.189 -54.621 12.926 1.00 24.59 219 LYS B O 1
ATOM 5187 N N . THR B 1 222 ? 17.815 -52.450 12.829 1.00 24.00 220 THR B N 1
ATOM 5188 C CA . THR B 1 222 ? 17.790 -52.247 14.269 1.00 20.89 220 THR B CA 1
ATOM 5189 C C . THR B 1 222 ? 16.450 -52.690 14.844 1.00 23.91 220 THR B C 1
ATOM 5190 O O . THR B 1 222 ? 15.396 -52.324 14.315 1.00 25.65 220 THR B O 1
ATOM 5194 N N . GLY B 1 223 ? 16.493 -53.483 15.910 1.00 22.06 221 GLY B N 1
ATOM 5195 C CA . GLY B 1 223 ? 15.288 -53.796 16.660 1.00 25.20 221 GLY B CA 1
ATOM 5196 C C . GLY B 1 223 ? 14.608 -55.069 16.199 1.00 24.88 221 GLY B C 1
ATOM 5197 O O . GLY B 1 223 ? 13.690 -55.556 16.861 1.00 28.37 221 GLY B O 1
ATOM 5198 N N . GLN B 1 224 ? 15.054 -55.612 15.070 1.00 20.41 222 GLN B N 1
ATOM 5199 C CA . GLN B 1 224 ? 14.566 -56.916 14.634 1.00 20.45 222 GLN B CA 1
ATOM 5200 C C . GLN B 1 224 ? 14.995 -57.975 15.630 1.00 23.53 222 GLN B C 1
ATOM 5201 O O . GLN B 1 224 ? 15.990 -57.810 16.341 1.00 23.81 222 GLN B O 1
ATOM 5207 N N . ARG B 1 225 ? 14.229 -59.059 15.689 1.00 19.70 223 ARG B N 1
ATOM 5208 C CA . ARG B 1 225 ? 14.411 -60.063 16.726 1.00 19.60 223 ARG B CA 1
ATOM 5209 C C . ARG B 1 225 ? 15.088 -61.327 16.203 1.00 18.78 223 ARG B C 1
ATOM 5210 O O . ARG B 1 225 ? 14.651 -61.914 15.221 1.00 19.90 223 ARG B O 1
ATOM 5218 N N . MET B 1 226 ? 16.159 -61.741 16.877 1.00 17.05 224 MET B N 1
ATOM 5219 C CA . MET B 1 226 ? 16.910 -62.922 16.479 1.00 17.59 224 MET B CA 1
ATOM 5220 C C . MET B 1 226 ? 16.941 -63.929 17.610 1.00 20.91 224 MET B C 1
ATOM 5221 O O . MET B 1 226 ? 17.139 -63.566 18.775 1.00 21.65 224 MET B O 1
ATOM 5226 N N . LEU B 1 227 ? 16.709 -65.192 17.265 1.00 18.71 225 LEU B N 1
ATOM 5227 C CA . LEU B 1 227 ? 16.881 -66.303 18.201 1.00 19.54 225 LEU B CA 1
ATOM 5228 C C . LEU B 1 227 ? 18.215 -66.945 17.862 1.00 20.50 225 LEU B C 1
ATOM 5229 O O . LEU B 1 227 ? 18.437 -67.294 16.706 1.00 20.70 225 LEU B O 1
ATOM 5234 N N . ASP B 1 228 ? 19.102 -67.094 18.851 1.00 17.36 226 ASP B N 1
ATOM 5235 C CA . ASP B 1 228 ? 20.411 -67.720 18.617 1.00 21.07 226 ASP B CA 1
ATOM 5236 C C . ASP B 1 228 ? 20.392 -69.063 19.309 1.00 22.71 226 ASP B C 1
ATOM 5237 O O . ASP B 1 228 ? 20.285 -69.133 20.539 1.00 21.99 226 ASP B O 1
ATOM 5242 N N . ILE B 1 229 ? 20.491 -70.132 18.521 1.00 20.39 227 ILE B N 1
ATOM 5243 C CA . ILE B 1 229 ? 20.423 -71.481 19.063 1.00 17.69 227 ILE B CA 1
ATOM 5244 C C . ILE B 1 229 ? 21.833 -72.015 19.289 1.00 18.93 227 ILE B C 1
ATOM 5245 O O . ILE B 1 229 ? 22.626 -72.121 18.351 1.00 21.02 227 ILE B O 1
ATOM 5250 N N . GLY B 1 230 ? 22.148 -72.341 20.541 1.00 20.29 228 GLY B N 1
ATOM 5251 C CA . GLY B 1 230 ? 23.474 -72.807 20.898 1.00 23.82 228 GLY B CA 1
ATOM 5252 C C . GLY B 1 230 ? 24.431 -71.643 21.026 1.00 24.75 228 GLY B C 1
ATOM 5253 O O . GLY B 1 230 ? 25.501 -71.616 20.410 1.00 23.85 228 GLY B O 1
ATOM 5254 N N . VAL B 1 231 ? 24.043 -70.686 21.861 1.00 24.03 229 VAL B N 1
ATOM 5255 C CA . VAL B 1 231 ? 24.715 -69.397 21.975 1.00 22.76 229 VAL B CA 1
ATOM 5256 C C . VAL B 1 231 ? 26.072 -69.449 22.706 1.00 25.99 229 VAL B C 1
ATOM 5257 O O . VAL B 1 231 ? 26.896 -68.528 22.589 1.00 22.48 229 VAL B O 1
ATOM 5261 N N . GLY B 1 232 ? 26.336 -70.542 23.416 1.00 24.76 230 GLY B N 1
ATOM 5262 C CA . GLY B 1 232 ? 27.637 -70.735 24.035 1.00 23.53 230 GLY B CA 1
ATOM 5263 C C . GLY B 1 232 ? 27.916 -69.696 25.110 1.00 20.10 230 GLY B C 1
ATOM 5264 O O . GLY B 1 232 ? 27.045 -69.408 25.938 1.00 23.52 230 GLY B O 1
ATOM 5265 N N . ILE B 1 233 ? 29.118 -69.127 25.108 1.00 25.82 231 ILE B N 1
ATOM 5266 C CA . ILE B 1 233 ? 29.426 -68.099 26.097 1.00 22.39 231 ILE B CA 1
ATOM 5267 C C . ILE B 1 233 ? 29.040 -66.694 25.625 1.00 23.79 231 ILE B C 1
ATOM 5268 O O . ILE B 1 233 ? 29.414 -65.704 26.241 1.00 22.96 231 ILE B O 1
ATOM 5273 N N . GLY B 1 234 ? 28.308 -66.617 24.518 1.00 24.57 232 GLY B N 1
ATOM 5274 C CA . GLY B 1 234 ? 27.566 -65.407 24.197 1.00 26.03 232 GLY B CA 1
ATOM 5275 C C . GLY B 1 234 ? 28.146 -64.435 23.184 1.00 26.48 232 GLY B C 1
ATOM 5276 O O . GLY B 1 234 ? 27.486 -63.458 22.847 1.00 24.20 232 GLY B O 1
ATOM 5277 N N . GLY B 1 235 ? 29.354 -64.687 22.691 1.00 21.54 233 GLY B N 1
ATOM 5278 C CA . GLY B 1 235 ? 30.025 -63.720 21.831 1.00 22.46 233 GLY B CA 1
ATOM 5279 C C . GLY B 1 235 ? 29.230 -63.351 20.584 1.00 24.85 233 GLY B C 1
ATOM 5280 O O . GLY B 1 235 ? 29.194 -62.191 20.177 1.00 22.35 233 GLY B O 1
ATOM 5281 N N . GLY B 1 236 ? 28.607 -64.344 19.970 1.00 21.49 234 GLY B N 1
ATOM 5282 C CA . GLY B 1 236 ? 27.874 -64.112 18.733 1.00 20.77 234 GLY B CA 1
ATOM 5283 C C . GLY B 1 236 ? 26.622 -63.292 18.980 1.00 23.98 234 GLY B C 1
ATOM 5284 O O . GLY B 1 236 ? 26.314 -62.365 18.226 1.00 21.67 234 GLY B O 1
ATOM 5285 N N . ALA B 1 237 ? 25.891 -63.637 20.037 1.00 21.52 235 ALA B N 1
ATOM 5286 C CA . ALA B 1 237 ? 24.694 -62.895 20.375 1.00 20.22 235 ALA B CA 1
ATOM 5287 C C . ALA B 1 237 ? 25.041 -61.451 20.689 1.00 21.17 235 ALA B C 1
ATOM 5288 O O . ALA B 1 237 ? 24.350 -60.526 20.242 1.00 20.26 235 ALA B O 1
ATOM 5290 N N . ARG B 1 238 ? 26.085 -61.260 21.492 1.00 22.67 236 ARG B N 1
ATOM 5291 C CA . ARG B 1 238 ? 26.500 -59.907 21.858 1.00 21.14 236 ARG B CA 1
ATOM 5292 C C . ARG B 1 238 ? 26.947 -59.113 20.637 1.00 20.75 236 ARG B C 1
ATOM 5293 O O . ARG B 1 238 ? 26.681 -57.916 20.541 1.00 21.25 236 ARG B O 1
ATOM 5301 N N . GLN B 1 239 ? 27.615 -59.784 19.699 1.00 20.13 237 GLN B N 1
ATOM 5302 C CA . GLN B 1 239 ? 28.029 -59.143 18.451 1.00 20.75 237 GLN B CA 1
ATOM 5303 C C . GLN B 1 239 ? 26.834 -58.758 17.574 1.00 22.45 237 GLN B C 1
ATOM 5304 O O . GLN B 1 239 ? 26.815 -57.677 16.976 1.00 21.47 237 GLN B O 1
ATOM 5310 N N . ALA B 1 240 ? 25.834 -59.632 17.487 1.00 19.64 238 ALA B N 1
ATOM 5311 C CA . ALA B 1 240 ? 24.659 -59.298 16.673 1.00 21.06 238 ALA B CA 1
ATOM 5312 C C . ALA B 1 240 ? 23.976 -58.058 17.239 1.00 21.58 238 ALA B C 1
ATOM 5313 O O . ALA B 1 240 ? 23.476 -57.193 16.494 1.00 21.22 238 ALA B O 1
ATOM 5315 N N . ALA B 1 241 ? 23.951 -57.957 18.562 1.00 20.71 239 ALA B N 1
ATOM 5316 C CA . ALA B 1 241 ? 23.348 -56.789 19.175 1.00 20.30 239 ALA B CA 1
ATOM 5317 C C . ALA B 1 241 ? 24.204 -55.535 18.963 1.00 21.96 239 ALA B C 1
ATOM 5318 O O . ALA B 1 241 ? 23.690 -54.483 18.598 1.00 21.47 239 ALA B O 1
ATOM 5320 N N . SER B 1 242 ? 25.503 -55.632 19.199 1.00 23.52 240 SER B N 1
ATOM 5321 C CA . SER B 1 242 ? 26.320 -54.423 19.183 1.00 23.37 240 SER B CA 1
ATOM 5322 C C . SER B 1 242 ? 26.611 -53.931 17.773 1.00 27.43 240 SER B C 1
ATOM 5323 O O . SER B 1 242 ? 26.749 -52.727 17.546 1.00 24.23 240 SER B O 1
ATOM 5326 N N . GLU B 1 243 ? 26.680 -54.855 16.822 1.00 23.54 241 GLU B N 1
ATOM 5327 C CA . GLU B 1 243 ? 27.023 -54.492 15.452 1.00 22.94 241 GLU B CA 1
ATOM 5328 C C . GLU B 1 243 ? 25.805 -54.109 14.632 1.00 28.46 241 GLU B C 1
ATOM 5329 O O . GLU B 1 243 ? 25.890 -53.225 13.783 1.00 28.21 241 GLU B O 1
ATOM 5335 N N . PHE B 1 244 ? 24.674 -54.773 14.881 1.00 22.01 242 PHE B N 1
ATOM 5336 C CA . PHE B 1 244 ? 23.493 -54.565 14.039 1.00 22.56 242 PHE B CA 1
ATOM 5337 C C . PHE B 1 244 ? 22.275 -54.037 14.783 1.00 23.01 242 PHE B C 1
ATOM 5338 O O . PHE B 1 244 ? 21.250 -53.738 14.167 1.00 23.01 242 PHE B O 1
ATOM 5346 N N . GLY B 1 245 ? 22.368 -53.941 16.102 1.00 21.44 243 GLY B N 1
ATOM 5347 C CA . GLY B 1 245 ? 21.275 -53.408 16.885 1.00 22.99 243 GLY B CA 1
ATOM 5348 C C . GLY B 1 245 ? 20.122 -54.383 16.997 1.00 17.30 243 GLY B C 1
ATOM 5349 O O . GLY B 1 245 ? 19.004 -53.985 17.327 1.00 20.58 243 GLY B O 1
ATOM 5350 N N . LEU B 1 246 ? 20.388 -55.663 16.742 1.00 18.85 244 LEU B N 1
ATOM 5351 C CA . LEU B 1 246 ? 19.340 -56.671 16.878 1.00 20.42 244 LEU B CA 1
ATOM 5352 C C . LEU B 1 246 ? 19.008 -56.944 18.340 1.00 18.39 244 LEU B C 1
ATOM 5353 O O . LEU B 1 246 ? 19.867 -56.826 19.221 1.00 21.07 244 LEU B O 1
ATOM 5358 N N . GLN B 1 247 ? 17.748 -57.293 18.600 1.00 20.21 245 GLN B N 1
ATOM 5359 C CA . GLN B 1 247 ? 17.367 -57.853 19.895 1.00 18.00 245 GLN B CA 1
ATOM 5360 C C . GLN B 1 247 ? 17.573 -59.345 19.780 1.00 22.87 245 GLN B C 1
ATOM 5361 O O . GLN B 1 247 ? 16.970 -59.988 18.931 1.00 22.02 245 GLN B O 1
ATOM 5367 N N . VAL B 1 248 ? 18.438 -59.903 20.617 1.00 18.88 246 VAL B N 1
ATOM 5368 C CA . VAL B 1 248 ? 18.814 -61.301 20.458 1.00 19.27 246 VAL B CA 1
ATOM 5369 C C . VAL B 1 248 ? 18.446 -62.087 21.698 1.00 23.61 246 VAL B C 1
ATOM 5370 O O . VAL B 1 248 ? 18.780 -61.682 22.814 1.00 22.55 246 VAL B O 1
ATOM 5374 N N . HIS B 1 249 ? 17.747 -63.202 21.513 1.00 17.88 247 HIS B N 1
ATOM 5375 C CA . HIS B 1 249 ? 17.526 -64.131 22.618 1.00 19.63 247 HIS B CA 1
ATOM 5376 C C . HIS B 1 249 ? 18.376 -65.377 22.357 1.00 19.00 247 HIS B C 1
ATOM 5377 O O . HIS B 1 249 ? 18.199 -66.045 21.340 1.00 20.77 247 HIS B O 1
ATOM 5384 N N . GLY B 1 250 ? 19.308 -65.682 23.254 1.00 18.73 248 GLY B N 1
ATOM 5385 C CA . GLY B 1 250 ? 20.215 -66.792 23.030 1.00 20.69 248 GLY B CA 1
ATOM 5386 C C . GLY B 1 250 ? 19.844 -67.957 23.924 1.00 24.07 248 GLY B C 1
ATOM 5387 O O . GLY B 1 250 ? 19.572 -67.762 25.109 1.00 21.98 248 GLY B O 1
ATOM 5388 N N . VAL B 1 251 ? 19.816 -69.165 23.366 1.00 21.89 249 VAL B N 1
ATOM 5389 C CA . VAL B 1 251 ? 19.542 -70.340 24.191 1.00 20.78 249 VAL B CA 1
ATOM 5390 C C . VAL B 1 251 ? 20.692 -71.340 24.129 1.00 18.31 249 VAL B C 1
ATOM 5391 O O . VAL B 1 251 ? 21.395 -71.452 23.125 1.00 21.48 249 VAL B O 1
ATOM 5395 N N . ASP B 1 252 ? 20.905 -72.051 25.228 1.00 20.78 250 ASP B N 1
ATOM 5396 C CA . ASP B 1 252 ? 21.908 -73.110 25.234 1.00 22.36 250 ASP B CA 1
ATOM 5397 C C . ASP B 1 252 ? 21.488 -74.160 26.244 1.00 25.45 250 ASP B C 1
ATOM 5398 O O . ASP B 1 252 ? 20.831 -73.845 27.240 1.00 24.09 250 ASP B O 1
ATOM 5403 N N . LEU B 1 253 ? 21.870 -75.408 25.999 1.00 22.15 251 LEU B N 1
ATOM 5404 C CA . LEU B 1 253 ? 21.520 -76.483 26.914 1.00 23.51 251 LEU B CA 1
ATOM 5405 C C . LEU B 1 253 ? 22.571 -76.600 28.026 1.00 27.62 251 LEU B C 1
ATOM 5406 O O . LEU B 1 253 ? 22.303 -77.139 29.104 1.00 30.14 251 LEU B O 1
ATOM 5411 N N . SER B 1 254 ? 23.760 -76.064 27.778 1.00 25.88 252 SER B N 1
ATOM 5412 C CA . SER B 1 254 ? 24.841 -76.150 28.767 1.00 26.54 252 SER B CA 1
ATOM 5413 C C . SER B 1 254 ? 24.798 -75.035 29.810 1.00 28.53 252 SER B C 1
ATOM 5414 O O . SER B 1 254 ? 24.954 -73.857 29.473 1.00 24.93 252 SER B O 1
ATOM 5417 N N . THR B 1 255 ? 24.614 -75.392 31.078 1.00 29.21 253 THR B N 1
ATOM 5418 C CA . THR B 1 255 ? 24.676 -74.379 32.126 1.00 28.80 253 THR B CA 1
ATOM 5419 C C . THR B 1 255 ? 26.095 -73.837 32.291 1.00 28.95 253 THR B C 1
ATOM 5420 O O . THR B 1 255 ? 26.275 -72.689 32.690 1.00 31.28 253 THR B O 1
ATOM 5424 N N . ASN B 1 256 ? 27.100 -74.656 31.993 1.00 28.69 254 ASN B N 1
ATOM 5425 C CA . ASN B 1 256 ? 28.476 -74.173 32.051 1.00 27.09 254 ASN B CA 1
ATOM 5426 C C . ASN B 1 256 ? 28.701 -73.030 31.071 1.00 25.64 254 ASN B C 1
ATOM 5427 O O . ASN B 1 256 ? 29.325 -72.021 31.414 1.00 27.75 254 ASN B O 1
ATOM 5432 N N . MET B 1 257 ? 28.196 -73.198 29.847 1.00 23.11 255 MET B N 1
ATOM 5433 C CA . MET B 1 257 ? 28.287 -72.165 28.817 1.00 23.95 255 MET B CA 1
ATOM 5434 C C . MET B 1 257 ? 27.522 -70.919 29.223 1.00 25.60 255 MET B C 1
ATOM 5435 O O . MET B 1 257 ? 28.052 -69.801 29.191 1.00 24.25 255 MET B O 1
ATOM 5440 N N . LEU B 1 258 ? 26.261 -71.104 29.593 1.00 26.26 256 LEU B N 1
ATOM 5441 C CA . LEU B 1 258 ? 25.399 -69.949 29.796 1.00 27.38 256 LEU B CA 1
ATOM 5442 C C . LEU B 1 258 ? 25.779 -69.170 31.047 1.00 25.53 256 LEU B C 1
ATOM 5443 O O . LEU B 1 258 ? 25.578 -67.960 31.091 1.00 27.51 256 LEU B O 1
ATOM 5448 N N . ALA B 1 259 ? 26.338 -69.857 32.045 1.00 26.46 257 ALA B N 1
ATOM 5449 C CA . ALA B 1 259 ? 26.828 -69.179 33.242 1.00 29.24 257 ALA B CA 1
ATOM 5450 C C . ALA B 1 259 ? 27.788 -68.061 32.844 1.00 28.45 257 ALA B C 1
ATOM 5451 O O . ALA B 1 259 ? 27.723 -66.957 33.384 1.00 27.84 257 ALA B O 1
ATOM 5453 N N . VAL B 1 260 ? 28.662 -68.349 31.883 1.00 26.59 258 VAL B N 1
ATOM 5454 C CA . VAL B 1 260 ? 29.656 -67.377 31.427 1.00 27.64 258 VAL B CA 1
ATOM 5455 C C . VAL B 1 260 ? 28.989 -66.243 30.658 1.00 26.08 258 VAL B C 1
ATOM 5456 O O . VAL B 1 260 ? 29.276 -65.069 30.885 1.00 26.39 258 VAL B O 1
ATOM 5460 N N . ALA B 1 261 ? 28.101 -66.601 29.740 1.00 21.68 259 ALA B N 1
ATOM 5461 C CA . ALA B 1 261 ? 27.366 -65.610 28.962 1.00 21.92 259 ALA B CA 1
ATOM 5462 C C . ALA B 1 261 ? 26.615 -64.649 29.877 1.00 24.31 259 ALA B C 1
ATOM 5463 O O . ALA B 1 261 ? 26.610 -63.426 29.678 1.00 21.84 259 ALA B O 1
ATOM 5465 N N . LEU B 1 262 ? 25.977 -65.224 30.887 1.00 25.45 260 LEU B N 1
ATOM 5466 C CA . LEU B 1 262 ? 25.165 -64.457 31.822 1.00 23.45 260 LEU B CA 1
ATOM 5467 C C . LEU B 1 262 ? 26.010 -63.544 32.695 1.00 25.27 260 LEU B C 1
ATOM 5468 O O . LEU B 1 262 ? 25.625 -62.398 32.920 1.00 24.37 260 LEU B O 1
ATOM 5473 N N . GLU B 1 263 ? 27.137 -64.052 33.202 1.00 25.01 261 GLU B N 1
ATOM 5474 C CA . GLU B 1 263 ? 28.048 -63.231 34.012 1.00 27.32 261 GLU B CA 1
ATOM 5475 C C . GLU B 1 263 ? 28.463 -62.019 33.219 1.00 25.10 261 GLU B C 1
ATOM 5476 O O . GLU B 1 263 ? 28.463 -60.895 33.727 1.00 29.83 261 GLU B O 1
ATOM 5482 N N . ARG B 1 264 ? 28.843 -62.274 31.971 1.00 25.23 262 ARG B N 1
ATOM 5483 C CA . ARG B 1 264 ? 29.394 -61.232 31.117 1.00 23.84 262 ARG B CA 1
ATOM 5484 C C . ARG B 1 264 ? 28.366 -60.175 30.733 1.00 25.57 262 ARG B C 1
ATOM 5485 O O . ARG B 1 264 ? 28.680 -58.987 30.766 1.00 25.68 262 ARG B O 1
ATOM 5493 N N . VAL B 1 265 ? 27.138 -60.577 30.405 1.00 23.03 263 VAL B N 1
ATOM 5494 C CA . VAL B 1 265 ? 26.136 -59.562 30.081 1.00 21.46 263 VAL B CA 1
ATOM 5495 C C . VAL B 1 265 ? 25.690 -58.785 31.327 1.00 22.09 263 VAL B C 1
ATOM 5496 O O . VAL B 1 265 ? 25.424 -57.582 31.242 1.00 23.69 263 VAL B O 1
ATOM 5500 N N . HIS B 1 266 ? 25.634 -59.452 32.477 1.00 24.00 264 HIS B N 1
ATOM 5501 C CA . HIS B 1 266 ? 25.280 -58.762 33.719 1.00 21.39 264 HIS B CA 1
ATOM 5502 C C . HIS B 1 266 ? 26.335 -57.710 34.046 1.00 25.59 264 HIS B C 1
ATOM 5503 O O . HIS B 1 266 ? 26.016 -56.618 34.515 1.00 27.13 264 HIS B O 1
ATOM 5510 N N . LYS B 1 267 ? 27.595 -58.047 33.794 1.00 24.19 265 LYS B N 1
ATOM 5511 C CA . LYS B 1 267 ? 28.698 -57.118 34.063 1.00 26.20 265 LYS B CA 1
ATOM 5512 C C . LYS B 1 267 ? 28.686 -55.948 33.074 1.00 31.62 265 LYS B C 1
ATOM 5513 O O . LYS B 1 267 ? 28.795 -54.785 33.470 1.00 31.25 265 LYS B O 1
ATOM 5519 N N . GLU B 1 268 ? 28.527 -56.266 31.790 1.00 26.04 266 GLU B N 1
ATOM 5520 C CA . GLU B 1 268 ? 28.715 -55.285 30.721 1.00 30.39 266 GLU B CA 1
ATOM 5521 C C . GLU B 1 268 ? 27.451 -54.501 30.384 1.00 36.32 266 GLU B C 1
ATOM 5522 O O . GLU B 1 268 ? 27.522 -53.321 30.045 1.00 33.60 266 GLU B O 1
ATOM 5528 N N . LYS B 1 269 ? 26.306 -55.176 30.490 1.00 25.69 267 LYS B N 1
ATOM 5529 C CA . LYS B 1 269 ? 24.980 -54.577 30.388 1.00 25.03 267 LYS B CA 1
ATOM 5530 C C . LYS B 1 269 ? 24.582 -54.144 28.974 1.00 27.33 267 LYS B C 1
ATOM 5531 O O . LYS B 1 269 ? 25.045 -53.127 28.459 1.00 33.13 267 LYS B O 1
ATOM 5537 N N . ASP B 1 270 ? 23.725 -54.951 28.359 1.00 23.28 268 ASP B N 1
ATOM 5538 C CA . ASP B 1 270 ? 23.155 -54.637 27.056 1.00 21.89 268 ASP B CA 1
ATOM 5539 C C . ASP B 1 270 ? 21.768 -55.247 27.054 1.00 20.24 268 ASP B C 1
ATOM 5540 O O . ASP B 1 270 ? 21.629 -56.471 26.958 1.00 21.77 268 ASP B O 1
ATOM 5545 N N . ALA B 1 271 ? 20.746 -54.402 27.184 1.00 19.40 269 ALA B N 1
ATOM 5546 C CA . ALA B 1 271 ? 19.363 -54.868 27.310 1.00 20.02 269 ALA B CA 1
ATOM 5547 C C . ALA B 1 271 ? 18.810 -55.507 26.027 1.00 20.10 269 ALA B C 1
ATOM 5548 O O . ALA B 1 271 ? 17.703 -56.033 26.033 1.00 20.97 269 ALA B O 1
ATOM 5550 N N . ARG B 1 272 ? 19.579 -55.466 24.942 1.00 19.21 270 ARG B N 1
ATOM 5551 C CA . ARG B 1 272 ? 19.183 -56.122 23.698 1.00 19.22 270 ARG B CA 1
ATOM 5552 C C . ARG B 1 272 ? 19.353 -57.634 23.806 1.00 20.13 270 ARG B C 1
ATOM 5553 O O . ARG B 1 272 ? 18.806 -58.379 22.999 1.00 19.61 270 ARG B O 1
ATOM 5561 N N . VAL B 1 273 ? 20.117 -58.091 24.793 1.00 18.05 271 VAL B N 1
ATOM 5562 C CA . VAL B 1 273 ? 20.472 -59.505 24.844 1.00 19.51 271 VAL B CA 1
ATOM 5563 C C . VAL B 1 273 ? 19.892 -60.178 26.081 1.00 23.56 271 VAL B C 1
ATOM 5564 O O . VAL B 1 273 ? 20.086 -59.702 27.202 1.00 23.63 271 VAL B O 1
ATOM 5568 N N . THR B 1 274 ? 19.186 -61.291 25.875 1.00 21.59 272 THR B N 1
ATOM 5569 C CA . THR B 1 274 ? 18.690 -62.115 26.979 1.00 19.35 272 THR B CA 1
ATOM 5570 C C . THR B 1 274 ? 19.041 -63.573 26.687 1.00 23.35 272 THR B C 1
ATOM 5571 O O . THR B 1 274 ? 19.324 -63.934 25.548 1.00 21.29 272 THR B O 1
ATOM 5575 N N . TYR B 1 275 ? 19.046 -64.407 27.722 1.00 22.11 273 TYR B N 1
ATOM 5576 C CA . TYR B 1 275 ? 19.496 -65.789 27.570 1.00 18.34 273 TYR B CA 1
ATOM 5577 C C . TYR B 1 275 ? 18.544 -66.741 28.285 1.00 21.84 273 TYR B C 1
ATOM 5578 O O . TYR B 1 275 ? 17.875 -66.349 29.240 1.00 24.08 273 TYR B O 1
ATOM 5587 N N . ALA B 1 276 ? 18.518 -68.000 27.850 1.00 22.16 274 ALA B N 1
ATOM 5588 C CA . ALA B 1 276 ? 17.773 -69.040 28.564 1.00 20.16 274 ALA B CA 1
ATOM 5589 C C . ALA B 1 276 ? 18.482 -70.377 28.423 1.00 23.45 274 ALA B C 1
ATOM 5590 O O . ALA B 1 276 ? 19.098 -70.655 27.383 1.00 23.07 274 ALA B O 1
ATOM 5592 N N . VAL B 1 277 ? 18.420 -71.184 29.480 1.00 23.92 275 VAL B N 1
ATOM 5593 C CA . VAL B 1 277 ? 18.941 -72.542 29.418 1.00 23.26 275 VAL B CA 1
ATOM 5594 C C . VAL B 1 277 ? 17.772 -73.423 29.028 1.00 20.69 275 VAL B C 1
ATOM 5595 O O . VAL B 1 277 ? 16.773 -73.471 29.736 1.00 23.33 275 VAL B O 1
ATOM 5599 N N . CYS B 1 278 ? 17.879 -74.089 27.884 1.00 22.37 276 CYS B N 1
ATOM 5600 C CA . CYS B 1 278 ? 16.843 -75.023 27.453 1.00 24.13 276 CYS B CA 1
ATOM 5601 C C . CYS B 1 278 ? 17.356 -75.818 26.259 1.00 28.68 276 CYS B C 1
ATOM 5602 O O . CYS B 1 278 ? 18.377 -75.470 25.665 1.00 27.43 276 CYS B O 1
ATOM 5605 N N . ASP B 1 279 ? 16.640 -76.881 25.917 1.00 28.04 277 ASP B N 1
ATOM 5606 C CA . ASP B 1 279 ? 16.966 -77.678 24.746 1.00 28.47 277 ASP B CA 1
ATOM 5607 C C . ASP B 1 279 ? 16.153 -77.113 23.587 1.00 33.46 277 ASP B C 1
ATOM 5608 O O . ASP B 1 279 ? 14.929 -77.123 23.631 1.00 33.39 277 ASP B O 1
ATOM 5613 N N . ALA B 1 280 ? 16.825 -76.631 22.544 1.00 29.09 278 ALA B N 1
ATOM 5614 C CA . ALA B 1 280 ? 16.127 -75.936 21.463 1.00 30.46 278 ALA B CA 1
ATOM 5615 C C . ALA B 1 280 ? 15.123 -76.812 20.702 1.00 33.65 278 ALA B C 1
ATOM 5616 O O . ALA B 1 280 ? 14.253 -76.288 20.008 1.00 33.76 278 ALA B O 1
ATOM 5618 N N . CYS B 1 281 ? 15.243 -78.130 20.844 1.00 35.26 279 CYS B N 1
ATOM 5619 C CA . CYS B 1 281 ? 14.314 -79.074 20.207 1.00 43.01 279 CYS B CA 1
ATOM 5620 C C . CYS B 1 281 ? 13.063 -79.400 21.018 1.00 53.88 279 CYS B C 1
ATOM 5621 O O . CYS B 1 281 ? 12.236 -80.201 20.577 1.00 59.43 279 CYS B O 1
ATOM 5624 N N . GLU B 1 282 ? 12.932 -78.804 22.199 1.00 52.28 280 GLU B N 1
ATOM 5625 C CA . GLU B 1 282 ? 11.830 -79.130 23.104 1.00 44.55 280 GLU B CA 1
ATOM 5626 C C . GLU B 1 282 ? 11.091 -77.874 23.559 1.00 44.23 280 GLU B C 1
ATOM 5627 O O . GLU B 1 282 ? 9.877 -77.889 23.771 1.00 47.70 280 GLU B O 1
ATOM 5633 N N . TYR B 1 283 ? 11.833 -76.782 23.688 1.00 37.27 281 TYR B N 1
ATOM 5634 C CA . TYR B 1 283 ? 11.324 -75.555 24.292 1.00 35.37 281 TYR B CA 1
ATOM 5635 C C . TYR B 1 283 ? 10.203 -74.917 23.484 1.00 37.72 281 TYR B C 1
ATOM 5636 O O . TYR B 1 283 ? 10.198 -74.981 22.256 1.00 40.72 281 TYR B O 1
ATOM 5645 N N . GLU B 1 284 ? 9.270 -74.283 24.183 1.00 37.54 282 GLU B N 1
ATOM 5646 C CA . GLU B 1 284 ? 8.123 -73.650 23.538 1.00 38.01 282 GLU B CA 1
ATOM 5647 C C . GLU B 1 284 ? 8.395 -72.195 23.173 1.00 36.27 282 GLU B C 1
ATOM 5648 O O . GLU B 1 284 ? 8.024 -71.284 23.922 1.00 45.94 282 GLU B O 1
ATOM 5654 N N . PHE B 1 285 ? 9.015 -71.973 22.016 1.00 32.87 283 PHE B N 1
ATOM 5655 C CA . PHE B 1 285 ? 9.229 -70.612 21.522 1.00 30.68 283 PHE B CA 1
ATOM 5656 C C . PHE B 1 285 ? 7.920 -70.017 21.035 1.00 30.87 283 PHE B C 1
ATOM 5657 O O . PHE B 1 285 ? 7.016 -70.755 20.629 1.00 32.54 283 PHE B O 1
ATOM 5665 N N . GLU B 1 286 ? 7.801 -68.691 21.088 1.00 28.23 284 GLU B N 1
ATOM 5666 C CA . GLU B 1 286 ? 6.606 -68.032 20.571 1.00 30.60 284 GLU B CA 1
ATOM 5667 C C . GLU B 1 286 ? 6.552 -68.230 19.065 1.00 24.81 284 GLU B C 1
ATOM 5668 O O . GLU B 1 286 ? 7.520 -67.943 18.357 1.00 28.63 284 GLU B O 1
ATOM 5674 N N . PRO B 1 287 ? 5.426 -68.741 18.562 1.00 28.47 285 PRO B N 1
ATOM 5675 C CA . PRO B 1 287 ? 5.334 -68.944 17.113 1.00 29.64 285 PRO B CA 1
ATOM 5676 C C . PRO B 1 287 ? 5.296 -67.613 16.358 1.00 27.34 285 PRO B C 1
ATOM 5677 O O . PRO B 1 287 ? 4.781 -66.613 16.885 1.00 26.13 285 PRO B O 1
ATOM 5681 N N . ASN B 1 288 ? 5.852 -67.616 15.147 1.00 26.03 286 ASN B N 1
ATOM 5682 C CA . ASN B 1 288 ? 5.816 -66.471 14.248 1.00 25.22 286 ASN B CA 1
ATOM 5683 C C . ASN B 1 288 ? 6.345 -65.201 14.879 1.00 25.04 286 ASN B C 1
ATOM 5684 O O . ASN B 1 288 ? 5.764 -64.135 14.684 1.00 29.47 286 ASN B O 1
ATOM 5689 N N . SER B 1 289 ? 7.429 -65.294 15.644 1.00 21.75 287 SER B N 1
ATOM 5690 C CA . SER B 1 289 ? 7.859 -64.137 16.416 1.00 23.86 287 SER B CA 1
ATOM 5691 C C . SER B 1 289 ? 9.270 -63.630 16.103 1.00 24.26 287 SER B C 1
ATOM 5692 O O . SER B 1 289 ? 9.593 -62.483 16.428 1.00 22.96 287 SER B O 1
ATOM 5695 N N . PHE B 1 290 ? 10.104 -64.469 15.486 1.00 22.66 288 PHE B N 1
ATOM 5696 C CA . PHE B 1 290 ? 11.480 -64.073 15.181 1.00 19.60 288 PHE B CA 1
ATOM 5697 C C . PHE B 1 290 ? 11.693 -63.680 13.731 1.00 19.94 288 PHE B C 1
ATOM 5698 O O . PHE B 1 290 ? 11.208 -64.356 12.822 1.00 21.20 288 PHE B O 1
ATOM 5706 N N . ASP B 1 291 ? 12.414 -62.578 13.525 1.00 18.49 289 ASP B N 1
ATOM 5707 C CA . ASP B 1 291 ? 12.867 -62.194 12.184 1.00 20.07 289 ASP B CA 1
ATOM 5708 C C . ASP B 1 291 ? 13.983 -63.110 11.679 1.00 18.43 289 ASP B C 1
ATOM 5709 O O . ASP B 1 291 ? 14.068 -63.396 10.478 1.00 19.00 289 ASP B O 1
ATOM 5714 N N . TYR B 1 292 ? 14.843 -63.550 12.599 1.00 19.99 290 TYR B N 1
ATOM 5715 C CA . TYR B 1 292 ? 16.006 -64.375 12.268 1.00 21.97 290 TYR B CA 1
ATOM 5716 C C . TYR B 1 292 ? 16.171 -65.502 13.265 1.00 19.30 290 TYR B C 1
ATOM 5717 O O . TYR B 1 292 ? 15.891 -65.333 14.446 1.00 20.45 290 TYR B O 1
ATOM 5726 N N . VAL B 1 293 ? 16.605 -66.661 12.781 1.00 20.47 291 VAL B N 1
ATOM 5727 C CA . VAL B 1 293 ? 17.101 -67.713 13.664 1.00 17.51 291 VAL B CA 1
ATOM 5728 C C . VAL B 1 293 ? 18.507 -68.014 13.207 1.00 19.92 291 VAL B C 1
ATOM 5729 O O . VAL B 1 293 ? 18.749 -68.243 12.027 1.00 19.32 291 VAL B O 1
ATOM 5733 N N . PHE B 1 294 ? 19.445 -67.975 14.144 1.00 19.59 292 PHE B N 1
ATOM 5734 C CA . PHE B 1 294 ? 20.847 -68.117 13.826 1.00 19.56 292 PHE B CA 1
ATOM 5735 C C . PHE B 1 294 ? 21.403 -69.255 14.665 1.00 19.98 292 PHE B C 1
ATOM 5736 O O . PHE B 1 294 ? 21.128 -69.355 15.859 1.00 20.32 292 PHE B O 1
ATOM 5744 N N . SER B 1 295 ? 22.188 -70.126 14.053 1.00 20.99 293 SER B N 1
ATOM 5745 C CA . SER B 1 295 ? 22.853 -71.162 14.827 1.00 21.32 293 SER B CA 1
ATOM 5746 C C . SER B 1 295 ? 24.261 -71.347 14.300 1.00 21.81 293 SER B C 1
ATOM 5747 O O . SER B 1 295 ? 24.466 -71.654 13.136 1.00 22.12 293 SER B O 1
ATOM 5750 N N . ARG B 1 296 ? 25.239 -71.112 15.166 1.00 19.89 294 ARG B N 1
ATOM 5751 C CA . ARG B 1 296 ? 26.622 -71.110 14.745 1.00 22.52 294 ARG B CA 1
ATOM 5752 C C . ARG B 1 296 ? 27.350 -72.312 15.353 1.00 22.99 294 ARG B C 1
ATOM 5753 O O . ARG B 1 296 ? 27.648 -72.327 16.547 1.00 23.36 294 ARG B O 1
ATOM 5761 N N . ASP B 1 297 ? 27.583 -73.328 14.521 1.00 20.10 295 ASP B N 1
ATOM 5762 C CA . ASP B 1 297 ? 28.374 -74.513 14.864 1.00 20.85 295 ASP B CA 1
ATOM 5763 C C . ASP B 1 297 ? 27.882 -75.264 16.102 1.00 23.83 295 ASP B C 1
ATOM 5764 O O . ASP B 1 297 ? 28.670 -75.724 16.939 1.00 29.15 295 ASP B O 1
ATOM 5769 N N . CYS B 1 298 ? 26.561 -75.405 16.168 1.00 23.59 296 CYS B N 1
ATOM 5770 C CA . CYS B 1 298 ? 25.877 -76.108 17.242 1.00 22.74 296 CYS B CA 1
ATOM 5771 C C . CYS B 1 298 ? 25.154 -77.387 16.765 1.00 24.33 296 CYS B C 1
ATOM 5772 O O . CYS B 1 298 ? 25.160 -78.394 17.466 1.00 25.27 296 CYS B O 1
ATOM 5775 N N . ILE B 1 299 ? 24.532 -77.372 15.588 1.00 21.63 297 ILE B N 1
ATOM 5776 C CA . ILE B 1 299 ? 23.545 -78.425 15.318 1.00 19.71 297 ILE B CA 1
ATOM 5777 C C . ILE B 1 299 ? 24.116 -79.817 15.029 1.00 22.30 297 ILE B C 1
ATOM 5778 O O . ILE B 1 299 ? 23.359 -80.797 14.989 1.00 25.87 297 ILE B O 1
ATOM 5783 N N . GLN B 1 300 ? 25.438 -79.925 14.875 1.00 24.36 298 GLN B N 1
ATOM 5784 C CA . GLN B 1 300 ? 26.060 -81.248 14.818 1.00 26.91 298 GLN B CA 1
ATOM 5785 C C . GLN B 1 300 ? 25.857 -82.009 16.134 1.00 27.19 298 GLN B C 1
ATOM 5786 O O . GLN B 1 300 ? 26.038 -83.231 16.188 1.00 26.68 298 GLN B O 1
ATOM 5792 N N . HIS B 1 301 ? 25.471 -81.287 17.190 1.00 22.02 299 HIS B N 1
ATOM 5793 C CA . HIS B 1 301 ? 25.173 -81.912 18.477 1.00 23.69 299 HIS B CA 1
ATOM 5794 C C . HIS B 1 301 ? 23.774 -82.526 18.494 1.00 26.10 299 HIS B C 1
ATOM 5795 O O . HIS B 1 301 ? 23.452 -83.305 19.387 1.00 26.52 299 HIS B O 1
ATOM 5802 N N . ILE B 1 302 ? 22.932 -82.153 17.530 1.00 22.33 300 ILE B N 1
ATOM 5803 C CA . ILE B 1 302 ? 21.509 -82.476 17.603 1.00 22.02 300 ILE B CA 1
ATOM 5804 C C . ILE B 1 302 ? 21.125 -83.564 16.613 1.00 24.62 300 ILE B C 1
ATOM 5805 O O . ILE B 1 302 ? 21.261 -83.387 15.406 1.00 28.29 300 ILE B O 1
ATOM 5810 N N . LYS B 1 303 ? 20.645 -84.688 17.131 1.00 25.30 301 LYS B N 1
ATOM 5811 C CA . LYS B 1 303 ? 20.304 -85.834 16.284 1.00 29.44 301 LYS B CA 1
ATOM 5812 C C . LYS B 1 303 ? 19.097 -85.587 15.377 1.00 30.51 301 LYS B C 1
ATOM 5813 O O . LYS B 1 303 ? 19.164 -85.809 14.161 1.00 30.54 301 LYS B O 1
ATOM 5819 N N . ASP B 1 304 ? 17.999 -85.128 15.973 1.00 30.59 302 ASP B N 1
ATOM 5820 C CA . ASP B 1 304 ? 16.736 -84.971 15.246 1.00 34.71 302 ASP B CA 1
ATOM 5821 C C . ASP B 1 304 ? 16.662 -83.639 14.500 1.00 30.57 302 ASP B C 1
ATOM 5822 O O . ASP B 1 304 ? 15.937 -82.732 14.915 1.00 27.60 302 ASP B O 1
ATOM 5827 N N . THR B 1 305 ? 17.401 -83.540 13.398 1.00 29.22 303 THR B N 1
ATOM 5828 C CA . THR B 1 305 ? 17.408 -82.336 12.567 1.00 30.92 303 THR B CA 1
ATOM 5829 C C . THR B 1 305 ? 16.002 -81.979 12.085 1.00 27.40 303 THR B C 1
ATOM 5830 O O . THR B 1 305 ? 15.618 -80.802 12.056 1.00 26.37 303 THR B O 1
ATOM 5834 N N . ASP B 1 306 ? 15.232 -82.995 11.702 1.00 27.40 304 ASP B N 1
ATOM 5835 C CA . ASP B 1 306 ? 13.882 -82.766 11.189 1.00 27.37 304 ASP B CA 1
ATOM 5836 C C . ASP B 1 306 ? 13.021 -82.012 12.196 1.00 27.67 304 ASP B C 1
ATOM 5837 O O . ASP B 1 306 ? 12.343 -81.035 11.851 1.00 28.40 304 ASP B O 1
ATOM 5842 N N . LYS B 1 307 ? 13.053 -82.454 13.447 1.00 28.43 305 LYS B N 1
ATOM 5843 C CA . LYS B 1 307 ? 12.284 -81.777 14.483 1.00 31.75 305 LYS B CA 1
ATOM 5844 C C . LYS B 1 307 ? 12.821 -80.381 14.762 1.00 28.72 305 LYS B C 1
ATOM 5845 O O . LYS B 1 307 ? 12.042 -79.452 14.969 1.00 27.37 305 LYS B O 1
ATOM 5851 N N . LEU B 1 308 ? 14.143 -80.231 14.789 1.00 26.27 306 LEU B N 1
ATOM 5852 C CA . LEU B 1 308 ? 14.720 -78.909 15.018 1.00 24.83 306 LEU B CA 1
ATOM 5853 C C . LEU B 1 308 ? 14.247 -77.955 13.937 1.00 24.91 306 LEU B C 1
ATOM 5854 O O . LEU B 1 308 ? 13.803 -76.843 14.234 1.00 23.53 306 LEU B O 1
ATOM 5859 N N . PHE B 1 309 ? 14.330 -78.394 12.682 1.00 23.03 307 PHE B N 1
ATOM 5860 C CA . PHE B 1 309 ? 13.971 -77.518 11.569 1.00 25.31 307 PHE B CA 1
ATOM 5861 C C . PHE B 1 309 ? 12.501 -77.129 11.622 1.00 25.95 307 PHE B C 1
ATOM 5862 O O . PHE B 1 309 ? 12.137 -76.003 11.287 1.00 25.07 307 PHE B O 1
ATOM 5870 N N . SER B 1 310 ? 11.645 -78.044 12.063 1.00 23.82 308 SER B N 1
ATOM 5871 C CA . SER B 1 310 ? 10.218 -77.728 12.119 1.00 26.63 308 SER B CA 1
ATOM 5872 C C . SER B 1 310 ? 9.939 -76.746 13.259 1.00 25.25 308 SER B C 1
ATOM 5873 O O . SER B 1 310 ? 9.083 -75.866 13.142 1.00 25.91 308 SER B O 1
ATOM 5876 N N . ARG B 1 311 ? 10.695 -76.864 14.346 1.00 25.76 309 ARG B N 1
ATOM 5877 C CA . ARG B 1 311 ? 10.578 -75.903 15.445 1.00 27.82 309 ARG B CA 1
ATOM 5878 C C . ARG B 1 311 ? 11.105 -74.529 15.045 1.00 27.23 309 ARG B C 1
ATOM 5879 O O . ARG B 1 311 ? 10.551 -73.503 15.453 1.00 25.18 309 ARG B O 1
ATOM 5887 N N . ILE B 1 312 ? 12.165 -74.507 14.241 1.00 23.96 310 ILE B N 1
ATOM 5888 C CA . ILE B 1 312 ? 12.694 -73.244 13.728 1.00 23.18 310 ILE B CA 1
ATOM 5889 C C . ILE B 1 312 ? 11.678 -72.571 12.798 1.00 22.25 310 ILE B C 1
ATOM 5890 O O . ILE B 1 312 ? 11.399 -71.368 12.911 1.00 22.00 310 ILE B O 1
ATOM 5895 N N . TYR B 1 313 ? 11.108 -73.360 11.894 1.00 22.20 311 TYR B N 1
ATOM 5896 C CA . TYR B 1 313 ? 10.098 -72.853 10.969 1.00 27.11 311 TYR B CA 1
ATOM 5897 C C . TYR B 1 313 ? 8.929 -72.239 11.740 1.00 28.91 311 TYR B C 1
ATOM 5898 O O . TYR B 1 313 ? 8.450 -71.144 11.419 1.00 25.74 311 TYR B O 1
ATOM 5907 N N . ARG B 1 314 ? 8.482 -72.937 12.777 1.00 24.23 312 ARG B N 1
ATOM 5908 C CA . ARG B 1 314 ? 7.392 -72.450 13.611 1.00 26.10 312 ARG B CA 1
ATOM 5909 C C . ARG B 1 314 ? 7.695 -71.108 14.298 1.00 26.95 312 ARG B C 1
ATOM 5910 O O . ARG B 1 314 ? 6.825 -70.231 14.353 1.00 28.55 312 ARG B O 1
ATOM 5918 N N . ALA B 1 315 ? 8.921 -70.948 14.800 1.00 23.66 313 ALA B N 1
ATOM 5919 C CA . ALA B 1 315 ? 9.312 -69.746 15.536 1.00 23.00 313 ALA B CA 1
ATOM 5920 C C . ALA B 1 315 ? 9.498 -68.517 14.657 1.00 22.65 313 ALA B C 1
ATOM 5921 O O . ALA B 1 315 ? 9.371 -67.382 15.128 1.00 23.94 313 ALA B O 1
ATOM 5923 N N . LEU B 1 316 ? 9.849 -68.737 13.394 1.00 22.39 314 LEU B N 1
ATOM 5924 C CA . LEU B 1 316 ? 10.072 -67.618 12.475 1.00 22.50 314 LEU B CA 1
ATOM 5925 C C . LEU B 1 316 ? 8.787 -66.926 12.069 1.00 22.96 314 LEU B C 1
ATOM 5926 O O . LEU B 1 316 ? 7.762 -67.570 11.873 1.00 22.62 314 LEU B O 1
ATOM 5931 N N . LYS B 1 317 ? 8.854 -65.605 11.923 1.00 21.02 315 LYS B N 1
ATOM 5932 C CA . LYS B 1 317 ? 7.775 -64.864 11.266 1.00 20.60 315 LYS B CA 1
ATOM 5933 C C . LYS B 1 317 ? 7.733 -65.278 9.810 1.00 22.23 315 LYS B C 1
ATOM 5934 O O . LYS B 1 317 ? 8.737 -65.673 9.254 1.00 24.67 315 LYS B O 1
ATOM 5940 N N . PRO B 1 318 ? 6.551 -65.208 9.173 1.00 23.86 316 PRO B N 1
ATOM 5941 C CA . PRO B 1 318 ? 6.530 -65.391 7.718 1.00 27.80 316 PRO B CA 1
ATOM 5942 C C . PRO B 1 318 ? 7.514 -64.400 7.090 1.00 26.01 316 PRO B C 1
ATOM 5943 O O . PRO B 1 318 ? 7.551 -63.229 7.512 1.00 26.63 316 PRO B O 1
ATOM 5947 N N . GLY B 1 319 ? 8.325 -64.860 6.143 1.00 26.64 317 GLY B N 1
ATOM 5948 C CA . GLY B 1 319 ? 9.365 -64.009 5.585 1.00 31.43 317 GLY B CA 1
ATOM 5949 C C . GLY B 1 319 ? 10.664 -63.986 6.376 1.00 28.99 317 GLY B C 1
ATOM 5950 O O . GLY B 1 319 ? 11.659 -63.410 5.934 1.00 30.85 317 GLY B O 1
ATOM 5951 N N . GLY B 1 320 ? 10.660 -64.610 7.548 1.00 23.17 318 GLY B N 1
ATOM 5952 C CA . GLY B 1 320 ? 11.853 -64.675 8.387 1.00 21.56 318 GLY B CA 1
ATOM 5953 C C . GLY B 1 320 ? 12.923 -65.567 7.799 1.00 22.45 318 GLY B C 1
ATOM 5954 O O . GLY B 1 320 ? 12.641 -66.373 6.917 1.00 22.64 318 GLY B O 1
ATOM 5955 N N . LYS B 1 321 ? 14.152 -65.439 8.299 1.00 22.06 319 LYS B N 1
ATOM 5956 C CA . LYS B 1 321 ? 15.274 -66.151 7.718 1.00 19.29 319 LYS B CA 1
ATOM 5957 C C . LYS B 1 321 ? 16.024 -66.965 8.758 1.00 17.14 319 LYS B C 1
ATOM 5958 O O . LYS B 1 321 ? 16.223 -66.498 9.876 1.00 20.69 319 LYS B O 1
ATOM 5964 N N . VAL B 1 322 ? 16.424 -68.175 8.381 1.00 20.61 320 VAL B N 1
ATOM 5965 C CA . VAL B 1 322 ? 17.285 -69.014 9.217 1.00 17.71 320 VAL B CA 1
ATOM 5966 C C . VAL B 1 322 ? 18.657 -69.101 8.556 1.00 19.02 320 VAL B C 1
ATOM 5967 O O . VAL B 1 322 ? 18.760 -69.152 7.338 1.00 21.40 320 VAL B O 1
ATOM 5971 N N . LEU B 1 323 ? 19.719 -69.084 9.360 1.00 18.21 321 LEU B N 1
ATOM 5972 C CA . LEU B 1 323 ? 21.066 -69.224 8.842 1.00 20.30 321 LEU B CA 1
ATOM 5973 C C . LEU B 1 323 ? 21.812 -70.065 9.853 1.00 19.29 321 LEU B C 1
ATOM 5974 O O . LEU B 1 323 ? 21.795 -69.764 11.048 1.00 20.07 321 LEU B O 1
ATOM 5979 N N . ILE B 1 324 ? 22.423 -71.143 9.373 1.00 20.99 322 ILE B N 1
ATOM 5980 C CA . ILE B 1 324 ? 23.103 -72.093 10.246 1.00 19.43 322 ILE B CA 1
ATOM 5981 C C . ILE B 1 324 ? 24.440 -72.480 9.638 1.00 20.02 322 ILE B C 1
ATOM 5982 O O . ILE B 1 324 ? 24.529 -72.729 8.438 1.00 22.72 322 ILE B O 1
ATOM 5987 N N . THR B 1 325 ? 25.482 -72.512 10.459 1.00 21.70 323 THR B N 1
ATOM 5988 C CA . THR B 1 325 ? 26.715 -73.181 10.056 1.00 19.64 323 THR B CA 1
ATOM 5989 C C . THR B 1 325 ? 26.873 -74.384 10.967 1.00 18.66 323 THR B C 1
ATOM 5990 O O . THR B 1 325 ? 26.402 -74.375 12.107 1.00 19.83 323 THR B O 1
ATOM 5994 N N . MET B 1 326 ? 27.539 -75.424 10.482 1.00 20.73 324 MET B N 1
ATOM 5995 C CA . MET B 1 326 ? 27.626 -76.648 11.268 1.00 20.18 324 MET B CA 1
ATOM 5996 C C . MET B 1 326 ? 28.768 -77.506 10.781 1.00 20.32 324 MET B C 1
ATOM 5997 O O . MET B 1 326 ? 29.175 -77.423 9.610 1.00 21.79 324 MET B O 1
ATOM 6002 N N . TYR B 1 327 ? 29.279 -78.342 11.672 1.00 20.37 325 TYR B N 1
ATOM 6003 C CA . TYR B 1 327 ? 30.115 -79.450 11.235 1.00 22.33 325 TYR B CA 1
ATOM 6004 C C . TYR B 1 327 ? 29.223 -80.421 10.469 1.00 23.19 325 TYR B C 1
ATOM 6005 O O . TYR B 1 327 ? 28.091 -80.703 10.888 1.00 24.06 325 TYR B O 1
ATOM 6014 N N . GLY B 1 328 ? 29.729 -80.940 9.354 1.00 24.42 326 GLY B N 1
ATOM 6015 C CA . GLY B 1 328 ? 28.981 -81.909 8.569 1.00 22.17 326 GLY B CA 1
ATOM 6016 C C . GLY B 1 328 ? 29.920 -82.996 8.076 1.00 20.91 326 GLY B C 1
ATOM 6017 O O . GLY B 1 328 ? 31.106 -82.976 8.389 1.00 23.61 326 GLY B O 1
ATOM 6018 N N . VAL B 1 329 ? 29.388 -83.937 7.310 1.00 24.81 327 VAL B N 1
ATOM 6019 C CA . VAL B 1 329 ? 30.197 -85.036 6.804 1.00 24.71 327 VAL B CA 1
ATOM 6020 C C . VAL B 1 329 ? 30.415 -84.887 5.292 1.00 28.10 327 VAL B C 1
ATOM 6021 O O . VAL B 1 329 ? 29.494 -84.505 4.546 1.00 29.31 327 VAL B O 1
ATOM 6025 N N . GLY B 1 330 ? 31.644 -85.154 4.856 1.00 26.94 328 GLY B N 1
ATOM 6026 C CA . GLY B 1 330 ? 32.005 -85.018 3.453 1.00 28.73 328 GLY B CA 1
ATOM 6027 C C . GLY B 1 330 ? 31.674 -86.283 2.691 1.00 30.04 328 GLY B C 1
ATOM 6028 O O . GLY B 1 330 ? 30.887 -87.111 3.163 1.00 29.92 328 GLY B O 1
ATOM 6029 N N . HIS B 1 331 ? 32.265 -86.457 1.512 1.00 28.98 329 HIS B N 1
ATOM 6030 C CA . HIS B 1 331 ? 31.925 -87.627 0.716 1.00 30.46 329 HIS B CA 1
ATOM 6031 C C . HIS B 1 331 ? 33.046 -88.651 0.580 1.00 35.33 329 HIS B C 1
ATOM 6032 O O . HIS B 1 331 ? 32.917 -89.614 -0.178 1.00 33.04 329 HIS B O 1
ATOM 6039 N N . GLY B 1 332 ? 34.137 -88.460 1.314 1.00 28.77 330 GLY B N 1
ATOM 6040 C CA . GLY B 1 332 ? 35.210 -89.442 1.303 1.00 29.48 330 GLY B CA 1
ATOM 6041 C C . GLY B 1 332 ? 34.927 -90.512 2.337 1.00 30.51 330 GLY B C 1
ATOM 6042 O O . GLY B 1 332 ? 34.258 -90.245 3.334 1.00 32.24 330 GLY B O 1
ATOM 6043 N N . THR B 1 333 ? 35.426 -91.721 2.113 1.00 31.74 331 THR B N 1
ATOM 6044 C CA . THR B 1 333 ? 35.189 -92.808 3.059 1.00 34.08 331 THR B CA 1
ATOM 6045 C C . THR B 1 333 ? 35.733 -92.460 4.446 1.00 26.60 331 THR B C 1
ATOM 6046 O O . THR B 1 333 ? 36.852 -91.970 4.581 1.00 30.39 331 THR B O 1
ATOM 6050 N N . LEU B 1 334 ? 34.914 -92.683 5.472 1.00 31.47 332 LEU B N 1
ATOM 6051 C CA . LEU B 1 334 ? 35.276 -92.264 6.823 1.00 26.86 332 LEU B CA 1
ATOM 6052 C C . LEU B 1 334 ? 36.388 -93.121 7.411 1.00 28.05 332 LEU B C 1
ATOM 6053 O O . LEU B 1 334 ? 36.301 -94.360 7.442 1.00 31.19 332 LEU B O 1
ATOM 6058 N N . SER B 1 335 ? 37.435 -92.455 7.892 1.00 29.49 333 SER B N 1
ATOM 6059 C CA . SER B 1 335 ? 38.553 -93.151 8.501 1.00 29.75 333 SER B CA 1
ATOM 6060 C C . SER B 1 335 ? 38.173 -93.640 9.893 1.00 30.51 333 SER B C 1
ATOM 6061 O O . SER B 1 335 ? 37.227 -93.130 10.505 1.00 29.55 333 SER B O 1
ATOM 6064 N N . GLU B 1 336 ? 38.907 -94.636 10.384 1.00 28.91 334 GLU B N 1
ATOM 6065 C CA . GLU B 1 336 ? 38.674 -95.157 11.729 1.00 34.19 334 GLU B CA 1
ATOM 6066 C C . GLU B 1 336 ? 38.822 -94.039 12.765 1.00 35.67 334 GLU B C 1
ATOM 6067 O O . GLU B 1 336 ? 38.021 -93.924 13.697 1.00 33.45 334 GLU B O 1
ATOM 6073 N N . SER B 1 337 ? 39.841 -93.205 12.591 1.00 28.53 335 SER B N 1
ATOM 6074 C CA . SER B 1 337 ? 40.092 -92.108 13.521 1.00 27.25 335 SER B CA 1
ATOM 6075 C C . SER B 1 337 ? 38.972 -91.061 13.513 1.00 27.57 335 SER B C 1
ATOM 6076 O O . SER B 1 337 ? 38.578 -90.559 14.565 1.00 27.79 335 SER B O 1
ATOM 6079 N N . PHE B 1 338 ? 38.475 -90.720 12.332 1.00 26.15 336 PHE B N 1
ATOM 6080 C CA . PHE B 1 338 ? 37.346 -89.786 12.245 1.00 26.19 336 PHE B CA 1
ATOM 6081 C C . PHE B 1 338 ? 36.114 -90.354 12.943 1.00 25.20 336 PHE B C 1
ATOM 6082 O O . PHE B 1 338 ? 35.396 -89.641 13.652 1.00 26.42 336 PHE B O 1
ATOM 6090 N N . LYS B 1 339 ? 35.864 -91.638 12.735 1.00 26.86 337 LYS B N 1
ATOM 6091 C CA . LYS B 1 339 ? 34.698 -92.287 13.324 1.00 26.01 337 LYS B CA 1
ATOM 6092 C C . LYS B 1 339 ? 34.808 -92.304 14.843 1.00 28.32 337 LYS B C 1
ATOM 6093 O O . LYS B 1 339 ? 33.820 -92.100 15.547 1.00 29.50 337 LYS B O 1
ATOM 6099 N N . GLU B 1 340 ? 36.017 -92.531 15.353 1.00 26.70 338 GLU B N 1
ATOM 6100 C CA . GLU B 1 340 ? 36.222 -92.499 16.799 1.00 24.56 338 GLU B CA 1
ATOM 6101 C C . GLU B 1 340 ? 35.946 -91.103 17.357 1.00 29.10 338 GLU B C 1
ATOM 6102 O O . GLU B 1 340 ? 35.306 -90.951 18.400 1.00 29.37 338 GLU B O 1
ATOM 6108 N N . TYR B 1 341 ? 36.428 -90.088 16.650 1.00 28.63 339 TYR B N 1
ATOM 6109 C CA . TYR B 1 341 ? 36.190 -88.688 17.003 1.00 26.94 339 TYR B CA 1
ATOM 6110 C C . TYR B 1 341 ? 34.694 -88.361 17.039 1.00 28.75 339 TYR B C 1
ATOM 6111 O O . TYR B 1 341 ? 34.186 -87.764 17.999 1.00 25.89 339 TYR B O 1
ATOM 6120 N N . VAL B 1 342 ? 33.990 -88.756 15.989 1.00 24.99 340 VAL B N 1
ATOM 6121 C CA . VAL B 1 342 ? 32.560 -88.484 15.895 1.00 25.69 340 VAL B CA 1
ATOM 6122 C C . VAL B 1 342 ? 31.792 -89.157 17.042 1.00 29.02 340 VAL B C 1
ATOM 6123 O O . VAL B 1 342 ? 30.918 -88.553 17.669 1.00 25.80 340 VAL B O 1
ATOM 6127 N N . SER B 1 343 ? 32.144 -90.403 17.323 1.00 27.98 341 SER B N 1
ATOM 6128 C CA . SER B 1 343 ? 31.504 -91.157 18.397 1.00 27.76 341 SER B CA 1
ATOM 6129 C C . SER B 1 343 ? 31.797 -90.589 19.789 1.00 30.33 341 SER B C 1
ATOM 6130 O O . SER B 1 343 ? 30.905 -90.540 20.643 1.00 32.11 341 SER B O 1
ATOM 6133 N N . GLN B 1 344 ? 33.038 -90.165 20.023 1.00 27.62 342 GLN B N 1
ATOM 6134 C CA . GLN B 1 344 ? 33.417 -89.576 21.308 1.00 27.25 342 GLN B CA 1
ATOM 6135 C C . GLN B 1 344 ? 32.739 -88.217 21.524 1.00 27.63 342 GLN B C 1
ATOM 6136 O O . GLN B 1 344 ? 32.365 -87.864 22.651 1.00 28.21 342 GLN B O 1
ATOM 6142 N N . ARG B 1 345 ? 32.570 -87.45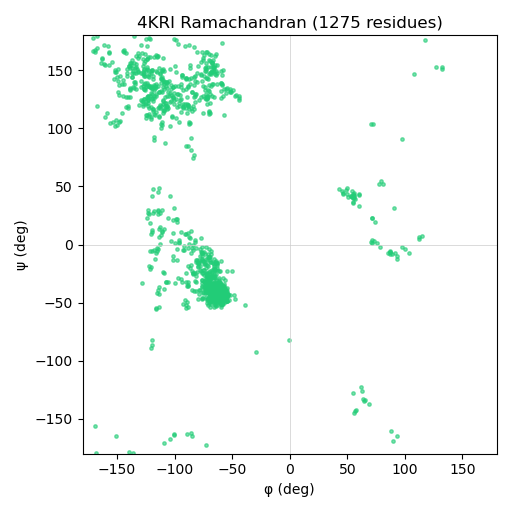9 20.445 1.00 24.11 343 ARG B N 1
ATOM 6143 C CA . ARG B 1 345 ? 31.881 -86.168 20.519 1.00 25.99 343 ARG B CA 1
ATOM 6144 C C . ARG B 1 345 ? 30.367 -86.337 20.536 1.00 27.81 343 ARG B C 1
ATOM 6145 O O . ARG B 1 345 ? 29.634 -85.416 20.932 1.00 25.77 343 ARG B O 1
ATOM 6153 N N . GLN B 1 346 ? 29.908 -87.513 20.106 1.00 25.47 344 GLN B N 1
ATOM 6154 C CA . GLN B 1 346 ? 28.482 -87.765 19.848 1.00 27.33 344 GLN B CA 1
ATOM 6155 C C . GLN B 1 346 ? 27.899 -86.778 18.853 1.00 23.90 344 GLN B C 1
ATOM 6156 O O . GLN B 1 346 ? 26.768 -86.294 19.011 1.00 25.68 344 GLN B O 1
ATOM 6162 N N . TYR B 1 347 ? 28.663 -86.491 17.804 1.00 23.86 345 TYR B N 1
ATOM 6163 C CA . TYR B 1 347 ? 28.138 -85.664 16.721 1.00 24.39 345 TYR B CA 1
ATOM 6164 C C . TYR B 1 347 ? 27.207 -86.473 15.830 1.00 24.40 345 TYR B C 1
ATOM 6165 O O . TYR B 1 347 ? 27.419 -87.676 15.616 1.00 26.41 345 TYR B O 1
ATOM 6174 N N . TYR B 1 348 ? 26.191 -85.799 15.294 1.00 22.50 346 TYR B N 1
ATOM 6175 C CA . TYR B 1 348 ? 25.282 -86.397 14.331 1.00 24.04 346 TYR B CA 1
ATOM 6176 C C . TYR B 1 348 ? 25.421 -85.611 13.043 1.00 26.24 346 TYR B C 1
ATOM 6177 O O . TYR B 1 348 ? 24.740 -84.602 12.839 1.00 28.01 346 TYR B O 1
ATOM 6186 N N . LEU B 1 349 ? 26.310 -86.079 12.173 1.00 26.03 347 LEU B N 1
ATOM 6187 C CA . LEU B 1 349 ? 26.697 -85.311 11.001 1.00 25.09 347 LEU B CA 1
ATOM 6188 C C . LEU B 1 349 ? 25.768 -85.584 9.836 1.00 29.27 347 LEU B C 1
ATOM 6189 O O . LEU B 1 349 ? 25.304 -86.712 9.645 1.00 30.67 347 LEU B O 1
ATOM 6194 N N . LYS B 1 350 ? 25.488 -84.533 9.077 1.00 25.11 348 LYS B N 1
ATOM 6195 C CA . LYS B 1 350 ? 24.700 -84.631 7.856 1.00 23.96 348 LYS B CA 1
ATOM 6196 C C . LYS B 1 350 ? 25.526 -84.058 6.710 1.00 25.13 348 LYS B C 1
ATOM 6197 O O . LYS B 1 350 ? 26.463 -83.284 6.938 1.00 25.04 348 LYS B O 1
ATOM 6203 N N . ASN B 1 351 ? 25.180 -84.415 5.475 1.00 27.90 349 ASN B N 1
ATOM 6204 C CA . ASN B 1 351 ? 25.775 -83.728 4.327 1.00 26.08 349 ASN B CA 1
ATOM 6205 C C . ASN B 1 351 ? 24.818 -82.667 3.791 1.00 26.59 349 ASN B C 1
ATOM 6206 O O . ASN B 1 351 ? 23.689 -82.532 4.289 1.00 26.23 349 ASN B O 1
ATOM 6211 N N . LEU B 1 352 ? 25.255 -81.899 2.798 1.00 26.69 350 LEU B N 1
ATOM 6212 C CA . LEU B 1 352 ? 24.438 -80.768 2.351 1.00 27.19 350 LEU B CA 1
ATOM 6213 C C . LEU B 1 352 ? 23.175 -81.227 1.649 1.00 28.86 350 LEU B C 1
ATOM 6214 O O . LEU B 1 352 ? 22.152 -80.540 1.691 1.00 31.45 350 LEU B O 1
ATOM 6219 N N . GLU B 1 353 ? 23.232 -82.391 1.008 1.00 31.99 351 GLU B N 1
ATOM 6220 C CA . GLU B 1 353 ? 22.041 -82.886 0.324 1.00 32.00 351 GLU B CA 1
ATOM 6221 C C . GLU B 1 353 ? 20.948 -83.250 1.321 1.00 30.51 351 GLU B C 1
ATOM 6222 O O . GLU B 1 353 ? 19.771 -83.003 1.068 1.00 29.36 351 GLU B O 1
ATOM 6228 N N . GLN B 1 354 ? 21.338 -83.826 2.454 1.00 28.71 352 GLN B N 1
ATOM 6229 C CA . GLN B 1 354 ? 20.376 -84.154 3.504 1.00 27.12 352 GLN B CA 1
ATOM 6230 C C . GLN B 1 354 ? 19.780 -82.899 4.101 1.00 27.97 352 GLN B C 1
ATOM 6231 O O . GLN B 1 354 ? 18.582 -82.830 4.346 1.00 27.36 352 GLN B O 1
ATOM 6237 N N . ILE B 1 355 ? 20.619 -81.903 4.356 1.00 25.95 353 ILE B N 1
ATOM 6238 C CA . ILE B 1 355 ? 20.115 -80.651 4.912 1.00 24.06 353 ILE B CA 1
ATOM 6239 C C . ILE B 1 355 ? 19.112 -79.995 3.974 1.00 30.16 353 ILE B C 1
ATOM 6240 O O . ILE B 1 355 ? 18.039 -79.543 4.394 1.00 30.02 353 ILE B O 1
ATOM 6245 N N . GLU B 1 356 ? 19.455 -79.940 2.694 1.00 25.53 354 GLU B N 1
ATOM 6246 C CA . GLU B 1 356 ? 18.575 -79.276 1.749 1.00 25.80 354 GLU B CA 1
ATOM 6247 C C . GLU B 1 356 ? 17.237 -80.010 1.652 1.00 28.00 354 GLU B C 1
ATOM 6248 O O . GLU B 1 356 ? 16.179 -79.381 1.596 1.00 29.86 354 GLU B O 1
ATOM 6254 N N . GLU B 1 357 ? 17.272 -81.336 1.658 1.00 28.91 355 GLU B N 1
ATOM 6255 C CA . GLU B 1 357 ? 16.025 -82.088 1.584 1.00 33.45 355 GLU B CA 1
ATOM 6256 C C . GLU B 1 357 ? 15.174 -81.947 2.849 1.00 33.47 355 GLU B C 1
ATOM 6257 O O . GLU B 1 357 ? 13.951 -81.863 2.768 1.00 32.80 355 GLU B O 1
ATOM 6263 N N . ILE B 1 358 ? 15.816 -81.920 4.012 1.00 29.50 356 ILE B N 1
ATOM 6264 C CA . ILE B 1 358 ? 15.092 -81.654 5.253 1.00 25.70 356 ILE B CA 1
ATOM 6265 C C . ILE B 1 358 ? 14.460 -80.263 5.210 1.00 27.32 356 ILE B C 1
ATOM 6266 O O . ILE B 1 358 ? 13.299 -80.079 5.583 1.00 27.83 356 ILE B O 1
ATOM 6271 N N . ALA B 1 359 ? 15.209 -79.278 4.731 1.00 25.90 357 ALA B N 1
ATOM 6272 C CA . ALA B 1 359 ? 14.677 -77.913 4.667 1.00 27.47 357 ALA B CA 1
ATOM 6273 C C . ALA B 1 359 ? 13.462 -77.827 3.742 1.00 31.48 357 ALA B C 1
ATOM 6274 O O . ALA B 1 359 ? 12.475 -77.143 4.046 1.00 27.95 357 ALA B O 1
ATOM 6276 N N . LYS B 1 360 ? 13.528 -78.523 2.615 1.00 32.32 358 LYS B N 1
ATOM 6277 C CA . LYS B 1 360 ? 12.405 -78.531 1.686 1.00 34.95 358 LYS B CA 1
ATOM 6278 C C . LYS B 1 360 ? 11.166 -79.155 2.307 1.00 32.59 358 LYS B C 1
ATOM 6279 O O . LYS B 1 360 ? 10.063 -78.614 2.182 1.00 35.61 358 LYS B O 1
ATOM 6285 N N . LYS B 1 361 ? 11.348 -80.295 2.968 1.00 32.57 359 LYS B N 1
ATOM 6286 C CA . LYS B 1 361 ? 10.230 -81.013 3.587 1.00 37.10 359 LYS B CA 1
ATOM 6287 C C . LYS B 1 361 ? 9.563 -80.170 4.664 1.00 28.33 359 LYS B C 1
ATOM 6288 O O . LYS B 1 361 ? 8.356 -80.256 4.874 1.00 35.32 359 LYS B O 1
ATOM 6294 N N . THR B 1 362 ? 10.361 -79.347 5.337 1.00 30.00 360 THR B N 1
ATOM 6295 C CA . THR B 1 362 ? 9.856 -78.463 6.383 1.00 27.11 360 THR B CA 1
ATOM 6296 C C . THR B 1 362 ? 9.030 -77.316 5.812 1.00 29.79 360 THR B C 1
ATOM 6297 O O . THR B 1 362 ? 8.137 -76.787 6.477 1.00 34.23 360 THR B O 1
ATOM 6301 N N . GLY B 1 363 ? 9.316 -76.935 4.568 1.00 31.09 361 GLY B N 1
ATOM 6302 C CA . GLY B 1 363 ? 8.537 -75.891 3.921 1.00 31.96 361 GLY B CA 1
ATOM 6303 C C . GLY B 1 363 ? 9.307 -74.609 3.663 1.00 29.25 361 GLY B C 1
ATOM 6304 O O . GLY B 1 363 ? 8.728 -73.602 3.233 1.00 29.29 361 GLY B O 1
ATOM 6305 N N . PHE B 1 364 ? 10.612 -74.641 3.922 1.00 29.02 362 PHE B N 1
ATOM 6306 C CA . PHE B 1 364 ? 11.471 -73.501 3.619 1.00 28.97 362 PHE B CA 1
ATOM 6307 C C . PHE B 1 364 ? 11.602 -73.274 2.118 1.00 31.35 362 PHE B C 1
ATOM 6308 O O . PHE B 1 364 ? 11.534 -74.219 1.333 1.00 29.35 362 PHE B O 1
ATOM 6316 N N . ILE B 1 365 ? 11.777 -72.014 1.731 1.00 28.86 363 ILE B N 1
ATOM 6317 C CA . ILE B 1 365 ? 12.035 -71.650 0.343 1.00 28.98 363 ILE B CA 1
ATOM 6318 C C . ILE B 1 365 ? 13.336 -70.838 0.281 1.00 29.68 363 ILE B C 1
ATOM 6319 O O . ILE B 1 365 ? 13.942 -70.566 1.317 1.00 28.29 363 ILE B O 1
ATOM 6324 N N . ASP B 1 366 ? 13.766 -70.470 -0.924 1.00 30.56 364 ASP B N 1
ATOM 6325 C CA . ASP B 1 366 ? 15.027 -69.739 -1.126 1.00 28.65 364 ASP B CA 1
ATOM 6326 C C . ASP B 1 366 ? 16.221 -70.363 -0.391 1.00 29.57 364 ASP B C 1
ATOM 6327 O O . ASP B 1 366 ? 16.990 -69.668 0.282 1.00 30.86 364 ASP B O 1
ATOM 6332 N N . ILE B 1 367 ? 16.365 -71.673 -0.522 1.00 25.56 365 ILE B N 1
ATOM 6333 C CA . ILE B 1 367 ? 17.418 -72.405 0.183 1.00 26.04 365 ILE B CA 1
ATOM 6334 C C . ILE B 1 367 ? 18.791 -72.178 -0.449 1.00 32.61 365 ILE B C 1
ATOM 6335 O O . ILE B 1 367 ? 18.961 -72.342 -1.660 1.00 32.99 365 ILE B O 1
ATOM 6340 N N . GLU B 1 368 ? 19.765 -71.783 0.372 1.00 28.77 366 GLU B N 1
ATOM 6341 C CA . GLU B 1 368 ? 21.158 -71.709 -0.067 1.00 27.95 366 GLU B CA 1
ATOM 6342 C C . GLU B 1 368 ? 21.946 -72.694 0.774 1.00 28.81 366 GLU B C 1
ATOM 6343 O O . GLU B 1 368 ? 21.772 -72.736 1.989 1.00 28.07 366 GLU B O 1
ATOM 6349 N N . VAL B 1 369 ? 22.811 -73.478 0.137 1.00 26.41 367 VAL B N 1
ATOM 6350 C CA . VAL B 1 369 ? 23.772 -74.300 0.871 1.00 31.34 367 VAL B CA 1
ATOM 6351 C C . VAL B 1 369 ? 25.176 -74.021 0.337 1.00 33.11 367 VAL B C 1
ATOM 6352 O O . VAL B 1 369 ? 25.355 -73.704 -0.842 1.00 33.25 367 VAL B O 1
ATOM 6356 N N . GLU B 1 370 ? 26.180 -74.125 1.194 1.00 27.38 368 GLU B N 1
ATOM 6357 C CA . GLU B 1 370 ? 27.537 -73.955 0.711 1.00 26.68 368 GLU B CA 1
ATOM 6358 C C . GLU B 1 370 ? 28.482 -74.808 1.519 1.00 23.26 368 GLU B C 1
ATOM 6359 O O . GLU B 1 370 ? 28.367 -74.901 2.742 1.00 25.61 368 GLU B O 1
ATOM 6365 N N . ASN B 1 371 ? 29.406 -75.447 0.816 1.00 22.93 369 ASN B N 1
ATOM 6366 C CA . ASN B 1 371 ? 30.484 -76.190 1.444 1.00 22.19 369 ASN B CA 1
ATOM 6367 C C . ASN B 1 371 ? 31.620 -75.209 1.728 1.00 27.63 369 ASN B C 1
ATOM 6368 O O . ASN B 1 371 ? 32.324 -74.791 0.807 1.00 30.40 369 ASN B O 1
ATOM 6373 N N . MET B 1 372 ? 31.778 -74.821 2.993 1.00 25.91 370 MET B N 1
ATOM 6374 C CA . MET B 1 372 ? 32.809 -73.854 3.368 1.00 23.45 370 MET B CA 1
ATOM 6375 C C . MET B 1 372 ? 34.044 -74.531 3.933 1.00 27.88 370 MET B C 1
ATOM 6376 O O . MET B 1 372 ? 34.823 -73.901 4.648 1.00 26.43 370 MET B O 1
ATOM 6381 N N . THR B 1 373 ? 34.234 -75.806 3.613 1.00 24.63 371 THR B N 1
ATOM 6382 C CA . THR B 1 373 ? 35.398 -76.527 4.114 1.00 25.04 371 THR B CA 1
ATOM 6383 C C . THR B 1 373 ? 36.761 -75.873 3.776 1.00 27.31 371 THR B C 1
ATOM 6384 O O . THR B 1 373 ? 37.662 -75.876 4.617 1.00 27.48 371 THR B O 1
ATOM 6388 N N . PRO B 1 374 ? 36.923 -75.306 2.564 1.00 28.24 372 PRO B N 1
ATOM 6389 C CA . PRO B 1 374 ? 38.223 -74.650 2.344 1.00 33.53 372 PRO B CA 1
ATOM 6390 C C . PRO B 1 374 ? 38.501 -73.499 3.317 1.00 28.28 372 PRO B C 1
ATOM 6391 O O . PRO B 1 374 ? 39.640 -73.363 3.763 1.00 32.35 372 PRO B O 1
ATOM 6395 N N . ARG B 1 375 ? 37.495 -72.689 3.640 1.00 26.33 373 ARG B N 1
ATOM 6396 C CA . ARG B 1 375 ? 37.685 -71.627 4.631 1.00 28.40 373 ARG B CA 1
ATOM 6397 C C . ARG B 1 375 ? 37.961 -72.225 6.018 1.00 29.62 373 ARG B C 1
ATOM 6398 O O . ARG B 1 375 ? 38.811 -71.724 6.764 1.00 30.20 373 ARG B O 1
ATOM 6406 N N . PHE B 1 376 ? 37.261 -73.306 6.352 1.00 26.68 374 PHE B N 1
ATOM 6407 C CA . PHE B 1 376 ? 37.512 -74.033 7.599 1.00 27.65 374 PHE B CA 1
ATOM 6408 C C . PHE B 1 376 ? 38.986 -74.455 7.703 1.00 25.76 374 PHE B C 1
ATOM 6409 O O . PHE B 1 376 ? 39.608 -74.302 8.760 1.00 27.83 374 PHE B O 1
ATOM 6417 N N . LYS B 1 377 ? 39.556 -74.956 6.606 1.00 24.41 375 LYS B N 1
ATOM 6418 C CA . LYS B 1 377 ? 40.964 -75.358 6.609 1.00 28.34 375 LYS B CA 1
ATOM 6419 C C . LYS B 1 377 ? 41.863 -74.160 6.907 1.00 29.43 375 LYS B C 1
ATOM 6420 O O . LYS B 1 377 ? 42.780 -74.256 7.729 1.00 31.36 375 LYS B O 1
ATOM 6426 N N . GLU B 1 378 ? 41.594 -73.029 6.256 1.00 27.76 376 GLU B N 1
ATOM 6427 C CA . GLU B 1 378 ? 42.385 -71.813 6.482 1.00 29.88 376 GLU B CA 1
ATOM 6428 C C . GLU B 1 378 ? 42.335 -71.379 7.936 1.00 35.88 376 GLU B C 1
ATOM 6429 O O . GLU B 1 378 ? 43.352 -70.973 8.500 1.00 31.71 376 GLU B O 1
ATOM 6435 N N . ILE B 1 379 ? 41.142 -71.444 8.525 1.00 29.65 377 ILE B N 1
ATOM 6436 C CA . ILE B 1 379 ? 40.947 -71.045 9.915 1.00 29.55 377 ILE B CA 1
ATOM 6437 C C . ILE B 1 379 ? 41.720 -71.960 10.870 1.00 29.15 377 ILE B C 1
ATOM 6438 O O . ILE B 1 379 ? 42.376 -71.484 11.799 1.00 30.75 377 ILE B O 1
ATOM 6443 N N . LEU B 1 380 ? 41.660 -73.269 10.635 1.00 28.18 378 LEU B N 1
ATOM 6444 C CA . LEU B 1 380 ? 42.360 -74.219 11.497 1.00 29.50 378 LEU B CA 1
ATOM 6445 C C . LEU B 1 380 ? 43.855 -73.957 11.469 1.00 32.57 378 LEU B C 1
ATOM 6446 O O . LEU B 1 380 ? 44.513 -73.978 12.512 1.00 31.17 378 LEU B O 1
ATOM 6451 N N . LEU B 1 381 ? 44.382 -73.696 10.275 1.00 29.77 379 LEU B N 1
ATOM 6452 C CA . LEU B 1 381 ? 45.811 -73.428 10.118 1.00 35.36 379 LEU B CA 1
ATOM 6453 C C . LEU B 1 381 ? 46.211 -72.172 10.883 1.00 34.60 379 LEU B C 1
ATOM 6454 O O . LEU B 1 381 ? 47.249 -72.144 11.548 1.00 38.98 379 LEU B O 1
ATOM 6459 N N . GLU B 1 382 ? 45.389 -71.131 10.787 1.00 32.61 380 GLU B N 1
ATOM 6460 C CA . GLU B 1 382 ? 45.689 -69.866 11.450 1.00 36.40 380 GLU B CA 1
ATOM 6461 C C . GLU B 1 382 ? 45.620 -70.023 12.967 1.00 35.16 380 GLU B C 1
ATOM 6462 O O . GLU B 1 382 ? 46.515 -69.576 13.691 1.00 39.73 380 GLU B O 1
ATOM 6468 N N . GLU B 1 383 ? 44.564 -70.677 13.439 1.00 33.42 381 GLU B N 1
ATOM 6469 C CA . GLU B 1 383 ? 44.352 -70.889 14.872 1.00 31.02 381 GLU B CA 1
ATOM 6470 C C . GLU B 1 383 ? 45.464 -71.729 15.490 1.00 36.50 381 GLU B C 1
ATOM 6471 O O . GLU B 1 383 ? 45.951 -71.418 16.579 1.00 37.90 381 GLU B O 1
ATOM 6477 N N . ARG B 1 384 ? 45.864 -72.799 14.812 1.00 33.59 382 ARG B N 1
ATOM 6478 C CA . ARG B 1 384 ? 46.895 -73.652 15.383 1.00 30.78 382 ARG B CA 1
ATOM 6479 C C . ARG B 1 384 ? 48.241 -72.930 15.448 1.00 38.23 382 ARG B C 1
ATOM 6480 O O . ARG B 1 384 ? 48.977 -73.072 16.426 1.00 41.76 382 ARG B O 1
ATOM 6488 N N . GLU B 1 385 ? 48.553 -72.150 14.415 1.00 38.42 383 GLU B N 1
ATOM 6489 C CA . GLU B 1 385 ? 49.786 -71.368 14.403 1.00 43.86 383 GLU B CA 1
ATOM 6490 C C . GLU B 1 385 ? 49.772 -70.339 15.533 1.00 40.89 383 GLU B C 1
ATOM 6491 O O . GLU B 1 385 ? 50.792 -70.115 16.198 1.00 44.08 383 GLU B O 1
ATOM 6497 N N . ARG B 1 386 ? 48.608 -69.735 15.762 1.00 41.64 384 ARG B N 1
ATOM 6498 C CA . ARG B 1 386 ? 48.479 -68.704 16.788 1.00 44.50 384 ARG B CA 1
ATOM 6499 C C . ARG B 1 386 ? 48.678 -69.256 18.203 1.00 46.01 384 ARG B C 1
ATOM 6500 O O . ARG B 1 386 ? 49.316 -68.610 19.030 1.00 49.06 384 ARG B O 1
ATOM 6508 N N . ILE B 1 387 ? 48.154 -70.449 18.481 1.00 41.23 385 ILE B N 1
ATOM 6509 C CA . ILE B 1 387 ? 48.280 -71.018 19.824 1.00 46.39 385 ILE B CA 1
ATOM 6510 C C . ILE B 1 387 ? 49.695 -71.511 20.112 1.00 48.79 385 ILE B C 1
ATOM 6511 O O . ILE B 1 387 ? 50.200 -71.354 21.229 1.00 54.74 385 ILE B O 1
ATOM 6516 N N . GLU B 1 388 ? 50.337 -72.103 19.108 1.00 43.65 386 GLU B N 1
ATOM 6517 C CA . GLU B 1 388 ? 51.711 -72.560 19.266 1.00 51.31 386 GLU B CA 1
ATOM 6518 C C . GLU B 1 388 ? 52.657 -71.374 19.438 1.00 50.82 386 GLU B C 1
ATOM 6519 O O . GLU B 1 388 ? 53.636 -71.445 20.184 1.00 48.85 386 GLU B O 1
ATOM 6525 N N . GLN B 1 389 ? 52.342 -70.273 18.767 1.00 51.89 387 GLN B N 1
ATOM 6526 C CA . GLN B 1 389 ? 53.143 -69.062 18.869 1.00 56.19 387 GLN B CA 1
ATOM 6527 C C . GLN B 1 389 ? 52.966 -68.392 20.231 1.00 61.46 387 GLN B C 1
ATOM 6528 O O . GLN B 1 389 ? 53.782 -67.562 20.636 1.00 65.06 387 GLN B O 1
ATOM 6534 N N . ASP B 1 390 ? 51.900 -68.758 20.937 1.00 58.25 388 ASP B N 1
ATOM 6535 C CA . ASP B 1 390 ? 51.618 -68.186 22.250 1.00 64.46 388 ASP B CA 1
ATOM 6536 C C . ASP B 1 390 ? 51.605 -69.260 23.338 1.00 56.79 388 ASP B C 1
ATOM 6537 O O . ASP B 1 390 ? 50.939 -69.116 24.366 1.00 53.35 388 ASP B O 1
ATOM 6542 N N . LYS B 1 391 ? 52.356 -70.330 23.099 1.00 50.31 389 LYS B N 1
ATOM 6543 C CA . LYS B 1 391 ? 52.413 -71.482 23.988 1.00 52.27 389 LYS B CA 1
ATOM 6544 C C . LYS B 1 391 ? 52.726 -71.126 25.446 1.00 56.92 389 LYS B C 1
ATOM 6545 O O . LYS B 1 391 ? 52.048 -71.587 26.369 1.00 51.66 389 LYS B O 1
ATOM 6551 N N . GLU B 1 392 ? 53.752 -70.304 25.641 1.00 62.81 390 GLU B N 1
ATOM 6552 C CA . GLU B 1 392 ? 54.201 -69.914 26.974 1.00 68.20 390 GLU B CA 1
ATOM 6553 C C . GLU B 1 392 ? 53.078 -69.268 27.781 1.00 64.94 390 GLU B C 1
ATOM 6554 O O . GLU B 1 392 ? 52.899 -69.558 28.963 1.00 61.35 390 GLU B O 1
ATOM 6560 N N . THR B 1 393 ? 52.316 -68.399 27.128 1.00 62.24 391 THR B N 1
ATOM 6561 C CA . THR B 1 393 ? 51.238 -67.682 27.790 1.00 60.87 391 THR B CA 1
ATOM 6562 C C . THR B 1 393 ? 50.086 -68.624 28.162 1.00 57.81 391 THR B C 1
ATOM 6563 O O . THR B 1 393 ? 49.490 -68.500 29.234 1.00 54.50 391 THR B O 1
ATOM 6567 N N . PHE B 1 394 ? 49.787 -69.568 27.273 1.00 52.35 392 PHE B N 1
ATOM 6568 C CA . PHE B 1 394 ? 48.713 -70.533 27.490 1.00 47.08 392 PHE B CA 1
ATOM 6569 C C . PHE B 1 394 ? 49.025 -71.437 28.680 1.00 50.76 392 PHE B C 1
ATOM 6570 O O . PHE B 1 394 ? 48.178 -71.657 29.543 1.00 51.71 392 PHE B O 1
ATOM 6578 N N . LEU B 1 395 ? 50.249 -71.950 28.727 1.00 49.35 393 LEU B N 1
ATOM 6579 C CA . LEU B 1 395 ? 50.635 -72.912 29.755 1.00 53.93 393 LEU B CA 1
ATOM 6580 C C . LEU B 1 395 ? 50.750 -72.293 31.148 1.00 56.65 393 LEU B C 1
ATOM 6581 O O . LEU B 1 395 ? 50.868 -73.007 32.144 1.00 59.24 393 LEU B O 1
ATOM 6586 N N . ALA B 1 396 ? 50.709 -70.968 31.218 1.00 57.09 394 ALA B N 1
ATOM 6587 C CA . ALA B 1 396 ? 50.690 -70.281 32.501 1.00 63.71 394 ALA B CA 1
ATOM 6588 C C . ALA B 1 396 ? 49.287 -70.331 33.110 1.00 67.48 394 ALA B C 1
ATOM 6589 O O . ALA B 1 396 ? 49.122 -70.196 34.323 1.00 67.07 394 ALA B O 1
ATOM 6591 N N . LYS B 1 397 ? 48.283 -70.533 32.257 1.00 66.91 395 LYS B N 1
ATOM 6592 C CA . LYS B 1 397 ? 46.885 -70.567 32.688 1.00 65.05 395 LYS B CA 1
ATOM 6593 C C . LYS B 1 397 ? 46.258 -71.961 32.606 1.00 60.45 395 LYS B C 1
ATOM 6594 O O . LYS B 1 397 ? 45.282 -72.246 33.299 1.00 62.78 395 LYS B O 1
ATOM 6600 N N . PHE B 1 398 ? 46.806 -72.823 31.754 1.00 52.07 396 PHE B N 1
ATOM 6601 C CA . PHE B 1 398 ? 46.250 -74.163 31.573 1.00 47.62 396 PHE B CA 1
ATOM 6602 C C . PHE B 1 398 ? 47.317 -75.252 31.709 1.00 54.11 396 PHE B C 1
ATOM 6603 O O . PHE B 1 398 ? 48.510 -74.959 31.785 1.00 61.20 396 PHE B O 1
ATOM 6611 N N . SER B 1 399 ? 46.879 -76.508 31.730 1.00 52.23 397 SER B N 1
ATOM 6612 C CA . SER B 1 399 ? 47.790 -77.641 31.844 1.00 54.44 397 SER B CA 1
ATOM 6613 C C . SER B 1 399 ? 48.428 -77.998 30.505 1.00 54.53 397 SER B C 1
ATOM 6614 O O . SER B 1 399 ? 47.979 -77.548 29.447 1.00 49.52 397 SER B O 1
ATOM 6617 N N . GLN B 1 400 ? 49.481 -78.808 30.562 1.00 50.61 398 GLN B N 1
ATOM 6618 C CA . GLN B 1 400 ? 50.153 -79.303 29.365 1.00 51.49 398 GLN B CA 1
ATOM 6619 C C . GLN B 1 400 ? 49.227 -80.227 28.577 1.00 46.89 398 GLN B C 1
ATOM 6620 O O . GLN B 1 400 ? 49.271 -80.271 27.345 1.00 46.71 398 GLN B O 1
ATOM 6626 N N . ASN B 1 401 ? 48.389 -80.970 29.296 1.00 44.51 399 ASN B N 1
ATOM 6627 C CA . ASN B 1 401 ? 47.458 -81.895 28.662 1.00 42.03 399 ASN B CA 1
ATOM 6628 C C . ASN B 1 401 ? 46.390 -81.151 27.871 1.00 42.07 399 ASN B C 1
ATOM 6629 O O . ASN B 1 401 ? 45.954 -81.617 26.816 1.00 45.50 399 ASN B O 1
ATOM 6634 N N . ALA B 1 402 ? 45.964 -80.001 28.390 1.00 42.28 400 ALA B N 1
ATOM 6635 C CA . ALA B 1 402 ? 44.995 -79.160 27.683 1.00 43.51 400 ALA B CA 1
ATOM 6636 C C . ALA B 1 402 ? 45.620 -78.583 26.415 1.00 44.51 400 ALA B C 1
ATOM 6637 O O . ALA B 1 402 ? 44.996 -78.579 25.353 1.00 41.62 400 ALA B O 1
ATOM 6639 N N . TYR B 1 403 ? 46.857 -78.098 26.529 1.00 42.23 401 TYR B N 1
ATOM 6640 C CA . TYR B 1 403 ? 47.560 -77.558 25.371 1.00 39.00 401 TYR B CA 1
ATOM 6641 C C . TYR B 1 403 ? 47.764 -78.617 24.285 1.00 41.39 401 TYR B C 1
ATOM 6642 O O . TYR B 1 403 ? 47.516 -78.361 23.107 1.00 42.69 401 TYR B O 1
ATOM 6651 N N . ASP B 1 404 ? 48.228 -79.797 24.682 1.00 43.97 402 ASP B N 1
ATOM 6652 C CA . ASP B 1 404 ? 48.454 -80.880 23.730 1.00 45.61 402 ASP B CA 1
ATOM 6653 C C . ASP B 1 404 ? 47.155 -81.329 23.055 1.00 42.55 402 ASP B C 1
ATOM 6654 O O . ASP B 1 404 ? 47.151 -81.674 21.872 1.00 44.87 402 ASP B O 1
ATOM 6659 N N . GLY B 1 405 ? 46.059 -81.322 23.811 1.00 40.24 403 GLY B N 1
ATOM 6660 C CA . GLY B 1 405 ? 44.758 -81.682 23.278 1.00 42.21 403 GLY B CA 1
ATOM 6661 C C . GLY B 1 405 ? 44.282 -80.711 22.210 1.00 42.61 403 GLY B C 1
ATOM 6662 O O . GLY B 1 405 ? 43.620 -81.115 21.248 1.00 36.70 403 GLY B O 1
ATOM 6663 N N . LEU B 1 406 ? 44.612 -79.431 22.375 1.00 33.60 404 LEU B N 1
ATOM 6664 C CA . LEU B 1 406 ? 44.250 -78.431 21.376 1.00 34.73 404 LEU B CA 1
ATOM 6665 C C . LEU B 1 406 ? 45.063 -78.640 20.095 1.00 34.44 404 LEU B C 1
ATOM 6666 O O . LEU B 1 406 ? 44.501 -78.782 19.011 1.00 36.58 404 LEU B O 1
ATOM 6671 N N . VAL B 1 407 ? 46.384 -78.693 20.225 1.00 34.13 405 VAL B N 1
ATOM 6672 C CA . VAL B 1 407 ? 47.244 -78.873 19.058 1.00 35.20 405 VAL B CA 1
ATOM 6673 C C . VAL B 1 407 ? 46.959 -80.179 18.315 1.00 38.69 405 VAL B C 1
ATOM 6674 O O . VAL B 1 407 ? 46.833 -80.176 17.090 1.00 35.85 405 VAL B O 1
ATOM 6678 N N . SER B 1 408 ? 46.853 -81.289 19.047 1.00 38.82 406 SER B N 1
ATOM 6679 C CA . SER B 1 408 ? 46.565 -82.577 18.410 1.00 40.47 406 SER B CA 1
ATOM 6680 C C . SER B 1 408 ? 45.170 -82.595 17.787 1.00 33.37 406 SER B C 1
ATOM 6681 O O . SER B 1 408 ? 44.964 -83.183 16.726 1.00 35.28 406 SER B O 1
ATOM 6684 N N . GLY B 1 409 ? 44.215 -81.939 18.444 1.00 33.40 407 GLY B N 1
ATOM 6685 C CA . GLY B 1 409 ? 42.865 -81.852 17.915 1.00 33.34 407 GLY B CA 1
ATOM 6686 C C . GLY B 1 409 ? 42.822 -81.081 16.610 1.00 28.85 407 GLY B C 1
ATOM 6687 O O . GLY B 1 409 ? 42.132 -81.460 15.662 1.00 28.72 407 GLY B O 1
ATOM 6688 N N . TRP B 1 410 ? 43.556 -79.977 16.561 1.00 31.85 408 TRP B N 1
ATOM 6689 C CA . TRP B 1 410 ? 43.590 -79.152 15.362 1.00 31.45 408 TRP B CA 1
ATOM 6690 C C . TRP B 1 410 ? 44.359 -79.878 14.239 1.00 34.55 408 TRP B C 1
ATOM 6691 O O . TRP B 1 410 ? 43.947 -79.834 13.075 1.00 29.65 408 TRP B O 1
ATOM 6702 N N . LYS B 1 411 ? 45.441 -80.573 14.592 1.00 30.82 409 LYS B N 1
ATOM 6703 C CA . LYS B 1 411 ? 46.139 -81.420 13.615 1.00 30.63 409 LYS B CA 1
ATOM 6704 C C . LYS B 1 411 ? 45.200 -82.480 13.036 1.00 32.95 409 LYS B C 1
ATOM 6705 O O . LYS B 1 411 ? 45.175 -82.723 11.822 1.00 32.08 409 LYS B O 1
ATOM 6711 N N . SER B 1 412 ? 44.436 -83.121 13.914 1.00 31.18 410 SER B N 1
ATOM 6712 C CA . SER B 1 412 ? 43.506 -84.170 13.492 1.00 28.61 410 SER B CA 1
ATOM 6713 C C . SER B 1 412 ? 42.422 -83.659 12.568 1.00 29.97 410 SER B C 1
ATOM 6714 O O . SER B 1 412 ? 42.078 -84.315 11.580 1.00 30.92 410 SER B O 1
ATOM 6717 N N . LYS B 1 413 ? 41.866 -82.496 12.885 1.00 28.49 411 LYS B N 1
ATOM 6718 C CA . LYS B 1 413 ? 40.831 -81.944 12.023 1.00 26.22 411 LYS B CA 1
ATOM 6719 C C . LYS B 1 413 ? 41.372 -81.653 10.618 1.00 26.47 411 LYS B C 1
ATOM 6720 O O . LYS B 1 413 ? 40.669 -81.860 9.628 1.00 26.54 411 LYS B O 1
ATOM 6726 N N . LEU B 1 414 ? 42.621 -81.203 10.525 1.00 28.84 412 LEU B N 1
ATOM 6727 C CA . LEU B 1 414 ? 43.235 -81.006 9.214 1.00 32.57 412 LEU B CA 1
ATOM 6728 C C . LEU B 1 414 ? 43.304 -82.325 8.445 1.00 29.61 412 LEU B C 1
ATOM 6729 O O . LEU B 1 414 ? 43.030 -82.365 7.245 1.00 31.98 412 LEU B O 1
ATOM 6734 N N . GLN B 1 415 ? 43.632 -83.407 9.144 1.00 27.83 413 GLN B N 1
ATOM 6735 C CA . GLN B 1 415 ? 43.642 -84.726 8.520 1.00 32.35 413 GLN B CA 1
ATOM 6736 C C . GLN B 1 415 ? 42.240 -85.163 8.097 1.00 33.82 413 GLN B C 1
ATOM 6737 O O . GLN B 1 415 ? 42.064 -85.735 7.019 1.00 32.39 413 GLN B O 1
ATOM 6743 N N . TYR B 1 416 ? 41.244 -84.891 8.939 1.00 30.57 414 TYR B N 1
ATOM 6744 C CA . TYR B 1 416 ? 39.868 -85.257 8.609 1.00 29.02 414 TYR B CA 1
ATOM 6745 C C . TYR B 1 416 ? 39.406 -84.540 7.354 1.00 30.57 414 TYR B C 1
ATOM 6746 O O . TYR B 1 416 ? 38.605 -85.072 6.584 1.00 27.78 414 TYR B O 1
ATOM 6755 N N . ILE B 1 417 ? 39.881 -83.310 7.164 1.00 24.60 415 ILE B N 1
ATOM 6756 C CA . ILE B 1 417 ? 39.525 -82.557 5.977 1.00 25.49 415 ILE B CA 1
ATOM 6757 C C . ILE B 1 417 ? 40.220 -83.148 4.767 1.00 27.71 415 ILE B C 1
ATOM 6758 O O . ILE B 1 417 ? 39.637 -83.239 3.689 1.00 29.67 415 ILE B O 1
ATOM 6763 N N . ALA B 1 418 ? 41.470 -83.552 4.947 1.00 30.74 416 ALA B N 1
ATOM 6764 C CA . ALA B 1 418 ? 42.236 -84.103 3.837 1.00 35.70 416 ALA B CA 1
ATOM 6765 C C . ALA B 1 418 ? 41.593 -85.374 3.279 1.00 42.09 416 ALA B C 1
ATOM 6766 O O . ALA B 1 418 ? 41.709 -85.656 2.085 1.00 39.36 416 ALA B O 1
ATOM 6768 N N . ASP B 1 419 ? 40.909 -86.130 4.138 1.00 35.82 417 ASP B N 1
ATOM 6769 C CA . ASP B 1 419 ? 40.216 -87.349 3.706 1.00 36.65 417 ASP B CA 1
ATOM 6770 C C . ASP B 1 419 ? 38.789 -87.070 3.217 1.00 33.50 417 ASP B C 1
ATOM 6771 O O . ASP B 1 419 ? 38.037 -87.994 2.891 1.00 36.25 417 ASP B O 1
ATOM 6776 N N . ASP B 1 420 ? 38.445 -85.787 3.127 1.00 34.12 418 ASP B N 1
ATOM 6777 C CA . ASP B 1 420 ? 37.060 -85.325 2.925 1.00 31.97 418 ASP B CA 1
ATOM 6778 C C . ASP B 1 420 ? 36.056 -86.018 3.840 1.00 31.35 418 ASP B C 1
ATOM 6779 O O . ASP B 1 420 ? 34.961 -86.404 3.413 1.00 30.74 418 ASP B O 1
ATOM 6784 N N . ASN B 1 421 ? 36.426 -86.156 5.106 1.00 26.31 419 ASN B N 1
ATOM 6785 C CA . ASN B 1 421 ? 35.511 -86.687 6.113 1.00 26.20 419 ASN B CA 1
ATOM 6786 C C . ASN B 1 421 ? 34.765 -85.556 6.804 1.00 26.79 419 ASN B C 1
ATOM 6787 O O . ASN B 1 421 ? 33.539 -85.562 6.899 1.00 26.99 419 ASN B O 1
ATOM 6792 N N . HIS B 1 422 ? 35.526 -84.577 7.285 1.00 22.91 420 HIS B N 1
ATOM 6793 C CA . HIS B 1 422 ? 34.989 -83.459 8.053 1.00 25.68 420 HIS B CA 1
ATOM 6794 C C . HIS B 1 422 ? 34.725 -82.290 7.113 1.00 27.99 420 HIS B C 1
ATOM 6795 O O . HIS B 1 422 ? 35.631 -81.861 6.399 1.00 27.85 420 HIS B O 1
ATOM 6802 N N . ASN B 1 423 ? 33.496 -81.768 7.103 1.00 23.20 421 ASN B N 1
ATOM 6803 C CA . ASN B 1 423 ? 33.192 -80.597 6.302 1.00 25.08 421 ASN B CA 1
ATOM 6804 C C . ASN B 1 423 ? 32.622 -79.494 7.188 1.00 27.18 421 ASN B C 1
ATOM 6805 O O . ASN B 1 423 ? 32.164 -79.759 8.295 1.00 27.13 421 ASN B O 1
ATOM 6810 N N . TRP B 1 424 ? 32.678 -78.259 6.706 1.00 22.73 422 TRP B N 1
ATOM 6811 C CA . TRP B 1 424 ? 32.093 -77.130 7.427 1.00 23.31 422 TRP B CA 1
ATOM 6812 C C . TRP B 1 424 ? 31.031 -76.564 6.516 1.00 24.20 422 TRP B C 1
ATOM 6813 O O . TRP B 1 424 ? 31.345 -76.060 5.429 1.00 26.55 422 TRP B O 1
ATOM 6824 N N . ASN B 1 425 ? 29.774 -76.652 6.947 1.00 22.73 423 ASN B N 1
ATOM 6825 C CA . ASN B 1 425 ? 28.654 -76.373 6.043 1.00 22.33 423 ASN B CA 1
ATOM 6826 C C . ASN B 1 425 ? 27.871 -75.126 6.411 1.00 23.93 423 ASN B C 1
ATOM 6827 O O . ASN B 1 425 ? 27.751 -74.789 7.583 1.00 23.11 423 ASN B O 1
ATOM 6832 N N . PHE B 1 426 ? 27.348 -74.456 5.389 1.00 20.27 424 PHE B N 1
ATOM 6833 C CA . PHE B 1 426 ? 26.501 -73.274 5.535 1.00 21.49 424 PHE B CA 1
ATOM 6834 C C . PHE B 1 426 ? 25.118 -73.598 4.960 1.00 19.97 424 PHE B C 1
ATOM 6835 O O . PHE B 1 426 ? 25.005 -74.196 3.888 1.00 23.78 424 PHE B O 1
ATOM 6843 N N . PHE B 1 427 ? 24.073 -73.185 5.680 1.00 19.75 425 PHE B N 1
ATOM 6844 C CA . PHE B 1 427 ? 22.693 -73.338 5.214 1.00 22.10 425 PHE B CA 1
ATOM 6845 C C . PHE B 1 427 ? 21.910 -72.080 5.541 1.00 21.19 425 PHE B C 1
ATOM 6846 O O . PHE B 1 427 ? 22.004 -71.556 6.647 1.00 24.49 425 PHE B O 1
ATOM 6854 N N . ALA B 1 428 ? 21.137 -71.581 4.579 1.00 20.62 426 ALA B N 1
ATOM 6855 C CA . ALA B 1 428 ? 20.228 -70.482 4.869 1.00 23.72 426 ALA B CA 1
ATOM 6856 C C . ALA B 1 428 ? 18.932 -70.711 4.116 1.00 22.78 426 ALA B C 1
ATOM 6857 O O . ALA B 1 428 ? 18.944 -71.331 3.055 1.00 25.15 426 ALA B O 1
ATOM 6859 N N . ALA B 1 429 ? 17.822 -70.213 4.661 1.00 21.62 427 ALA B N 1
ATOM 6860 C CA . ALA B 1 429 ? 16.544 -70.336 3.970 1.00 22.91 427 ALA B CA 1
ATOM 6861 C C . ALA B 1 429 ? 15.542 -69.345 4.524 1.00 25.48 427 ALA B C 1
ATOM 6862 O O . ALA B 1 429 ? 15.798 -68.687 5.532 1.00 25.80 427 ALA B O 1
ATOM 6864 N N . VAL B 1 430 ? 14.399 -69.236 3.862 1.00 21.40 428 VAL B N 1
ATOM 6865 C CA . VAL B 1 430 ? 13.377 -68.298 4.307 1.00 24.29 428 VAL B CA 1
ATOM 6866 C C . VAL B 1 430 ? 12.025 -68.978 4.485 1.00 26.08 428 VAL B C 1
ATOM 6867 O O . VAL B 1 430 ? 11.677 -69.924 3.769 1.00 26.39 428 VAL B O 1
ATOM 6871 N N . LYS B 1 431 ? 11.267 -68.490 5.458 1.00 23.23 429 LYS B N 1
ATOM 6872 C CA . LYS B 1 431 ? 9.909 -68.945 5.658 1.00 23.69 429 LYS B CA 1
ATOM 6873 C C . LYS B 1 431 ? 8.999 -68.200 4.694 1.00 23.33 429 LYS B C 1
ATOM 6874 O O . LYS B 1 431 ? 9.054 -66.976 4.608 1.00 28.03 429 LYS B O 1
ATOM 6880 N N . PRO B 1 432 ? 8.168 -68.935 3.946 1.00 24.07 430 PRO B N 1
ATOM 6881 C CA . PRO B 1 432 ? 7.300 -68.255 2.972 1.00 24.57 430 PRO B CA 1
ATOM 6882 C C . PRO B 1 432 ? 6.361 -67.204 3.569 1.00 34.38 430 PRO B C 1
ATOM 6883 O O . PRO B 1 432 ? 6.010 -67.325 4.752 1.00 32.24 430 PRO B O 1
ATOM 6887 N N . GLN B 1 433 ? 6.054 -66.184 2.751 1.00 34.81 431 GLN B N 1
ATOM 6888 C CA . GLN B 1 433 ? 5.008 -65.143 2.923 1.00 57.53 431 GLN B CA 1
ATOM 6889 C C . GLN B 1 433 ? 5.457 -63.707 3.262 1.00 70.24 431 GLN B C 1
ATOM 6890 O O . GLN B 1 433 ? 4.634 -62.896 3.701 1.00 79.30 431 GLN B O 1
ATOM 6897 N N . ALA C 1 1 ? 10.659 -55.572 81.031 1.00 71.96 -1 ALA C N 1
ATOM 6898 C CA . ALA C 1 1 ? 10.885 -54.943 82.328 1.00 74.87 -1 ALA C CA 1
ATOM 6899 C C . ALA C 1 1 ? 11.158 -53.449 82.182 1.00 77.90 -1 ALA C C 1
ATOM 6900 O O . ALA C 1 1 ? 12.221 -52.965 82.576 1.00 80.49 -1 ALA C O 1
ATOM 6902 N N . SER C 1 2 ? 10.191 -52.725 81.623 1.00 76.63 0 SER C N 1
ATOM 6903 C CA . SER C 1 2 ? 10.311 -51.281 81.441 1.00 73.44 0 SER C CA 1
ATOM 6904 C C . SER C 1 2 ? 10.195 -50.523 82.763 1.00 70.54 0 SER C C 1
ATOM 6905 O O . SER C 1 2 ? 10.161 -51.116 83.844 1.00 75.31 0 SER C O 1
ATOM 6908 N N . MET C 1 3 ? 10.139 -49.201 82.662 1.00 78.26 1 MET C N 1
ATOM 6909 C CA . MET C 1 3 ? 9.963 -48.346 83.825 1.00 71.75 1 MET C CA 1
ATOM 6910 C C . MET C 1 3 ? 9.116 -47.143 83.435 1.00 62.64 1 MET C C 1
ATOM 6911 O O . MET C 1 3 ? 8.882 -46.912 82.243 1.00 57.32 1 MET C O 1
ATOM 6916 N N . PRO C 1 4 ? 8.625 -46.389 84.434 1.00 52.96 2 PRO C N 1
ATOM 6917 C CA . PRO C 1 4 ? 7.886 -45.163 84.126 1.00 38.79 2 PRO C CA 1
ATOM 6918 C C . PRO C 1 4 ? 8.674 -44.209 83.239 1.00 26.35 2 PRO C C 1
ATOM 6919 O O . PRO C 1 4 ? 8.064 -43.359 82.600 1.00 27.17 2 PRO C O 1
ATOM 6923 N N . ALA C 1 5 ? 10.002 -44.326 83.223 1.00 24.43 3 ALA C N 1
ATOM 6924 C CA . ALA C 1 5 ? 10.833 -43.507 82.352 1.00 27.21 3 ALA C CA 1
ATOM 6925 C C . ALA C 1 5 ? 10.449 -43.691 80.881 1.00 26.43 3 ALA C C 1
ATOM 6926 O O . ALA C 1 5 ? 10.632 -42.782 80.065 1.00 26.58 3 ALA C O 1
ATOM 6928 N N . VAL C 1 6 ? 9.937 -44.867 80.535 1.00 22.60 4 VAL C N 1
ATOM 6929 C CA . VAL C 1 6 ? 9.556 -45.121 79.143 1.00 22.82 4 VAL C CA 1
ATOM 6930 C C . VAL C 1 6 ? 8.339 -44.274 78.762 1.00 22.08 4 VAL C C 1
ATOM 6931 O O . VAL C 1 6 ? 8.344 -43.588 77.741 1.00 20.98 4 VAL C O 1
ATOM 6935 N N . GLU C 1 7 ? 7.304 -44.304 79.593 1.00 23.43 5 GLU C N 1
ATOM 6936 C CA . GLU C 1 7 ? 6.090 -43.551 79.280 1.00 26.62 5 GLU C CA 1
ATOM 6937 C C . GLU C 1 7 ? 6.368 -42.058 79.213 1.00 28.58 5 GLU C C 1
ATOM 6938 O O . GLU C 1 7 ? 5.805 -41.355 78.392 1.00 24.03 5 GLU C O 1
ATOM 6944 N N . ARG C 1 8 ? 7.262 -41.577 80.062 1.00 22.90 6 ARG C N 1
ATOM 6945 C CA . ARG C 1 8 ? 7.673 -40.183 79.974 1.00 25.34 6 ARG C CA 1
ATOM 6946 C C . ARG C 1 8 ? 8.372 -39.847 78.661 1.00 25.19 6 ARG C C 1
ATOM 6947 O O . ARG C 1 8 ? 8.143 -38.782 78.095 1.00 23.83 6 ARG C O 1
ATOM 6955 N N . GLN C 1 9 ? 9.197 -40.758 78.156 1.00 20.91 7 GLN C N 1
ATOM 6956 C CA . GLN C 1 9 ? 9.854 -40.510 76.879 1.00 17.82 7 GLN C CA 1
ATOM 6957 C C . GLN C 1 9 ? 8.844 -40.512 75.719 1.00 18.76 7 GLN C C 1
ATOM 6958 O O . GLN C 1 9 ? 8.979 -39.729 74.776 1.00 20.80 7 GLN C O 1
ATOM 6964 N N . LEU C 1 10 ? 7.841 -41.381 75.777 1.00 22.71 8 LEU C N 1
ATOM 6965 C CA . LEU C 1 10 ? 6.840 -41.416 74.715 1.00 23.38 8 LEU C CA 1
ATOM 6966 C C . LEU C 1 10 ? 6.119 -40.069 74.633 1.00 23.85 8 LEU C C 1
ATOM 6967 O O . LEU C 1 10 ? 5.877 -39.544 73.547 1.00 21.71 8 LEU C O 1
ATOM 6972 N N . ILE C 1 11 ? 5.789 -39.509 75.793 1.00 22.20 9 ILE C N 1
ATOM 6973 C CA . ILE C 1 11 ? 5.144 -38.201 75.852 1.00 25.14 9 ILE C CA 1
ATOM 6974 C C . ILE C 1 11 ? 6.079 -37.071 75.408 1.00 25.41 9 ILE C C 1
ATOM 6975 O O . ILE C 1 11 ? 5.650 -36.125 74.752 1.00 22.47 9 ILE C O 1
ATOM 6980 N N . GLU C 1 12 ? 7.362 -37.170 75.751 1.00 19.83 10 GLU C N 1
ATOM 6981 C CA . GLU C 1 12 ? 8.335 -36.204 75.252 1.00 21.54 10 GLU C CA 1
ATOM 6982 C C . GLU C 1 12 ? 8.393 -36.212 73.734 1.00 23.79 10 GLU C C 1
ATOM 6983 O O . GLU C 1 12 ? 8.530 -35.156 73.119 1.00 25.17 10 GLU C O 1
ATOM 6989 N N . CYS C 1 13 ? 8.272 -37.392 73.122 1.00 21.14 11 CYS C N 1
ATOM 6990 C CA . CYS C 1 13 ? 8.312 -37.471 71.657 1.00 20.36 11 CYS C CA 1
ATOM 6991 C C . CYS C 1 13 ? 7.127 -36.730 71.067 1.00 21.04 11 CYS C C 1
ATOM 6992 O O . CYS C 1 13 ? 7.249 -36.095 70.027 1.00 23.59 11 CYS C O 1
ATOM 6995 N N . LEU C 1 14 ? 5.983 -36.813 71.735 1.00 20.49 12 LEU C N 1
ATOM 6996 C CA . LEU C 1 14 ? 4.805 -36.073 71.282 1.00 24.31 12 LEU C CA 1
ATOM 6997 C C . LEU C 1 14 ? 5.057 -34.563 71.341 1.00 27.85 12 LEU C C 1
ATOM 6998 O O . LEU C 1 14 ? 4.734 -33.836 70.410 1.00 23.51 12 LEU C O 1
ATOM 7003 N N . HIS C 1 15 ? 5.672 -34.095 72.422 1.00 24.43 13 HIS C N 1
ATOM 7004 C CA . HIS C 1 15 ? 5.939 -32.661 72.572 1.00 25.64 13 HIS C CA 1
ATOM 7005 C C . HIS C 1 15 ? 7.035 -32.107 71.668 1.00 26.82 13 HIS C C 1
ATOM 7006 O O . HIS C 1 15 ? 7.156 -30.885 71.519 1.00 27.19 13 HIS C O 1
ATOM 7013 N N . HIS C 1 16 ? 7.825 -32.980 71.044 1.00 23.75 14 HIS C N 1
ATOM 7014 C CA . HIS C 1 16 ? 8.748 -32.511 70.010 1.00 25.42 14 HIS C CA 1
ATOM 7015 C C . HIS C 1 16 ? 7.952 -31.862 68.874 1.00 24.46 14 HIS C C 1
ATOM 7016 O O . HIS C 1 16 ? 8.417 -30.904 68.239 1.00 31.08 14 HIS C O 1
ATOM 7023 N N . VAL C 1 17 ? 6.757 -32.393 68.618 1.00 27.63 15 VAL C N 1
ATOM 7024 C CA . VAL C 1 17 ? 5.909 -31.899 67.542 1.00 31.70 15 VAL C CA 1
ATOM 7025 C C . VAL C 1 17 ? 4.982 -30.777 67.996 1.00 36.37 15 VAL C C 1
ATOM 7026 O O . VAL C 1 17 ? 4.898 -29.742 67.338 1.00 34.64 15 VAL C O 1
ATOM 7030 N N . ILE C 1 18 ? 4.280 -30.985 69.108 1.00 29.44 16 ILE C N 1
ATOM 7031 C CA . ILE C 1 18 ? 3.261 -30.032 69.538 1.00 26.80 16 ILE C CA 1
ATOM 7032 C C . ILE C 1 18 ? 3.783 -28.965 70.498 1.00 31.42 16 ILE C C 1
ATOM 7033 O O . ILE C 1 18 ? 3.026 -28.090 70.917 1.00 31.92 16 ILE C O 1
ATOM 7038 N N . LYS C 1 19 ? 5.070 -29.046 70.839 1.00 26.82 17 LYS C N 1
ATOM 7039 C CA . LYS C 1 19 ? 5.713 -28.062 71.708 1.00 31.34 17 LYS C CA 1
ATOM 7040 C C . LYS C 1 19 ? 4.969 -27.907 73.032 1.00 32.42 17 LYS C C 1
ATOM 7041 O O . LYS C 1 19 ? 4.677 -28.898 73.703 1.00 33.18 17 LYS C O 1
ATOM 7047 N N . GLY C 1 20 ? 4.637 -26.669 73.395 1.00 32.12 18 GLY C N 1
ATOM 7048 C CA . GLY C 1 20 ? 4.035 -26.400 74.694 1.00 32.48 18 GLY C CA 1
ATOM 7049 C C . GLY C 1 20 ? 2.567 -26.772 74.827 1.00 32.72 18 GLY C C 1
ATOM 7050 O O . GLY C 1 20 ? 2.012 -26.750 75.927 1.00 33.42 18 GLY C O 1
ATOM 7051 N N . ALA C 1 21 ? 1.932 -27.109 73.713 1.00 33.52 19 ALA C N 1
ATOM 7052 C CA . ALA C 1 21 ? 0.508 -27.438 73.725 1.00 35.06 19 ALA C CA 1
ATOM 7053 C C . ALA C 1 21 ? 0.240 -28.716 74.513 1.00 33.45 19 ALA C C 1
ATOM 7054 O O . ALA C 1 21 ? 1.093 -29.596 74.567 1.00 32.78 19 ALA C O 1
ATOM 7056 N N . GLU C 1 22 ? -0.940 -28.809 75.128 1.00 26.57 20 GLU C N 1
ATOM 7057 C CA . GLU C 1 22 ? -1.408 -30.077 75.678 1.00 28.91 20 GLU C CA 1
ATOM 7058 C C . GLU C 1 22 ? -2.488 -30.602 74.746 1.00 30.33 20 GLU C C 1
ATOM 7059 O O . GLU C 1 22 ? -3.401 -29.858 74.367 1.00 31.69 20 GLU C O 1
ATOM 7065 N N . PRO C 1 23 ? -2.388 -31.886 74.360 1.00 26.31 21 PRO C N 1
ATOM 7066 C CA . PRO C 1 23 ? -3.331 -32.443 73.378 1.00 25.72 21 PRO C CA 1
ATOM 7067 C C . PRO C 1 23 ? -4.720 -32.609 73.986 1.00 24.43 21 PRO C C 1
ATOM 7068 O O . PRO C 1 23 ? -4.849 -33.128 75.095 1.00 27.88 21 PRO C O 1
ATOM 7072 N N . GLN C 1 24 ? -5.758 -32.174 73.279 1.00 23.90 22 GLN C N 1
ATOM 7073 C CA . GLN C 1 24 ? -7.108 -32.236 73.841 1.00 24.71 22 GLN C CA 1
ATOM 7074 C C . GLN C 1 24 ? -7.731 -33.629 73.847 1.00 24.75 22 GLN C C 1
ATOM 7075 O O . GLN C 1 24 ? -8.468 -33.970 74.773 1.00 26.58 22 GLN C O 1
ATOM 7081 N N . GLN C 1 25 ? -7.463 -34.426 72.815 1.00 23.42 23 GLN C N 1
ATOM 7082 C CA . GLN C 1 25 ? -7.949 -35.808 72.796 1.00 24.45 23 GLN C CA 1
ATOM 7083 C C . GLN C 1 25 ? -6.777 -36.741 72.534 1.00 25.14 23 GLN C C 1
ATOM 7084 O O . GLN C 1 25 ? -6.131 -36.648 71.493 1.00 23.83 23 GLN C O 1
ATOM 7090 N N . VAL C 1 26 ? -6.503 -37.634 73.479 1.00 25.95 24 VAL C N 1
ATOM 7091 C CA . VAL C 1 26 ? -5.438 -38.616 73.310 1.00 24.38 24 VAL C CA 1
ATOM 7092 C C . VAL C 1 26 ? -6.016 -40.017 73.364 1.00 23.37 24 VAL C C 1
ATOM 7093 O O . VAL C 1 26 ? -6.845 -40.318 74.220 1.00 28.67 24 VAL C O 1
ATOM 7097 N N . GLY C 1 27 ? -5.583 -40.867 72.446 1.00 22.17 25 GLY C N 1
ATOM 7098 C CA . GLY C 1 27 ? -6.007 -42.252 72.440 1.00 24.21 25 GLY C CA 1
ATOM 7099 C C . GLY C 1 27 ? -4.800 -43.082 72.785 1.00 22.65 25 GLY C C 1
ATOM 7100 O O . GLY C 1 27 ? -3.693 -42.750 72.378 1.00 22.47 25 GLY C O 1
ATOM 7101 N N . ILE C 1 28 ? -5.009 -44.154 73.534 1.00 27.56 26 ILE C N 1
ATOM 7102 C CA . ILE C 1 28 ? -3.917 -45.041 73.909 1.00 24.55 26 ILE C CA 1
ATOM 7103 C C . ILE C 1 28 ? -4.250 -46.474 73.526 1.00 30.46 26 ILE C C 1
ATOM 7104 O O . ILE C 1 28 ? -5.293 -47.005 73.920 1.00 30.16 26 ILE C O 1
ATOM 7109 N N . LEU C 1 29 ? -3.368 -47.097 72.751 1.00 28.67 27 LEU C N 1
ATOM 7110 C CA . LEU C 1 29 ? -3.507 -48.516 72.434 1.00 30.25 27 LEU C CA 1
ATOM 7111 C C . LEU C 1 29 ? -2.339 -49.242 73.095 1.00 30.03 27 LEU C C 1
ATOM 7112 O O . LEU C 1 29 ? -1.184 -49.087 72.700 1.00 27.09 27 LEU C O 1
ATOM 7117 N N . CYS C 1 30 ? -2.642 -50.027 74.118 1.00 30.89 28 CYS C N 1
ATOM 7118 C CA . CYS C 1 30 ? -1.595 -50.613 74.939 1.00 36.28 28 CYS C CA 1
ATOM 7119 C C . CYS C 1 30 ? -2.151 -51.806 75.691 1.00 43.98 28 CYS C C 1
ATOM 7120 O O . CYS C 1 30 ? -2.957 -51.646 76.604 1.00 42.64 28 CYS C O 1
ATOM 7123 N N . PRO C 1 31 ? -1.721 -53.012 75.311 1.00 36.85 29 PRO C N 1
ATOM 7124 C CA . PRO C 1 31 ? -2.324 -54.224 75.884 1.00 42.89 29 PRO C CA 1
ATOM 7125 C C . PRO C 1 31 ? -2.046 -54.438 77.376 1.00 46.02 29 PRO C C 1
ATOM 7126 O O . PRO C 1 31 ? -2.826 -55.137 78.023 1.00 48.90 29 PRO C O 1
ATOM 7130 N N . GLN C 1 32 ? -0.976 -53.865 77.923 1.00 47.62 30 GLN C N 1
ATOM 7131 C CA . GLN C 1 32 ? -0.757 -54.018 79.363 1.00 53.89 30 GLN C CA 1
ATOM 7132 C C . GLN C 1 32 ? -1.221 -52.819 80.184 1.00 51.37 30 GLN C C 1
ATOM 7133 O O . GLN C 1 32 ? -0.794 -51.685 79.960 1.00 46.62 30 GLN C O 1
ATOM 7139 N N . ASP C 1 33 ? -2.081 -53.104 81.157 1.00 49.99 31 ASP C N 1
ATOM 7140 C CA . ASP C 1 33 ? -2.794 -52.077 81.909 1.00 48.32 31 ASP C CA 1
ATOM 7141 C C . ASP C 1 33 ? -1.922 -51.143 82.757 1.00 42.04 31 ASP C C 1
ATOM 7142 O O . ASP C 1 33 ? -2.248 -49.964 82.887 1.00 40.87 31 ASP C O 1
ATOM 7147 N N . ASP C 1 34 ? -0.826 -51.652 83.319 1.00 39.25 32 ASP C N 1
ATOM 7148 C CA . ASP C 1 34 ? 0.058 -50.826 84.148 1.00 46.23 32 ASP C CA 1
ATOM 7149 C C . ASP C 1 34 ? 0.698 -49.719 83.316 1.00 42.30 32 ASP C C 1
ATOM 7150 O O . ASP C 1 34 ? 0.831 -48.580 83.768 1.00 37.76 32 ASP C O 1
ATOM 7155 N N . GLN C 1 35 ? 1.109 -50.070 82.100 1.00 42.65 33 GLN C N 1
ATOM 7156 C CA . GLN C 1 35 ? 1.760 -49.123 81.202 1.00 37.49 33 GLN C CA 1
ATOM 7157 C C . GLN C 1 35 ? 0.750 -48.117 80.662 1.00 34.66 33 GLN C C 1
ATOM 7158 O O . GLN C 1 35 ? 1.052 -46.931 80.550 1.00 35.95 33 GLN C O 1
ATOM 7164 N N . ARG C 1 36 ? -0.444 -48.597 80.328 1.00 34.39 34 ARG C N 1
ATOM 7165 C CA . ARG C 1 36 ? -1.535 -47.713 79.919 1.00 39.08 34 ARG C CA 1
ATOM 7166 C C . ARG C 1 36 ? -1.889 -46.703 81.010 1.00 33.73 34 ARG C C 1
ATOM 7167 O O . ARG C 1 36 ? -2.076 -45.514 80.731 1.00 33.88 34 ARG C O 1
ATOM 7175 N N . LYS C 1 37 ? -1.996 -47.171 82.252 1.00 34.15 35 LYS C N 1
ATOM 7176 C CA . LYS C 1 37 ? -2.308 -46.267 83.361 1.00 34.56 35 LYS C CA 1
ATOM 7177 C C . LYS C 1 37 ? -1.164 -45.283 83.610 1.00 37.84 35 LYS C C 1
ATOM 7178 O O . LYS C 1 37 ? -1.392 -44.117 83.945 1.00 35.30 35 LYS C O 1
ATOM 7184 N N . ALA C 1 38 ? 0.069 -45.756 83.440 1.00 38.97 36 ALA C N 1
ATOM 7185 C CA . ALA C 1 38 ? 1.238 -44.894 83.562 1.00 39.97 36 ALA C CA 1
ATOM 7186 C C . ALA C 1 38 ? 1.184 -43.764 82.535 1.00 37.16 36 ALA C C 1
ATOM 7187 O O . ALA C 1 38 ? 1.469 -42.608 82.856 1.00 37.99 36 ALA C O 1
ATOM 7189 N N . LEU C 1 39 ? 0.821 -44.101 81.298 1.00 30.96 37 LEU C N 1
ATOM 7190 C CA . LEU C 1 39 ? 0.634 -43.085 80.267 1.00 31.97 37 LEU C CA 1
ATOM 7191 C C . LEU C 1 39 ? -0.493 -42.114 80.620 1.00 27.97 37 LEU C C 1
ATOM 7192 O O . LEU C 1 39 ? -0.331 -40.901 80.497 1.00 31.13 37 LEU C O 1
ATOM 7197 N N . THR C 1 40 ? -1.629 -42.650 81.052 1.00 29.73 38 THR C N 1
ATOM 7198 C CA . THR C 1 40 ? -2.790 -41.817 81.366 1.00 30.30 38 THR C CA 1
ATOM 7199 C C . THR C 1 40 ? -2.450 -40.775 82.430 1.00 35.32 38 THR C C 1
ATOM 7200 O O . THR C 1 40 ? -2.851 -39.605 82.323 1.00 34.57 38 THR C O 1
ATOM 7204 N N . GLU C 1 41 ? -1.686 -41.197 83.437 1.00 33.97 39 GLU C N 1
ATOM 7205 C CA . GLU C 1 41 ? -1.323 -40.322 84.553 1.00 41.31 39 GLU C CA 1
ATOM 7206 C C . GLU C 1 41 ? -0.480 -39.139 84.124 1.00 42.90 39 GLU C C 1
ATOM 7207 O O . GLU C 1 41 ? -0.392 -38.146 84.844 1.00 48.88 39 GLU C O 1
ATOM 7213 N N . GLN C 1 42 ? 0.155 -39.256 82.961 1.00 37.98 40 GLN C N 1
ATOM 7214 C CA . GLN C 1 42 ? 1.033 -38.212 82.449 1.00 39.82 40 GLN C CA 1
ATOM 7215 C C . GLN C 1 42 ? 0.268 -36.981 81.986 1.00 38.46 40 GLN C C 1
ATOM 7216 O O . GLN C 1 42 ? 0.848 -35.906 81.843 1.00 38.55 40 GLN C O 1
ATOM 7222 N N . PHE C 1 43 ? -1.029 -37.136 81.743 1.00 31.49 41 PHE C N 1
ATOM 7223 C CA . PHE C 1 43 ? -1.808 -36.025 81.206 1.00 32.07 41 PHE C CA 1
ATOM 7224 C C . PHE C 1 43 ? -2.574 -35.307 82.308 1.00 33.75 41 PHE C C 1
ATOM 7225 O O . PHE C 1 43 ? -2.967 -35.918 83.306 1.00 39.64 41 PHE C O 1
ATOM 7233 N N . GLY C 1 44 ? -2.761 -34.005 82.133 1.00 30.33 42 GLY C N 1
ATOM 7234 C CA . GLY C 1 44 ? -3.519 -33.215 83.087 1.00 33.52 42 GLY C CA 1
ATOM 7235 C C . GLY C 1 44 ? -4.926 -32.962 82.594 1.00 31.68 42 GLY C C 1
ATOM 7236 O O . GLY C 1 44 ? -5.392 -33.616 81.660 1.00 28.59 42 GLY C O 1
ATOM 7237 N N . SER C 1 45 ? -5.596 -31.991 83.203 1.00 31.42 43 SER C N 1
ATOM 7238 C CA . SER C 1 45 ? -7.012 -31.756 82.953 1.00 29.56 43 SER C CA 1
ATOM 7239 C C . SER C 1 45 ? -7.332 -31.264 81.539 1.00 29.54 43 SER C C 1
ATOM 7240 O O . SER C 1 45 ? -8.486 -31.320 81.117 1.00 29.74 43 SER C O 1
ATOM 7243 N N . LYS C 1 46 ? -6.332 -30.794 80.802 1.00 26.23 44 LYS C N 1
ATOM 7244 C CA . LYS C 1 46 ? -6.593 -30.271 79.463 1.00 28.81 44 LYS C CA 1
ATOM 7245 C C . LYS C 1 46 ? -6.785 -31.394 78.457 1.00 28.34 44 LYS C C 1
ATOM 7246 O O . LYS C 1 46 ? -7.212 -31.162 77.328 1.00 30.79 44 LYS C O 1
ATOM 7252 N N . THR C 1 47 ? -6.489 -32.614 78.888 1.00 27.84 45 THR C N 1
ATOM 7253 C CA . THR C 1 47 ? -6.492 -33.775 78.002 1.00 28.71 45 THR C CA 1
ATOM 7254 C C . THR C 1 47 ? -7.596 -34.772 78.366 1.00 29.45 45 THR C C 1
ATOM 7255 O O . THR C 1 47 ? -7.755 -35.132 79.531 1.00 27.65 45 THR C O 1
ATOM 7259 N N . ALA C 1 48 ? -8.360 -35.212 77.369 1.00 22.79 46 ALA C N 1
ATOM 7260 C CA . ALA C 1 48 ? -9.303 -36.314 77.559 1.00 22.97 46 ALA C CA 1
ATOM 7261 C C . ALA C 1 48 ? -8.659 -37.551 76.966 1.00 25.69 46 ALA C C 1
ATOM 7262 O O . ALA C 1 48 ? -8.231 -37.529 75.809 1.00 26.49 46 ALA C O 1
ATOM 7264 N N . THR C 1 49 ? -8.569 -38.623 77.743 1.00 23.81 47 THR C N 1
ATOM 7265 C CA . THR C 1 49 ? -7.923 -39.834 77.233 1.00 22.92 47 THR C CA 1
ATOM 7266 C C . THR C 1 49 ? -8.924 -40.969 77.023 1.00 24.24 47 THR C C 1
ATOM 7267 O O . THR C 1 49 ? -9.864 -41.152 77.802 1.00 23.90 47 THR C O 1
ATOM 7271 N N . SER C 1 50 ? -8.692 -41.726 75.954 1.00 25.06 48 SER C N 1
ATOM 7272 C CA . SER C 1 50 ? -9.484 -42.895 75.627 1.00 26.05 48 SER C CA 1
ATOM 7273 C C . SER C 1 50 ? -8.497 -44.037 75.457 1.00 28.23 48 SER C C 1
ATOM 7274 O O . SER C 1 50 ? -7.394 -43.827 74.970 1.00 29.22 48 SER C O 1
ATOM 7277 N N . PHE C 1 51 ? -8.870 -45.251 75.846 1.00 28.42 49 PHE C N 1
ATOM 7278 C CA . PHE C 1 51 ? -7.946 -46.362 75.641 1.00 29.42 49 PHE C CA 1
ATOM 7279 C C . PHE C 1 51 ? -8.609 -47.639 75.163 1.00 28.13 49 PHE C C 1
ATOM 7280 O O . PHE C 1 51 ? -9.786 -47.883 75.429 1.00 33.69 49 PHE C O 1
ATOM 7288 N N . CYS C 1 52 ? -7.841 -48.443 74.435 1.00 31.02 50 CYS C N 1
ATOM 7289 C CA . CYS C 1 52 ? -8.270 -49.781 74.049 1.00 34.26 50 CYS C CA 1
ATOM 7290 C C . CYS C 1 52 ? -7.071 -50.734 74.102 1.00 33.71 50 CYS C C 1
ATOM 7291 O O . CYS C 1 52 ? -5.922 -50.291 74.183 1.00 36.02 50 CYS C O 1
ATOM 7294 N N . LYS C 1 53 ? -7.336 -52.040 74.078 1.00 37.99 51 LYS C N 1
ATOM 7295 C CA . LYS C 1 53 ? -6.282 -53.019 74.346 1.00 44.58 51 LYS C CA 1
ATOM 7296 C C . LYS C 1 53 ? -5.984 -53.873 73.124 1.00 47.10 51 LYS C C 1
ATOM 7297 O O . LYS C 1 53 ? -5.047 -54.673 73.119 1.00 49.57 51 LYS C O 1
ATOM 7303 N N . GLU C 1 54 ? -6.784 -53.687 72.083 1.00 42.37 52 GLU C N 1
ATOM 7304 C CA . GLU C 1 54 ? -6.669 -54.481 70.875 1.00 49.35 52 GLU C CA 1
ATOM 7305 C C . GLU C 1 54 ? -6.797 -53.542 69.683 1.00 42.12 52 GLU C C 1
ATOM 7306 O O . GLU C 1 54 ? -7.527 -52.549 69.749 1.00 41.18 52 GLU C O 1
ATOM 7312 N N . VAL C 1 55 ? -6.101 -53.857 68.596 1.00 45.22 53 VAL C N 1
ATOM 7313 C CA . VAL C 1 55 ? -6.109 -53.003 67.412 1.00 51.66 53 VAL C CA 1
ATOM 7314 C C . VAL C 1 55 ? -7.510 -52.779 66.836 1.00 53.58 53 VAL C C 1
ATOM 7315 O O . VAL C 1 55 ? -7.829 -51.680 66.381 1.00 53.67 53 VAL C O 1
ATOM 7319 N N . ASP C 1 56 ? -8.353 -53.808 66.878 1.00 54.31 54 ASP C N 1
ATOM 7320 C CA . ASP C 1 56 ? -9.694 -53.712 66.307 1.00 60.68 54 ASP C CA 1
ATOM 7321 C C . ASP C 1 56 ? -10.575 -52.702 67.049 1.00 54.36 54 ASP C C 1
ATOM 7322 O O . ASP C 1 56 ? -11.560 -52.195 66.503 1.00 53.88 54 ASP C O 1
ATOM 7327 N N . SER C 1 57 ? -10.215 -52.407 68.292 1.00 45.83 55 SER C N 1
ATOM 7328 C CA . SER C 1 57 ? -10.984 -51.471 69.100 1.00 46.68 55 SER C CA 1
ATOM 7329 C C . SER C 1 57 ? -10.647 -50.005 68.803 1.00 41.52 55 SER C C 1
ATOM 7330 O O . SER C 1 57 ? -11.268 -49.097 69.363 1.00 41.43 55 SER C O 1
ATOM 7333 N N . LEU C 1 58 ? -9.680 -49.777 67.913 1.00 40.34 56 LEU C N 1
ATOM 7334 C CA . LEU C 1 58 ? -9.347 -48.420 67.477 1.00 38.55 56 LEU C CA 1
ATOM 7335 C C . LEU C 1 58 ? -10.518 -47.716 66.796 1.00 39.13 56 LEU C C 1
ATOM 7336 O O . LEU C 1 58 ? -10.564 -46.488 66.754 1.00 41.43 56 LEU C O 1
ATOM 7341 N N . LYS C 1 59 ? -11.468 -48.490 66.268 1.00 35.18 57 LYS C N 1
ATOM 7342 C CA . LYS C 1 59 ? -12.641 -47.926 65.610 1.00 38.67 57 LYS C CA 1
ATOM 7343 C C . LYS C 1 59 ? -13.479 -47.084 66.570 1.00 39.98 57 LYS C C 1
ATOM 7344 O O . LYS C 1 59 ? -14.248 -46.221 66.146 1.00 41.98 57 LYS C O 1
ATOM 7350 N N . ASN C 1 60 ? -13.339 -47.345 67.867 1.00 39.62 58 ASN C N 1
ATOM 7351 C CA . ASN C 1 60 ? -14.082 -46.596 68.874 1.00 42.46 58 ASN C CA 1
ATOM 7352 C C . ASN C 1 60 ? -13.435 -45.264 69.202 1.00 38.41 58 ASN C C 1
ATOM 7353 O O . ASN C 1 60 ? -14.049 -44.415 69.853 1.00 39.04 58 ASN C O 1
ATOM 7358 N N . LEU C 1 61 ? -12.192 -45.094 68.752 1.00 36.86 59 LEU C N 1
ATOM 7359 C CA . LEU C 1 61 ? -11.426 -43.877 68.995 1.00 36.42 59 LEU C CA 1
ATOM 7360 C C . LEU C 1 61 ? -11.481 -42.975 67.757 1.00 39.27 59 LEU C C 1
ATOM 7361 O O . LEU C 1 61 ? -11.344 -43.461 66.632 1.00 41.54 59 LEU C O 1
ATOM 7366 N N . SER C 1 62 ? -11.689 -41.672 67.960 1.00 33.78 60 SER C N 1
ATOM 7367 C CA . SER C 1 62 ? -11.804 -40.727 66.840 1.00 33.56 60 SER C CA 1
ATOM 7368 C C . SER C 1 62 ? -11.488 -39.289 67.248 1.00 34.54 60 SER C C 1
ATOM 7369 O O . SER C 1 62 ? -11.428 -38.975 68.434 1.00 32.26 60 SER C O 1
ATOM 7372 N N . ASN C 1 63 ? -11.261 -38.433 66.253 1.00 27.28 61 ASN C N 1
ATOM 7373 C CA . ASN C 1 63 ? -10.957 -37.017 66.483 1.00 29.79 61 ASN C CA 1
ATOM 7374 C C . ASN C 1 63 ? -9.772 -36.818 67.421 1.00 32.39 61 ASN C C 1
ATOM 7375 O O . ASN C 1 63 ? -9.757 -35.884 68.239 1.00 32.28 61 ASN C O 1
ATOM 7380 N N . LEU C 1 64 ? -8.776 -37.693 67.308 1.00 26.49 62 LEU C N 1
ATOM 7381 C CA . LEU C 1 64 ? -7.640 -37.661 68.229 1.00 26.27 62 LEU C CA 1
ATOM 7382 C C . LEU C 1 64 ? -6.573 -36.654 67.834 1.00 26.91 62 LEU C C 1
ATOM 7383 O O . LEU C 1 64 ? -6.204 -36.539 66.661 1.00 27.46 62 LEU C O 1
ATOM 7388 N N . ASP C 1 65 ? -6.058 -35.934 68.825 1.00 24.80 63 ASP C N 1
ATOM 7389 C CA . ASP C 1 65 ? -4.889 -35.083 68.602 1.00 23.29 63 ASP C CA 1
ATOM 7390 C C . ASP C 1 65 ? -3.596 -35.891 68.655 1.00 24.99 63 ASP C C 1
ATOM 7391 O O . ASP C 1 65 ? -2.588 -35.538 68.033 1.00 27.05 63 ASP C O 1
ATOM 7396 N N . ALA C 1 66 ? -3.631 -36.988 69.398 1.00 23.85 64 ALA C N 1
ATOM 7397 C CA . ALA C 1 66 ? -2.486 -37.877 69.463 1.00 24.12 64 ALA C CA 1
ATOM 7398 C C . ALA C 1 66 ? -2.968 -39.291 69.731 1.00 22.98 64 ALA C C 1
ATOM 7399 O O . ALA C 1 66 ? -3.986 -39.490 70.382 1.00 23.33 64 ALA C O 1
ATOM 7401 N N . LEU C 1 67 ? -2.229 -40.257 69.200 1.00 24.45 65 LEU C N 1
ATOM 7402 C CA . LEU C 1 67 ? -2.505 -41.669 69.425 1.00 23.27 65 LEU C CA 1
ATOM 7403 C C . LEU C 1 67 ? -1.197 -42.306 69.837 1.00 22.13 65 LEU C C 1
ATOM 7404 O O . LEU C 1 67 ? -0.224 -42.263 69.095 1.00 25.91 65 LEU C O 1
ATOM 7409 N N . ILE C 1 68 ? -1.165 -42.886 71.030 1.00 22.34 66 ILE C N 1
ATOM 7410 C CA . ILE C 1 68 ? 0.046 -43.536 71.495 1.00 23.22 66 ILE C CA 1
ATOM 7411 C C . ILE C 1 68 ? -0.143 -45.048 71.473 1.00 25.32 66 ILE C C 1
ATOM 7412 O O . ILE C 1 68 ? -1.056 -45.573 72.108 1.00 28.17 66 ILE C O 1
ATOM 7417 N N . VAL C 1 69 ? 0.722 -45.734 70.732 1.00 25.06 67 VAL C N 1
ATOM 7418 C CA . VAL C 1 69 ? 0.593 -47.171 70.532 1.00 28.21 67 VAL C CA 1
ATOM 7419 C C . VAL C 1 69 ? 1.831 -47.834 71.113 1.00 30.16 67 VAL C C 1
ATOM 7420 O O . VAL C 1 69 ? 2.930 -47.670 70.595 1.00 29.60 67 VAL C O 1
ATOM 7424 N N . ASN C 1 70 ? 1.648 -48.583 72.195 1.00 25.25 68 ASN C N 1
ATOM 7425 C CA . ASN C 1 70 ? 2.775 -49.064 72.980 1.00 28.95 68 ASN C CA 1
ATOM 7426 C C . ASN C 1 70 ? 2.829 -50.589 73.071 1.00 27.34 68 ASN C C 1
ATOM 7427 O O . ASN C 1 70 ? 2.009 -51.194 73.761 1.00 28.73 68 ASN C O 1
ATOM 7432 N N . GLN C 1 71 ? 3.796 -51.189 72.378 1.00 28.37 69 GLN C N 1
ATOM 7433 C CA . GLN C 1 71 ? 4.010 -52.641 72.384 1.00 34.45 69 GLN C CA 1
ATOM 7434 C C . GLN C 1 71 ? 2.746 -53.404 72.015 1.00 34.16 69 GLN C C 1
ATOM 7435 O O . GLN C 1 71 ? 2.391 -54.387 72.663 1.00 39.14 69 GLN C O 1
ATOM 7441 N N . ALA C 1 72 ? 2.076 -52.951 70.962 1.00 29.26 70 ALA C N 1
ATOM 7442 C CA . ALA C 1 72 ? 0.771 -53.504 70.606 1.00 30.46 70 ALA C CA 1
ATOM 7443 C C . ALA C 1 72 ? 0.800 -54.213 69.264 1.00 37.14 70 ALA C C 1
ATOM 7444 O O . ALA C 1 72 ? -0.220 -54.763 68.827 1.00 39.14 70 ALA C O 1
ATOM 7446 N N . LEU C 1 73 ? 1.956 -54.180 68.603 1.00 37.81 71 LEU C N 1
ATOM 7447 C CA . LEU C 1 73 ? 2.050 -54.641 67.221 1.00 41.24 71 LEU C CA 1
ATOM 7448 C C . LEU C 1 73 ? 2.923 -55.884 67.014 1.00 41.92 71 LEU C C 1
ATOM 7449 O O . LEU C 1 73 ? 3.508 -56.050 65.943 1.00 46.53 71 LEU C O 1
ATOM 7454 N N . ASP C 1 74 ? 2.998 -56.759 68.015 1.00 41.15 72 ASP C N 1
ATOM 7455 C CA . ASP C 1 74 ? 3.798 -57.986 67.899 1.00 45.52 72 ASP C CA 1
ATOM 7456 C C . ASP C 1 74 ? 3.410 -58.832 66.680 1.00 47.55 72 ASP C C 1
ATOM 7457 O O . ASP C 1 74 ? 4.271 -59.384 65.992 1.00 56.22 72 ASP C O 1
ATOM 7462 N N . GLU C 1 75 ? 2.114 -58.931 66.409 1.00 50.74 73 GLU C N 1
ATOM 7463 C CA . GLU C 1 75 ? 1.650 -59.712 65.269 1.00 59.24 73 GLU C CA 1
ATOM 7464 C C . GLU C 1 75 ? 1.823 -58.934 63.975 1.00 56.45 73 GLU C C 1
ATOM 7465 O O . GLU C 1 75 ? 2.255 -59.479 62.961 1.00 56.33 73 GLU C O 1
ATOM 7471 N N . GLU C 1 76 ? 1.478 -57.652 64.026 1.00 50.59 74 GLU C N 1
ATOM 7472 C CA . GLU C 1 76 ? 1.470 -56.788 62.848 1.00 50.19 74 GLU C CA 1
ATOM 7473 C C . GLU C 1 76 ? 2.831 -56.600 62.172 1.00 50.24 74 GLU C C 1
ATOM 7474 O O . GLU C 1 76 ? 2.906 -56.490 60.949 1.00 53.77 74 GLU C O 1
ATOM 7480 N N . ILE C 1 77 ? 3.907 -56.561 62.951 1.00 44.74 75 ILE C N 1
ATOM 7481 C CA . ILE C 1 77 ? 5.226 -56.326 62.364 1.00 49.79 75 ILE C CA 1
ATOM 7482 C C . ILE C 1 77 ? 5.725 -57.515 61.534 1.00 56.26 75 ILE C C 1
ATOM 7483 O O . ILE C 1 77 ? 6.709 -57.402 60.802 1.00 58.29 75 ILE C O 1
ATOM 7488 N N . ASN C 1 78 ? 5.037 -58.646 61.641 1.00 62.97 76 ASN C N 1
ATOM 7489 C CA . ASN C 1 78 ? 5.362 -59.811 60.823 1.00 70.35 76 ASN C CA 1
ATOM 7490 C C . ASN C 1 78 ? 4.170 -60.307 60.006 1.00 66.72 76 ASN C C 1
ATOM 7491 O O . ASN C 1 78 ? 4.128 -61.471 59.606 1.00 71.62 76 ASN C O 1
ATOM 7496 N N . ASP C 1 79 ? 3.211 -59.415 59.762 1.00 56.41 77 ASP C N 1
ATOM 7497 C CA . ASP C 1 79 ? 2.019 -59.725 58.968 1.00 58.05 77 ASP C CA 1
ATOM 7498 C C . ASP C 1 79 ? 1.505 -58.452 58.288 1.00 59.49 77 ASP C C 1
ATOM 7499 O O . ASP C 1 79 ? 0.839 -57.622 58.918 1.00 55.51 77 ASP C O 1
ATOM 7504 N N . SER C 1 80 ? 1.806 -58.315 56.998 1.00 53.52 78 SER C N 1
ATOM 7505 C CA . SER C 1 80 ? 1.535 -57.085 56.254 1.00 57.22 78 SER C CA 1
ATOM 7506 C C . SER C 1 80 ? 0.049 -56.731 56.157 1.00 54.65 78 SER C C 1
ATOM 7507 O O . SER C 1 80 ? -0.319 -55.556 56.201 1.00 53.22 78 SER C O 1
ATOM 7510 N N . GLU C 1 81 ? -0.804 -57.740 56.023 1.00 56.00 79 GLU C N 1
ATOM 7511 C CA . GLU C 1 81 ? -2.240 -57.496 55.956 1.00 55.90 79 GLU C CA 1
ATOM 7512 C C . GLU C 1 81 ? -2.760 -56.924 57.277 1.00 53.00 79 GLU C C 1
ATOM 7513 O O . GLU C 1 81 ? -3.612 -56.033 57.286 1.00 48.78 79 GLU C O 1
ATOM 7519 N N . LYS C 1 82 ? -2.235 -57.432 58.389 1.00 52.31 80 LYS C N 1
ATOM 7520 C CA . LYS C 1 82 ? -2.638 -56.958 59.710 1.00 53.69 80 LYS C CA 1
ATOM 7521 C C . LYS C 1 82 ? -2.024 -55.597 59.995 1.00 45.12 80 LYS C C 1
ATOM 7522 O O . LYS C 1 82 ? -2.650 -54.744 60.623 1.00 50.44 80 LYS C O 1
ATOM 7528 N N . LEU C 1 83 ? -0.791 -55.400 59.541 1.00 42.04 81 LEU C N 1
ATOM 7529 C CA . LEU C 1 83 ? -0.161 -54.091 59.649 1.00 44.13 81 LEU C CA 1
ATOM 7530 C C . LEU C 1 83 ? -1.003 -53.063 58.887 1.00 44.13 81 LEU C C 1
ATOM 7531 O O . LEU C 1 83 ? -1.248 -51.968 59.383 1.00 43.52 81 LEU C O 1
ATOM 7536 N N . ASP C 1 84 ? -1.463 -53.429 57.691 1.00 40.87 82 ASP C N 1
ATOM 7537 C CA . ASP C 1 84 ? -2.363 -52.565 56.921 1.00 45.30 82 ASP C CA 1
ATOM 7538 C C . ASP C 1 84 ? -3.624 -52.193 57.690 1.00 43.25 82 ASP C C 1
ATOM 7539 O O . ASP C 1 84 ? -4.117 -51.064 57.590 1.00 47.37 82 ASP C O 1
ATOM 7544 N N . LYS C 1 85 ? -4.173 -53.154 58.425 1.00 44.68 83 LYS C N 1
ATOM 7545 C CA . LYS C 1 85 ? -5.398 -52.899 59.173 1.00 45.45 83 LYS C CA 1
ATOM 7546 C C . LYS C 1 85 ? -5.124 -51.888 60.273 1.00 39.74 83 LYS C C 1
ATOM 7547 O O . LYS C 1 85 ? -5.972 -51.046 60.586 1.00 43.25 83 LYS C O 1
ATOM 7553 N N . PHE C 1 86 ? -3.942 -51.971 60.864 1.00 38.79 84 PHE C N 1
ATOM 7554 C CA . PHE C 1 86 ? -3.585 -51.023 61.912 1.00 39.42 84 PHE C CA 1
ATOM 7555 C C . PHE C 1 86 ? -3.363 -49.608 61.388 1.00 35.82 84 PHE C C 1
ATOM 7556 O O . PHE C 1 86 ? -3.870 -48.640 61.970 1.00 34.30 84 PHE C O 1
ATOM 7564 N N . ILE C 1 87 ? -2.574 -49.483 60.322 1.00 37.52 85 ILE C N 1
ATOM 7565 C CA . ILE C 1 87 ? -2.253 -48.164 59.785 1.00 37.16 85 ILE C CA 1
ATOM 7566 C C . ILE C 1 87 ? -3.522 -47.455 59.346 1.00 38.84 85 ILE C C 1
ATOM 7567 O O . ILE C 1 87 ? -3.680 -46.258 59.580 1.00 34.35 85 ILE C O 1
ATOM 7572 N N . THR C 1 88 ? -4.428 -48.205 58.719 1.00 38.52 86 THR C N 1
ATOM 7573 C CA . THR C 1 88 ? -5.712 -47.677 58.294 1.00 36.13 86 THR C CA 1
ATOM 7574 C C . THR C 1 88 ? -6.494 -47.167 59.498 1.00 36.58 86 THR C C 1
ATOM 7575 O O . THR C 1 88 ? -7.009 -46.053 59.491 1.00 38.66 86 THR C O 1
ATOM 7579 N N . ALA C 1 89 ? -6.578 -47.989 60.538 1.00 37.39 87 ALA C N 1
ATOM 7580 C CA . ALA C 1 89 ? -7.341 -47.623 61.727 1.00 37.39 87 ALA C CA 1
ATOM 7581 C C . ALA C 1 89 ? -6.705 -46.451 62.471 1.00 36.74 87 ALA C C 1
ATOM 7582 O O . ALA C 1 89 ? -7.416 -45.601 63.016 1.00 34.53 87 ALA C O 1
ATOM 7584 N N . ALA C 1 90 ? -5.374 -46.417 62.496 1.00 36.92 88 ALA C N 1
ATOM 7585 C CA . ALA C 1 90 ? -4.656 -45.317 63.130 1.00 33.84 88 ALA C CA 1
ATOM 7586 C C . ALA C 1 90 ? -4.959 -44.026 62.379 1.00 33.66 88 ALA C C 1
ATOM 7587 O O . ALA C 1 90 ? -5.274 -43.007 62.988 1.00 32.44 88 ALA C O 1
ATOM 7589 N N . LEU C 1 91 ? -4.894 -44.075 61.052 1.00 29.66 89 LEU C N 1
ATOM 7590 C CA . LEU C 1 91 ? -5.214 -42.891 60.256 1.00 33.84 89 LEU C CA 1
ATOM 7591 C C . LEU C 1 91 ? -6.654 -42.417 60.488 1.00 35.22 89 LEU C C 1
ATOM 7592 O O . LEU C 1 91 ? -6.893 -41.218 60.670 1.00 39.46 89 LEU C O 1
ATOM 7597 N N . ARG C 1 92 ? -7.602 -43.353 60.504 1.00 36.03 90 ARG C N 1
ATOM 7598 C CA . ARG C 1 92 ? -9.012 -43.016 60.722 1.00 38.19 90 ARG C CA 1
ATOM 7599 C C . ARG C 1 92 ? -9.244 -42.331 62.060 1.00 37.43 90 ARG C C 1
ATOM 7600 O O . ARG C 1 92 ? -10.096 -41.451 62.177 1.00 40.09 90 ARG C O 1
ATOM 7608 N N . SER C 1 93 ? -8.482 -42.733 63.073 1.00 33.46 91 SER C N 1
ATOM 7609 C CA . SER C 1 93 ? -8.745 -42.248 64.424 1.00 30.82 91 SER C CA 1
ATOM 7610 C C . SER C 1 93 ? -8.184 -40.849 64.667 1.00 32.16 91 SER C C 1
ATOM 7611 O O . SER C 1 93 ? -8.628 -40.155 65.579 1.00 29.84 91 SER C O 1
ATOM 7614 N N . LEU C 1 94 ? -7.230 -40.434 63.840 1.00 30.76 92 LEU C N 1
ATOM 7615 C CA . LEU C 1 94 ? -6.505 -39.180 64.064 1.00 28.96 92 LEU C CA 1
ATOM 7616 C C . LEU C 1 94 ? -7.137 -38.007 63.314 1.00 30.29 92 LEU C C 1
ATOM 7617 O O . LEU C 1 94 ? -7.693 -38.181 62.230 1.00 31.77 92 LEU C O 1
ATOM 7622 N N . ARG C 1 95 ? -7.078 -36.823 63.918 1.00 34.22 93 ARG C N 1
ATOM 7623 C CA . ARG C 1 95 ? -7.375 -35.579 63.217 1.00 32.58 93 ARG C CA 1
ATOM 7624 C C . ARG C 1 95 ? -6.250 -35.340 62.231 1.00 33.89 93 ARG C C 1
ATOM 7625 O O . ARG C 1 95 ? -5.160 -35.883 62.390 1.00 30.81 93 ARG C O 1
ATOM 7633 N N . THR C 1 96 ? -6.509 -34.528 61.210 1.00 35.00 94 THR C N 1
ATOM 7634 C CA . THR C 1 96 ? -5.420 -34.043 60.372 1.00 35.64 94 THR C CA 1
ATOM 7635 C C . THR C 1 96 ? -4.432 -33.264 61.262 1.00 35.90 94 THR C C 1
ATOM 7636 O O . THR C 1 96 ? -4.849 -32.532 62.160 1.00 35.67 94 THR C O 1
ATOM 7640 N N . ASP C 1 97 ? -3.136 -33.465 61.017 1.00 33.36 95 ASP C N 1
ATOM 7641 C CA . ASP C 1 97 ? -2.038 -32.964 61.861 1.00 36.85 95 ASP C CA 1
ATOM 7642 C C . ASP C 1 97 ? -1.903 -33.684 63.211 1.00 34.29 95 ASP C C 1
ATOM 7643 O O . ASP C 1 97 ? -1.035 -33.338 64.023 1.00 31.78 95 ASP C O 1
ATOM 7648 N N . GLY C 1 98 ? -2.753 -34.677 63.449 1.00 29.85 96 GLY C N 1
ATOM 7649 C CA . GLY C 1 98 ? -2.633 -35.496 64.645 1.00 26.91 96 GLY C CA 1
ATOM 7650 C C . GLY C 1 98 ? -1.353 -36.319 64.628 1.00 27.48 96 GLY C C 1
ATOM 7651 O O . GLY C 1 98 ? -0.833 -36.659 63.568 1.00 27.92 96 GLY C O 1
ATOM 7652 N N . VAL C 1 99 ? -0.844 -36.645 65.811 1.00 22.53 97 VAL C N 1
ATOM 7653 C CA . VAL C 1 99 ? 0.443 -37.307 65.926 1.00 23.92 97 VAL C CA 1
ATOM 7654 C C . VAL C 1 99 ? 0.301 -38.749 66.401 1.00 24.01 97 VAL C C 1
ATOM 7655 O O . VAL C 1 99 ? -0.393 -39.029 67.384 1.00 27.18 97 VAL C O 1
ATOM 7659 N N . LEU C 1 100 ? 0.956 -39.660 65.694 1.00 23.45 98 LEU C N 1
ATOM 7660 C CA . LEU C 1 100 ? 1.078 -41.045 66.139 1.00 21.98 98 LEU C CA 1
ATOM 7661 C C . LEU C 1 100 ? 2.457 -41.258 66.776 1.00 19.70 98 LEU C C 1
ATOM 7662 O O . LEU C 1 100 ? 3.492 -41.023 66.153 1.00 24.82 98 LEU C O 1
ATOM 7667 N N . ILE C 1 101 ? 2.463 -41.666 68.043 1.00 20.55 99 ILE C N 1
ATOM 7668 C CA . ILE C 1 101 ? 3.685 -42.124 68.683 1.00 22.31 99 ILE C CA 1
ATOM 7669 C C . ILE C 1 101 ? 3.593 -43.645 68.798 1.00 26.20 99 ILE C C 1
ATOM 7670 O O . ILE C 1 101 ? 2.705 -44.177 69.457 1.00 25.71 99 ILE C O 1
ATOM 7675 N N . LEU C 1 102 ? 4.503 -44.352 68.151 1.00 24.08 100 LEU C N 1
ATOM 7676 C CA . LEU C 1 102 ? 4.411 -45.805 68.091 1.00 23.66 100 LEU C CA 1
ATOM 7677 C C . LEU C 1 102 ? 5.679 -46.413 68.673 1.00 26.52 100 LEU C C 1
ATOM 7678 O O . LEU C 1 102 ? 6.765 -46.191 68.156 1.00 24.08 100 LEU C O 1
ATOM 7683 N N . ARG C 1 103 ? 5.544 -47.169 69.757 1.00 26.93 101 ARG C N 1
ATOM 7684 C CA . ARG C 1 103 ? 6.699 -47.827 70.355 1.00 25.15 101 ARG C CA 1
ATOM 7685 C C . ARG C 1 103 ? 6.626 -49.325 70.109 1.00 24.74 101 ARG C C 1
ATOM 7686 O O . ARG C 1 103 ? 5.627 -49.957 70.449 1.00 26.49 101 ARG C O 1
ATOM 7694 N N . GLN C 1 104 ? 7.695 -49.898 69.557 1.00 23.98 102 GLN C N 1
ATOM 7695 C CA . GLN C 1 104 ? 7.760 -51.340 69.361 1.00 28.93 102 GLN C CA 1
ATOM 7696 C C . GLN C 1 104 ? 9.195 -51.830 69.462 1.00 27.92 102 GLN C C 1
ATOM 7697 O O . GLN C 1 104 ? 10.110 -51.267 68.843 1.00 27.68 102 GLN C O 1
ATOM 7703 N N . ASP C 1 105 ? 9.393 -52.882 70.250 1.00 29.29 103 ASP C N 1
ATOM 7704 C CA . ASP C 1 105 ? 10.723 -53.463 70.444 1.00 26.02 103 ASP C CA 1
ATOM 7705 C C . ASP C 1 105 ? 11.040 -54.425 69.315 1.00 28.77 103 ASP C C 1
ATOM 7706 O O . ASP C 1 105 ? 10.248 -55.327 69.033 1.00 34.61 103 ASP C O 1
ATOM 7711 N N . LEU C 1 106 ? 12.183 -54.235 68.656 1.00 28.55 104 LEU C N 1
ATOM 7712 C CA . LEU C 1 106 ? 12.568 -55.087 67.540 1.00 31.02 104 LEU C CA 1
ATOM 7713 C C . LEU C 1 106 ? 13.788 -55.933 67.876 1.00 31.41 104 LEU C C 1
ATOM 7714 O O . LEU C 1 106 ? 14.407 -56.501 66.983 1.00 35.32 104 LEU C O 1
ATOM 7719 N N . SER C 1 107 ? 14.126 -56.022 69.158 1.00 31.15 105 SER C N 1
ATOM 7720 C CA . SER C 1 107 ? 15.346 -56.720 69.582 1.00 35.42 105 SER C CA 1
ATOM 7721 C C . SER C 1 107 ? 15.294 -58.233 69.338 1.00 36.04 105 SER C C 1
ATOM 7722 O O . SER C 1 107 ? 16.332 -58.887 69.250 1.00 40.60 105 SER C O 1
ATOM 7725 N N . LYS C 1 108 ? 14.092 -58.784 69.223 1.00 38.90 106 LYS C N 1
ATOM 7726 C CA . LYS C 1 108 ? 13.955 -60.224 68.996 1.00 50.03 106 LYS C CA 1
ATOM 7727 C C . LYS C 1 108 ? 13.618 -60.554 67.548 1.00 53.54 106 LYS C C 1
ATOM 7728 O O . LYS C 1 108 ? 13.413 -61.717 67.195 1.00 57.73 106 LYS C O 1
ATOM 7734 N N . VAL C 1 109 ? 13.563 -59.522 66.715 1.00 46.75 107 VAL C N 1
ATOM 7735 C CA . VAL C 1 109 ? 13.395 -59.707 65.281 1.00 49.58 107 VAL C CA 1
ATOM 7736 C C . VAL C 1 109 ? 14.762 -60.008 64.685 1.00 57.68 107 VAL C C 1
ATOM 7737 O O . VAL C 1 109 ? 15.697 -59.219 64.837 1.00 57.18 107 VAL C O 1
ATOM 7741 N N . LYS C 1 110 ? 14.893 -61.149 64.019 1.00 62.45 108 LYS C N 1
ATOM 7742 C CA . LYS C 1 110 ? 16.196 -61.530 63.477 1.00 70.17 108 LYS C CA 1
ATOM 7743 C C . LYS C 1 110 ? 16.617 -60.682 62.273 1.00 65.63 108 LYS C C 1
ATOM 7744 O O . LYS C 1 110 ? 17.806 -60.436 62.069 1.00 69.19 108 LYS C O 1
ATOM 7750 N N . GLU C 1 111 ? 15.647 -60.218 61.489 1.00 60.44 109 GLU C N 1
ATOM 7751 C CA . GLU C 1 111 ? 15.945 -59.292 60.394 1.00 58.23 109 GLU C CA 1
ATOM 7752 C C . GLU C 1 111 ? 16.348 -57.901 60.904 1.00 56.13 109 GLU C C 1
ATOM 7753 O O . GLU C 1 111 ? 15.533 -57.180 61.478 1.00 51.56 109 GLU C O 1
ATOM 7759 N N . MET C 1 112 ? 17.604 -57.524 60.673 1.00 59.00 110 MET C N 1
ATOM 7760 C CA . MET C 1 112 ? 18.152 -56.282 61.222 1.00 58.56 110 MET C CA 1
ATOM 7761 C C . MET C 1 112 ? 17.725 -55.004 60.476 1.00 53.11 110 MET C C 1
ATOM 7762 O O . MET C 1 112 ? 17.824 -53.901 61.028 1.00 51.47 110 MET C O 1
ATOM 7767 N N . LYS C 1 113 ? 17.250 -55.152 59.239 1.00 46.84 111 LYS C N 1
ATOM 7768 C CA . LYS C 1 113 ? 16.718 -54.017 58.475 1.00 48.35 111 LYS C CA 1
ATOM 7769 C C . LYS C 1 113 ? 15.243 -53.757 58.786 1.00 42.44 111 LYS C C 1
ATOM 7770 O O . LYS C 1 113 ? 14.582 -52.996 58.076 1.00 43.67 111 LYS C O 1
ATOM 7776 N N . LYS C 1 114 ? 14.726 -54.393 59.832 1.00 38.55 112 LYS C N 1
ATOM 7777 C CA . LYS C 1 114 ? 13.297 -54.291 60.148 1.00 38.57 112 LYS C CA 1
ATOM 7778 C C . LYS C 1 114 ? 12.861 -52.857 60.460 1.00 35.14 112 LYS C C 1
ATOM 7779 O O . LYS C 1 114 ? 11.807 -52.417 60.001 1.00 36.53 112 LYS C O 1
ATOM 7785 N N . MET C 1 115 ? 13.667 -52.129 61.228 1.00 36.04 113 MET C N 1
ATOM 7786 C CA . MET C 1 115 ? 13.343 -50.734 61.525 1.00 33.57 113 MET C CA 1
ATOM 7787 C C . MET C 1 115 ? 13.203 -49.921 60.236 1.00 33.20 113 MET C C 1
ATOM 7788 O O . MET C 1 115 ? 12.227 -49.202 60.051 1.00 32.60 113 MET C O 1
ATOM 7793 N N . ALA C 1 116 ? 14.172 -50.054 59.336 1.00 31.25 114 ALA C N 1
ATOM 7794 C CA . ALA C 1 116 ? 14.139 -49.319 58.076 1.00 33.76 114 ALA C CA 1
ATOM 7795 C C . ALA C 1 116 ? 12.944 -49.712 57.213 1.00 38.36 114 ALA C C 1
ATOM 7796 O O . ALA C 1 116 ? 12.304 -48.856 56.604 1.00 38.66 114 ALA C O 1
ATOM 7798 N N . MET C 1 117 ? 12.661 -51.010 57.147 1.00 35.23 115 MET C N 1
ATOM 7799 C CA . MET C 1 117 ? 11.545 -51.512 56.355 1.00 36.59 115 MET C CA 1
ATOM 7800 C C . MET C 1 117 ? 10.200 -50.985 56.874 1.00 39.68 115 MET C C 1
ATOM 7801 O O . MET C 1 117 ? 9.346 -50.580 56.091 1.00 37.43 115 MET C O 1
ATOM 7806 N N . LEU C 1 118 ? 10.018 -50.995 58.191 1.00 36.90 116 LEU C N 1
ATOM 7807 C CA . LEU C 1 118 ? 8.800 -50.463 58.791 1.00 35.14 116 LEU C CA 1
ATOM 7808 C C . LEU C 1 118 ? 8.667 -48.961 58.537 1.00 33.34 116 LEU C C 1
ATOM 7809 O O . LEU C 1 118 ? 7.585 -48.489 58.211 1.00 37.67 116 LEU C O 1
ATOM 7814 N N . THR C 1 119 ? 9.761 -48.215 58.674 1.00 32.31 117 THR C N 1
ATOM 7815 C CA . THR C 1 119 ? 9.733 -46.773 58.403 1.00 33.34 117 THR C CA 1
ATOM 7816 C C . THR C 1 119 ? 9.297 -46.475 56.965 1.00 35.99 117 THR C C 1
ATOM 7817 O O . THR C 1 119 ? 8.467 -45.593 56.723 1.00 37.31 117 THR C O 1
ATOM 7821 N N . ASP C 1 120 ? 9.842 -47.222 56.011 1.00 37.19 118 ASP C N 1
ATOM 7822 C CA . ASP C 1 120 ? 9.413 -47.072 54.625 1.00 36.18 118 ASP C CA 1
ATOM 7823 C C . ASP C 1 120 ? 7.948 -47.445 54.454 1.00 40.02 118 ASP C C 1
ATOM 7824 O O . ASP C 1 120 ? 7.213 -46.777 53.728 1.00 42.91 118 ASP C O 1
ATOM 7829 N N . TYR C 1 121 ? 7.522 -48.510 55.124 1.00 42.09 119 TYR C N 1
ATOM 7830 C CA . TYR C 1 121 ? 6.151 -48.986 54.976 1.00 40.95 119 TYR C CA 1
ATOM 7831 C C . TYR C 1 121 ? 5.165 -47.909 55.420 1.00 37.98 119 TYR C C 1
ATOM 7832 O O . TYR C 1 121 ? 4.147 -47.692 54.766 1.00 39.79 119 TYR C O 1
ATOM 7841 N N . PHE C 1 122 ? 5.488 -47.228 56.521 1.00 35.94 120 PHE C N 1
ATOM 7842 C CA . PHE C 1 122 ? 4.632 -46.168 57.058 1.00 38.33 120 PHE C CA 1
ATOM 7843 C C . PHE C 1 122 ? 4.645 -44.959 56.134 1.00 44.11 120 PHE C C 1
ATOM 7844 O O . PHE C 1 122 ? 3.642 -44.254 55.995 1.00 46.70 120 PHE C O 1
ATOM 7852 N N . ASP C 1 123 ? 5.795 -44.726 55.507 1.00 39.76 121 ASP C N 1
ATOM 7853 C CA . ASP C 1 123 ? 6.006 -43.529 54.708 1.00 47.74 121 ASP C CA 1
ATOM 7854 C C . ASP C 1 123 ? 5.274 -43.625 53.378 1.00 44.38 121 ASP C C 1
ATOM 7855 O O . ASP C 1 123 ? 4.985 -42.608 52.746 1.00 53.45 121 ASP C O 1
ATOM 7860 N N . VAL C 1 124 ? 4.977 -44.854 52.961 1.00 41.62 122 VAL C N 1
ATOM 7861 C CA . VAL C 1 124 ? 4.372 -45.113 51.650 1.00 44.49 122 VAL C CA 1
ATOM 7862 C C . VAL C 1 124 ? 2.847 -45.271 51.726 1.00 47.51 122 VAL C C 1
ATOM 7863 O O . VAL C 1 124 ? 2.127 -44.946 50.772 1.00 43.76 122 VAL C O 1
ATOM 7867 N N . PHE C 1 125 ? 2.355 -45.745 52.870 1.00 42.97 123 PHE C N 1
ATOM 7868 C CA . PHE C 1 125 ? 0.938 -46.077 53.014 1.00 41.98 123 PHE C CA 1
ATOM 7869 C C . PHE C 1 125 ? 0.032 -44.877 52.755 1.00 46.00 123 PHE C C 1
ATOM 7870 O O . PHE C 1 125 ? 0.338 -43.755 53.169 1.00 46.37 123 PHE C O 1
ATOM 7878 N N . ARG C 1 126 ? -1.055 -45.123 52.022 1.00 45.90 124 ARG C N 1
ATOM 7879 C CA . ARG C 1 126 ? -2.069 -44.110 51.744 1.00 50.89 124 ARG C CA 1
ATOM 7880 C C . ARG C 1 126 ? -3.473 -44.674 51.946 1.00 49.57 124 ARG C C 1
ATOM 7881 O O . ARG C 1 126 ? -3.754 -45.825 51.595 1.00 48.87 124 ARG C O 1
ATOM 7889 N N . LEU C 1 127 ? -4.350 -43.857 52.523 1.00 43.71 125 LEU C N 1
ATOM 7890 C CA . LEU C 1 127 ? -5.740 -44.226 52.723 1.00 46.66 125 LEU C CA 1
ATOM 7891 C C . LEU C 1 127 ? -6.603 -43.138 52.109 1.00 48.90 125 LEU C C 1
ATOM 7892 O O . LEU C 1 127 ? -6.341 -41.950 52.312 1.00 47.08 125 LEU C O 1
ATOM 7897 N N . GLU C 1 128 ? -7.621 -43.531 51.347 1.00 48.72 126 GLU C N 1
ATOM 7898 C CA . GLU C 1 128 ? -8.560 -42.552 50.817 1.00 53.69 126 GLU C CA 1
ATOM 7899 C C . GLU C 1 128 ? -9.623 -42.226 51.855 1.00 55.57 126 GLU C C 1
ATOM 7900 O O . GLU C 1 128 ? -10.387 -43.100 52.270 1.00 58.25 126 GLU C O 1
ATOM 7906 N N . GLU C 1 129 ? -9.659 -40.969 52.287 1.00 54.15 127 GLU C N 1
ATOM 7907 C CA . GLU C 1 129 ? -10.703 -40.509 53.194 1.00 51.08 127 GLU C CA 1
ATOM 7908 C C . GLU C 1 129 ? -11.661 -39.560 52.479 1.00 55.75 127 GLU C C 1
ATOM 7909 O O . GLU C 1 129 ? -11.589 -39.403 51.260 1.00 54.06 127 GLU C O 1
ATOM 7915 N N . GLY C 1 130 ? -12.550 -38.930 53.243 1.00 59.50 128 GLY C N 1
ATOM 7916 C CA . GLY C 1 130 ? -13.600 -38.096 52.677 1.00 64.43 128 GLY C CA 1
ATOM 7917 C C . GLY C 1 130 ? -13.170 -37.093 51.615 1.00 64.64 128 GLY C C 1
ATOM 7918 O O . GLY C 1 130 ? -13.799 -36.995 50.562 1.00 61.31 128 GLY C O 1
ATOM 7919 N N . ASN C 1 131 ? -12.091 -36.358 51.877 1.00 64.65 129 ASN C N 1
ATOM 7920 C CA . ASN C 1 131 ? -11.678 -35.286 50.971 1.00 64.40 129 ASN C CA 1
ATOM 7921 C C . ASN C 1 131 ? -10.286 -35.445 50.354 1.00 63.23 129 ASN C C 1
ATOM 7922 O O . ASN C 1 131 ? -9.539 -34.469 50.232 1.00 59.58 129 ASN C O 1
ATOM 7927 N N . GLY C 1 132 ? -9.958 -36.671 49.950 1.00 61.09 130 GLY C N 1
ATOM 7928 C CA . GLY C 1 132 ? -8.669 -36.976 49.352 1.00 60.94 130 GLY C CA 1
ATOM 7929 C C . GLY C 1 132 ? -7.873 -37.958 50.194 1.00 55.15 130 GLY C C 1
ATOM 7930 O O . GLY C 1 132 ? -8.295 -38.338 51.291 1.00 52.34 130 GLY C O 1
ATOM 7931 N N . ASN C 1 133 ? -6.716 -38.370 49.692 1.00 45.35 131 ASN C N 1
ATOM 7932 C CA . ASN C 1 133 ? -5.883 -39.333 50.404 1.00 45.03 131 ASN C CA 1
ATOM 7933 C C . ASN C 1 133 ? -5.147 -38.768 51.615 1.00 42.26 131 ASN C C 1
ATOM 7934 O O . ASN C 1 133 ? -4.705 -37.612 51.619 1.00 48.83 131 ASN C O 1
ATOM 7939 N N . VAL C 1 134 ? -5.005 -39.609 52.633 1.00 38.05 132 VAL C N 1
ATOM 7940 C CA . VAL C 1 134 ? -4.243 -39.249 53.830 1.00 35.73 132 VAL C CA 1
ATOM 7941 C C . VAL C 1 134 ? -3.126 -40.260 54.077 1.00 37.59 132 VAL C C 1
ATOM 7942 O O . VAL C 1 134 ? -3.162 -41.372 53.547 1.00 39.33 132 VAL C O 1
ATOM 7946 N N . GLY C 1 135 ? -2.136 -39.875 54.885 1.00 34.99 133 GLY C N 1
ATOM 7947 C CA . GLY C 1 135 ? -0.984 -40.720 55.124 1.00 32.55 133 GLY C CA 1
ATOM 7948 C C . GLY C 1 135 ? -0.199 -40.162 56.294 1.00 32.72 133 GLY C C 1
ATOM 7949 O O . GLY C 1 135 ? -0.590 -39.147 56.877 1.00 35.14 133 GLY C O 1
ATOM 7950 N N . PHE C 1 136 ? 0.891 -40.825 56.647 1.00 32.63 134 PHE C N 1
ATOM 7951 C CA . PHE C 1 136 ? 1.765 -40.307 57.689 1.00 36.53 134 PHE C CA 1
ATOM 7952 C C . PHE C 1 136 ? 2.990 -39.608 57.125 1.00 36.93 134 PHE C C 1
ATOM 7953 O O . PHE C 1 136 ? 3.683 -40.144 56.257 1.00 40.12 134 PHE C O 1
ATOM 7961 N N . GLN C 1 137 ? 3.246 -38.405 57.627 1.00 33.88 135 GLN C N 1
ATOM 7962 C CA . GLN C 1 137 ? 4.490 -37.699 57.354 1.00 29.19 135 GLN C CA 1
ATOM 7963 C C . GLN C 1 137 ? 5.514 -38.073 58.422 1.00 32.46 135 GLN C C 1
ATOM 7964 O O . GLN C 1 137 ? 5.201 -38.091 59.619 1.00 30.29 135 GLN C O 1
ATOM 7970 N N . PHE C 1 138 ? 6.726 -38.390 57.990 1.00 30.54 136 PHE C N 1
ATOM 7971 C CA . PHE C 1 138 ? 7.768 -38.817 58.916 1.00 30.42 136 PHE C CA 1
ATOM 7972 C C . PHE C 1 138 ? 8.332 -37.665 59.753 1.00 32.78 136 PHE C C 1
ATOM 7973 O O . PHE C 1 138 ? 8.619 -36.584 59.229 1.00 32.71 136 PHE C O 1
ATOM 7981 N N . TYR C 1 139 ? 8.509 -37.900 61.051 1.00 27.92 137 TYR C N 1
ATOM 7982 C CA . TYR C 1 139 ? 9.219 -36.945 61.906 1.00 24.18 137 TYR C CA 1
ATOM 7983 C C . TYR C 1 139 ? 10.510 -37.533 62.468 1.00 27.33 137 TYR C C 1
ATOM 7984 O O . TYR C 1 139 ? 11.580 -36.950 62.295 1.00 27.34 137 TYR C O 1
ATOM 7993 N N . ALA C 1 140 ? 10.421 -38.688 63.124 1.00 24.89 138 ALA C N 1
ATOM 7994 C CA . ALA C 1 140 ? 11.616 -39.281 63.732 1.00 25.06 138 ALA C CA 1
ATOM 7995 C C . ALA C 1 140 ? 11.454 -40.753 64.101 1.00 26.54 138 ALA C C 1
ATOM 7996 O O . ALA C 1 140 ? 10.334 -41.244 64.282 1.00 24.97 138 ALA C O 1
ATOM 7998 N N . VAL C 1 141 ? 12.584 -41.452 64.183 1.00 25.46 139 VAL C N 1
ATOM 7999 C CA . VAL C 1 141 ? 12.657 -42.706 64.920 1.00 22.49 139 VAL C CA 1
ATOM 8000 C C . VAL C 1 141 ? 13.661 -42.520 66.049 1.00 21.96 139 VAL C C 1
ATOM 8001 O O . VAL C 1 141 ? 14.801 -42.128 65.812 1.00 23.98 139 VAL C O 1
ATOM 8005 N N . ASN C 1 142 ? 13.243 -42.805 67.279 1.00 21.93 140 ASN C N 1
ATOM 8006 C CA . ASN C 1 142 ? 14.136 -42.695 68.433 1.00 21.32 140 ASN C CA 1
ATOM 8007 C C . ASN C 1 142 ? 14.312 -44.056 69.072 1.00 24.85 140 ASN C C 1
ATOM 8008 O O . ASN C 1 142 ? 13.508 -44.963 68.840 1.00 25.85 140 ASN C O 1
ATOM 8013 N N . GLU C 1 143 ? 15.359 -44.204 69.873 1.00 23.79 141 GLU C N 1
ATOM 8014 C CA . GLU C 1 143 ? 15.496 -45.388 70.712 1.00 21.20 141 GLU C CA 1
ATOM 8015 C C . GLU C 1 143 ? 14.849 -45.149 72.067 1.00 20.84 141 GLU C C 1
ATOM 8016 O O . GLU C 1 143 ? 14.920 -44.042 72.607 1.00 23.07 141 GLU C O 1
ATOM 8022 N N . VAL C 1 144 ? 14.215 -46.182 72.618 1.00 20.56 142 VAL C N 1
ATOM 8023 C CA . VAL C 1 144 ? 13.757 -46.128 74.005 1.00 19.70 142 VAL C CA 1
ATOM 8024 C C . VAL C 1 144 ? 14.980 -46.143 74.916 1.00 22.35 142 VAL C C 1
ATOM 8025 O O . VAL C 1 144 ? 15.710 -47.139 74.975 1.00 24.09 142 VAL C O 1
ATOM 8029 N N . LEU C 1 145 ? 15.218 -45.039 75.613 1.00 20.78 143 LEU C N 1
ATOM 8030 C CA . LEU C 1 145 ? 16.476 -44.874 76.344 1.00 22.24 143 LEU C CA 1
ATOM 8031 C C . LEU C 1 145 ? 16.541 -45.783 77.564 1.00 20.86 143 LEU C C 1
ATOM 8032 O O . LEU C 1 145 ? 17.610 -46.272 77.920 1.00 21.84 143 LEU C O 1
ATOM 8037 N N . ASP C 1 146 ? 15.395 -46.044 78.178 1.00 20.60 144 ASP C N 1
ATOM 8038 C CA . ASP C 1 146 ? 15.362 -46.934 79.330 1.00 20.59 144 ASP C CA 1
ATOM 8039 C C . ASP C 1 146 ? 15.892 -48.309 78.914 1.00 24.12 144 ASP C C 1
ATOM 8040 O O . ASP C 1 146 ? 16.606 -48.969 79.669 1.00 23.67 144 ASP C O 1
ATOM 8045 N N . SER C 1 147 ? 15.584 -48.717 77.687 1.00 22.74 145 SER C N 1
ATOM 8046 C CA . SER C 1 147 ? 16.025 -50.025 77.208 1.00 24.07 145 SER C CA 1
ATOM 8047 C C . SER C 1 147 ? 17.530 -50.073 76.971 1.00 23.70 145 SER C C 1
ATOM 8048 O O . SER C 1 147 ? 18.168 -51.094 77.213 1.00 23.31 145 SER C O 1
ATOM 8051 N N . VAL C 1 148 ? 18.104 -48.963 76.523 1.00 20.37 146 VAL C N 1
ATOM 8052 C CA . VAL C 1 148 ? 19.545 -48.888 76.361 1.00 21.79 146 VAL C CA 1
ATOM 8053 C C . VAL C 1 148 ? 20.238 -49.014 77.719 1.00 23.21 146 VAL C C 1
ATOM 8054 O O . VAL C 1 148 ? 21.186 -49.797 77.881 1.00 22.43 146 VAL C O 1
ATOM 8058 N N . TYR C 1 149 ? 19.758 -48.252 78.697 1.00 21.70 147 TYR C N 1
ATOM 8059 C CA . TYR C 1 149 ? 20.508 -48.091 79.947 1.00 20.78 147 TYR C CA 1
ATOM 8060 C C . TYR C 1 149 ? 20.289 -49.198 80.968 1.00 21.67 147 TYR C C 1
ATOM 8061 O O . TYR C 1 149 ? 21.167 -49.443 81.804 1.00 23.11 147 TYR C O 1
ATOM 8070 N N . VAL C 1 150 ? 19.139 -49.869 80.883 1.00 20.13 148 VAL C N 1
ATOM 8071 C CA . VAL C 1 150 ? 18.775 -50.903 81.857 1.00 23.18 148 VAL C CA 1
ATOM 8072 C C . VAL C 1 150 ? 18.863 -52.305 81.263 1.00 31.62 148 VAL C C 1
ATOM 8073 O O . VAL C 1 150 ? 19.226 -53.259 81.958 1.00 32.87 148 VAL C O 1
ATOM 8077 N N . HIS C 1 151 ? 18.578 -52.429 79.969 1.00 25.02 149 HIS C N 1
ATOM 8078 C CA . HIS C 1 151 ? 18.522 -53.758 79.351 1.00 28.28 149 HIS C CA 1
ATOM 8079 C C . HIS C 1 151 ? 19.501 -54.024 78.206 1.00 28.82 149 HIS C C 1
ATOM 8080 O O . HIS C 1 151 ? 19.375 -55.041 77.527 1.00 31.34 149 HIS C O 1
ATOM 8087 N N . GLN C 1 152 ? 20.471 -53.136 78.004 1.00 21.02 150 GLN C N 1
ATOM 8088 C CA . GLN C 1 152 ? 21.419 -53.248 76.888 1.00 24.18 150 GLN C CA 1
ATOM 8089 C C . GLN C 1 152 ? 20.748 -53.574 75.548 1.00 22.57 150 GLN C C 1
ATOM 8090 O O . GLN C 1 152 ? 21.205 -54.424 74.768 1.00 27.96 150 GLN C O 1
ATOM 8096 N N . ASN C 1 153 ? 19.668 -52.856 75.283 1.00 22.44 151 ASN C N 1
ATOM 8097 C CA . ASN C 1 153 ? 18.882 -53.044 74.079 1.00 25.47 151 ASN C CA 1
ATOM 8098 C C . ASN C 1 153 ? 18.786 -51.727 73.340 1.00 25.25 151 ASN C C 1
ATOM 8099 O O . ASN C 1 153 ? 18.138 -50.781 73.815 1.00 24.93 151 ASN C O 1
ATOM 8104 N N . TRP C 1 154 ? 19.435 -51.675 72.182 1.00 23.67 152 TRP C N 1
ATOM 8105 C CA . TRP C 1 154 ? 19.420 -50.486 71.349 1.00 21.57 152 TRP C CA 1
ATOM 8106 C C . TRP C 1 154 ? 18.362 -50.542 70.255 1.00 27.33 152 TRP C C 1
ATOM 8107 O O . TRP C 1 154 ? 18.247 -49.605 69.470 1.00 25.48 152 TRP C O 1
ATOM 8118 N N . LEU C 1 155 ? 17.577 -51.620 70.210 1.00 23.88 153 LEU C N 1
ATOM 8119 C CA . LEU C 1 155 ? 16.629 -51.797 69.106 1.00 26.23 153 LEU C CA 1
ATOM 8120 C C . LEU C 1 155 ? 15.161 -51.707 69.527 1.00 27.00 153 LEU C C 1
ATOM 8121 O O . LEU C 1 155 ? 14.280 -52.294 68.886 1.00 30.20 153 LEU C O 1
ATOM 8126 N N . ASP C 1 156 ? 14.902 -50.962 70.602 1.00 24.90 154 ASP C N 1
ATOM 8127 C CA . ASP C 1 156 ? 13.547 -50.682 71.083 1.00 26.90 154 ASP C CA 1
ATOM 8128 C C . ASP C 1 156 ? 13.197 -49.287 70.563 1.00 28.20 154 ASP C C 1
ATOM 8129 O O . ASP C 1 156 ? 13.780 -48.288 71.006 1.00 26.62 154 ASP C O 1
ATOM 8134 N N . PHE C 1 157 ? 12.292 -49.218 69.589 1.00 25.04 155 PHE C N 1
ATOM 8135 C CA . PHE C 1 157 ? 12.123 -47.991 68.809 1.00 25.57 155 PHE C CA 1
ATOM 8136 C C . PHE C 1 157 ? 10.820 -47.251 69.043 1.00 25.50 155 PHE C C 1
ATOM 8137 O O . PHE C 1 157 ? 9.788 -47.852 69.348 1.00 25.31 155 PHE C O 1
ATOM 8145 N N . ILE C 1 158 ? 10.881 -45.932 68.888 1.00 22.94 156 ILE C N 1
ATOM 8146 C CA . ILE C 1 158 ? 9.694 -45.084 68.942 1.00 22.82 156 ILE C CA 1
ATOM 8147 C C . ILE C 1 158 ? 9.629 -44.308 67.637 1.00 25.55 156 ILE C C 1
ATOM 8148 O O . ILE C 1 158 ? 10.564 -43.577 67.307 1.00 24.40 156 ILE C O 1
ATOM 8153 N N . TRP C 1 159 ? 8.531 -44.466 66.901 1.00 23.26 157 TRP C N 1
ATOM 8154 C CA . TRP C 1 159 ? 8.280 -43.664 65.706 1.00 23.41 157 TRP C CA 1
ATOM 8155 C C . TRP C 1 159 ? 7.424 -42.459 66.054 1.00 23.89 157 TRP C C 1
ATOM 8156 O O . TRP C 1 159 ? 6.429 -42.585 66.768 1.00 27.13 157 TRP C O 1
ATOM 8167 N N . THR C 1 160 ? 7.795 -41.294 65.539 1.00 23.33 158 THR C N 1
ATOM 8168 C CA . THR C 1 160 ? 6.926 -40.121 65.633 1.00 22.45 158 THR C CA 1
ATOM 8169 C C . THR C 1 160 ? 6.480 -39.761 64.231 1.00 23.16 158 THR C C 1
ATOM 8170 O O . THR C 1 160 ? 7.312 -39.440 63.388 1.00 24.67 158 THR C O 1
ATOM 8174 N N . LEU C 1 161 ? 5.175 -39.821 63.993 1.00 24.11 159 LEU C N 1
ATOM 8175 C CA . LEU C 1 161 ? 4.593 -39.618 62.664 1.00 29.74 159 LEU C CA 1
ATOM 8176 C C . LEU C 1 161 ? 3.408 -38.666 62.760 1.00 30.51 159 LEU C C 1
ATOM 8177 O O . LEU C 1 161 ? 2.748 -38.595 63.799 1.00 29.18 159 LEU C O 1
ATOM 8182 N N . MET C 1 162 ? 3.118 -37.951 61.678 1.00 26.54 160 MET C N 1
ATOM 8183 C CA . MET C 1 162 ? 2.027 -36.976 61.712 1.00 28.37 160 MET C CA 1
ATOM 8184 C C . MET C 1 162 ? 1.069 -37.256 60.565 1.00 31.09 160 MET C C 1
ATOM 8185 O O . MET C 1 162 ? 1.530 -37.486 59.444 1.00 30.96 160 MET C O 1
ATOM 8190 N N . LYS C 1 163 ? -0.243 -37.263 60.839 1.00 30.17 161 LYS C N 1
ATOM 8191 C CA . LYS C 1 163 ? -1.246 -37.472 59.784 1.00 29.74 161 LYS C CA 1
ATOM 8192 C C . LYS C 1 163 ? -1.327 -36.241 58.887 1.00 33.54 161 LYS C C 1
ATOM 8193 O O . LYS C 1 163 ? -1.498 -35.121 59.373 1.00 35.23 161 LYS C O 1
ATOM 8199 N N . LYS C 1 164 ? -1.200 -36.448 57.579 1.00 35.64 162 LYS C N 1
ATOM 8200 C CA . LYS C 1 164 ? -1.200 -35.347 56.625 1.00 36.46 162 LYS C CA 1
ATOM 8201 C C . LYS C 1 164 ? -2.051 -35.685 55.408 1.00 37.81 162 LYS C C 1
ATOM 8202 O O . LYS C 1 164 ? -2.218 -36.859 55.066 1.00 37.47 162 LYS C O 1
ATOM 8208 N N . PRO C 1 165 ? -2.608 -34.653 54.760 1.00 41.56 163 PRO C N 1
ATOM 8209 C CA . PRO C 1 165 ? -3.273 -34.896 53.476 1.00 39.00 163 PRO C CA 1
ATOM 8210 C C . PRO C 1 165 ? -2.237 -34.977 52.366 1.00 40.87 163 PRO C C 1
ATOM 8211 O O . PRO C 1 165 ? -1.197 -34.316 52.426 1.00 42.84 163 PRO C O 1
ATOM 8215 N N . PHE C 1 166 ? -2.515 -35.794 51.358 1.00 45.39 164 PHE C N 1
ATOM 8216 C CA . PHE C 1 166 ? -1.623 -35.921 50.212 1.00 50.75 164 PHE C CA 1
ATOM 8217 C C . PHE C 1 166 ? -2.459 -35.862 48.935 1.00 53.08 164 PHE C C 1
ATOM 8218 O O . PHE C 1 166 ? -3.466 -36.558 48.847 1.00 48.80 164 PHE C O 1
ATOM 8226 N N . PRO C 1 167 ? -2.016 -35.062 47.939 1.00 69.91 165 PRO C N 1
ATOM 8227 C CA . PRO C 1 167 ? -2.727 -34.614 46.733 1.00 76.36 165 PRO C CA 1
ATOM 8228 C C . PRO C 1 167 ? -4.158 -35.122 46.569 1.00 85.06 165 PRO C C 1
ATOM 8229 O O . PRO C 1 167 ? -5.012 -34.681 47.339 1.00 85.19 165 PRO C O 1
ATOM 8233 N N . VAL C 1 174 ? 9.452 -36.730 45.435 1.00 82.67 172 VAL C N 1
ATOM 8234 C CA . VAL C 1 174 ? 10.330 -37.606 46.207 1.00 80.22 172 VAL C CA 1
ATOM 8235 C C . VAL C 1 174 ? 10.965 -36.872 47.384 1.00 71.74 172 VAL C C 1
ATOM 8236 O O . VAL C 1 174 ? 11.605 -35.831 47.205 1.00 62.83 172 VAL C O 1
ATOM 8240 N N . SER C 1 175 ? 10.779 -37.416 48.585 1.00 68.54 173 SER C N 1
ATOM 8241 C CA . SER C 1 175 ? 11.323 -36.807 49.792 1.00 62.89 173 SER C CA 1
ATOM 8242 C C . SER C 1 175 ? 12.846 -36.862 49.802 1.00 53.98 173 SER C C 1
ATOM 8243 O O . SER C 1 175 ? 13.455 -37.675 49.099 1.00 49.12 173 SER C O 1
ATOM 8246 N N . PHE C 1 176 ? 13.437 -35.973 50.596 1.00 51.37 174 PHE C N 1
ATOM 8247 C CA . PHE C 1 176 ? 14.880 -35.877 50.800 1.00 47.73 174 PHE C CA 1
ATOM 8248 C C . PHE C 1 176 ? 15.402 -37.232 51.274 1.00 45.76 174 PHE C C 1
ATOM 8249 O O . PHE C 1 176 ? 16.400 -37.745 50.760 1.00 50.10 174 PHE C O 1
ATOM 8257 N N . ARG C 1 177 ? 14.701 -37.806 52.248 1.00 46.38 175 ARG C N 1
ATOM 8258 C CA . ARG C 1 177 ? 15.066 -39.084 52.859 1.00 47.70 175 ARG C CA 1
ATOM 8259 C C . ARG C 1 177 ? 15.132 -40.237 51.853 1.00 50.12 175 ARG C C 1
ATOM 8260 O O . ARG C 1 177 ? 16.049 -41.058 51.892 1.00 44.72 175 ARG C O 1
ATOM 8268 N N . ASP C 1 178 ? 14.163 -40.293 50.945 1.00 45.56 176 ASP C N 1
ATOM 8269 C CA . ASP C 1 178 ? 14.134 -41.353 49.942 1.00 45.65 176 ASP C CA 1
ATOM 8270 C C . ASP C 1 178 ? 15.231 -41.201 48.905 1.00 46.69 176 ASP C C 1
ATOM 8271 O O . ASP C 1 178 ? 15.789 -42.190 48.433 1.00 49.05 176 ASP C O 1
ATOM 8276 N N . PHE C 1 179 ? 15.521 -39.961 48.526 1.00 46.26 177 PHE C N 1
ATOM 8277 C CA . PHE C 1 179 ? 16.581 -39.699 47.568 1.00 48.79 177 PHE C CA 1
ATOM 8278 C C . PHE C 1 179 ? 17.908 -40.205 48.116 1.00 44.12 177 PHE C C 1
ATOM 8279 O O . PHE C 1 179 ? 18.717 -40.754 47.370 1.00 49.47 177 PHE C O 1
ATOM 8287 N N . LEU C 1 180 ? 18.120 -40.017 49.418 1.00 46.95 178 LEU C N 1
ATOM 8288 C CA . LEU C 1 180 ? 19.338 -40.492 50.078 1.00 45.61 178 LEU C CA 1
ATOM 8289 C C . LEU C 1 180 ? 19.395 -42.017 50.071 1.00 45.88 178 LEU C C 1
ATOM 8290 O O . LEU C 1 180 ? 20.373 -42.607 49.616 1.00 47.53 178 LEU C O 1
ATOM 8295 N N . ASP C 1 181 ? 18.334 -42.650 50.564 1.00 43.87 179 ASP C N 1
ATOM 8296 C CA . ASP C 1 181 ? 18.277 -44.107 50.662 1.00 42.74 179 ASP C CA 1
ATOM 8297 C C . ASP C 1 181 ? 18.264 -44.822 49.300 1.00 49.67 179 ASP C C 1
ATOM 8298 O O . ASP C 1 181 ? 18.727 -45.961 49.185 1.00 45.07 179 ASP C O 1
ATOM 8303 N N . ARG C 1 182 ? 17.750 -44.157 48.268 1.00 56.08 180 ARG C N 1
ATOM 8304 C CA . ARG C 1 182 ? 17.586 -44.807 46.964 1.00 59.20 180 ARG C CA 1
ATOM 8305 C C . ARG C 1 182 ? 18.690 -44.549 45.931 1.00 58.87 180 ARG C C 1
ATOM 8306 O O . ARG C 1 182 ? 18.767 -45.253 44.923 1.00 55.54 180 ARG C O 1
ATOM 8314 N N . THR C 1 183 ? 19.550 -43.563 46.177 1.00 52.15 181 THR C N 1
ATOM 8315 C CA . THR C 1 183 ? 20.605 -43.240 45.212 1.00 47.79 181 THR C CA 1
ATOM 8316 C C . THR C 1 183 ? 22.026 -43.392 45.783 1.00 50.35 181 THR C C 1
ATOM 8317 O O . THR C 1 183 ? 22.685 -44.416 45.585 1.00 49.89 181 THR C O 1
ATOM 8321 N N . GLN C 1 184 ? 22.499 -42.377 46.493 1.00 46.93 182 GLN C N 1
ATOM 8322 C CA . GLN C 1 184 ? 23.880 -42.385 46.971 1.00 40.24 182 GLN C CA 1
ATOM 8323 C C . GLN C 1 184 ? 24.114 -43.383 48.105 1.00 40.17 182 GLN C C 1
ATOM 8324 O O . GLN C 1 184 ? 25.190 -43.998 48.199 1.00 40.00 182 GLN C O 1
ATOM 8330 N N . TYR C 1 185 ? 23.110 -43.540 48.961 1.00 35.94 183 TYR C N 1
ATOM 8331 C CA . TYR C 1 185 ? 23.258 -44.325 50.179 1.00 34.27 183 TYR C CA 1
ATOM 8332 C C . TYR C 1 185 ? 22.301 -45.512 50.213 1.00 38.16 183 TYR C C 1
ATOM 8333 O O . TYR C 1 185 ? 21.617 -45.752 51.206 1.00 38.94 183 TYR C O 1
ATOM 8342 N N . THR C 1 186 ? 22.259 -46.240 49.102 1.00 44.89 184 THR C N 1
ATOM 8343 C CA . THR C 1 186 ? 21.693 -47.581 49.072 1.00 45.51 184 THR C CA 1
ATOM 8344 C C . THR C 1 186 ? 22.625 -48.461 49.884 1.00 40.72 184 THR C C 1
ATOM 8345 O O . THR C 1 186 ? 23.765 -48.076 50.126 1.00 40.89 184 THR C O 1
ATOM 8349 N N . ASP C 1 187 ? 22.156 -49.636 50.299 1.00 43.95 185 ASP C N 1
ATOM 8350 C CA . ASP C 1 187 ? 23.010 -50.561 51.046 1.00 44.19 185 ASP C CA 1
ATOM 8351 C C . ASP C 1 187 ? 24.316 -50.895 50.318 1.00 41.96 185 ASP C C 1
ATOM 8352 O O . ASP C 1 187 ? 25.379 -50.925 50.932 1.00 39.10 185 ASP C O 1
ATOM 8357 N N . THR C 1 188 ? 24.243 -51.142 49.013 1.00 40.22 186 THR C N 1
ATOM 8358 C CA . THR C 1 188 ? 25.455 -51.430 48.251 1.00 42.66 186 THR C CA 1
ATOM 8359 C C . THR C 1 188 ? 26.388 -50.225 48.174 1.00 39.61 186 THR C C 1
ATOM 8360 O O . THR C 1 188 ? 27.600 -50.374 48.281 1.00 40.69 186 THR C O 1
ATOM 8364 N N . GLY C 1 189 ? 25.821 -49.036 47.992 1.00 39.51 187 GLY C N 1
ATOM 8365 C CA . GLY C 1 189 ? 26.622 -47.825 47.943 1.00 35.17 187 GLY C CA 1
ATOM 8366 C C . GLY C 1 189 ? 27.342 -47.584 49.259 1.00 36.11 187 GLY C C 1
ATOM 8367 O O . GLY C 1 189 ? 28.533 -47.260 49.275 1.00 36.07 187 GLY C O 1
ATOM 8368 N N . ILE C 1 190 ? 26.611 -47.759 50.357 1.00 32.11 188 ILE C N 1
ATOM 8369 C CA . ILE C 1 190 ? 27.152 -47.582 51.703 1.00 31.49 188 ILE C CA 1
ATOM 8370 C C . ILE C 1 190 ? 28.329 -48.523 51.962 1.00 30.65 188 ILE C C 1
ATOM 8371 O O . ILE C 1 190 ? 29.397 -48.094 52.405 1.00 31.91 188 ILE C O 1
ATOM 8376 N N . PHE C 1 191 ? 28.140 -49.808 51.679 1.00 32.73 189 PHE C N 1
ATOM 8377 C CA . PHE C 1 191 ? 29.189 -50.786 51.955 1.00 37.09 189 PHE C CA 1
ATOM 8378 C C . PHE C 1 191 ? 30.415 -50.646 51.040 1.00 37.86 189 PHE C C 1
ATOM 8379 O O . PHE C 1 191 ? 31.542 -50.888 51.484 1.00 35.91 189 PHE C O 1
ATOM 8387 N N . ALA C 1 192 ? 30.202 -50.251 49.782 1.00 31.78 190 ALA C N 1
ATOM 8388 C CA . ALA C 1 192 ? 31.318 -49.959 48.880 1.00 36.19 190 ALA C CA 1
ATOM 8389 C C . ALA C 1 192 ? 32.126 -48.777 49.421 1.00 38.36 190 ALA C C 1
ATOM 8390 O O . ALA C 1 192 ? 33.362 -48.813 49.454 1.00 37.73 190 ALA C O 1
ATOM 8392 N N . TYR C 1 193 ? 31.415 -47.736 49.849 1.00 34.71 191 TYR C N 1
ATOM 8393 C CA . TYR C 1 193 ? 32.044 -46.565 50.446 1.00 29.70 191 TYR C CA 1
ATOM 8394 C C . TYR C 1 193 ? 32.821 -46.965 51.699 1.00 31.12 191 TYR C C 1
ATOM 8395 O O . TYR C 1 193 ? 33.958 -46.537 51.882 1.00 30.76 191 TYR C O 1
ATOM 8404 N N . GLU C 1 194 ? 32.220 -47.784 52.564 1.00 30.36 192 GLU C N 1
ATOM 8405 C CA . GLU C 1 194 ? 32.926 -48.219 53.777 1.00 30.98 192 GLU C CA 1
ATOM 8406 C C . GLU C 1 194 ? 34.235 -48.944 53.425 1.00 35.37 192 GLU C C 1
ATOM 8407 O O . GLU C 1 194 ? 35.248 -48.794 54.108 1.00 29.68 192 GLU C O 1
ATOM 8413 N N . TRP C 1 195 ? 34.234 -49.702 52.334 1.00 33.35 193 TRP C N 1
ATOM 8414 C CA . TRP C 1 195 ? 35.457 -50.391 51.951 1.00 34.14 193 TRP C CA 1
ATOM 8415 C C . TRP C 1 195 ? 36.588 -49.413 51.641 1.00 34.34 193 TRP C C 1
ATOM 8416 O O . TRP C 1 195 ? 37.717 -49.593 52.112 1.00 34.95 193 TRP C O 1
ATOM 8427 N N . ILE C 1 196 ? 36.289 -48.374 50.865 1.00 30.13 194 ILE C N 1
ATOM 8428 C CA . ILE C 1 196 ? 37.330 -47.435 50.446 1.00 30.86 194 ILE C CA 1
ATOM 8429 C C . ILE C 1 196 ? 37.746 -46.456 51.556 1.00 32.09 194 ILE C C 1
ATOM 8430 O O . ILE C 1 196 ? 38.910 -46.077 51.644 1.00 32.17 194 ILE C O 1
ATOM 8435 N N . PHE C 1 197 ? 36.807 -46.067 52.412 1.00 29.26 195 PHE C N 1
ATOM 8436 C CA . PHE C 1 197 ? 37.109 -45.107 53.482 1.00 27.30 195 PHE C CA 1
ATOM 8437 C C . PHE C 1 197 ? 37.727 -45.747 54.720 1.00 30.64 195 PHE C C 1
ATOM 8438 O O . PHE C 1 197 ? 38.636 -45.174 55.337 1.00 32.14 195 PHE C O 1
ATOM 8446 N N . GLY C 1 198 ? 37.230 -46.924 55.088 1.00 31.99 196 GLY C N 1
ATOM 8447 C CA . GLY C 1 198 ? 37.709 -47.627 56.267 1.00 30.63 196 GLY C CA 1
ATOM 8448 C C . GLY C 1 198 ? 36.535 -48.106 57.097 1.00 35.59 196 GLY C C 1
ATOM 8449 O O . GLY C 1 198 ? 35.464 -47.499 57.048 1.00 28.33 196 GLY C O 1
ATOM 8450 N N . ASN C 1 199 ? 36.721 -49.183 57.857 1.00 31.99 197 ASN C N 1
ATOM 8451 C CA . ASN C 1 199 ? 35.608 -49.763 58.616 1.00 30.29 197 ASN C CA 1
ATOM 8452 C C . ASN C 1 199 ? 34.867 -48.747 59.472 1.00 31.37 197 ASN C C 1
ATOM 8453 O O . ASN C 1 199 ? 35.492 -47.950 60.175 1.00 30.30 197 ASN C O 1
ATOM 8458 N N . ASN C 1 200 ? 33.541 -48.803 59.395 1.00 27.16 198 ASN C N 1
ATOM 8459 C CA . ASN C 1 200 ? 32.639 -47.911 60.126 1.00 28.47 198 ASN C CA 1
ATOM 8460 C C . ASN C 1 200 ? 32.612 -46.452 59.648 1.00 25.62 198 ASN C C 1
ATOM 8461 O O . ASN C 1 200 ? 31.894 -45.631 60.217 1.00 26.48 198 ASN C O 1
ATOM 8466 N N . PHE C 1 201 ? 33.362 -46.135 58.595 1.00 24.15 199 PHE C N 1
ATOM 8467 C CA . PHE C 1 201 ? 33.434 -44.753 58.110 1.00 23.89 199 PHE C CA 1
ATOM 8468 C C . PHE C 1 201 ? 32.932 -44.562 56.678 1.00 26.83 199 PHE C C 1
ATOM 8469 O O . PHE C 1 201 ? 33.160 -45.413 55.811 1.00 27.12 199 PHE C O 1
ATOM 8477 N N . ILE C 1 202 ? 32.257 -43.436 56.441 1.00 23.72 200 ILE C N 1
ATOM 8478 C CA . ILE C 1 202 ? 31.838 -43.042 55.089 1.00 25.67 200 ILE C CA 1
ATOM 8479 C C . ILE C 1 202 ? 32.432 -41.669 54.760 1.00 27.08 200 ILE C C 1
ATOM 8480 O O . ILE C 1 202 ? 31.887 -40.907 53.961 1.00 31.86 200 ILE C O 1
ATOM 8485 N N . SER C 1 203 ? 33.559 -41.354 55.390 1.00 28.26 201 SER C N 1
ATOM 8486 C CA . SER C 1 203 ? 34.167 -40.039 55.253 1.00 27.33 201 SER C CA 1
ATOM 8487 C C . SER C 1 203 ? 35.662 -40.165 54.984 1.00 24.51 201 SER C C 1
ATOM 8488 O O . SER C 1 203 ? 36.290 -41.141 55.405 1.00 27.25 201 SER C O 1
ATOM 8491 N N . PRO C 1 204 ? 36.231 -39.183 54.263 1.00 25.96 202 PRO C N 1
ATOM 8492 C CA . PRO C 1 204 ? 37.640 -39.156 53.866 1.00 30.54 202 PRO C CA 1
ATOM 8493 C C . PRO C 1 204 ? 38.608 -39.544 54.987 1.00 24.23 202 PRO C C 1
ATOM 8494 O O . PRO C 1 204 ? 38.529 -38.980 56.085 1.00 27.44 202 PRO C O 1
ATOM 8498 N N . GLY C 1 205 ? 39.469 -40.528 54.726 1.00 24.08 203 GLY C N 1
ATOM 8499 C CA . GLY C 1 205 ? 40.595 -40.799 55.609 1.00 25.04 203 GLY C CA 1
ATOM 8500 C C . GLY C 1 205 ? 40.313 -41.744 56.765 1.00 26.83 203 GLY C C 1
ATOM 8501 O O . GLY C 1 205 ? 41.228 -42.115 57.503 1.00 24.54 203 GLY C O 1
ATOM 8502 N N . GLY C 1 206 ? 39.050 -42.120 56.934 1.00 26.27 204 GLY C N 1
ATOM 8503 C CA . GLY C 1 206 ? 38.677 -43.099 57.943 1.00 25.73 204 GLY C CA 1
ATOM 8504 C C . GLY C 1 206 ? 39.075 -42.753 59.373 1.00 29.18 204 GLY C C 1
ATOM 8505 O O . GLY C 1 206 ? 39.032 -41.589 59.778 1.00 24.78 204 GLY C O 1
ATOM 8506 N N . TRP C 1 207 ? 39.455 -43.780 60.130 1.00 22.64 205 TRP C N 1
ATOM 8507 C CA . TRP C 1 207 ? 39.681 -43.665 61.577 1.00 22.19 205 TRP C CA 1
ATOM 8508 C C . TRP C 1 207 ? 40.745 -42.631 61.909 1.00 22.43 205 TRP C C 1
ATOM 8509 O O . TRP C 1 207 ? 40.520 -41.759 62.750 1.00 22.58 205 TRP C O 1
ATOM 8520 N N . ASN C 1 208 ? 41.910 -42.731 61.271 1.00 23.82 206 ASN C N 1
ATOM 8521 C CA . ASN C 1 208 ? 42.992 -41.806 61.575 1.00 25.87 206 ASN C CA 1
ATOM 8522 C C . ASN C 1 208 ? 42.626 -40.352 61.302 1.00 26.11 206 ASN C C 1
ATOM 8523 O O . ASN C 1 208 ? 42.960 -39.463 62.093 1.00 24.16 206 ASN C O 1
ATOM 8528 N N . GLN C 1 209 ? 41.945 -40.105 60.186 1.00 22.45 207 GLN C N 1
ATOM 8529 C CA . GLN C 1 209 ? 41.613 -38.733 59.836 1.00 24.36 207 GLN C CA 1
ATOM 8530 C C . GLN C 1 209 ? 40.570 -38.185 60.801 1.00 21.89 207 GLN C C 1
ATOM 8531 O O . GLN C 1 209 ? 40.637 -37.028 61.211 1.00 23.47 207 GLN C O 1
ATOM 8537 N N . ASN C 1 210 ? 39.605 -39.016 61.167 1.00 20.11 208 ASN C N 1
ATOM 8538 C CA . ASN C 1 210 ? 38.580 -38.538 62.082 1.00 19.79 208 ASN C CA 1
ATOM 8539 C C . ASN C 1 210 ? 39.176 -38.213 63.442 1.00 21.17 208 ASN C C 1
ATOM 8540 O O . ASN C 1 210 ? 38.769 -37.239 64.081 1.00 21.54 208 ASN C O 1
ATOM 8545 N N . LEU C 1 211 ? 40.146 -39.013 63.885 1.00 21.43 209 LEU C N 1
ATOM 8546 C CA . LEU C 1 211 ? 40.785 -38.739 65.163 1.00 21.29 209 LEU C CA 1
ATOM 8547 C C . LEU C 1 211 ? 41.503 -37.399 65.081 1.00 21.48 209 LEU C C 1
ATOM 8548 O O . LEU C 1 211 ? 41.460 -36.613 66.025 1.00 26.28 209 LEU C O 1
ATOM 8553 N N . ALA C 1 212 ? 42.151 -37.123 63.947 1.00 20.36 210 ALA C N 1
ATOM 8554 C CA . ALA C 1 212 ? 42.887 -35.864 63.812 1.00 26.44 210 ALA C CA 1
ATOM 8555 C C . ALA C 1 212 ? 41.914 -34.683 63.842 1.00 26.82 210 ALA C C 1
ATOM 8556 O O . ALA C 1 212 ? 42.197 -33.637 64.438 1.00 26.14 210 ALA C O 1
ATOM 8558 N N . ILE C 1 213 ? 40.767 -34.855 63.194 1.00 23.74 211 ILE C N 1
ATOM 8559 C CA . ILE C 1 213 ? 39.736 -33.831 63.215 1.00 23.10 211 ILE C CA 1
ATOM 8560 C C . ILE C 1 213 ? 39.151 -33.627 64.627 1.00 24.55 211 ILE C C 1
ATOM 8561 O O . ILE C 1 213 ? 38.980 -32.490 65.072 1.00 23.76 211 ILE C O 1
ATOM 8566 N N . LEU C 1 214 ? 38.876 -34.711 65.351 1.00 21.89 212 LEU C N 1
ATOM 8567 C CA . LEU C 1 214 ? 38.306 -34.580 66.695 1.00 22.23 212 LEU C CA 1
ATOM 8568 C C . LEU C 1 214 ? 39.250 -33.821 67.623 1.00 23.95 212 LEU C C 1
ATOM 8569 O O . LEU C 1 214 ? 38.807 -33.094 68.506 1.00 23.80 212 LEU C O 1
ATOM 8574 N N . LYS C 1 215 ? 40.549 -33.974 67.410 1.00 26.52 213 LYS C N 1
ATOM 8575 C CA . LYS C 1 215 ? 41.520 -33.277 68.253 1.00 26.00 213 LYS C CA 1
ATOM 8576 C C . LYS C 1 215 ? 41.461 -31.760 68.080 1.00 26.90 213 LYS C C 1
ATOM 8577 O O . LYS C 1 215 ? 41.921 -31.008 68.940 1.00 30.95 213 LYS C O 1
ATOM 8583 N N . ARG C 1 216 ? 40.871 -31.309 66.981 1.00 26.47 214 ARG C N 1
ATOM 8584 C CA . ARG C 1 216 ? 40.769 -29.880 66.742 1.00 30.56 214 ARG C CA 1
ATOM 8585 C C . ARG C 1 216 ? 39.693 -29.201 67.580 1.00 33.20 214 ARG C C 1
ATOM 8586 O O . ARG C 1 216 ? 39.599 -27.977 67.585 1.00 35.06 214 ARG C O 1
ATOM 8594 N N . PHE C 1 217 ? 38.899 -29.989 68.302 1.00 24.47 215 PHE C N 1
ATOM 8595 C CA . PHE C 1 217 ? 37.978 -29.415 69.281 1.00 26.74 215 PHE C CA 1
ATOM 8596 C C . PHE C 1 217 ? 38.759 -28.759 70.415 1.00 33.86 215 PHE C C 1
ATOM 8597 O O . PHE C 1 217 ? 38.252 -27.855 71.084 1.00 36.97 215 PHE C O 1
ATOM 8605 N N . GLY C 1 218 ? 39.990 -29.217 70.636 1.00 31.25 216 GLY C N 1
ATOM 8606 C CA . GLY C 1 218 ? 40.731 -28.819 71.820 1.00 31.19 216 GLY C CA 1
ATOM 8607 C C . GLY C 1 218 ? 40.414 -29.806 72.921 1.00 37.67 216 GLY C C 1
ATOM 8608 O O . GLY C 1 218 ? 39.806 -30.844 72.658 1.00 39.79 216 GLY C O 1
ATOM 8609 N N . PRO C 1 219 ? 40.814 -29.495 74.160 1.00 36.61 217 PRO C N 1
ATOM 8610 C CA . PRO C 1 219 ? 40.570 -30.424 75.270 1.00 34.73 217 PRO C CA 1
ATOM 8611 C C . PRO C 1 219 ? 39.096 -30.790 75.408 1.00 39.23 217 PRO C C 1
ATOM 8612 O O . PRO C 1 219 ? 38.242 -29.901 75.381 1.00 37.20 217 PRO C O 1
ATOM 8616 N N . MET C 1 220 ? 38.814 -32.090 75.496 1.00 29.39 218 MET C N 1
ATOM 8617 C CA . MET C 1 220 ? 37.476 -32.601 75.788 1.00 25.26 218 MET C CA 1
ATOM 8618 C C . MET C 1 220 ? 37.546 -33.511 77.016 1.00 26.39 218 MET C C 1
ATOM 8619 O O . MET C 1 220 ? 38.604 -34.070 77.314 1.00 32.26 218 MET C O 1
ATOM 8624 N N . LYS C 1 221 ? 36.446 -33.615 77.760 1.00 22.20 219 LYS C N 1
ATOM 8625 C CA . LYS C 1 221 ? 36.444 -34.375 79.007 1.00 25.45 219 LYS C CA 1
ATOM 8626 C C . LYS C 1 221 ? 35.434 -35.507 78.995 1.00 23.20 219 LYS C C 1
ATOM 8627 O O . LYS C 1 221 ? 34.383 -35.412 78.359 1.00 24.44 219 LYS C O 1
ATOM 8633 N N . THR C 1 222 ? 35.758 -36.573 79.720 1.00 23.11 220 THR C N 1
ATOM 8634 C CA . THR C 1 222 ? 34.843 -37.695 79.881 1.00 23.01 220 THR C CA 1
ATOM 8635 C C . THR C 1 222 ? 33.465 -37.204 80.285 1.00 25.63 220 THR C C 1
ATOM 8636 O O . THR C 1 222 ? 33.324 -36.345 81.164 1.00 26.42 220 THR C O 1
ATOM 8640 N N . GLY C 1 223 ? 32.452 -37.726 79.614 1.00 23.51 221 GLY C N 1
ATOM 8641 C CA . GLY C 1 223 ? 31.082 -37.470 80.031 1.00 28.34 221 GLY C CA 1
ATOM 8642 C C . GLY C 1 223 ? 30.457 -36.232 79.426 1.00 25.33 221 GLY C C 1
ATOM 8643 O O . GLY C 1 223 ? 29.257 -36.010 79.591 1.00 25.60 221 GLY C O 1
ATOM 8644 N N . GLN C 1 224 ? 31.244 -35.420 78.722 1.00 20.51 222 GLN C N 1
ATOM 8645 C CA . GLN C 1 224 ? 30.659 -34.286 78.023 1.00 18.02 222 GLN C CA 1
ATOM 8646 C C . GLN C 1 224 ? 29.772 -34.793 76.894 1.00 19.56 222 GLN C C 1
ATOM 8647 O O . GLN C 1 224 ? 29.928 -35.922 76.433 1.00 21.98 222 GLN C O 1
ATOM 8653 N N . ARG C 1 225 ? 28.823 -33.966 76.464 1.00 19.03 223 ARG C N 1
ATOM 8654 C CA . ARG C 1 225 ? 27.800 -34.414 75.535 1.00 17.70 223 ARG C CA 1
ATOM 8655 C C . ARG C 1 225 ? 28.005 -33.861 74.137 1.00 20.20 223 ARG C C 1
ATOM 8656 O O . ARG C 1 225 ? 28.166 -32.654 73.944 1.00 20.24 223 ARG C O 1
ATOM 8664 N N . MET C 1 226 ? 28.012 -34.757 73.159 1.00 18.59 224 MET C N 1
ATOM 8665 C CA . MET C 1 226 ? 28.234 -34.367 71.776 1.00 17.02 224 MET C CA 1
ATOM 8666 C C . MET C 1 226 ? 27.035 -34.772 70.928 1.00 20.31 224 MET C C 1
ATOM 8667 O O . MET C 1 226 ? 26.514 -35.878 71.077 1.00 21.92 224 MET C O 1
ATOM 8672 N N . LEU C 1 227 ? 26.605 -33.873 70.045 1.00 18.64 225 LEU C N 1
ATOM 8673 C CA . LEU C 1 227 ? 25.637 -34.205 69.002 1.00 17.69 225 LEU C CA 1
ATOM 8674 C C . LEU C 1 227 ? 26.390 -34.402 67.703 1.00 20.58 225 LEU C C 1
ATOM 8675 O O . LEU C 1 227 ? 27.176 -33.530 67.305 1.00 23.11 225 LEU C O 1
ATOM 8680 N N . ASP C 1 228 ? 26.181 -35.549 67.056 1.00 20.27 226 ASP C N 1
ATOM 8681 C CA . ASP C 1 228 ? 26.832 -35.837 65.776 1.00 22.64 226 ASP C CA 1
ATOM 8682 C C . ASP C 1 228 ? 25.766 -35.784 64.704 1.00 24.43 226 ASP C C 1
ATOM 8683 O O . ASP C 1 228 ? 24.825 -36.590 64.701 1.00 22.29 226 ASP C O 1
ATOM 8688 N N . ILE C 1 229 ? 25.911 -34.825 63.802 1.00 19.95 227 ILE C N 1
ATOM 8689 C CA . ILE C 1 229 ? 24.919 -34.602 62.758 1.00 20.97 227 ILE C CA 1
ATOM 8690 C C . ILE C 1 229 ? 25.369 -35.275 61.482 1.00 21.94 227 ILE C C 1
ATOM 8691 O O . ILE C 1 229 ? 26.404 -34.918 60.933 1.00 24.02 227 ILE C O 1
ATOM 8696 N N . GLY C 1 230 ? 24.578 -36.239 61.008 1.00 23.53 228 GLY C N 1
ATOM 8697 C CA . GLY C 1 230 ? 24.937 -36.995 59.818 1.00 26.95 228 GLY C CA 1
ATOM 8698 C C . GLY C 1 23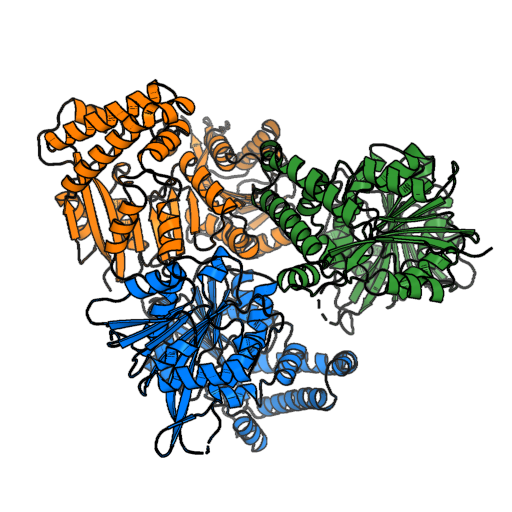0 ? 25.916 -38.100 60.162 1.00 25.01 228 GLY C C 1
ATOM 8699 O O . GLY C 1 230 ? 26.959 -38.254 59.536 1.00 26.86 228 GLY C O 1
ATOM 8700 N N . VAL C 1 231 ? 25.539 -38.899 61.149 1.00 21.86 229 VAL C N 1
ATOM 8701 C CA . VAL C 1 231 ? 26.443 -39.845 61.805 1.00 22.70 229 VAL C CA 1
ATOM 8702 C C . VAL C 1 231 ? 26.747 -41.097 60.956 1.00 23.67 229 VAL C C 1
ATOM 8703 O O . VAL C 1 231 ? 27.711 -41.831 61.229 1.00 25.44 229 VAL C O 1
ATOM 8707 N N . GLY C 1 232 ? 25.965 -41.323 59.902 1.00 26.31 230 GLY C N 1
ATOM 8708 C CA . GLY C 1 232 ? 26.292 -42.383 58.962 1.00 26.40 230 GLY C CA 1
ATOM 8709 C C . GLY C 1 232 ? 26.200 -43.768 59.582 1.00 24.57 230 GLY C C 1
ATOM 8710 O O . GLY C 1 232 ? 25.219 -44.070 60.267 1.00 26.64 230 GLY C O 1
ATOM 8711 N N . ILE C 1 233 ? 27.209 -44.613 59.350 1.00 26.04 231 ILE C N 1
ATOM 8712 C CA . ILE C 1 233 ? 27.171 -45.949 59.941 1.00 24.50 231 ILE C CA 1
ATOM 8713 C C . ILE C 1 233 ? 27.831 -45.981 61.316 1.00 26.50 231 ILE C C 1
ATOM 8714 O O . ILE C 1 233 ? 28.039 -47.056 61.883 1.00 24.36 231 ILE C O 1
ATOM 8719 N N . GLY C 1 234 ? 28.158 -44.798 61.837 1.00 24.04 232 GLY C N 1
ATOM 8720 C CA . GLY C 1 234 ? 28.456 -44.639 63.256 1.00 22.46 232 GLY C CA 1
ATOM 8721 C C . GLY C 1 234 ? 29.909 -44.637 63.706 1.00 23.63 232 GLY C C 1
ATOM 8722 O O . GLY C 1 234 ? 30.186 -44.461 64.893 1.00 22.54 232 GLY C O 1
ATOM 8723 N N . GLY C 1 235 ? 30.846 -44.820 62.788 1.00 21.45 233 GLY C N 1
ATOM 8724 C CA . GLY C 1 235 ? 32.235 -44.961 63.190 1.00 23.13 233 GLY C CA 1
ATOM 8725 C C . GLY C 1 235 ? 32.778 -43.786 63.977 1.00 26.52 233 GLY C C 1
ATOM 8726 O O . GLY C 1 235 ? 33.552 -43.966 64.930 1.00 22.62 233 GLY C O 1
ATOM 8727 N N . GLY C 1 236 ? 32.351 -42.586 63.591 1.00 23.12 234 GLY C N 1
ATOM 8728 C CA . GLY C 1 236 ? 32.812 -41.366 64.233 1.00 23.18 234 GLY C CA 1
ATOM 8729 C C . GLY C 1 236 ? 32.260 -41.229 65.640 1.00 20.87 234 GLY C C 1
ATOM 8730 O O . GLY C 1 236 ? 32.986 -40.913 66.588 1.00 21.85 234 GLY C O 1
ATOM 8731 N N . ALA C 1 237 ? 30.968 -41.472 65.787 1.00 20.10 235 ALA C N 1
ATOM 8732 C CA . ALA C 1 237 ? 30.344 -41.377 67.093 1.00 19.52 235 ALA C CA 1
ATOM 8733 C C . ALA C 1 237 ? 30.938 -42.408 68.040 1.00 20.32 235 ALA C C 1
ATOM 8734 O O . ALA C 1 237 ? 31.187 -42.115 69.207 1.00 21.17 235 ALA C O 1
ATOM 8736 N N . ARG C 1 238 ? 31.157 -43.618 67.535 1.00 19.85 236 ARG C N 1
ATOM 8737 C CA . ARG C 1 238 ? 31.704 -44.692 68.366 1.00 21.50 236 ARG C CA 1
ATOM 8738 C C . ARG C 1 238 ? 33.141 -44.380 68.778 1.00 20.54 236 ARG C C 1
ATOM 8739 O O . ARG C 1 238 ? 33.552 -44.660 69.914 1.00 21.58 236 ARG C O 1
ATOM 8747 N N . GLN C 1 239 ? 33.894 -43.778 67.859 1.00 20.22 237 GLN C N 1
ATOM 8748 C CA . GLN C 1 239 ? 35.257 -43.336 68.148 1.00 20.08 237 GLN C CA 1
ATOM 8749 C C . GLN C 1 239 ? 35.318 -42.209 69.189 1.00 21.88 237 GLN C C 1
ATOM 8750 O O . GLN C 1 239 ? 36.146 -42.247 70.105 1.00 22.46 237 GLN C O 1
ATOM 8756 N N . ALA C 1 240 ? 34.445 -41.212 69.062 1.00 20.40 238 ALA C N 1
ATOM 8757 C CA . ALA C 1 240 ? 34.400 -40.136 70.051 1.00 22.09 238 ALA C CA 1
ATOM 8758 C C . ALA C 1 240 ? 34.084 -40.689 71.443 1.00 22.81 238 ALA C C 1
ATOM 8759 O O . ALA C 1 240 ? 34.640 -40.240 72.450 1.00 21.55 238 ALA C O 1
ATOM 8761 N N . ALA C 1 241 ? 33.221 -41.696 71.504 1.00 18.72 239 ALA C N 1
ATOM 8762 C CA . ALA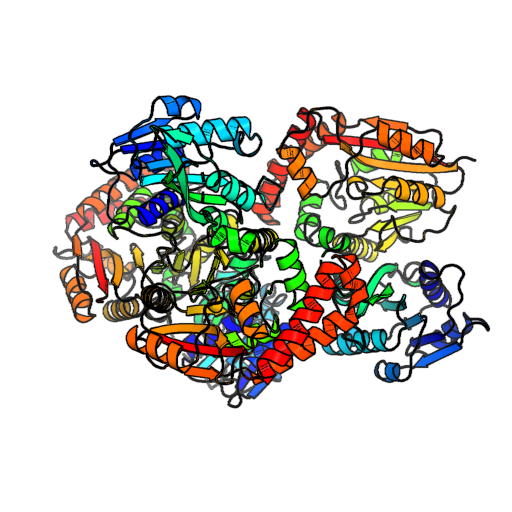 C 1 241 ? 32.923 -42.314 72.792 1.00 18.67 239 ALA C CA 1
ATOM 8763 C C . ALA C 1 241 ? 34.098 -43.138 73.297 1.00 25.10 239 ALA C C 1
ATOM 8764 O O . ALA C 1 241 ? 34.502 -43.014 74.451 1.00 21.83 239 ALA C O 1
ATOM 8766 N N . SER C 1 242 ? 34.665 -43.980 72.441 1.00 22.28 240 SER C N 1
ATOM 8767 C CA . SER C 1 242 ? 35.698 -44.902 72.915 1.00 22.20 240 SER C CA 1
ATOM 8768 C C . SER C 1 242 ? 37.039 -44.220 73.184 1.00 28.12 240 SER C C 1
ATOM 8769 O O . SER C 1 242 ? 37.775 -44.637 74.077 1.00 25.69 240 SER C O 1
ATOM 8772 N N . GLU C 1 243 ? 37.356 -43.175 72.424 1.00 22.05 241 GLU C N 1
ATOM 8773 C CA . GLU C 1 243 ? 38.641 -42.497 72.587 1.00 21.61 241 GLU C CA 1
ATOM 8774 C C . GLU C 1 243 ? 38.616 -41.390 73.631 1.00 27.49 241 GLU C C 1
ATOM 8775 O O . GLU C 1 243 ? 39.623 -41.134 74.284 1.00 27.12 241 GLU C O 1
ATOM 8781 N N . PHE C 1 244 ? 37.476 -40.718 73.775 1.00 22.32 242 PHE C N 1
ATOM 8782 C CA . PHE C 1 244 ? 37.417 -39.545 74.650 1.00 24.55 242 PHE C CA 1
ATOM 8783 C C . PHE C 1 244 ? 36.393 -39.683 75.762 1.00 22.35 242 PHE C C 1
ATOM 8784 O O . PHE C 1 244 ? 36.311 -38.819 76.632 1.00 24.15 242 PHE C O 1
ATOM 8792 N N . GLY C 1 245 ? 35.620 -40.765 75.735 1.00 22.18 243 GLY C N 1
ATOM 8793 C CA . GLY C 1 245 ? 34.641 -40.993 76.781 1.00 20.04 243 GLY C CA 1
ATOM 8794 C C . GLY C 1 245 ? 33.462 -40.042 76.706 1.00 20.98 243 GLY C C 1
ATOM 8795 O O . GLY C 1 245 ? 32.761 -39.825 77.699 1.00 21.41 243 GLY C O 1
ATOM 8796 N N . LEU C 1 246 ? 33.231 -39.490 75.526 1.00 19.50 244 LEU C N 1
ATOM 8797 C CA . LEU C 1 246 ? 32.099 -38.591 75.339 1.00 20.04 244 LEU C CA 1
ATOM 8798 C C . LEU C 1 246 ? 30.795 -39.378 75.309 1.00 22.51 244 LEU C C 1
ATOM 8799 O O . LEU C 1 246 ? 30.784 -40.543 74.921 1.00 21.00 244 LEU C O 1
ATOM 8804 N N . GLN C 1 247 ? 29.703 -38.738 75.725 1.00 17.06 245 GLN C N 1
ATOM 8805 C CA . GLN C 1 247 ? 28.362 -39.269 75.484 1.00 15.22 245 GLN C CA 1
ATOM 8806 C C . GLN C 1 247 ? 27.912 -38.677 74.161 1.00 21.35 245 GLN C C 1
ATOM 8807 O O . GLN C 1 247 ? 27.883 -37.456 74.002 1.00 22.64 245 GLN C O 1
ATOM 8813 N N . VAL C 1 248 ? 27.614 -39.534 73.193 1.00 18.01 246 VAL C N 1
ATOM 8814 C CA . VAL C 1 248 ? 27.404 -39.054 71.835 1.00 18.07 246 VAL C CA 1
ATOM 8815 C C . VAL C 1 248 ? 26.011 -39.441 71.392 1.00 20.05 246 VAL C C 1
ATOM 8816 O O . VAL C 1 248 ? 25.615 -40.601 71.501 1.00 19.80 246 VAL C O 1
ATOM 8820 N N . HIS C 1 249 ? 25.255 -38.461 70.916 1.00 19.30 247 HIS C N 1
ATOM 8821 C CA . HIS C 1 249 ? 23.982 -38.766 70.296 1.00 19.54 247 HIS C CA 1
ATOM 8822 C C . HIS C 1 249 ? 24.106 -38.501 68.808 1.00 22.70 247 HIS C C 1
ATOM 8823 O O . HIS C 1 249 ? 24.423 -37.386 68.411 1.00 21.40 247 HIS C O 1
ATOM 8830 N N . GLY C 1 250 ? 23.878 -39.522 67.983 1.00 19.03 248 GLY C N 1
ATOM 8831 C CA . GLY C 1 250 ? 24.116 -39.375 66.554 1.00 20.63 248 GLY C CA 1
ATOM 8832 C C . GLY C 1 250 ? 22.801 -39.379 65.818 1.00 19.87 248 GLY C C 1
ATOM 8833 O O . GLY C 1 250 ? 21.940 -40.198 66.115 1.00 22.76 248 GLY C O 1
ATOM 8834 N N . VAL C 1 251 ? 22.636 -38.462 64.866 1.00 21.09 249 VAL C N 1
ATOM 8835 C CA . VAL C 1 251 ? 21.400 -38.417 64.084 1.00 19.09 249 VAL C CA 1
ATOM 8836 C C . VAL C 1 251 ? 21.724 -38.544 62.617 1.00 19.65 249 VAL C C 1
ATOM 8837 O O . VAL C 1 251 ? 22.756 -38.077 62.156 1.00 22.45 249 VAL C O 1
ATOM 8841 N N . ASP C 1 252 ? 20.847 -39.212 61.890 1.00 22.34 250 ASP C N 1
ATOM 8842 C CA . ASP C 1 252 ? 20.996 -39.294 60.448 1.00 23.98 250 ASP C CA 1
ATOM 8843 C C . ASP C 1 252 ? 19.618 -39.384 59.835 1.00 25.55 250 ASP C C 1
ATOM 8844 O O . ASP C 1 252 ? 18.695 -39.899 60.453 1.00 25.85 250 ASP C O 1
ATOM 8849 N N . LEU C 1 253 ? 19.482 -38.890 58.611 1.00 24.61 251 LEU C N 1
ATOM 8850 C CA . LEU C 1 253 ? 18.202 -38.939 57.928 1.00 28.53 251 LEU C CA 1
ATOM 8851 C C . LEU C 1 253 ? 18.048 -40.252 57.157 1.00 30.01 251 LEU C C 1
ATOM 8852 O O . LEU C 1 253 ? 16.931 -40.665 56.816 1.00 32.32 251 LEU C O 1
ATOM 8857 N N . SER C 1 254 ? 19.162 -40.927 56.912 1.00 29.92 252 SER C N 1
ATOM 8858 C CA . SER C 1 254 ? 19.144 -42.184 56.167 1.00 34.30 252 SER C CA 1
ATOM 8859 C C . SER C 1 254 ? 18.901 -43.398 57.058 1.00 31.96 252 SER C C 1
ATOM 8860 O O . SER C 1 254 ? 19.724 -43.715 57.913 1.00 29.93 252 SER C O 1
ATOM 8863 N N . THR C 1 255 ? 17.791 -44.098 56.853 1.00 36.06 253 THR C N 1
ATOM 8864 C CA . THR C 1 255 ? 17.544 -45.309 57.636 1.00 35.00 253 THR C CA 1
ATOM 8865 C C . THR C 1 255 ? 18.496 -46.444 57.246 1.00 30.62 253 THR C C 1
ATOM 8866 O O . THR C 1 255 ? 18.786 -47.311 58.065 1.00 36.85 253 THR C O 1
ATOM 8870 N N . ASN C 1 256 ? 18.958 -46.444 55.994 1.00 31.90 254 ASN C N 1
ATOM 8871 C CA . ASN C 1 256 ? 19.942 -47.422 55.550 1.00 31.19 254 ASN C CA 1
ATOM 8872 C C . ASN C 1 256 ? 21.227 -47.269 56.365 1.00 33.36 254 ASN C C 1
ATOM 8873 O O . ASN C 1 256 ? 21.780 -48.251 56.861 1.00 33.00 254 ASN C O 1
ATOM 8878 N N . MET C 1 257 ? 21.698 -46.031 56.495 1.00 29.18 255 MET C N 1
ATOM 8879 C CA . MET C 1 257 ? 22.884 -45.744 57.300 1.00 30.90 255 MET C CA 1
ATOM 8880 C C . MET C 1 257 ? 22.691 -46.157 58.759 1.00 28.05 255 MET C C 1
ATOM 8881 O O . MET C 1 257 ? 23.509 -46.888 59.337 1.00 25.89 255 MET C O 1
ATOM 8886 N N . LEU C 1 258 ? 21.619 -45.679 59.375 1.00 26.16 256 LEU C N 1
ATOM 8887 C CA . LEU C 1 258 ? 21.459 -45.886 60.808 1.00 28.96 256 LEU C CA 1
ATOM 8888 C C . LEU C 1 258 ? 21.162 -47.344 61.160 1.00 26.50 256 LEU C C 1
ATOM 8889 O O . LEU C 1 258 ? 21.511 -47.780 62.249 1.00 31.15 256 LEU C O 1
ATOM 8894 N N . ALA C 1 259 ? 20.550 -48.092 60.240 1.00 28.28 257 ALA C N 1
ATOM 8895 C CA . ALA C 1 259 ? 20.321 -49.523 60.452 1.00 33.29 257 ALA C CA 1
ATOM 8896 C C . ALA C 1 259 ? 21.644 -50.217 60.778 1.00 31.10 257 ALA C C 1
ATOM 8897 O O . ALA C 1 259 ? 21.715 -51.078 61.661 1.00 34.94 257 ALA C O 1
ATOM 8899 N N . VAL C 1 260 ? 22.683 -49.827 60.054 1.00 29.84 258 VAL C N 1
ATOM 8900 C CA . VAL C 1 260 ? 24.015 -50.380 60.261 1.00 30.18 258 VAL C CA 1
ATOM 8901 C C . VAL C 1 260 ? 24.612 -49.920 61.598 1.00 29.84 258 VAL C C 1
ATOM 8902 O O . VAL C 1 260 ? 25.117 -50.736 62.370 1.00 26.95 258 VAL C O 1
ATOM 8906 N N . ALA C 1 261 ? 24.553 -48.618 61.865 1.00 28.11 259 ALA C N 1
ATOM 8907 C CA . ALA C 1 261 ? 25.070 -48.067 63.121 1.00 28.84 259 ALA C CA 1
ATOM 8908 C C . ALA C 1 261 ? 24.371 -48.714 64.307 1.00 26.12 259 ALA C C 1
ATOM 8909 O O . ALA C 1 261 ? 25.001 -49.039 65.318 1.00 24.25 259 ALA C O 1
ATOM 8911 N N . LEU C 1 262 ? 23.060 -48.890 64.184 1.00 25.51 260 LEU C N 1
ATOM 8912 C CA . LEU C 1 262 ? 22.274 -49.444 65.276 1.00 26.14 260 LEU C CA 1
ATOM 8913 C C . LEU C 1 262 ? 22.595 -50.914 65.497 1.00 26.85 260 LEU C C 1
ATOM 8914 O O . LEU C 1 262 ? 22.748 -51.352 66.635 1.00 27.15 260 LEU C O 1
ATOM 8919 N N . GLU C 1 263 ? 22.700 -51.667 64.405 1.00 29.49 261 GLU C N 1
ATOM 8920 C CA . GLU C 1 263 ? 23.026 -53.088 64.482 1.00 29.49 261 GLU C CA 1
ATOM 8921 C C . GLU C 1 263 ? 24.358 -53.257 65.210 1.00 32.94 261 GLU C C 1
ATOM 8922 O O . GLU C 1 263 ? 24.506 -54.108 66.095 1.00 29.79 261 GLU C O 1
ATOM 8928 N N . ARG C 1 264 ? 25.318 -52.419 64.847 1.00 29.33 262 ARG C N 1
ATOM 8929 C CA . ARG C 1 264 ? 26.664 -52.531 65.403 1.00 27.37 262 ARG C CA 1
ATOM 8930 C C . ARG C 1 264 ? 26.753 -52.155 66.873 1.00 30.68 262 ARG C C 1
ATOM 8931 O O . ARG C 1 264 ? 27.413 -52.854 67.651 1.00 28.41 262 ARG C O 1
ATOM 8939 N N . VAL C 1 265 ? 26.081 -51.082 67.279 1.00 22.62 263 VAL C N 1
ATOM 8940 C CA . VAL C 1 265 ? 26.143 -50.712 68.683 1.00 25.14 263 VAL C CA 1
ATOM 8941 C C . VAL C 1 265 ? 25.344 -51.678 69.539 1.00 26.22 263 VAL C C 1
ATOM 8942 O O . VAL C 1 265 ? 25.682 -51.912 70.698 1.00 23.38 263 VAL C O 1
ATOM 8946 N N . HIS C 1 266 ? 24.286 -52.260 68.976 1.00 26.01 264 HIS C N 1
ATOM 8947 C CA . HIS C 1 266 ? 23.497 -53.220 69.732 1.00 26.44 264 HIS C CA 1
ATOM 8948 C C . HIS C 1 266 ? 24.308 -54.497 69.985 1.00 26.44 264 HIS C C 1
ATOM 8949 O O . HIS C 1 266 ? 24.213 -55.095 71.059 1.00 28.01 264 HIS C O 1
ATOM 8956 N N . LYS C 1 267 ? 25.107 -54.899 69.000 1.00 27.06 265 LYS C N 1
ATOM 8957 C CA . LYS C 1 267 ? 25.969 -56.080 69.130 1.00 30.94 265 LYS C CA 1
ATOM 8958 C C . LYS C 1 267 ? 27.190 -55.787 69.987 1.00 34.23 265 LYS C C 1
ATOM 8959 O O . LYS C 1 267 ? 27.549 -56.576 70.862 1.00 33.72 265 LYS C O 1
ATOM 8965 N N . GLU C 1 268 ? 27.827 -54.652 69.709 1.00 29.12 266 GLU C N 1
ATOM 8966 C CA . GLU C 1 268 ? 28.984 -54.200 70.475 1.00 39.49 266 GLU C CA 1
ATOM 8967 C C . GLU C 1 268 ? 28.467 -53.099 71.353 1.00 58.92 266 GLU C C 1
ATOM 8968 O O . GLU C 1 268 ? 28.293 -51.959 70.912 1.00 77.04 266 GLU C O 1
ATOM 8974 N N . LYS C 1 269 ? 28.244 -53.430 72.605 1.00 46.56 267 LYS C N 1
ATOM 8975 C CA . LYS C 1 269 ? 27.458 -52.574 73.467 1.00 30.63 267 LYS C CA 1
ATOM 8976 C C . LYS C 1 269 ? 28.271 -51.418 74.056 1.00 34.02 267 LYS C C 1
ATOM 8977 O O . LYS C 1 269 ? 29.358 -51.625 74.599 1.00 39.68 267 LYS C O 1
ATOM 8983 N N . ASP C 1 270 ? 27.759 -50.199 73.897 1.00 22.39 268 ASP C N 1
ATOM 8984 C CA . ASP C 1 270 ? 28.404 -49.002 74.452 1.00 20.98 268 ASP C CA 1
ATOM 8985 C C . ASP C 1 270 ? 27.334 -47.982 74.772 1.00 22.90 268 ASP C C 1
ATOM 8986 O O . ASP C 1 270 ? 26.849 -47.303 73.873 1.00 22.25 268 ASP C O 1
ATOM 8991 N N . ALA C 1 271 ? 27.007 -47.853 76.056 1.00 19.33 269 ALA C N 1
ATOM 8992 C CA . ALA C 1 271 ? 25.882 -47.025 76.492 1.00 19.31 269 ALA C CA 1
ATOM 8993 C C . ALA C 1 271 ? 26.159 -45.532 76.380 1.00 22.61 269 ALA C C 1
ATOM 8994 O O . ALA C 1 271 ? 25.289 -44.721 76.664 1.00 20.54 269 ALA C O 1
ATOM 8996 N N . ARG C 1 272 ? 27.359 -45.165 75.959 1.00 20.15 270 ARG C N 1
ATOM 8997 C CA . ARG C 1 272 ? 27.663 -43.753 75.705 1.00 17.28 270 ARG C CA 1
ATOM 8998 C C . ARG C 1 272 ? 27.057 -43.282 74.390 1.00 19.71 270 ARG C C 1
ATOM 8999 O O . ARG C 1 272 ? 27.021 -42.076 74.120 1.00 20.07 270 ARG C O 1
ATOM 9007 N N . VAL C 1 273 ? 26.605 -44.225 73.573 1.00 18.09 271 VAL C N 1
ATOM 9008 C CA . VAL C 1 273 ? 26.207 -43.888 72.203 1.00 17.82 271 VAL C CA 1
ATOM 9009 C C . VAL C 1 273 ? 24.747 -44.223 71.954 1.00 20.10 271 VAL C C 1
ATOM 9010 O O . VAL C 1 273 ? 24.308 -45.346 72.204 1.00 21.25 271 VAL C O 1
ATOM 9014 N N . THR C 1 274 ? 23.995 -43.226 71.501 1.00 20.27 272 THR C N 1
ATOM 9015 C CA . THR C 1 274 ? 22.603 -43.438 71.087 1.00 19.01 272 THR C CA 1
ATOM 9016 C C . THR C 1 274 ? 22.396 -42.798 69.730 1.00 19.96 272 THR C C 1
ATOM 9017 O O . THR C 1 274 ? 23.175 -41.938 69.304 1.00 21.01 272 THR C O 1
ATOM 9021 N N . TYR C 1 275 ? 21.322 -43.207 69.055 1.00 21.53 273 TYR C N 1
ATOM 9022 C CA . TYR C 1 275 ? 21.087 -42.746 67.694 1.00 22.41 273 TYR C CA 1
ATOM 9023 C C . TYR C 1 275 ? 19.631 -42.384 67.464 1.00 18.93 273 TYR C C 1
ATOM 9024 O O . TYR C 1 275 ? 18.750 -42.860 68.171 1.00 22.90 273 TYR C O 1
ATOM 9033 N N . ALA C 1 276 ? 19.377 -41.563 66.450 1.00 21.95 274 ALA C N 1
ATOM 9034 C CA . ALA C 1 276 ? 17.997 -41.276 66.050 1.00 21.03 274 ALA C CA 1
ATOM 9035 C C . ALA C 1 276 ? 17.941 -40.989 64.563 1.00 22.72 274 ALA C C 1
ATOM 9036 O O . ALA C 1 276 ? 18.866 -40.409 64.010 1.00 24.60 274 ALA C O 1
ATOM 9038 N N . VAL C 1 277 ? 16.858 -41.415 63.918 1.00 23.22 275 VAL C N 1
ATOM 9039 C CA . VAL C 1 277 ? 16.618 -41.053 62.531 1.00 26.28 275 VAL C CA 1
ATOM 9040 C C . VAL C 1 277 ? 15.820 -39.762 62.547 1.00 26.06 275 VAL C C 1
ATOM 9041 O O . VAL C 1 277 ? 14.704 -39.726 63.079 1.00 27.55 275 VAL C O 1
ATOM 9045 N N . CYS C 1 278 ? 16.392 -38.700 61.993 1.00 26.36 276 CYS C N 1
ATOM 9046 C CA . CYS C 1 278 ? 15.675 -37.432 61.852 1.00 28.80 276 CYS C CA 1
ATOM 9047 C C . CYS C 1 278 ? 16.439 -36.473 60.957 1.00 28.65 276 CYS C C 1
ATOM 9048 O O . CYS C 1 278 ? 17.607 -36.687 60.663 1.00 29.87 276 CYS C O 1
ATOM 9051 N N . ASP C 1 279 ? 15.753 -35.422 60.524 1.00 33.41 277 ASP C N 1
ATOM 9052 C CA . ASP C 1 279 ? 16.377 -34.365 59.742 1.00 33.78 277 ASP C CA 1
ATOM 9053 C C . ASP C 1 279 ? 16.925 -33.355 60.737 1.00 33.50 277 ASP C C 1
ATOM 9054 O O . ASP C 1 279 ? 16.155 -32.769 61.506 1.00 33.31 277 ASP C O 1
ATOM 9059 N N . ALA C 1 280 ? 18.240 -33.143 60.723 1.00 29.95 278 ALA C N 1
ATOM 9060 C CA . ALA C 1 280 ? 18.869 -32.256 61.699 1.00 31.90 278 ALA C CA 1
ATOM 9061 C C . ALA C 1 280 ? 18.379 -30.812 61.580 1.00 34.87 278 ALA C C 1
ATOM 9062 O O . ALA C 1 280 ? 18.469 -30.035 62.532 1.00 38.31 278 ALA C O 1
ATOM 9064 N N . CYS C 1 281 ? 17.857 -30.463 60.412 1.00 33.53 279 CYS C N 1
ATOM 9065 C CA . CYS C 1 281 ? 17.263 -29.149 60.205 1.00 43.49 279 CYS C CA 1
ATOM 9066 C C . CYS C 1 281 ? 15.916 -28.984 60.882 1.00 48.02 279 CYS C C 1
ATOM 9067 O O . CYS C 1 281 ? 15.554 -27.876 61.282 1.00 50.40 279 CYS C O 1
ATOM 9070 N N . GLU C 1 282 ? 15.163 -30.072 60.994 1.00 44.75 280 GLU C N 1
ATOM 9071 C CA . GLU C 1 282 ? 13.803 -29.975 61.519 1.00 44.25 280 GLU C CA 1
ATOM 9072 C C . GLU C 1 282 ? 13.691 -30.368 62.992 1.00 44.92 280 GLU C C 1
ATOM 9073 O O . GLU C 1 282 ? 12.881 -29.804 63.727 1.00 50.17 280 GLU C O 1
ATOM 9079 N N . TYR C 1 283 ? 14.517 -31.315 63.426 1.00 38.06 281 TYR C N 1
ATOM 9080 C CA . TYR C 1 283 ? 14.316 -31.982 64.706 1.00 36.66 281 TYR C CA 1
ATOM 9081 C C . TYR C 1 283 ? 14.414 -31.064 65.928 1.00 39.01 281 TYR C C 1
ATOM 9082 O O . TYR C 1 283 ? 15.160 -30.082 65.937 1.00 40.18 281 TYR C O 1
ATOM 9091 N N . GLU C 1 284 ? 13.637 -31.401 66.952 1.00 36.51 282 GLU C N 1
ATOM 9092 C CA . GLU C 1 284 ? 13.561 -30.615 68.178 1.00 33.54 282 GLU C CA 1
ATOM 9093 C C . GLU C 1 284 ? 14.627 -31.045 69.186 1.00 32.39 282 GLU C C 1
ATOM 9094 O O . GLU C 1 284 ? 14.357 -31.851 70.078 1.00 42.57 282 GLU C O 1
ATOM 9100 N N . PHE C 1 285 ? 15.835 -30.505 69.060 1.00 31.31 283 PHE C N 1
ATOM 9101 C CA . PHE C 1 285 ? 16.882 -30.820 70.030 1.00 30.21 283 PHE C CA 1
ATOM 9102 C C . PHE C 1 285 ? 16.668 -30.049 71.322 1.00 31.44 283 PHE C C 1
ATOM 9103 O O . PHE C 1 285 ? 16.002 -29.012 71.328 1.00 30.30 283 PHE C O 1
ATOM 9111 N N . GLU C 1 286 ? 17.229 -30.551 72.422 1.00 32.93 284 GLU C N 1
ATOM 9112 C CA . GLU C 1 286 ? 17.107 -29.848 73.695 1.00 34.54 284 GLU C CA 1
ATOM 9113 C C . GLU C 1 286 ? 18.016 -28.619 73.669 1.00 25.01 284 GLU C C 1
ATOM 9114 O O . GLU C 1 286 ? 19.204 -28.726 73.371 1.00 26.97 284 GLU C O 1
ATOM 9120 N N . PRO C 1 287 ? 17.452 -27.435 73.951 1.00 27.42 285 PRO C N 1
ATOM 9121 C CA . PRO C 1 287 ? 18.243 -26.205 73.857 1.00 29.57 285 PRO C CA 1
ATOM 9122 C C . PRO C 1 2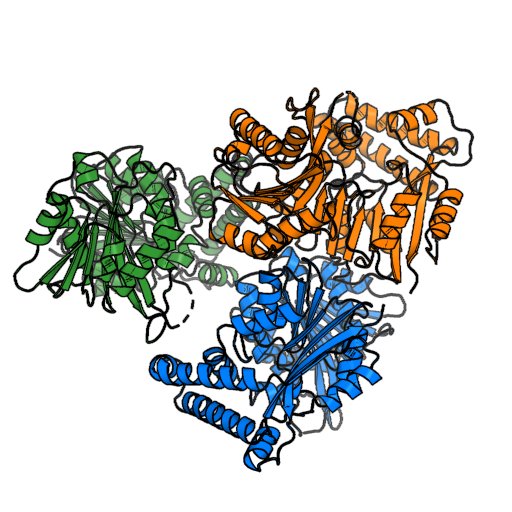87 ? 19.314 -26.153 74.941 1.00 25.30 285 PRO C C 1
ATOM 9123 O O . PRO C 1 287 ? 19.097 -26.690 76.034 1.00 27.27 285 PRO C O 1
ATOM 9127 N N . ASN C 1 288 ? 20.456 -25.544 74.617 1.00 24.56 286 ASN C N 1
ATOM 9128 C CA . ASN C 1 288 ? 21.514 -25.319 75.595 1.00 24.78 286 ASN C CA 1
ATOM 9129 C C . ASN C 1 288 ? 21.998 -26.595 76.268 1.00 25.62 286 ASN C C 1
ATOM 9130 O O . ASN C 1 288 ? 22.273 -26.602 77.469 1.00 25.26 286 ASN C O 1
ATOM 9135 N N . SER C 1 289 ? 22.116 -27.682 75.517 1.00 21.87 287 SER C N 1
ATOM 9136 C CA . SER C 1 289 ? 22.348 -28.961 76.175 1.00 21.32 287 SER C CA 1
ATOM 9137 C C . SER C 1 289 ? 23.609 -29.691 75.742 1.00 24.27 287 SER C C 1
ATOM 9138 O O . SER C 1 289 ? 24.066 -30.586 76.451 1.00 23.02 287 SER C O 1
ATOM 9141 N N . PHE C 1 290 ? 24.169 -29.335 74.588 1.00 23.76 288 PHE C N 1
ATOM 9142 C CA . PHE C 1 290 ? 25.350 -30.049 74.111 1.00 20.43 288 PHE C CA 1
ATOM 9143 C C . PHE C 1 290 ? 26.642 -29.266 74.327 1.00 21.79 288 PHE C C 1
ATOM 9144 O O . PHE C 1 290 ? 26.696 -28.055 74.092 1.00 21.47 288 PHE C O 1
ATOM 9152 N N . ASP C 1 291 ? 27.685 -29.960 74.781 1.00 19.19 289 ASP C N 1
ATOM 9153 C CA . ASP C 1 291 ? 29.008 -29.352 74.846 1.00 22.63 289 ASP C CA 1
ATOM 9154 C C . ASP C 1 291 ? 29.617 -29.186 73.466 1.00 21.86 289 ASP C C 1
ATOM 9155 O O . ASP C 1 291 ? 30.348 -28.220 73.211 1.00 21.02 289 ASP C O 1
ATOM 9160 N N . TYR C 1 292 ? 29.328 -30.143 72.586 1.00 18.80 290 TYR C N 1
ATOM 9161 C CA . TYR C 1 292 ? 29.884 -30.164 71.235 1.00 19.79 290 TYR C CA 1
ATOM 9162 C C . TYR C 1 292 ? 28.831 -30.524 70.220 1.00 20.90 290 TYR C C 1
ATOM 9163 O O . TYR C 1 292 ? 27.951 -31.346 70.475 1.00 18.89 290 TYR C O 1
ATOM 9172 N N . VAL C 1 293 ? 28.930 -29.907 69.054 1.00 18.92 291 VAL C N 1
ATOM 9173 C CA . VAL C 1 293 ? 28.188 -30.373 67.892 1.00 21.44 291 VAL C CA 1
ATOM 9174 C C . VAL C 1 293 ? 29.209 -30.648 66.806 1.00 22.56 291 VAL C C 1
ATOM 9175 O O . VAL C 1 293 ? 30.030 -29.784 66.480 1.00 21.87 291 VAL C O 1
ATOM 9179 N N . PHE C 1 294 ? 29.177 -31.866 66.271 1.00 17.85 292 PHE C N 1
ATOM 9180 C CA . PHE C 1 294 ? 30.171 -32.315 65.294 1.00 18.80 292 PHE C CA 1
ATOM 9181 C C . PHE C 1 294 ? 29.446 -32.748 64.045 1.00 20.12 292 PHE C C 1
ATOM 9182 O O . PHE C 1 294 ? 28.423 -33.418 64.131 1.00 21.51 292 PHE C O 1
ATOM 9190 N N . SER C 1 295 ? 29.957 -32.370 62.878 1.00 21.64 293 SER C N 1
ATOM 9191 C CA . SER C 1 295 ? 29.359 -32.851 61.636 1.00 22.38 293 SER C CA 1
ATOM 9192 C C . SER C 1 295 ? 30.474 -33.114 60.659 1.00 25.66 293 SER C C 1
ATOM 9193 O O . SER C 1 295 ? 31.230 -32.206 60.294 1.00 24.11 293 SER C O 1
ATOM 9196 N N . ARG C 1 296 ? 30.579 -34.371 60.246 1.00 22.35 294 ARG C N 1
ATOM 9197 C CA . ARG C 1 296 ? 31.693 -34.816 59.427 1.00 24.77 294 ARG C CA 1
ATOM 9198 C C . ARG C 1 296 ? 31.203 -35.171 58.017 1.00 27.00 294 ARG C C 1
ATOM 9199 O O . ARG C 1 296 ? 30.589 -36.226 57.801 1.00 26.99 294 ARG C O 1
ATOM 9207 N N . ASP C 1 297 ? 31.418 -34.241 57.085 1.00 24.36 295 ASP C N 1
ATOM 9208 C CA . ASP C 1 297 ? 31.179 -34.457 55.657 1.00 22.80 295 ASP C CA 1
ATOM 9209 C C . ASP C 1 297 ? 29.732 -34.800 55.324 1.00 28.53 295 ASP C C 1
ATOM 9210 O O . ASP C 1 297 ? 29.442 -35.671 54.494 1.00 30.12 295 ASP C O 1
ATOM 9215 N N . CYS C 1 298 ? 28.833 -34.061 55.972 1.00 25.56 296 CYS C N 1
ATOM 9216 C CA . CYS C 1 298 ? 27.406 -34.239 55.836 1.00 26.26 296 CYS C CA 1
ATOM 9217 C C . CYS C 1 298 ? 26.738 -33.025 55.198 1.00 32.46 296 CYS C C 1
ATOM 9218 O O . CYS C 1 298 ? 25.862 -33.184 54.344 1.00 32.16 296 CYS C O 1
ATOM 9221 N N . ILE C 1 299 ? 27.143 -31.812 55.583 1.00 24.62 297 ILE C N 1
ATOM 9222 C CA . ILE C 1 299 ? 26.244 -30.665 55.339 1.00 26.89 297 ILE C CA 1
ATOM 9223 C C . ILE C 1 299 ? 26.184 -30.157 53.899 1.00 33.15 297 ILE C C 1
ATOM 9224 O O . ILE C 1 299 ? 25.352 -29.302 53.573 1.00 34.73 297 ILE C O 1
ATOM 9229 N N . GLN C 1 300 ? 27.039 -30.685 53.029 1.00 33.23 298 GLN C N 1
ATOM 9230 C CA . GLN C 1 300 ? 26.872 -30.408 51.600 1.00 30.76 298 GLN C CA 1
ATOM 9231 C C . GLN C 1 300 ? 25.555 -30.998 51.083 1.00 31.40 298 GLN C C 1
ATOM 9232 O O . GLN C 1 300 ? 25.103 -30.663 49.982 1.00 36.98 298 GLN C O 1
ATOM 9238 N N . HIS C 1 301 ? 24.941 -31.882 51.870 1.00 31.03 299 HIS C N 1
ATOM 9239 C CA . HIS C 1 301 ? 23.612 -32.418 51.541 1.00 34.09 299 HIS C CA 1
ATOM 9240 C C . HIS C 1 301 ? 22.496 -31.444 51.921 1.00 36.41 299 HIS C C 1
ATOM 9241 O O . HIS C 1 301 ? 21.347 -31.616 51.509 1.00 37.23 299 HIS C O 1
ATOM 9248 N N . ILE C 1 302 ? 22.832 -30.431 52.714 1.00 31.27 300 ILE C N 1
ATOM 9249 C CA . ILE C 1 302 ? 21.817 -29.570 53.321 1.00 35.99 300 ILE C CA 1
ATOM 9250 C C . ILE C 1 302 ? 21.738 -28.188 52.677 1.00 36.49 300 ILE C C 1
ATOM 9251 O O . ILE C 1 302 ? 22.707 -27.434 52.693 1.00 38.30 300 ILE C O 1
ATOM 9256 N N . LYS C 1 303 ? 20.574 -27.860 52.121 1.00 41.04 301 LYS C N 1
ATOM 9257 C CA . LYS C 1 303 ? 20.390 -26.595 51.415 1.00 39.51 301 LYS C CA 1
ATOM 9258 C C . LYS C 1 303 ? 20.346 -25.366 52.324 1.00 41.91 301 LYS C C 1
ATOM 9259 O O . LYS C 1 303 ? 21.056 -24.385 52.079 1.00 47.06 301 LYS C O 1
ATOM 9265 N N . ASP C 1 304 ? 19.515 -25.411 53.361 1.00 38.55 302 ASP C N 1
ATOM 9266 C CA . ASP C 1 304 ? 19.340 -24.248 54.231 1.00 41.77 302 ASP C CA 1
ATOM 9267 C C . ASP C 1 304 ? 20.405 -24.215 55.322 1.00 37.00 302 ASP C C 1
ATOM 9268 O O . ASP C 1 304 ? 20.145 -24.621 56.451 1.00 38.11 302 ASP C O 1
ATOM 9273 N N . THR C 1 305 ? 21.593 -23.719 54.984 1.00 39.26 303 THR C N 1
ATOM 9274 C CA . THR C 1 305 ? 22.699 -23.643 55.933 1.00 38.54 303 THR C CA 1
ATOM 9275 C C . THR C 1 305 ? 22.359 -22.704 57.083 1.00 35.09 303 THR C C 1
ATOM 9276 O O . THR C 1 305 ? 22.734 -22.957 58.226 1.00 33.16 303 THR C O 1
ATOM 9280 N N . ASP C 1 306 ? 21.647 -21.623 56.769 1.00 35.96 304 ASP C N 1
ATOM 9281 C CA . ASP C 1 306 ? 21.279 -20.607 57.756 1.00 36.72 304 ASP C CA 1
ATOM 9282 C C . ASP C 1 306 ? 20.478 -21.222 58.883 1.00 39.71 304 ASP C C 1
ATOM 9283 O O . ASP C 1 306 ? 20.789 -21.017 60.066 1.00 35.51 304 ASP C O 1
ATOM 9288 N N . LYS C 1 307 ? 19.435 -21.963 58.519 1.00 35.18 305 LYS C N 1
ATOM 9289 C CA . LYS C 1 307 ? 18.593 -22.609 59.512 1.00 33.82 305 LYS C CA 1
ATOM 9290 C C . LYS C 1 307 ? 19.368 -23.652 60.308 1.00 29.75 305 LYS C C 1
ATOM 9291 O O . LYS C 1 307 ? 19.238 -23.720 61.527 1.00 30.85 305 LYS C O 1
ATOM 9297 N N . LEU C 1 308 ? 20.160 -24.472 59.622 1.00 31.14 306 LEU C N 1
ATOM 9298 C CA . LEU C 1 308 ? 20.955 -25.475 60.327 1.00 27.33 306 LEU C CA 1
ATOM 9299 C C . LEU C 1 308 ? 21.835 -24.826 61.386 1.00 28.13 306 LEU C C 1
ATOM 9300 O O . LEU C 1 308 ? 21.869 -25.278 62.530 1.00 29.52 306 LEU C O 1
ATOM 9305 N N . PHE C 1 309 ? 22.520 -23.750 61.014 1.00 26.16 307 PHE C N 1
ATOM 9306 C CA . PHE C 1 309 ? 23.445 -23.098 61.937 1.00 26.89 307 PHE C CA 1
ATOM 9307 C C . PHE C 1 309 ? 22.699 -22.496 63.129 1.00 30.88 307 PHE C C 1
ATOM 9308 O O . PHE C 1 309 ? 23.194 -22.525 64.247 1.00 29.65 307 PHE C O 1
ATOM 9316 N N . SER C 1 310 ? 21.503 -21.960 62.900 1.00 29.91 308 SER C N 1
ATOM 9317 C CA . SER C 1 310 ? 20.723 -21.419 64.006 1.00 27.51 308 SER C CA 1
ATOM 9318 C C . SER C 1 310 ? 20.270 -22.538 64.939 1.00 30.84 308 SER C C 1
ATOM 9319 O O . SER C 1 310 ? 20.219 -22.353 66.151 1.00 33.24 308 SER C O 1
ATOM 9322 N N . ARG C 1 311 ? 19.944 -23.702 64.381 1.00 29.12 309 ARG C N 1
ATOM 9323 C CA . ARG C 1 311 ? 19.535 -24.832 65.227 1.00 28.44 309 ARG C CA 1
ATOM 9324 C C . ARG C 1 311 ? 20.708 -25.378 66.030 1.00 26.40 309 ARG C C 1
ATOM 9325 O O . ARG C 1 311 ? 20.536 -25.790 67.184 1.00 26.08 309 ARG C O 1
ATOM 9333 N N . ILE C 1 312 ? 21.886 -25.406 65.415 1.00 27.28 310 ILE C N 1
ATOM 9334 C CA . ILE C 1 312 ? 23.098 -25.829 66.120 1.00 25.42 310 ILE C CA 1
ATOM 9335 C C . ILE C 1 312 ? 23.385 -24.854 67.263 1.00 28.36 310 ILE C C 1
ATOM 9336 O O . ILE C 1 312 ? 23.637 -25.271 68.385 1.00 24.01 310 ILE C O 1
ATOM 9341 N N . TYR C 1 313 ? 23.329 -23.556 66.971 1.00 29.04 311 TYR C N 1
ATOM 9342 C CA . TYR C 1 313 ? 23.543 -22.522 67.983 1.00 30.21 311 TYR C CA 1
ATOM 9343 C C . TYR C 1 313 ? 22.596 -22.725 69.163 1.00 32.30 311 TYR C C 1
ATOM 9344 O O . TYR C 1 313 ? 22.997 -22.653 70.331 1.00 29.86 311 TYR C O 1
ATOM 9353 N N . ARG C 1 314 ? 21.334 -22.998 68.855 1.00 26.29 312 ARG C N 1
ATOM 9354 C CA . ARG C 1 314 ? 20.332 -23.213 69.882 1.00 26.51 312 ARG C CA 1
ATOM 9355 C C . ARG C 1 314 ? 20.674 -24.420 70.745 1.00 24.67 312 ARG C C 1
ATOM 9356 O O . ARG C 1 314 ? 20.526 -24.370 71.969 1.00 25.58 312 ARG C O 1
ATOM 9364 N N . ALA C 1 315 ? 21.130 -25.496 70.109 1.00 24.16 313 ALA C N 1
ATOM 9365 C CA . ALA C 1 315 ? 21.354 -26.760 70.821 1.00 26.52 313 ALA C CA 1
ATOM 9366 C C . ALA C 1 315 ? 22.591 -26.746 71.712 1.00 24.67 313 ALA C C 1
ATOM 9367 O O . ALA C 1 315 ? 22.661 -27.488 72.682 1.00 22.58 313 ALA C O 1
ATOM 9369 N N . LEU C 1 316 ? 23.560 -25.913 71.362 1.00 24.66 314 LEU C N 1
ATOM 9370 C CA . LEU C 1 316 ? 24.809 -25.807 72.108 1.00 22.26 314 LEU C CA 1
ATOM 9371 C C . LEU C 1 316 ? 24.588 -25.138 73.454 1.00 25.20 314 LEU C C 1
ATOM 9372 O O . LEU C 1 316 ? 23.786 -24.201 73.566 1.00 24.39 314 LEU C O 1
ATOM 9377 N N . LYS C 1 317 ? 25.295 -25.616 74.476 1.00 23.72 315 LYS C N 1
ATOM 9378 C CA . LYS C 1 317 ? 25.379 -24.897 75.744 1.00 23.68 315 LYS C CA 1
ATOM 9379 C C . LYS C 1 317 ? 26.145 -23.605 75.472 1.00 23.75 315 LYS C C 1
ATOM 9380 O O . LYS C 1 317 ? 26.956 -23.553 74.558 1.00 25.87 315 LYS C O 1
ATOM 9386 N N . PRO C 1 318 ? 25.895 -22.551 76.267 1.00 25.49 316 PRO C N 1
ATOM 9387 C CA . PRO C 1 318 ? 26.786 -21.384 76.179 1.00 27.19 316 PRO C CA 1
ATOM 9388 C C . PRO C 1 318 ? 28.233 -21.823 76.416 1.00 30.42 316 PRO C C 1
ATOM 9389 O O . PRO C 1 318 ? 28.491 -22.595 77.358 1.00 28.43 316 PRO C O 1
ATOM 9393 N N . GLY C 1 319 ? 29.146 -21.359 75.564 1.00 29.78 317 GLY C N 1
ATOM 9394 C CA . GLY C 1 319 ? 30.543 -21.753 75.637 1.00 29.58 317 GLY C CA 1
ATOM 9395 C C . GLY C 1 319 ? 30.850 -23.023 74.864 1.00 28.3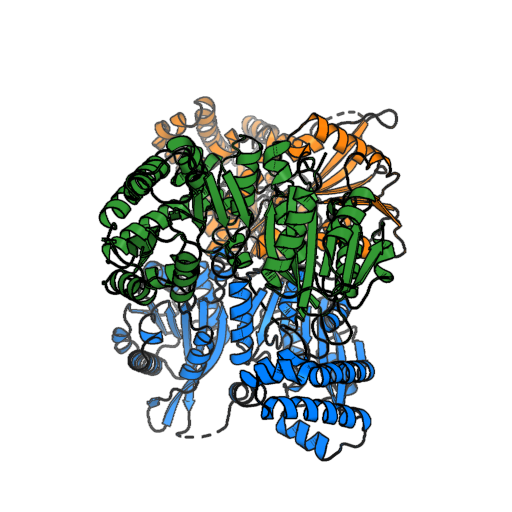1 317 GLY C C 1
ATOM 9396 O O . GLY C 1 319 ? 32.010 -23.394 74.718 1.00 29.96 317 GLY C O 1
ATOM 9397 N N . GLY C 1 320 ? 29.813 -23.692 74.369 1.00 25.58 318 GLY C N 1
ATOM 9398 C CA . GLY C 1 320 ? 29.997 -24.923 73.610 1.00 25.33 318 GLY C CA 1
ATOM 9399 C C . GLY C 1 320 ? 30.565 -24.718 72.213 1.00 25.65 318 GLY C C 1
ATOM 9400 O O . GLY C 1 320 ? 30.573 -23.609 71.687 1.00 26.60 318 GLY C O 1
ATOM 9401 N N . LYS C 1 321 ? 31.025 -25.799 71.596 1.00 20.37 319 LYS C N 1
ATOM 9402 C CA . LYS C 1 321 ? 31.800 -25.681 70.364 1.00 20.06 319 LYS C CA 1
ATOM 9403 C C . LYS C 1 321 ? 31.177 -26.484 69.236 1.00 22.57 319 LYS C C 1
ATOM 9404 O O . LYS C 1 321 ? 30.701 -27.603 69.453 1.00 21.65 319 LYS C O 1
ATOM 9410 N N . VAL C 1 322 ? 31.175 -25.901 68.041 1.00 22.69 320 VAL C N 1
ATOM 9411 C CA . VAL C 1 322 ? 30.745 -26.610 66.836 1.00 22.63 320 VAL C CA 1
ATOM 9412 C C . VAL C 1 322 ? 31.951 -26.820 65.936 1.00 22.93 320 VAL C C 1
ATOM 9413 O O . VAL C 1 322 ? 32.818 -25.942 65.818 1.00 23.80 320 VAL C O 1
ATOM 9417 N N . LEU C 1 323 ? 32.033 -28.004 65.330 1.00 19.27 321 LEU C N 1
ATOM 9418 C CA . LEU C 1 323 ? 33.099 -28.302 64.379 1.00 20.04 321 LEU C CA 1
ATOM 9419 C C . LEU C 1 323 ? 32.482 -29.066 63.219 1.00 22.57 321 LEU C C 1
ATOM 9420 O O . LEU C 1 323 ? 31.794 -30.074 63.427 1.00 21.99 321 LEU C O 1
ATOM 9425 N N . ILE C 1 324 ? 32.717 -28.577 62.003 1.00 21.41 322 ILE C N 1
ATOM 9426 C CA . ILE C 1 324 ? 32.119 -29.158 60.797 1.00 24.36 322 ILE C CA 1
ATOM 9427 C C . ILE C 1 324 ? 33.170 -29.276 59.702 1.00 24.47 322 ILE C C 1
ATOM 9428 O O . ILE C 1 324 ? 33.947 -28.347 59.489 1.00 25.39 322 ILE C O 1
ATOM 9433 N N . THR C 1 325 ? 33.215 -30.427 59.034 1.00 21.72 323 THR C N 1
ATOM 9434 C CA . THR C 1 325 ? 33.952 -30.533 57.784 1.00 20.77 323 THR C CA 1
ATOM 9435 C C . THR C 1 325 ? 32.926 -30.842 56.700 1.00 22.76 323 THR C C 1
ATOM 9436 O O . THR C 1 325 ? 31.899 -31.482 56.961 1.00 22.79 323 THR C O 1
ATOM 9440 N N . MET C 1 326 ? 33.198 -30.388 55.485 1.00 21.97 324 MET C N 1
ATOM 9441 C CA . MET C 1 326 ? 32.217 -30.499 54.427 1.00 22.53 324 MET C CA 1
ATOM 9442 C C . MET C 1 326 ? 32.853 -30.369 53.056 1.00 25.12 324 MET C C 1
ATOM 9443 O O . MET C 1 326 ? 33.917 -29.764 52.906 1.00 26.96 324 MET C O 1
ATOM 9448 N N . TYR C 1 327 ? 32.202 -30.949 52.054 1.00 27.57 325 TYR C N 1
ATOM 9449 C CA . TYR C 1 327 ? 32.552 -30.632 50.682 1.00 29.27 325 TYR C CA 1
ATOM 9450 C C . TYR C 1 327 ? 32.075 -29.197 50.448 1.00 32.97 325 TYR C C 1
ATOM 9451 O O . TYR C 1 327 ? 30.979 -28.823 50.882 1.00 28.48 325 TYR C O 1
ATOM 9460 N N . GLY C 1 328 ? 32.902 -28.398 49.779 1.00 31.17 326 GLY C N 1
ATOM 9461 C CA . GLY C 1 328 ? 32.544 -27.032 49.451 1.00 34.17 326 GLY C CA 1
ATOM 9462 C C . GLY C 1 328 ? 32.930 -26.746 48.016 1.00 35.95 326 GLY C C 1
ATOM 9463 O O . GLY C 1 328 ? 33.434 -27.628 47.324 1.00 31.59 326 GLY C O 1
ATOM 9464 N N . VAL C 1 329 ? 32.688 -25.523 47.558 1.00 33.53 327 VAL C N 1
ATOM 9465 C CA . VAL C 1 329 ? 33.032 -25.173 46.186 1.00 34.26 327 VAL C CA 1
ATOM 9466 C C . VAL C 1 329 ? 34.239 -24.240 46.204 1.00 34.75 327 VAL C C 1
ATOM 9467 O O . VAL C 1 329 ? 34.354 -23.380 47.082 1.00 40.15 327 VAL C O 1
ATOM 9471 N N . GLY C 1 330 ? 35.156 -24.438 45.261 1.00 33.72 328 GLY C N 1
ATOM 9472 C CA . GLY C 1 330 ? 36.345 -23.610 45.165 1.00 34.92 328 GLY C CA 1
ATOM 9473 C C . GLY C 1 330 ? 36.131 -22.328 44.375 1.00 43.02 328 GLY C C 1
ATOM 9474 O O . GLY C 1 330 ? 34.992 -21.924 44.126 1.00 43.09 328 GLY C O 1
ATOM 9475 N N . HIS C 1 331 ? 37.227 -21.684 43.979 1.00 43.10 329 HIS C N 1
ATOM 9476 C CA . HIS C 1 331 ? 37.139 -20.384 43.317 1.00 46.24 329 HIS C CA 1
ATOM 9477 C C . HIS C 1 331 ? 37.536 -20.431 41.846 1.00 51.14 329 HIS C C 1
ATOM 9478 O O . HIS C 1 331 ? 37.705 -19.388 41.215 1.00 52.19 329 HIS C O 1
ATOM 9485 N N . GLY C 1 332 ? 37.669 -21.639 41.303 1.00 46.39 330 GLY C N 1
ATOM 9486 C CA . GLY C 1 332 ? 38.010 -21.809 39.900 1.00 45.01 330 GLY C CA 1
ATOM 9487 C C . GLY C 1 332 ? 36.774 -21.896 39.024 1.00 47.56 330 GLY C C 1
ATOM 9488 O O . GLY C 1 332 ? 35.650 -21.977 39.522 1.00 50.81 330 GLY C O 1
ATOM 9489 N N . THR C 1 333 ? 36.974 -21.869 37.710 1.00 49.79 331 THR C N 1
ATOM 9490 C CA . THR C 1 333 ? 35.854 -21.968 36.785 1.00 48.17 331 THR C CA 1
ATOM 9491 C C . THR C 1 333 ? 35.298 -23.388 36.792 1.00 42.59 331 THR C C 1
ATOM 9492 O O . THR C 1 333 ? 36.041 -24.351 36.584 1.00 43.59 331 THR C O 1
ATOM 9496 N N . LEU C 1 334 ? 33.995 -23.514 37.023 1.00 43.41 332 LEU C N 1
ATOM 9497 C CA . LEU C 1 334 ? 33.374 -24.828 37.171 1.00 43.06 332 LEU C CA 1
ATOM 9498 C C . LEU C 1 334 ? 33.293 -25.570 35.839 1.00 48.62 332 LEU C C 1
ATOM 9499 O O . LEU C 1 334 ? 32.750 -25.053 34.855 1.00 47.59 332 LEU C O 1
ATOM 9504 N N . SER C 1 335 ? 33.84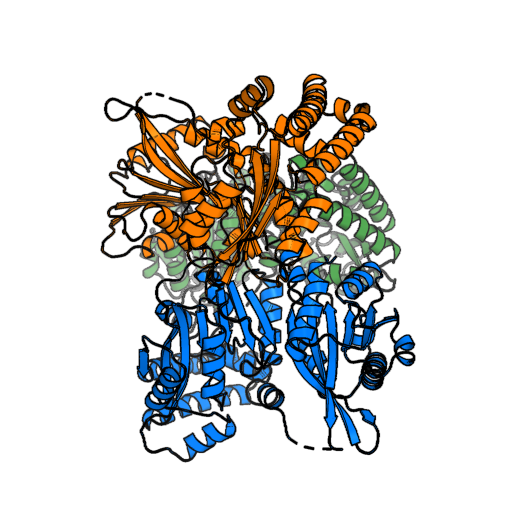2 -26.782 35.805 1.00 47.82 333 SER C N 1
ATOM 9505 C CA . SER C 1 335 ? 33.762 -27.613 34.602 1.00 49.12 333 SER C CA 1
ATOM 9506 C C . SER C 1 335 ? 32.359 -28.186 34.437 1.00 45.55 333 SER C C 1
ATOM 9507 O O . SER C 1 335 ? 31.569 -28.204 35.379 1.00 43.68 333 SER C O 1
ATOM 9510 N N . GLU C 1 336 ? 32.044 -28.658 33.236 1.00 48.38 334 GLU C N 1
ATOM 9511 C CA . GLU C 1 336 ? 30.737 -29.262 33.003 1.00 51.36 334 GLU C CA 1
ATOM 9512 C C . GLU C 1 336 ? 30.579 -30.564 33.783 1.00 47.47 334 GLU C C 1
ATOM 9513 O O . GLU C 1 336 ? 29.493 -30.875 34.275 1.00 46.84 334 GLU C O 1
ATOM 9519 N N . SER C 1 337 ? 31.670 -31.315 33.901 1.00 47.00 335 SER C N 1
ATOM 9520 C CA . SER C 1 337 ? 31.654 -32.584 34.617 1.00 50.33 335 SER C CA 1
ATOM 9521 C C . SER C 1 337 ? 31.353 -32.385 36.102 1.00 43.47 335 SER C C 1
ATOM 9522 O O . SER C 1 337 ? 30.623 -33.169 36.703 1.00 41.19 335 SER C O 1
ATOM 9525 N N . PHE C 1 338 ? 31.918 -31.328 36.679 1.00 39.91 336 PHE C N 1
ATOM 9526 C CA . PHE C 1 338 ? 31.701 -31.010 38.089 1.00 41.61 336 PHE C CA 1
ATOM 9527 C C . PHE C 1 338 ? 30.250 -30.602 38.341 1.00 40.56 336 PHE C C 1
ATOM 9528 O O . PHE C 1 338 ? 29.631 -31.065 39.294 1.00 38.90 336 PHE C O 1
ATOM 9536 N N . LYS C 1 339 ? 29.701 -29.751 37.477 1.00 42.38 337 LYS C N 1
ATOM 9537 C CA . LYS C 1 339 ? 28.315 -29.325 37.632 1.00 44.07 337 LYS C CA 1
ATOM 9538 C C . LYS C 1 339 ? 27.364 -30.515 37.591 1.00 45.80 337 LYS C C 1
ATOM 9539 O O . LYS C 1 339 ? 26.379 -30.554 38.323 1.00 44.94 337 LYS C O 1
ATOM 9545 N N . GLU C 1 340 ? 27.664 -31.480 36.725 1.00 42.61 338 GLU C N 1
ATOM 9546 C CA . GLU C 1 340 ? 26.849 -32.689 36.616 1.00 44.52 338 GLU C CA 1
ATOM 9547 C C . GLU C 1 340 ? 26.951 -33.527 37.871 1.00 42.22 338 GLU C C 1
ATOM 9548 O O . GLU C 1 340 ? 25.951 -34.048 38.355 1.00 43.47 338 GLU C O 1
ATOM 9554 N N . TYR C 1 341 ? 28.179 -33.689 38.362 1.00 37.26 339 TYR C N 1
ATOM 9555 C CA . TYR C 1 341 ? 28.434 -34.378 39.621 1.00 37.87 339 TYR C CA 1
ATOM 9556 C C . TYR C 1 341 ? 27.647 -33.724 40.745 1.00 38.42 339 TYR C C 1
ATOM 9557 O O . TYR C 1 341 ? 26.950 -34.407 41.496 1.00 36.75 339 TYR C O 1
ATOM 9566 N N . VAL C 1 342 ? 27.741 -32.401 40.844 1.00 42.03 340 VAL C N 1
ATOM 9567 C CA . VAL C 1 342 ? 27.001 -31.661 41.866 1.00 37.91 340 VAL C CA 1
ATOM 9568 C C . VAL C 1 342 ? 25.479 -31.814 41.725 1.00 40.03 340 VAL C C 1
ATOM 9569 O O . VAL C 1 342 ? 24.774 -32.025 42.716 1.00 36.70 340 VAL C O 1
ATOM 9573 N N . SER C 1 343 ? 24.969 -31.721 40.498 1.00 43.21 341 SER C N 1
ATOM 9574 C CA . SER C 1 343 ? 23.527 -31.842 40.279 1.00 47.66 341 SER C CA 1
ATOM 9575 C C . SER C 1 343 ? 23.011 -33.239 40.602 1.00 43.85 341 SER C C 1
ATOM 9576 O O . SER C 1 343 ? 21.942 -33.393 41.181 1.00 50.07 341 SER C O 1
ATOM 9579 N N . GLN C 1 344 ? 23.771 -34.253 40.206 1.00 41.54 342 GLN C N 1
ATOM 9580 C CA . GLN C 1 344 ? 23.406 -35.647 40.444 1.00 41.53 342 GLN C CA 1
ATOM 9581 C C . GLN C 1 344 ? 23.427 -35.985 41.931 1.00 40.92 342 GLN C C 1
ATOM 9582 O O . GLN C 1 344 ? 22.585 -36.745 42.421 1.00 42.97 342 GLN C O 1
ATOM 9588 N N . ARG C 1 345 ? 24.404 -35.434 42.644 1.00 40.47 343 ARG C N 1
ATOM 9589 C CA . ARG C 1 345 ? 24.500 -35.658 44.086 1.00 39.00 343 ARG C CA 1
ATOM 9590 C C . ARG C 1 345 ? 23.509 -34.781 44.846 1.00 40.03 343 ARG C C 1
ATOM 9591 O O . ARG C 1 345 ? 23.239 -35.022 46.029 1.00 38.54 343 ARG C O 1
ATOM 9599 N N . GLN C 1 346 ? 22.965 -33.773 44.161 1.00 41.60 344 GLN C N 1
ATOM 9600 C CA . GLN C 1 346 ? 22.164 -32.728 44.801 1.00 40.71 344 GLN C CA 1
ATOM 9601 C C . GLN C 1 346 ? 22.901 -32.077 45.973 1.00 37.89 344 GLN C C 1
ATOM 9602 O O . GLN C 1 346 ? 22.313 -31.816 47.021 1.00 43.25 344 GLN C O 1
ATOM 9608 N N . TYR C 1 347 ? 24.190 -31.817 45.785 1.00 36.62 345 TYR C N 1
ATOM 9609 C CA . TYR C 1 347 ? 24.972 -31.082 46.776 1.00 36.50 345 TYR C CA 1
ATOM 9610 C C . TYR C 1 347 ? 24.652 -29.589 46.695 1.00 42.91 345 TYR C C 1
ATOM 9611 O O . TYR C 1 347 ? 24.379 -29.056 45.611 1.00 42.80 345 TYR C O 1
ATOM 9620 N N . TYR C 1 348 ? 24.676 -28.923 47.844 1.00 36.02 346 TYR C N 1
ATOM 9621 C CA . TYR C 1 348 ? 24.530 -27.473 47.909 1.00 40.40 346 TYR C CA 1
ATOM 9622 C C . TYR C 1 348 ? 25.818 -26.917 48.498 1.00 39.54 346 TYR C C 1
ATOM 9623 O O . TYR C 1 348 ? 25.964 -26.788 49.718 1.00 37.59 346 TYR C O 1
ATOM 9632 N N . LEU C 1 349 ? 26.765 -26.609 47.618 1.00 36.03 347 LEU C N 1
ATOM 9633 C CA . LEU C 1 349 ? 28.104 -26.249 48.053 1.00 32.23 347 LEU C CA 1
ATOM 9634 C C . LEU C 1 349 ? 28.231 -24.764 48.366 1.00 39.19 347 LEU C C 1
ATOM 9635 O O . LEU C 1 349 ? 27.705 -23.913 47.640 1.00 40.51 347 LEU C O 1
ATOM 9640 N N . LYS C 1 350 ? 28.925 -24.470 49.460 1.00 35.13 348 LYS C N 1
ATOM 9641 C CA . LYS C 1 350 ? 29.267 -23.103 49.835 1.00 40.26 348 LYS C CA 1
ATOM 9642 C C . LYS C 1 350 ? 30.784 -22.956 49.786 1.00 36.98 348 LYS C C 1
ATOM 9643 O O . LYS C 1 350 ? 31.515 -23.958 49.812 1.00 38.39 348 LYS C O 1
ATOM 9649 N N . ASN C 1 351 ? 31.274 -21.721 49.712 1.00 34.16 349 ASN C N 1
ATOM 9650 C CA . ASN C 1 351 ? 32.702 -21.488 49.925 1.00 34.22 349 ASN C CA 1
ATOM 9651 C C . ASN C 1 351 ? 32.965 -21.059 51.363 1.00 35.27 349 ASN C C 1
ATOM 9652 O O . ASN C 1 351 ? 32.017 -20.835 52.122 1.00 37.11 349 ASN C O 1
ATOM 9657 N N . LEU C 1 352 ? 34.238 -20.951 51.742 1.00 38.46 350 LEU C N 1
ATOM 9658 C CA . LEU C 1 352 ? 34.576 -20.635 53.132 1.00 38.00 350 LEU C CA 1
ATOM 9659 C C . LEU C 1 352 ? 34.038 -19.281 53.571 1.00 38.89 350 LEU C C 1
ATOM 9660 O O . LEU C 1 352 ? 33.540 -19.146 54.691 1.00 41.08 350 LEU C O 1
ATOM 9665 N N . GLU C 1 353 ? 34.136 -18.286 52.691 1.00 40.66 351 GLU C N 1
ATOM 9666 C CA . GLU C 1 353 ? 33.637 -16.942 52.992 1.00 46.90 351 GLU C CA 1
ATOM 9667 C C . GLU C 1 353 ? 32.149 -16.934 53.335 1.00 46.01 351 GLU C C 1
ATOM 9668 O O . GLU C 1 353 ? 31.717 -16.233 54.256 1.00 40.08 351 GLU C O 1
ATOM 9674 N N . GLN C 1 354 ? 31.363 -17.707 52.592 1.00 40.42 352 GLN C N 1
ATOM 9675 C CA . GLN C 1 354 ? 29.935 -17.812 52.861 1.00 39.33 352 GLN C CA 1
ATOM 9676 C C . GLN C 1 354 ? 29.657 -18.456 54.217 1.00 35.16 352 GLN C C 1
ATOM 9677 O O . GLN C 1 354 ? 28.760 -18.029 54.945 1.00 34.16 352 GLN C O 1
ATOM 9683 N N . ILE C 1 355 ? 30.422 -19.492 54.543 1.00 33.12 353 ILE C N 1
ATOM 9684 C CA . ILE C 1 355 ? 30.254 -20.179 55.822 1.00 31.02 353 ILE C CA 1
ATOM 9685 C C . ILE C 1 355 ? 30.593 -19.220 56.956 1.00 29.82 353 ILE C C 1
ATOM 9686 O O . ILE C 1 355 ? 29.901 -19.177 57.974 1.00 32.66 353 ILE C O 1
ATOM 9691 N N . GLU C 1 356 ? 31.648 -18.434 56.765 1.00 35.19 354 GLU C N 1
ATOM 9692 C CA . GLU C 1 356 ? 32.064 -17.481 57.787 1.00 38.68 354 GLU C CA 1
ATOM 9693 C C . GLU C 1 356 ? 30.998 -16.421 58.040 1.00 40.85 354 GLU C C 1
ATOM 9694 O O . GLU C 1 356 ? 30.721 -16.085 59.187 1.00 35.95 354 GLU C O 1
ATOM 9700 N N . GLU C 1 357 ? 30.395 -15.903 56.972 1.00 40.45 355 GLU C N 1
ATOM 9701 C CA . GLU C 1 357 ? 29.348 -14.888 57.116 1.00 39.39 355 GLU C CA 1
ATOM 9702 C C . GLU C 1 357 ? 28.069 -15.433 57.749 1.00 38.94 355 GLU C C 1
ATOM 9703 O O . GLU C 1 357 ? 27.398 -14.734 58.514 1.00 39.15 355 GLU C O 1
ATOM 9709 N N . ILE C 1 358 ? 27.725 -16.679 57.434 1.00 38.00 356 ILE C N 1
ATOM 9710 C CA . ILE C 1 358 ? 26.557 -17.301 58.054 1.00 35.13 356 ILE C CA 1
ATOM 9711 C C . ILE C 1 358 ? 26.787 -17.518 59.554 1.00 32.71 356 ILE C C 1
ATOM 9712 O O . ILE C 1 358 ? 25.886 -17.288 60.368 1.00 36.06 356 ILE C O 1
ATOM 9717 N N . ALA C 1 359 ? 27.991 -17.949 59.920 1.00 30.57 357 ALA C N 1
ATOM 9718 C CA . ALA C 1 359 ? 28.322 -18.157 61.336 1.00 32.22 357 ALA C CA 1
ATOM 9719 C C . ALA C 1 359 ? 28.281 -16.849 62.120 1.00 34.61 357 ALA C C 1
ATOM 9720 O O . ALA C 1 359 ? 27.777 -16.805 63.243 1.00 32.39 357 ALA C O 1
ATOM 9722 N N . LYS C 1 360 ? 28.825 -15.784 61.537 1.00 35.65 358 LYS C N 1
ATOM 9723 C CA . LYS C 1 360 ? 28.817 -14.484 62.207 1.00 37.22 358 LYS C CA 1
ATOM 9724 C C . LYS C 1 360 ? 27.394 -14.018 62.447 1.00 37.55 358 LYS C C 1
ATOM 9725 O O . LYS C 1 360 ? 27.056 -13.556 63.537 1.00 35.80 358 LYS C O 1
ATOM 9731 N N . LYS C 1 361 ? 26.567 -14.135 61.414 1.00 37.49 359 LYS C N 1
ATOM 9732 C CA . LYS C 1 361 ? 25.164 -13.746 61.472 1.00 40.87 359 LYS C CA 1
ATOM 9733 C C . LYS C 1 361 ? 24.397 -14.536 62.533 1.00 40.58 359 LYS C C 1
ATOM 9734 O O . LYS C 1 361 ? 23.459 -14.024 63.146 1.00 41.37 359 LYS C O 1
ATOM 9740 N N . THR C 1 362 ? 24.805 -15.785 62.753 1.00 36.17 360 THR C N 1
ATOM 9741 C CA . THR C 1 362 ? 24.130 -16.660 63.712 1.00 35.11 360 THR C CA 1
ATOM 9742 C C . THR C 1 362 ? 24.478 -16.278 65.152 1.00 33.52 360 THR C C 1
ATOM 9743 O O . THR C 1 362 ? 23.719 -16.553 66.078 1.00 37.34 360 THR C O 1
ATOM 9747 N N . GLY C 1 363 ? 25.630 -15.637 65.337 1.00 38.58 361 GLY C N 1
ATOM 9748 C CA . GLY C 1 363 ? 26.046 -15.211 66.664 1.00 39.60 361 GLY C CA 1
ATOM 9749 C C . GLY C 1 363 ? 27.262 -15.953 67.192 1.00 36.87 361 GLY C C 1
ATOM 9750 O O . GLY C 1 363 ? 27.671 -15.753 68.340 1.00 34.67 361 GLY C O 1
ATOM 9751 N N . PHE C 1 364 ? 27.842 -16.817 66.362 1.00 33.33 362 PHE C N 1
ATOM 9752 C CA . PHE C 1 364 ? 29.029 -17.554 66.770 1.00 29.83 362 PHE C CA 1
ATOM 9753 C C . PHE C 1 364 ? 30.212 -16.609 66.947 1.00 35.32 362 PHE C C 1
ATOM 9754 O O . PHE C 1 364 ? 30.302 -15.583 66.268 1.00 37.16 362 PHE C O 1
ATOM 9762 N N . ILE C 1 365 ? 31.103 -16.943 67.877 1.00 32.48 363 ILE C N 1
ATOM 9763 C CA . ILE C 1 365 ? 32.371 -16.227 68.013 1.00 30.32 363 ILE C CA 1
ATOM 9764 C C . ILE C 1 365 ? 33.548 -17.201 67.865 1.00 33.31 363 ILE C C 1
ATOM 9765 O O . ILE C 1 365 ? 33.340 -18.410 67.701 1.00 30.29 363 ILE C O 1
ATOM 9770 N N . ASP C 1 366 ? 34.770 -16.672 67.922 1.00 31.47 364 ASP C N 1
ATOM 9771 C CA . ASP C 1 366 ? 35.992 -17.477 67.755 1.00 32.39 364 ASP C CA 1
ATOM 9772 C C . ASP C 1 366 ? 35.949 -18.377 66.522 1.00 37.53 364 ASP C C 1
ATOM 9773 O O . ASP C 1 366 ? 36.337 -19.543 66.581 1.00 33.05 364 ASP C O 1
ATOM 9778 N N . ILE C 1 367 ? 35.473 -17.830 65.410 1.00 33.56 365 ILE C N 1
ATOM 9779 C CA . ILE C 1 367 ? 35.280 -18.614 64.197 1.00 33.46 365 ILE C CA 1
ATOM 9780 C C . ILE C 1 367 ? 36.606 -18.968 63.523 1.00 36.71 365 ILE C C 1
ATOM 9781 O O . ILE C 1 367 ? 37.428 -18.087 63.247 1.00 33.88 365 ILE C O 1
ATOM 9786 N N . GLU C 1 368 ? 36.822 -20.262 63.291 1.00 28.11 366 GLU C N 1
ATOM 9787 C CA . GLU C 1 368 ? 37.990 -20.729 62.550 1.00 30.17 366 GLU C CA 1
ATOM 9788 C C . GLU C 1 368 ? 37.516 -21.333 61.244 1.00 31.37 366 GLU C C 1
ATOM 9789 O O . GLU C 1 368 ? 36.616 -22.168 61.246 1.00 30.20 366 GLU C O 1
ATOM 9795 N N . VAL C 1 369 ? 38.132 -20.948 60.133 1.00 31.61 367 VAL C N 1
ATOM 9796 C CA . VAL C 1 369 ? 37.869 -21.620 58.862 1.00 34.06 367 VAL C CA 1
ATOM 9797 C C . VAL C 1 369 ? 39.185 -22.099 58.246 1.00 36.96 367 VAL C C 1
ATOM 9798 O O . VAL C 1 369 ? 40.227 -21.451 58.400 1.00 36.78 367 VAL C O 1
ATOM 9802 N N . GLU C 1 370 ? 39.159 -23.247 57.573 1.00 28.21 368 GLU C N 1
ATOM 9803 C CA . GLU C 1 370 ? 40.367 -23.716 56.883 1.00 28.47 368 GLU C CA 1
ATOM 9804 C C . GLU C 1 370 ? 40.031 -24.410 55.579 1.00 30.79 368 GLU C C 1
ATOM 9805 O O . GLU C 1 370 ? 39.072 -25.177 55.510 1.00 26.85 368 GLU C O 1
ATOM 9811 N N . ASN C 1 371 ? 40.823 -24.127 54.545 1.00 26.09 369 ASN C N 1
ATOM 9812 C CA . ASN C 1 371 ? 40.758 -24.863 53.295 1.00 28.64 369 ASN C CA 1
ATOM 9813 C C . ASN C 1 371 ? 41.686 -26.073 53.401 1.00 30.48 369 ASN C C 1
ATOM 9814 O O . ASN C 1 371 ? 42.913 -25.930 53.339 1.00 31.71 369 ASN C O 1
ATOM 9819 N N . MET C 1 372 ? 41.100 -27.261 53.571 1.00 25.63 370 MET C N 1
ATOM 9820 C CA . MET C 1 372 ? 41.879 -28.491 53.754 1.00 23.68 370 MET C CA 1
ATOM 9821 C C . MET C 1 372 ? 41.951 -29.300 52.465 1.00 25.61 370 MET C C 1
ATOM 9822 O O . MET C 1 372 ? 42.216 -30.502 52.477 1.00 27.35 370 MET C O 1
ATOM 9827 N N . THR C 1 373 ? 41.729 -28.629 51.345 1.00 28.17 371 THR C N 1
ATOM 9828 C CA . THR C 1 373 ? 41.780 -29.307 50.058 1.00 26.86 371 THR C CA 1
ATOM 9829 C C . THR C 1 373 ? 43.104 -30.051 49.787 1.00 28.60 371 THR C C 1
ATOM 9830 O O . THR C 1 373 ? 43.072 -31.158 49.245 1.00 29.15 371 THR C O 1
ATOM 9834 N N . PRO C 1 374 ? 44.268 -29.465 50.161 1.00 27.34 372 PRO C N 1
ATOM 9835 C CA . PRO C 1 374 ? 45.496 -30.246 49.935 1.00 33.67 372 PRO C CA 1
ATOM 9836 C C . PRO C 1 374 ? 45.532 -31.577 50.700 1.00 27.18 372 PRO C C 1
ATOM 9837 O O . PRO C 1 374 ? 46.028 -32.567 50.167 1.00 29.19 372 PRO C O 1
ATOM 9841 N N . ARG C 1 375 ? 44.998 -31.608 51.921 1.00 27.91 373 ARG C N 1
ATOM 9842 C CA . ARG C 1 375 ? 44.901 -32.869 52.646 1.00 27.77 373 ARG C CA 1
ATOM 9843 C C . ARG C 1 375 ? 43.910 -33.808 51.960 1.00 24.04 373 ARG C C 1
ATOM 9844 O O . ARG C 1 375 ? 44.150 -35.009 51.864 1.00 27.41 373 ARG C O 1
ATOM 9852 N N . PHE C 1 376 ? 42.794 -33.259 51.497 1.00 24.45 374 PHE C N 1
ATOM 9853 C CA . PHE C 1 376 ? 41.788 -34.041 50.780 1.00 26.54 374 PHE C CA 1
ATOM 9854 C C . PHE C 1 376 ? 42.407 -34.729 49.562 1.00 26.08 374 PHE C C 1
ATOM 9855 O O . PHE C 1 376 ? 42.138 -35.908 49.301 1.00 26.69 374 PHE C O 1
ATOM 9863 N N . LYS C 1 377 ? 43.241 -33.998 48.824 1.00 24.15 375 LYS C N 1
ATOM 9864 C CA . LYS C 1 377 ? 43.921 -34.576 47.668 1.00 25.70 375 LYS C CA 1
ATOM 9865 C C . LYS C 1 377 ? 44.812 -35.736 48.105 1.00 29.40 375 LYS C C 1
ATOM 9866 O O . LYS C 1 377 ? 44.824 -36.789 47.459 1.00 28.17 375 LYS C O 1
ATOM 9872 N N . GLU C 1 378 ? 45.538 -35.557 49.209 1.00 26.08 376 GLU C N 1
ATOM 9873 C CA . GLU C 1 378 ? 46.419 -36.620 49.701 1.00 26.47 376 GLU C CA 1
ATOM 9874 C C . GLU C 1 378 ? 45.622 -37.858 50.073 1.00 26.81 376 GLU C C 1
ATOM 9875 O O . GLU C 1 378 ? 46.049 -38.987 49.803 1.00 29.22 376 GLU C O 1
ATOM 9881 N N . ILE C 1 379 ? 44.477 -37.633 50.717 1.00 24.96 377 ILE C N 1
ATOM 9882 C CA . ILE C 1 379 ? 43.607 -38.720 51.132 1.00 24.79 377 ILE C CA 1
ATOM 9883 C C . ILE C 1 379 ? 43.053 -39.466 49.911 1.00 25.58 377 ILE C C 1
ATOM 9884 O O . ILE C 1 379 ? 43.049 -40.702 49.875 1.00 27.59 377 ILE C O 1
ATOM 9889 N N . LEU C 1 380 ? 42.575 -38.716 48.918 1.00 26.36 378 LEU C N 1
ATOM 9890 C CA . LEU C 1 380 ? 42.060 -39.323 47.685 1.00 29.10 378 LEU C CA 1
ATOM 9891 C C . LEU C 1 380 ? 43.129 -40.170 47.000 1.00 31.30 378 LEU C C 1
ATOM 9892 O O . LEU C 1 380 ? 42.846 -41.268 46.511 1.00 34.55 378 LEU C O 1
ATOM 9897 N N . LEU C 1 381 ? 44.353 -39.659 46.971 1.00 30.02 379 LEU C N 1
ATOM 9898 C CA . LEU C 1 381 ? 45.457 -40.387 46.353 1.00 32.85 379 LEU C CA 1
ATOM 9899 C C . LEU C 1 381 ? 45.759 -41.678 47.114 1.00 35.47 379 LEU C C 1
ATOM 9900 O O . LEU C 1 381 ? 45.969 -42.730 46.507 1.00 36.78 379 LEU C O 1
ATOM 9905 N N . GLU C 1 382 ? 45.779 -41.594 48.442 1.00 32.48 380 GLU C N 1
ATOM 9906 C CA . GLU C 1 382 ? 46.045 -42.764 49.265 1.00 32.92 380 GLU C CA 1
ATOM 9907 C C . GLU C 1 382 ? 44.923 -43.793 49.128 1.00 32.26 380 GLU C C 1
ATOM 9908 O O . GLU C 1 382 ? 45.180 -44.993 49.006 1.00 35.73 380 GLU C O 1
ATOM 9914 N N . GLU C 1 383 ? 43.679 -43.322 49.146 1.00 31.71 381 GLU C N 1
ATOM 9915 C CA . GLU C 1 383 ? 42.528 -44.215 49.022 1.00 31.25 381 GLU C CA 1
ATOM 9916 C C . GLU C 1 383 ? 42.475 -44.900 47.658 1.00 32.09 381 GLU C C 1
ATOM 9917 O O . GLU C 1 383 ? 42.184 -46.096 47.564 1.00 38.19 381 GLU C O 1
ATOM 9923 N N . ARG C 1 384 ? 42.753 -44.144 46.606 1.00 32.47 382 ARG C N 1
ATOM 9924 C CA . ARG C 1 384 ? 42.760 -44.713 45.256 1.00 39.36 382 ARG C CA 1
ATOM 9925 C C . ARG C 1 384 ? 43.841 -45.779 45.085 1.00 42.70 382 ARG C C 1
ATOM 9926 O O . ARG C 1 384 ? 43.620 -46.811 44.450 1.00 44.93 382 ARG C O 1
ATOM 9934 N N . GLU C 1 385 ? 45.013 -45.530 45.654 1.00 39.84 383 GLU C N 1
ATOM 9935 C CA . GLU C 1 385 ? 46.107 -46.488 45.539 1.00 47.43 383 GLU C CA 1
ATOM 9936 C C . GLU C 1 385 ? 45.773 -47.750 46.325 1.00 44.15 383 GLU C C 1
ATOM 9937 O O . GLU C 1 385 ? 46.126 -48.860 45.924 1.00 44.67 383 GLU C O 1
ATOM 9943 N N . ARG C 1 386 ? 45.065 -47.576 47.436 1.00 39.65 384 ARG C N 1
ATOM 9944 C CA . ARG C 1 386 ? 44.718 -48.707 48.283 1.00 41.42 384 ARG C CA 1
ATOM 9945 C C . ARG C 1 386 ? 43.721 -49.635 47.590 1.00 45.68 384 ARG C C 1
ATOM 9946 O O . ARG C 1 386 ? 43.866 -50.858 47.648 1.00 52.64 384 ARG C O 1
ATOM 9954 N N . ILE C 1 387 ? 42.722 -49.066 46.918 1.00 46.91 385 ILE C N 1
ATOM 9955 C CA . ILE C 1 387 ? 41.706 -49.897 46.273 1.00 53.14 385 ILE C CA 1
ATOM 9956 C C . ILE C 1 387 ? 42.224 -50.544 44.988 1.00 59.18 385 ILE C C 1
ATOM 9957 O O . ILE C 1 387 ? 41.968 -51.726 44.745 1.00 60.52 385 ILE C O 1
ATOM 9962 N N . GLU C 1 388 ? 42.965 -49.776 44.188 1.00 56.55 386 GLU C N 1
ATOM 9963 C CA . GLU C 1 388 ? 43.493 -50.253 42.913 1.00 62.80 386 GLU C CA 1
ATOM 9964 C C . GLU C 1 388 ? 44.355 -51.483 43.139 1.00 64.54 386 GLU C C 1
ATOM 9965 O O . GLU C 1 388 ? 44.347 -52.424 42.340 1.00 69.06 386 GLU C O 1
ATOM 9971 N N . GLN C 1 389 ? 45.094 -51.468 44.243 1.00 55.32 387 GLN C N 1
ATOM 9972 C CA . GLN C 1 389 ? 46.011 -52.553 44.561 1.00 58.02 387 GLN C CA 1
ATOM 9973 C C . GLN C 1 389 ? 45.304 -53.828 45.001 1.00 64.44 387 GLN C C 1
ATOM 9974 O O . GLN C 1 389 ? 45.705 -54.928 44.620 1.00 66.81 387 GLN C O 1
ATOM 9980 N N . ASP C 1 390 ? 44.259 -53.675 45.809 1.00 64.09 388 ASP C N 1
ATOM 9981 C CA . ASP C 1 390 ? 43.496 -54.817 46.308 1.00 69.39 388 ASP C CA 1
ATOM 9982 C C . ASP C 1 390 ? 42.164 -54.962 45.576 1.00 67.07 388 ASP C C 1
ATOM 9983 O O . ASP C 1 390 ? 41.135 -55.249 46.196 1.00 57.68 388 ASP C O 1
ATOM 9988 N N . LYS C 1 391 ? 42.187 -54.772 44.260 1.00 66.67 389 LYS C N 1
ATOM 9989 C CA . LYS C 1 391 ? 40.965 -54.817 43.462 1.00 74.32 389 LYS C CA 1
ATOM 9990 C C . LYS C 1 391 ? 40.303 -56.202 43.480 1.00 74.64 389 LYS C C 1
ATOM 9991 O O . LYS C 1 391 ? 39.076 -56.314 43.394 1.00 64.94 389 LYS C O 1
ATOM 9997 N N . GLU C 1 392 ? 41.118 -57.246 43.619 1.00 80.66 390 GLU C N 1
ATOM 9998 C CA . GLU C 1 392 ? 40.618 -58.622 43.642 1.00 90.16 390 GLU C CA 1
ATOM 9999 C C . GLU C 1 392 ? 39.654 -58.891 44.803 1.00 89.77 390 GLU C C 1
ATOM 10000 O O . GLU C 1 392 ? 38.559 -59.420 44.596 1.00 90.50 390 GLU C O 1
ATOM 10006 N N . THR C 1 393 ? 40.065 -58.525 46.016 1.00 88.96 391 THR C N 1
ATOM 10007 C CA . THR C 1 393 ? 39.227 -58.706 47.197 1.00 87.90 391 THR C CA 1
ATOM 10008 C C . THR C 1 393 ? 37.956 -57.877 47.072 1.00 80.62 391 THR C C 1
ATOM 10009 O O . THR C 1 393 ? 36.879 -58.311 47.484 1.00 81.29 391 THR C O 1
ATOM 10013 N N . PHE C 1 394 ? 38.083 -56.676 46.512 1.00 68.99 392 PHE C N 1
ATOM 10014 C CA . PHE C 1 394 ? 36.915 -55.829 46.314 1.00 60.47 392 PHE C CA 1
ATOM 10015 C C . PHE C 1 394 ? 35.936 -56.472 45.339 1.00 63.33 392 PHE C C 1
ATOM 10016 O O . PHE C 1 394 ? 34.754 -56.616 45.649 1.00 54.09 392 PHE C O 1
ATOM 10024 N N . LEU C 1 395 ? 36.431 -56.859 44.163 1.00 63.15 393 LEU C N 1
ATOM 10025 C CA . LEU C 1 395 ? 35.597 -57.518 43.159 1.00 72.12 393 LEU C CA 1
ATOM 10026 C C . LEU C 1 395 ? 35.003 -58.824 43.683 1.00 76.33 393 LEU C C 1
ATOM 10027 O O . LEU C 1 395 ? 34.085 -59.378 43.081 1.00 81.22 393 LEU C O 1
ATOM 10032 N N . ALA C 1 396 ? 35.535 -59.316 44.797 1.00 75.03 394 ALA C N 1
ATOM 10033 C CA . ALA C 1 396 ? 35.028 -60.537 45.412 1.00 77.01 394 ALA C CA 1
ATOM 10034 C C . ALA C 1 396 ? 33.774 -60.284 46.252 1.00 75.74 394 ALA C C 1
ATOM 10035 O O . ALA C 1 396 ? 32.975 -61.198 46.473 1.00 74.23 394 ALA C O 1
ATOM 10037 N N . LYS C 1 397 ? 33.600 -59.049 46.717 1.00 69.47 395 LYS C N 1
ATOM 10038 C CA . LYS C 1 397 ? 32.433 -58.699 47.527 1.00 72.73 395 LYS C CA 1
ATOM 10039 C C . LYS C 1 397 ? 31.427 -57.808 46.800 1.00 70.38 395 LYS C C 1
ATOM 10040 O O . LYS C 1 397 ? 30.242 -57.793 47.140 1.00 71.81 395 LYS C O 1
ATOM 10046 N N . PHE C 1 398 ? 31.898 -57.063 45.806 1.00 64.44 396 PHE C N 1
ATOM 10047 C CA . PHE C 1 398 ? 31.044 -56.090 45.135 1.00 66.66 396 PHE C CA 1
ATOM 10048 C C . PHE C 1 398 ? 31.136 -56.211 43.613 1.00 69.71 396 PHE C C 1
ATOM 10049 O O . PHE C 1 398 ? 32.054 -56.843 43.088 1.00 69.21 396 PHE C O 1
ATOM 10057 N N . SER C 1 399 ? 30.181 -55.604 42.911 1.00 71.50 397 SER C N 1
ATOM 10058 C CA . SER C 1 399 ? 30.137 -55.678 41.453 1.00 69.59 397 SER C CA 1
ATOM 10059 C C . SER C 1 399 ? 31.257 -54.867 40.807 1.00 65.50 397 SER C C 1
ATOM 10060 O O . SER C 1 399 ? 31.744 -53.890 41.382 1.00 63.09 397 SER C O 1
ATOM 10063 N N . GLN C 1 400 ? 31.669 -55.285 39.612 1.00 58.26 398 GLN C N 1
ATOM 10064 C CA . GLN C 1 400 ? 32.650 -54.546 38.821 1.00 52.74 398 GLN C CA 1
ATOM 10065 C C . GLN C 1 400 ? 32.135 -53.138 38.585 1.00 55.32 398 GLN C C 1
ATOM 10066 O O . GLN C 1 400 ? 32.897 -52.172 38.516 1.00 67.38 398 GLN C O 1
ATOM 10072 N N . ASN C 1 401 ? 30.819 -53.052 38.450 1.00 61.42 399 ASN C N 1
ATOM 10073 C CA . ASN C 1 401 ? 30.105 -51.796 38.322 1.00 72.96 399 ASN C CA 1
ATOM 10074 C C . ASN C 1 401 ? 30.366 -50.857 39.509 1.00 74.78 399 ASN C C 1
ATOM 10075 O O . ASN C 1 401 ? 30.443 -49.636 39.350 1.00 70.79 399 ASN C O 1
ATOM 10080 N N . ALA C 1 402 ? 30.509 -51.437 40.697 1.00 74.36 400 ALA C N 1
ATOM 10081 C CA . ALA C 1 402 ? 30.812 -50.661 41.893 1.00 69.63 400 ALA C CA 1
ATOM 10082 C C . ALA C 1 402 ? 32.280 -50.230 41.923 1.00 61.38 400 ALA C C 1
ATOM 10083 O O . ALA C 1 402 ? 32.582 -49.067 42.192 1.00 59.16 400 ALA C O 1
ATOM 10085 N N . TYR C 1 403 ? 33.186 -51.165 41.648 1.00 60.16 401 TYR C N 1
ATOM 10086 C CA . TYR C 1 403 ? 34.619 -50.875 41.647 1.00 56.68 401 TYR C CA 1
ATOM 10087 C C . TYR C 1 403 ? 34.980 -49.744 40.696 1.00 56.36 401 TYR C C 1
ATOM 10088 O O . TYR C 1 403 ? 35.724 -48.826 41.057 1.00 51.86 401 TYR C O 1
ATOM 10097 N N . ASP C 1 404 ? 34.462 -49.824 39.474 1.00 53.52 402 ASP C N 1
ATOM 10098 C CA . ASP C 1 404 ? 34.764 -48.828 38.458 1.00 56.51 402 ASP C CA 1
ATOM 10099 C C . ASP C 1 404 ? 34.168 -47.475 38.833 1.00 53.36 402 ASP C C 1
ATOM 10100 O O . ASP C 1 404 ? 34.757 -46.429 38.544 1.00 50.22 402 ASP C O 1
ATOM 10105 N N . GLY C 1 405 ? 33.006 -47.508 39.484 1.00 46.00 403 GLY C N 1
ATOM 10106 C CA . GLY C 1 405 ? 32.381 -46.309 40.007 1.00 46.67 403 GLY C CA 1
ATOM 10107 C C . GLY C 1 405 ? 33.265 -45.623 41.038 1.00 45.02 403 GLY C C 1
ATOM 10108 O O . GLY C 1 405 ? 33.313 -44.392 41.105 1.00 43.32 403 GLY C O 1
ATOM 10109 N N . LEU C 1 406 ? 33.968 -46.418 41.839 1.00 40.54 404 LEU C N 1
ATOM 10110 C CA . LEU C 1 406 ? 34.875 -45.866 42.847 1.00 39.06 404 LEU C CA 1
ATOM 10111 C C . LEU C 1 406 ? 36.159 -45.329 42.210 1.00 38.36 404 LEU C C 1
ATOM 10112 O O . LEU C 1 406 ? 36.609 -44.227 42.523 1.00 39.70 404 LEU C O 1
ATOM 10117 N N . VAL C 1 407 ? 36.741 -46.106 41.304 1.00 39.69 405 VAL C N 1
ATOM 10118 C CA . VAL C 1 407 ? 37.978 -45.697 40.647 1.00 43.43 405 VAL C CA 1
ATOM 10119 C C . VAL C 1 407 ? 37.782 -44.404 39.855 1.00 43.39 405 VAL C C 1
ATOM 10120 O O . VAL C 1 407 ? 38.564 -43.458 39.991 1.00 41.36 405 VAL C O 1
ATOM 10124 N N . SER C 1 408 ? 36.723 -44.359 39.052 1.00 44.14 406 SER C N 1
ATOM 10125 C CA . SER C 1 408 ? 36.449 -43.188 38.229 1.00 45.53 406 SER C CA 1
ATOM 10126 C C . SER C 1 408 ? 35.934 -42.043 39.090 1.00 38.67 406 SER C C 1
ATOM 10127 O O . SER C 1 408 ? 36.191 -40.877 38.799 1.00 41.82 406 SER C O 1
ATOM 10130 N N . GLY C 1 409 ? 35.214 -42.380 40.155 1.00 36.41 407 GLY C N 1
ATOM 10131 C CA . GLY C 1 409 ? 34.751 -41.371 41.090 1.00 36.96 407 GLY C CA 1
ATOM 10132 C C . GLY C 1 409 ? 35.923 -40.648 41.730 1.00 38.48 407 GLY C C 1
ATOM 10133 O O . GLY C 1 409 ? 35.943 -39.418 41.826 1.00 36.20 407 GLY C O 1
ATOM 10134 N N . TRP C 1 410 ? 36.918 -41.414 42.158 1.00 31.77 408 TRP C N 1
ATOM 10135 C CA . TRP C 1 410 ? 38.077 -40.826 42.812 1.00 36.03 408 TRP C CA 1
ATOM 10136 C C . TRP C 1 410 ? 38.961 -40.085 41.797 1.00 34.27 408 TRP C C 1
ATOM 10137 O O . TRP C 1 410 ? 39.477 -39.006 42.091 1.00 34.88 408 TRP C O 1
ATOM 10148 N N . LYS C 1 411 ? 39.115 -40.650 40.599 1.00 38.11 409 LYS C N 1
ATOM 10149 C CA . LYS C 1 411 ? 39.833 -39.955 39.537 1.00 35.67 409 LYS C CA 1
ATOM 10150 C C . LYS C 1 411 ? 39.168 -38.602 39.274 1.00 38.97 409 LYS C C 1
ATOM 10151 O O . LYS C 1 411 ? 39.849 -37.577 39.127 1.00 34.50 409 LYS C O 1
ATOM 10157 N N . SER C 1 412 ? 37.836 -38.609 39.232 1.00 34.54 410 SER C N 1
ATOM 10158 C CA . SER C 1 412 ? 37.069 -37.401 38.938 1.00 37.93 410 SER C CA 1
ATOM 10159 C C . SER C 1 412 ? 37.265 -36.325 39.993 1.00 30.65 410 SER C C 1
ATOM 10160 O O . SER C 1 412 ? 37.507 -35.167 39.658 1.00 34.77 410 SER C O 1
ATOM 10163 N N . LYS C 1 413 ? 37.154 -36.702 41.267 1.00 31.72 411 LYS C N 1
ATOM 10164 C CA . LYS C 1 413 ? 37.386 -35.752 42.350 1.00 28.27 411 LYS C CA 1
ATOM 10165 C C . LYS C 1 413 ? 38.788 -35.135 42.293 1.00 29.31 411 LYS C C 1
ATOM 10166 O O . LYS C 1 413 ? 38.954 -33.948 42.564 1.00 31.06 411 LYS C O 1
ATOM 10172 N N . LEU C 1 414 ? 39.790 -35.933 41.928 1.00 30.15 412 LEU C N 1
ATOM 10173 C CA . LEU C 1 414 ? 41.146 -35.410 41.768 1.00 31.75 412 LEU C CA 1
ATOM 10174 C C . LEU C 1 414 ? 41.213 -34.338 40.677 1.00 32.39 412 LEU C C 1
ATOM 10175 O O . LEU C 1 414 ? 41.914 -33.337 40.823 1.00 33.87 412 LEU C O 1
ATOM 10180 N N . GLN C 1 415 ? 40.464 -34.536 39.596 1.00 31.94 413 GLN C N 1
ATOM 10181 C CA . GLN C 1 415 ? 40.348 -33.519 38.557 1.00 33.45 413 GLN C CA 1
ATOM 10182 C C . GLN C 1 415 ? 39.590 -32.287 39.060 1.00 31.66 413 GLN C C 1
ATOM 10183 O O . GLN C 1 415 ? 40.016 -31.155 38.812 1.00 36.04 413 GLN C O 1
ATOM 10189 N N . TYR C 1 416 ? 38.486 -32.509 39.774 1.00 32.55 414 TYR C N 1
ATOM 10190 C CA . TYR C 1 416 ? 37.711 -31.404 40.343 1.00 37.53 414 TYR C CA 1
ATOM 10191 C C . TYR C 1 416 ? 38.575 -30.532 41.254 1.00 33.25 414 TYR C C 1
ATOM 10192 O O . TYR C 1 416 ? 38.413 -29.310 41.304 1.00 37.44 414 TYR C O 1
ATOM 10201 N N . ILE C 1 417 ? 39.469 -31.169 42.001 1.00 31.03 415 ILE C N 1
ATOM 10202 C CA . ILE C 1 417 ? 40.386 -30.430 42.861 1.00 30.96 415 ILE C CA 1
ATOM 10203 C C . ILE C 1 417 ? 41.372 -29.643 42.004 1.00 29.46 415 ILE C C 1
ATOM 10204 O O . ILE C 1 417 ? 41.692 -28.488 42.304 1.00 36.84 415 ILE C O 1
ATOM 10209 N N . ALA C 1 418 ? 41.867 -30.282 40.948 1.00 30.78 416 ALA C N 1
ATOM 10210 C CA . ALA C 1 418 ? 42.851 -29.660 40.067 1.00 37.10 416 ALA C CA 1
ATOM 10211 C C . ALA C 1 418 ? 42.339 -28.356 39.459 1.00 40.49 416 ALA C C 1
ATOM 10212 O O . ALA C 1 418 ? 43.103 -27.404 39.268 1.00 45.46 416 ALA C O 1
ATOM 10214 N N . ASP C 1 419 ? 41.047 -28.321 39.156 1.00 35.98 417 ASP C N 1
ATOM 10215 C CA . ASP C 1 419 ? 40.410 -27.139 38.579 1.00 38.03 417 ASP C CA 1
ATOM 10216 C C . ASP C 1 419 ? 39.946 -26.154 39.651 1.00 42.00 417 ASP C C 1
ATOM 10217 O O . ASP C 1 419 ? 39.302 -25.153 39.336 1.00 41.61 417 ASP C O 1
ATOM 10222 N N . ASP C 1 420 ? 40.276 -26.447 40.909 1.00 36.62 418 ASP C N 1
ATOM 10223 C CA . ASP C 1 420 ? 39.744 -25.730 42.072 1.00 39.13 418 ASP C CA 1
ATOM 10224 C C . ASP C 1 420 ? 38.220 -25.610 42.061 1.00 38.41 418 ASP C C 1
ATOM 10225 O O . ASP C 1 420 ? 37.661 -24.569 42.417 1.00 38.55 418 ASP C O 1
ATOM 10230 N N . ASN C 1 421 ? 37.549 -26.684 41.661 1.00 39.24 419 ASN C N 1
ATOM 10231 C CA . ASN C 1 421 ? 36.098 -26.746 41.761 1.00 34.05 419 ASN C CA 1
ATOM 10232 C C . ASN C 1 421 ? 35.692 -27.345 43.116 1.00 38.28 419 ASN C C 1
ATOM 10233 O O . ASN C 1 421 ? 34.940 -26.739 43.875 1.00 36.81 419 ASN C O 1
ATOM 10238 N N . HIS C 1 422 ? 36.223 -28.530 43.412 1.00 32.03 420 HIS C N 1
ATOM 10239 C CA . HIS C 1 422 ? 35.914 -29.264 44.636 1.00 32.73 420 HIS C CA 1
ATOM 10240 C C . HIS C 1 422 ? 36.883 -28.849 45.736 1.00 29.49 420 HIS C C 1
ATOM 10241 O O . HIS C 1 422 ? 38.101 -28.878 45.529 1.00 30.69 420 HIS C O 1
ATOM 10248 N N . ASN C 1 423 ? 36.352 -28.451 46.890 1.00 27.93 421 ASN C N 1
ATOM 10249 C CA . ASN C 1 423 ? 37.182 -28.121 48.048 1.00 30.68 421 ASN C CA 1
ATOM 10250 C C . ASN C 1 423 ? 36.720 -28.911 49.263 1.00 30.44 421 ASN C C 1
ATOM 10251 O O . ASN C 1 423 ? 35.565 -29.333 49.334 1.00 29.33 421 ASN C O 1
ATOM 10256 N N . TRP C 1 424 ? 37.618 -29.113 50.217 1.00 24.24 422 TRP C N 1
ATOM 10257 C CA . TRP C 1 424 ? 37.256 -29.774 51.471 1.00 25.20 422 TRP C CA 1
ATOM 10258 C C . TRP C 1 424 ? 37.464 -28.749 52.577 1.00 26.81 422 TRP C C 1
ATOM 10259 O O . TRP C 1 424 ? 38.601 -28.340 52.830 1.00 28.64 422 TRP C O 1
ATOM 10270 N N . ASN C 1 425 ? 36.384 -28.323 53.229 1.00 24.39 423 ASN C N 1
ATOM 10271 C CA . ASN C 1 425 ? 36.455 -27.170 54.125 1.00 25.50 423 ASN C CA 1
ATOM 10272 C C . ASN C 1 425 ? 36.237 -27.546 55.582 1.00 26.77 423 ASN C C 1
ATOM 10273 O O . ASN C 1 425 ? 35.459 -28.447 55.881 1.00 28.55 423 ASN C O 1
ATOM 10278 N N . PHE C 1 426 ? 36.920 -26.815 56.463 1.00 23.67 424 PHE C N 1
ATOM 10279 C CA . PHE C 1 426 ? 36.834 -26.951 57.915 1.00 26.67 424 PHE C CA 1
ATOM 10280 C C . PHE C 1 426 ? 36.237 -25.680 58.523 1.00 28.16 424 PHE C C 1
ATOM 10281 O O . PHE C 1 426 ? 36.624 -24.570 58.157 1.00 26.01 424 PHE C O 1
ATOM 10289 N N . PHE C 1 427 ? 35.319 -25.847 59.474 1.00 22.93 425 PHE C N 1
ATOM 10290 C CA . PHE C 1 427 ? 34.727 -24.723 60.192 1.00 24.79 425 PHE C CA 1
ATOM 10291 C C . PHE C 1 427 ? 34.608 -25.077 61.660 1.00 26.32 425 PHE C C 1
ATOM 10292 O O . PHE C 1 427 ? 34.158 -26.169 62.005 1.00 25.85 425 PHE C O 1
ATOM 10300 N N . ALA C 1 428 ? 35.010 -24.158 62.531 1.00 23.77 426 ALA C N 1
ATOM 10301 C CA . ALA C 1 428 ? 34.745 -24.336 63.956 1.00 23.40 426 ALA C CA 1
ATOM 10302 C C . ALA C 1 428 ? 34.373 -22.994 64.570 1.00 26.65 426 ALA C C 1
ATOM 10303 O O . ALA C 1 428 ? 34.862 -21.953 64.128 1.00 28.92 426 ALA C O 1
ATOM 10305 N N . ALA C 1 429 ? 33.511 -23.017 65.583 1.00 24.59 427 ALA C N 1
ATOM 10306 C CA . ALA C 1 429 ? 33.155 -21.791 66.282 1.00 30.72 427 ALA C CA 1
ATOM 10307 C C . ALA C 1 429 ? 32.630 -22.101 67.681 1.00 29.47 427 ALA C C 1
ATOM 10308 O O . ALA C 1 429 ? 32.397 -23.266 68.037 1.00 27.58 427 ALA C O 1
ATOM 10310 N N . VAL C 1 430 ? 32.448 -21.062 68.486 1.00 27.80 428 VAL C N 1
ATOM 10311 C CA . VAL C 1 430 ? 31.922 -21.276 69.823 1.00 26.19 428 VAL C CA 1
ATOM 10312 C C . VAL C 1 430 ? 30.699 -20.403 70.078 1.00 27.72 428 VAL C C 1
ATOM 10313 O O . VAL C 1 430 ? 30.554 -19.332 69.480 1.00 28.96 428 VAL C O 1
ATOM 10317 N N . LYS C 1 431 ? 29.814 -20.890 70.943 1.00 26.79 429 LYS C N 1
ATOM 10318 C CA . LYS C 1 431 ? 28.638 -20.136 71.356 1.00 23.79 429 LYS C CA 1
ATOM 10319 C C . LYS C 1 431 ? 29.077 -19.235 72.500 1.00 27.82 429 LYS C C 1
ATOM 10320 O O . LYS C 1 431 ? 29.765 -19.683 73.414 1.00 29.77 429 LYS C O 1
ATOM 10326 N N . PRO C 1 432 ? 28.727 -17.949 72.429 1.00 30.40 430 PRO C N 1
ATOM 10327 C CA . PRO C 1 432 ? 29.192 -17.009 73.456 1.00 34.92 430 PRO C CA 1
ATOM 10328 C C . PRO C 1 432 ? 28.752 -17.360 74.882 1.00 38.22 430 PRO C C 1
ATOM 10329 O O . PRO C 1 432 ? 27.702 -17.995 75.047 1.00 35.29 430 PRO C O 1
ATOM 10333 N N . GLN C 1 433 ? 29.602 -16.982 75.849 1.00 47.77 431 GLN C N 1
ATOM 10334 C CA . GLN C 1 433 ? 29.386 -17.016 77.312 1.00 60.00 431 GLN C CA 1
ATOM 10335 C C . GLN C 1 433 ? 30.059 -18.152 78.116 1.00 66.87 431 GLN C C 1
ATOM 10336 O O . GLN C 1 433 ? 29.834 -18.292 79.322 1.00 69.01 431 GLN C O 1
#

B-factor: mean 37.67, std 15.42, range [15.22, 136.84]

Sequence (1281 aa):
ASMPAVERQLIECLHHVIKGAEPQQVGILCPQDDQRKALTEQFGSKTATSFCKEVDSLKNLSNLDALIVNQALDEEINDSEKLDKFITAALRSLRTDGVLILRQDLSKVKEMKKMAMLTDYFDVFRLEEGNGNVGFQFYAVNEVLDSVYVHQNWLDFIWTLMKKPFPKVVSFRDFLDRTQYTDTGIFAYEWIFGNNFISPGGWNQNLAILKRFGPMKTGQRMLDIGVGIGGGARQAASEFGLQVHGVDLSTNMLAVALERVHKEKDARVTYAVCDACEYEFEPNSFDYVFSRDCIQHIKDTDKLFSRIYRALKPGGKVLITMYGVGHGTLSESFKEYVSQRQYYLKNLEQIEEIAKKTGFIDIEVENMTPRFKEILLEERERIEQDKETFLAKFSQNAYDGLVSGWKSKLQYIADDNHNWNFFAAVKPQPAVERQLIECLHHVIKGAEPQQVGILCPQDDQRKALTEQFGSKTATSFCKEVDSLKNLSNLDALIVNQALDEEINDSEKLDKFITAALRSLRTDGVLILRQDLSKVKEMKKMAMLTDYFDVFRLEEGNGNVGFQFYAVNEVLDSVYVHQNWLDFIWTLMKKPFPVVSFRDFLDRTQYTDTGIFAYEWIFGNNFISPGGWNQNLAILKRFGPMKTGQRMLDIGVGIGGGARQAASEFGLQVHGVDLSTNMLAVALERVHKEKDARVTYAVCDACEYEFEPNSFDYVFSRDCIQHIKDTDKLFSRIYRALKPGGKVLITMYGVGHGTLSESFKEYVSQRQYYLKNLEQIEEIAKKTGFIDIEVENMTPRFKEILLEERERIEQDKETFLAKFSQNAYDGLVSGWKSKLQYIADDNHNWNFFAAVKPQASMPAVERQLIECLHHVIKGAEPQQVGILCPQDDQRKALTEQFGSKTATSFCKEVDSLKNLSNLDALIVNQALDEEINDSEKLDKFITAALRSLRTDGVLILRQDLSKVKEMKKMAMLTDYFDVFRLEEGNGNVGFQFYAVNEVLDSVYVHQNWLDFIWTLMKKPFPVSFRDFLDRTQYTDTGIFAYEWIFGNNFISPGGWNQNLAILKRFGPMKTGQRMLDIGVGIGGGARQAASEFGLQVHGVDLSTNMLAVALERVHKEKDARVTYAVCDACEYEFEPNSFDYVFSRDCIQHIKDTDKLFSRIYRALKPGGKVLITMYGVGHGTLSESFKEYVSQRQYYLKNLEQIEEIAKKTGFIDIEVENMTPRFKEILLEERERIEQDKETFLAKFSQNAYDGLVSGWKSKLQYIADDNHNWNFFAAVKPQ

Foldseek 3Di:
DFDLLLLVVLVVLVCQQVPPDAWQEEEEADQDVVSVVSNVVVHDPSHDYHYDHAQVCLQVAAAGLEYEYEQHCPPCLVPVVSVLSNQVSVLRRYDAQRKYKYKHACQPPPPLLSVVVVVVVQCPDWDDDPPFIKGKDFAKKFARLRCCVPPLGQRTIITIIGIHTDHVDDDLQRLCCVACQPLQNLVLCCVLCHHQDNAFNHPVVLVVQVCVQPDDAAAAEEEEEQCFLPRNVVCCCVVHNYQYEYEHQYSSRVSNNSVVCSVVPDSSYHYMHHHLLSGDADFQRHQEYEYEAPCLSPACPLSNLLSVLRRHHAFHKYKYKHKAFFDFDDDPVVVVVCVSSVGNHHDPVVVVVSNVVSQWPPKDKDWCQVVSLVRLVVSLVVLVVCVVVVVVPDPPVSSVCSNVVSVVVNVCVVRRTIIMMMIMTGHHD/DLLLVVLVVLVCLQVPPDAWAEEEEADQDPVSVVVNVVVHDPSHDYYYDHALVCLLVAAATLEYEYEQHCPPVLVPVVSVLSNQASVLRRYDAQRKYKYKHACQPPPDLLSVVVVVVVQCPDWDDDDQFIKGWDFAKKFARLCCCPPVLGQRTIITITGIHTDNDDDLQVLCCPACQPLQNLVLCCVLCHPQDNAFNPPVVLVVQVCVQPDDAAAAEEEEEACFLPRSVVCCCVVHNAQYEYEHQYSSRVSNNSVVCSVVPDSSYTYMHHHLLSGRADFQRHQEYEYEAPCQSPACPLSNLLSVLRRHHAFHKYKYKYKAFFDFDDDPVNVVVCVSSVGRHHDPVVVVVSNVVSQWPPKDKDWCQVVVLVRLVVSLVVCVVCVVVVVVPDPPVSSVCSNVVSVVVNVCVVRRTIIMMMIMTGHHD/DFDLLLLVVLVVLVCQQVPPDAWAEEEEADQDDVSVVSNVVVHDPSYDYHYDDALVCLQVAAAGLEYEYEQHCPPPLVPPVVVLSNQQSVLRRYDAQRKYKYKHACQPPPDLLSVVVVVVVQCPDWDQDDPAIKGKDFAKKFFRLRCCPPPLGQRTIITIITIHGDPPDLQCLCCPPCQPLQNLVLCCVLCHHQDNAFNHPVVLVVQVCVQPDDAAAAEEEEEQCFLPRNVVCCCVVHNYQYEYEHQYSSRVSNNSVVCSVVPDSSYTYMHHHLLSTRADFQRHQEYEYGAPCLSPACPLSNLLSVLRNHHAFHKYKYKYKAFFDFDDDPVNVVVCVSSVGNHHDQVVVVVSNVVSQWPPKDKDFCQVVSLVRLVVSLVVCVVPVVVVVVPHPPVSSVCSNVVSVVVNVCVVRRTIIMMMIMTGHHD

Organism: Haemonchus contortus (NCBI:txid6289)

InterPro domains:
  IPR013216 Methyltransferase type 11 [PF08241] (227-324)
  IPR029063 S-adenosyl-L-methionine-dependent methyltransferase superfamily [G3DSA:3.40.50.150] (169-432)
  IPR029063 S-adenosyl-L-methionine-dependent methyltransferase superfamily [SSF53335] (207-432)
  IPR040516 Phosphoethanolamine N-methyltransferase 2, N-terminal [PF17987] (43-167)

Secondary structure (DSSP, 8-state):
---THHHHHHHHHHHHHHTT---SEEEEE-S-HHHHHHHHTT--TT-EEEEESSGGGGGG--SEEEEEEES--TTGGG-HHHHHHHHHHHHHHEEEEEEEEEEEE-TT---TTHHHHHHHHHHH--EEETTEEEEEEEEEEEE-HHHHHHH--S-EEEEEEEEEEE-----HHHHIIIIIT-HHHHHHHHHHH-TT--STTHHHHHHHHHHTT----TT-EEEEET-TTSHHHHHHHHHH--EEEEEES-HHHHHHHHHHHHHH--TTEEEEES-TTTS-PPTT-EEEEEEES-GGG-S-HHHHHHHHHHHEEEEEEEEEEEEEE-SSPPPHHHHHHHHHHT-----HHHHHHHHHHHT-EEEEEEE-HHHHHHHHHHHHHHHHHSHHHHHTTS-HHHHHHHHHHHHHHHHHHHTT-EEEEEEEEE---/-HHHHHHHHHHHHHHTT---SEEEEE-S-HHHHHHHHTTS-TT-EEEEESSGGGGGG--SEEEEEEES--TTGGG-HHHHHHHHHHHHHHEEEEEEEEEEEE-TT-S-TTHHHHHHHHHHH--EE-SSSEEEEEEEEEEE-HHHHHHH--S-EEEEEEEEEEE----HHHHHHHTTTSHHHHHHHHHHH-TT--STTHHHHHHHHHHTT----TT-EEEEES-TTSHHHHHHHHHH--EEEEEES-HHHHHHHHHHHHHH--TTEEEEES-TTTS-PPTT-EEEEEEES-GGG-S-HHHHHHHHHHHEEEEEEEEEEEEEE-SSPPPHHHHHHHHHHT-----HHHHHHHHHHHT-EEEEEEE-HHHHHHHHHHHHHHHHHTHHHHHTTS-HHHHHHHHHHHHHHHHHHHTT-EEEEEEEEE---/---HHHHHHHHHHHHHHHTT---SEEEEE-SSHHHHHHHHHT--TT-EEEEESSGGGGGG--SEEEEEEES--TTGGG-HHHHHHHHHHHHHHEEEEEEEEEEEE-TT-S-TTHHHHHHHHHHH--EEETTEEEEEEEEEEEE-HHHHHHH--S-EEEEEEEEEEE---HHHHIIIIITSHHHHHHHHHHH-TT--STTHHHHHHHHHGGG----TT-EEEEET-TTSHHHHHHHHHH--EEEEEES-HHHHHHHHHHHHHS--TTEEEEE--TTT--PPTT-EEEEEEES-GGG-S-HHHHHHHHHHHEEEEEEEEEEEEEE-SSPPPHHHHHHHHHHT-----HHHHHHHHHHHT-EEEEEEE-HHHHHHHHHHHHHHHHHTHHHHHHHS-HHHHHHHHHHHHHHHHHHHTT-EEEEEEEEE---

Solvent-accessible surface area: 53002 Å² total; per-residue (Å²): 121,35,54,48,3,0,5,50,14,0,12,30,2,0,45,38,33,37,107,76,53,69,6,116,68,0,0,0,0,0,60,87,48,104,42,26,106,33,0,37,147,62,25,49,124,155,16,48,55,43,100,10,105,122,27,115,36,3,177,107,17,80,86,3,32,0,0,0,0,0,54,20,0,93,107,13,10,115,53,64,136,81,8,44,150,0,1,25,21,0,0,164,1,5,106,64,79,3,0,1,0,2,2,5,37,5,41,143,20,102,112,41,57,32,4,5,104,6,1,56,75,2,25,96,40,92,25,127,74,64,154,20,27,5,0,3,78,32,34,0,3,13,5,0,35,3,3,1,30,26,77,40,15,1,8,4,4,0,0,0,2,24,5,46,89,54,118,174,200,96,50,83,10,18,38,10,14,143,59,23,24,41,51,96,20,0,62,8,28,20,54,0,10,24,120,53,8,33,8,3,22,2,114,120,17,1,34,50,2,0,125,82,4,32,132,4,61,27,27,38,46,1,1,5,4,23,11,6,4,1,4,11,0,51,1,0,0,39,30,12,1,0,34,0,37,0,1,16,22,0,0,25,7,1,2,2,1,4,37,58,0,33,132,104,54,7,8,9,0,13,2,1,0,2,26,9,14,96,17,50,12,66,52,63,9,8,19,16,0,2,0,20,17,17,8,7,19,17,140,66,7,78,84,1,1,52,74,3,55,88,0,0,25,43,41,7,56,0,0,0,0,5,18,0,27,9,126,24,128,71,35,111,62,2,97,102,27,27,78,94,57,88,14,89,36,44,24,34,101,70,1,55,115,29,0,124,169,25,27,8,80,106,41,76,48,69,72,12,10,93,88,1,105,95,3,2,77,104,2,58,98,90,0,80,91,28,93,153,64,0,63,89,138,35,64,88,130,32,12,66,45,12,36,62,20,6,140,42,11,26,100,15,18,73,54,53,0,2,10,0,1,0,1,4,0,22,19,35,186,80,4,18,9,46,14,0,14,24,2,0,42,22,27,40,105,74,59,70,7,130,61,0,0,0,0,0,57,83,7,99,55,12,99,36,0,41,149,67,21,46,122,149,14,58,57,41,101,10,74,120,16,90,33,0,161,110,12,73,88,1,31,0,0,0,0,0,60,18,1,102,108,20,12,108,56,64,137,85,8,44,134,0,1,25,20,0,0,146,1,5,107,67,82,4,0,1,0,2,14,3,34,6,37,169,27,125,85,65,54,31,6,6,100,7,2,54,69,3,28,97,36,93,19,146,65,76,164,25,46,5,0,2,73,27,13,0,2,12,5,0,36,26,7,2,30,38,124,42,16,0,7,4,4,0,0,1,2,26,5,44,85,55,155,204,109,48,76,10,19,33,10,14,152,58,23,24,40,52,98,20,0,65,7,27,21,76,2,11,22,123,57,9,33,9,2,22,2,114,119,15,1,33,49,2,0,129,92,4,31,133,5,80,26,30,31,43,0,1,4,4,22,12,7,4,1,5,11,0,50,1,0,0,15,33,14,2,0,33,0,35,0,1,16,24,0,1,26,9,1,3,3,1,4,41,60,0,28,103,91,30,5,8,8,0,13,3,1,0,1,40,9,16,73,16,40,12,57,56,62,13,9,17,17,0,2,0,20,18,17,7,7,18,19,140,64,6,65,89,0,1,52,71,4,55,86,0,0,25,38,44,5,44,1,0,0,0,4,17,0,26,8,126,24,129,69,36,135,61,0,95,127,28,28,81,89,55,88,14,88,33,38,29,32,98,81,0,51,100,30,0,117,170,26,27,8,79,101,40,78,51,68,73,13,9,97,93,1,101,99,3,2,78,100,2,51,103,95,0,73,138,57,91,153,80,0,53,83,165,42,64,90,126,31,13,65,41,13,28,61,21,5,148,39,12,28,98,12,23,81,55,56,0,2,8,0,2,0,0,0,0,21,19,35,187,113,40,86,96,56,0,5,132,24,0,16,89,1,0,46,36,30,40,104,75,56,78,8,131,66,0,0,0,1,1,59,95,37,97,45,30,109,30,0,36,139,66,25,50,125,154,18,48,49,43,98,12,112,116,39,105,37,1,163,117,13,76,92,2,38,0,0,0,0,0,50,19,1,97,109,12,12,107,34,29,65,86,7,46,157,2,1,23,22,0,0,150,2,6,112,70,71,3,0,1,0,1,3,3,40,6,37,194,25,199,87,56,48,33,5,6,98,6,1,60,68,4,28,104,37,97,23,138,51,77,119,23,54,7,0,3,72,28,22,0,2,12,5,0,69,14,7,2,115,75,78,104,15,1,11,4,4,0,1,1,3,37,7,46,87,51,141,153,55,81,9,22,33,11,16,152,64,22,24,38,55,94,22,0,67,7,26,18,79,2,10,22,121,58,7,32,9,2,22,2,113,118,17,1,33,49,2,0,127,90,4,30,124,28,131,118,51,47,107,0,1,6,3,22,13,8,4,1,5,13,0,51,1,1,0,67,86,50,10,0,57,0,41,0,1,16,22,1,1,24,9,1,4,3,1,5,37,57,0,26,122,91,92,20,49,96,0,12,3,1,1,2,37,9,16,79,16,30,13,121,53,80,25,13,20,17,0,2,0,21,17,18,8,5,16,16,145,68,7,79,97,0,1,49,68,5,53,80,0,0,80,66,42,8,46,0,0,0,0,5,19,0,28,9,122,26,130,64,36,114,60,2,79,47,27,27,54,91,53,82,12,86,33,40,28,29,91,83,0,50,100,32,0,106,170,24,28,9,80,99,38,74,50,69,73,12,11,93,94,1,99,99,2,1,55,94,3,60,89,98,1,73,149,60,81,130,59,0,59,55,114,42,54,45,62,29,12,68,42,12,33,60,20,5,148,39,11,27,98,11,21,78,56,53,0,2,9,0,2,0,1,0,0,22,20,35,199

Nearest PDB structures (foldseek):
  4kri-assembly3_C  TM=1.002E+00  e=2.471E-100  Haemonchus contortus
  4kri-assembly1_A  TM=1.001E+00  e=2.995E-96  Haemonchus contortus
  4kri-assembly2_B  TM=1.001E+00  e=4.224E-94  Haemonchus contortus
  4krh-assembly2_B  TM=9.989E-01  e=5.755E-94  Haemonchus contortus
  4ine-assembly1_B  TM=9.539E-01  e=5.331E-66  Caenorhabditis elegans

Radius of gyration: 34.28 Å; Cα contacts (8 Å, |Δi|>4): 2518; chains: 3; bounding box: 83×84×91 Å